Protein AF-0000000080633480 (afdb_homodimer)

Radius of gyration: 26.57 Å; Cα contacts (8 Å, |Δi|>4): 1887; chains: 2; bounding box: 62×73×63 Å

Organism: NCBI:txid1064539

Sequence (780 aa):
MRIVEIREKTVGIKSDIANAYIDFSQMTCSTVAVITDVVRDGKPVIGYGFNSNGRYGAGGLMRERFIPRLTSAAPDSLIDEANGNLDPFKIWARLMTNEKPGGHGERSVAMGTIDMAVWDAVAKIAGKPLYRLLADRYRGGVADESVWVYAAGGYYYPGKGVEALQNEMRSYRDRGYNVVKMKIGATSLEDDLRRIEAVLEVVGDGRNLCVDANGRFDLKTAIAYAEALKPYNLFWYEEAGDPLDYALQAELANHYDRPMATGENLFSHQDARNLIRHGGMRPDRDWLQFDCALSYGLVEYMRTLDMLAENGWSSRRVVPHGGHQMSLNIAAGLHLGGNESYPDVFKPFCGFADSIAVEDGRVRLPALPGIGFEDKAELFRTMREALETAMRIVEIREKTVGIKSDIANAYIDFSQMTCSTVAVITDVVRDGKPVIGYGFNSNGRYGAGGLMRERFIPRLTSAAPDSLIDEANGNLDPFKIWARLMTNEKPGGHGERSVAMGTIDMAVWDAVAKIAGKPLYRLLADRYRGGVADESVWVYAAGGYYYPGKGVEALQNEMRSYRDRGYNVVKMKIGATSLEDDLRRIEAVLEVVGDGRNLCVDANGRFDLKTAIAYAEALKPYNLFWYEEAGDPLDYALQAELANHYDRPMATGENLFSHQDARNLIRHGGMRPDRDWLQFDCALSYGLVEYMRTLDMLAENGWSSRRVVPHGGHQMSLNIAAGLHLGGNESYPDVFKPFCGFADSIAVEDGRVRLPALPGIGFEDKAELFRTMREALETA

Nearest PDB structures (foldseek):
  4kem-assembly1_B  TM=9.926E-01  e=9.141E-79  Azospirillum sp. B510
  2dw7-assembly2_D  TM=9.799E-01  e=2.629E-63  Bradyrhizobium japonicum
  2dw6-assembly1_B  TM=9.782E-01  e=1.026E-62  Bradyrhizobium japonicum
  1tzz-assembly2_B  TM=9.638E-01  e=8.851E-61  Bradyrhizobium japonicum
  1tzz-assembly1_A  TM=9.645E-01  e=4.709E-60  Bradyrhizobium japonicum

Solvent-accessible surface area (backbone atoms only — not comparable to full-atom values): 38200 Å² total; per-residue (Å²): 125,42,79,74,47,75,39,75,39,65,42,80,42,58,36,93,42,26,60,50,65,34,61,32,64,77,33,28,32,21,34,33,34,38,32,32,71,48,69,54,96,89,34,61,43,64,4,54,22,46,37,45,82,89,45,67,44,38,44,45,55,30,66,74,48,40,50,54,48,49,70,68,47,62,50,76,70,32,48,27,74,92,73,75,40,64,22,66,63,47,45,51,52,50,50,50,57,63,57,64,61,40,54,55,16,51,58,13,31,34,41,3,13,50,40,40,6,46,49,19,29,40,18,40,73,69,64,28,18,33,24,57,50,40,1,50,74,73,41,85,54,53,50,52,78,53,33,44,38,32,39,52,46,55,57,55,44,92,87,60,48,65,65,57,48,35,50,54,53,46,52,43,43,74,53,20,33,57,32,37,30,30,52,34,68,70,60,52,70,69,56,44,49,54,47,49,55,50,42,39,69,68,55,71,39,31,65,21,33,32,39,32,19,71,24,63,33,55,62,70,55,36,45,53,49,35,57,68,46,58,84,52,52,43,48,24,53,22,27,42,30,39,68,68,42,26,63,52,46,28,54,44,46,78,61,32,92,63,30,36,29,41,37,54,46,38,33,36,50,62,50,49,50,44,36,67,74,50,14,57,69,46,73,90,59,30,37,39,16,45,17,44,28,43,15,38,4,60,71,40,40,53,52,36,52,50,52,36,49,77,68,70,32,59,53,52,39,30,33,26,32,50,22,29,40,65,37,44,30,49,17,21,8,64,51,33,44,17,25,40,28,21,86,85,50,55,67,54,77,30,30,65,42,70,86,52,66,47,52,84,19,24,32,60,75,74,78,45,47,10,62,35,54,81,45,22,61,67,36,36,50,51,51,43,55,56,57,68,66,108,123,43,80,74,46,75,39,73,38,66,41,79,43,57,38,94,41,25,61,50,65,33,62,31,63,76,34,28,32,22,35,33,34,39,32,32,71,47,69,54,98,88,34,62,44,64,4,52,20,48,36,45,83,90,43,68,44,35,45,47,54,31,68,73,46,38,50,55,48,50,71,69,47,62,50,77,68,32,48,26,72,92,74,75,39,65,23,66,64,45,46,51,52,50,50,49,57,62,56,63,62,42,53,52,14,52,60,14,30,34,41,3,13,50,40,39,5,46,49,19,30,40,17,40,75,70,65,28,18,32,24,55,52,42,1,50,74,73,40,85,55,53,51,52,76,53,34,44,38,30,38,52,46,55,57,54,45,92,85,61,49,65,65,57,47,36,52,54,53,46,52,44,42,73,52,20,32,58,32,37,30,30,51,33,68,68,61,53,70,69,56,43,50,54,47,49,54,50,42,38,68,68,54,69,40,30,66,23,33,31,39,33,19,71,25,65,32,54,62,69,56,35,45,53,50,36,58,68,45,58,85,52,53,44,49,25,53,22,26,42,30,39,67,68,43,27,63,53,46,27,54,44,46,80,60,33,93,62,28,34,29,40,37,55,42,38,27,36,51,61,53,50,50,43,35,66,75,50,15,56,69,46,73,91,60,31,38,38,17,48,16,42,27,41,17,38,4,61,71,41,40,53,53,36,52,51,53,36,48,77,68,69,32,58,53,52,39,30,34,26,31,49,23,30,41,65,37,45,31,49,17,22,7,64,52,33,44,16,25,40,28,20,84,84,49,54,66,55,78,31,30,64,42,72,88,52,64,47,52,84,18,25,32,61,75,74,78,44,47,9,61,35,55,81,45,21,62,68,37,36,50,52,52,42,56,56,55,68,67,105

InterPro domains:
  IPR013342 Mandelate racemase, C-terminal domain [PF13378] (165-374)
  IPR013342 Mandelate racemase, C-terminal domain [SM00922] (162-259)
  IPR029017 Enolase-like, N-terminal [G3DSA:3.30.390.10] (1-127)
  IPR029017 Enolase-like, N-terminal [SSF54826] (1-139)
  IPR034593 D-galactonate dehydratase DgoD-like [PTHR48080] (5-385)
  IPR034611 D-tartrate dehydratase [SFLDF00118] (1-385)
  IPR034611 D-tartrate dehydratase [cd03326] (2-386)
  IPR036849 Enolase-like, C-terminal domain superfamily [G3DSA:3.20.20.120] (129-389)
  IPR036849 Enolase-like, C-terminal domain superfamily [SSF51604] (123-382)

pLDDT: mean 95.54, std 5.27, range [52.72, 98.88]

Foldseek 3Di:
DFFPDKFKDKDQLADQFDFQPDHNRGAIKMKMWGWDPDDDPRDTQIFIFMFFTPDHYPRVCLVPAQRVQLVPDDRVQQDDPVLRFGHLLSSLVSSCPPPDPDDPASVLLSLARVSQRRLQSRLVSSFWESLQVLQVVPVVRAFAQWFFEEAEDATDHVPCDLVNLLVVLLVRVVQAALAYEHEDQNDDLVRVVVSVVSNCVNNVAQLRYHYEDPARDDLVVLLVSQQVCQVRLHVEHENSHDLQPLQSQQVSCVRHVAEYEYACPPAALVSLLCNLVRNNHDQVHYAYAHAQSRRSHDSRVVVSCVSCVVSPHDQLRYEYEGQELRSRSCCRNVVHNHYYFHPDGSPPRTHAFPVWTHHNSIIGHDGGGGSRQVRRPRSVVVSCVRTPVD/DFFPDKFKDKDQLADQFDFQPDHNRGAIKMKMWGWDPDDDPRDTQIFIFMFFTPDHYLRVCLVPAQRVQLVPDDRVQQDDPVLRFGHLLSSLVSSCPPPDPDDQASSLLSLARVSQRRLQSRLVSSFWESLQVLQVVPVVRAFAQWFFEEAEDQTDHVPCDLVNLLVVLLVRVVQAALAYEHEDQNDDLVRVVVSVVSNCVNNVAQLRYHYEDPARDDLVVLLVSQQVCQVRLHVEHENSHDLQPLQSQQVSCVRHVAEYEYACPPAALVSLLCNLVRNNHDQVHYAYAHAQSRRSHDSRVVVSCVSCVVSPHDQLRYEYEGQELRSRSCCRNVVHNHYYFHPDGSPPRTHAFPVWTHHNSIIGHDGGGGSRQVRRPRSVVVSCVRTPVD

Secondary structure (DSSP, 8-state):
--EEEEEEEEEE---S-B-SS-BGGG-EEEEEEEEEEEEETTEEEEEEEEPPTTS---HHHIIIIIHHHHHTS-GGGGEEGGGTEE-HHHHHHHHHTTPPSS--HHHHHHHHHHHHHHHHHHHHHHTSBHHHHHHHHHSTT---SSEEEEEEE--B-TT--HHHHHHHHHHHHHTT-S-EEEE-SSS-HHHHHHHHHHHHHHHSSGGGEEEE-TT---HHHHHHHHHHHGGG--SEEE--S-TT-HHHHHHHHTT--S-EEE-TT--SHHHHHHHHHHS---TTT-EE---TTTTTHHHHHHHHHHHHHHTT--GGGB--S-SSHHHHHHHHHHT-S-EEE-SSSSTTSSS--TT--EETTEE----SSBSSGGG-HHHHHHHHHHHT--/--EEEEEEEEEE---S-B-SS-BGGG-EEEEEEEEEEEEETTEEEEEEEEPPTTS---HHHIIIIIHHHHHTS-GGGGEEGGGTEE-HHHHHHHHHTTPPSS--HHHHHHHHHHHHHHHHHHHHHHTSBHHHHHHHHHSTT---SSEEEEEEE--B-TT--HHHHHHHHHHHHHTT-S-EEEE-SSS-HHHHHHHHHHHHHHHSSGGGEEEE-TT---HHHHHHHHHHHGGG--SEEE--S-TT-HHHHHHHHTT--S-EEE-TT--SHHHHHHHHHHS---TTT-EE---TTTTTHHHHHHHHHHHHHHTT--GGGB--S-SSHHHHHHHHHHT-S-EEE-SSSSTTSSS--TT--EETTEE----SSBS-GGG-HHHHHHHHHHHT--

Structure (mmCIF, N/CA/C/O backbone):
data_AF-0000000080633480-model_v1
#
loop_
_entity.id
_entity.type
_entity.pdbx_description
1 polymer 'Mandelate racemase/muconate cycloisomerase'
#
loop_
_atom_site.group_PDB
_atom_site.id
_atom_site.type_symbol
_atom_site.label_atom_id
_atom_site.label_alt_id
_atom_site.label_comp_id
_atom_site.label_asym_id
_atom_site.label_entity_id
_atom_site.label_seq_id
_atom_site.pdbx_PDB_ins_code
_atom_site.Cartn_x
_atom_site.Cartn_y
_atom_site.Cartn_z
_atom_site.occupancy
_atom_site.B_iso_or_equiv
_atom_site.auth_seq_id
_atom_site.auth_comp_id
_atom_site.auth_asym_id
_atom_site.auth_atom_id
_atom_site.pdbx_PDB_model_num
ATOM 1 N N . MET A 1 1 ? 28.25 -4.805 -20.219 1 94 1 MET A N 1
ATOM 2 C CA . MET A 1 1 ? 26.844 -5.195 -20.156 1 94 1 MET A CA 1
ATOM 3 C C . MET A 1 1 ? 26 -4.094 -19.531 1 94 1 MET A C 1
ATOM 5 O O . MET A 1 1 ? 26.406 -3.482 -18.531 1 94 1 MET A O 1
ATOM 9 N N . ARG A 1 2 ? 24.969 -3.793 -20.188 1 96 2 ARG A N 1
ATOM 10 C CA . ARG A 1 2 ? 24.109 -2.754 -19.625 1 96 2 ARG A CA 1
ATOM 11 C C . ARG A 1 2 ? 22.672 -2.9 -20.125 1 96 2 ARG A C 1
ATOM 13 O O . ARG A 1 2 ? 22.438 -3.533 -21.156 1 96 2 ARG A O 1
ATOM 20 N N . ILE A 1 3 ? 21.734 -2.359 -19.422 1 98 3 ILE A N 1
ATOM 21 C CA . ILE A 1 3 ? 20.359 -2.152 -19.859 1 98 3 ILE A CA 1
ATOM 22 C C . ILE A 1 3 ? 20.297 -0.964 -20.812 1 98 3 ILE A C 1
ATOM 24 O O . ILE A 1 3 ? 20.641 0.16 -20.438 1 98 3 ILE A O 1
ATOM 28 N N . VAL A 1 4 ? 19.844 -1.218 -22.016 1 97.31 4 VAL A N 1
ATOM 29 C CA . VAL A 1 4 ? 19.875 -0.192 -23.047 1 97.31 4 VAL A CA 1
ATOM 30 C C . VAL A 1 4 ? 18.562 0.591 -23.047 1 97.31 4 VAL A C 1
ATOM 32 O O . VAL A 1 4 ? 18.547 1.784 -23.359 1 97.31 4 VAL A O 1
ATOM 35 N N . GLU A 1 5 ? 17.547 -0.101 -22.781 1 97.06 5 GLU A N 1
ATOM 36 C CA . GLU A 1 5 ? 16.219 0.501 -22.812 1 97.06 5 GLU A CA 1
ATOM 37 C C . GLU A 1 5 ? 15.227 -0.31 -21.984 1 97.06 5 GLU A C 1
ATOM 39 O O . GLU A 1 5 ? 15.383 -1.522 -21.828 1 97.06 5 GLU A O 1
ATOM 44 N N . ILE A 1 6 ? 14.32 0.315 -21.375 1 98.31 6 ILE A N 1
ATOM 45 C CA . ILE A 1 6 ? 13.18 -0.324 -20.734 1 98.31 6 ILE A CA 1
ATOM 46 C C . ILE A 1 6 ? 11.883 0.199 -21.344 1 98.31 6 ILE A C 1
ATOM 48 O O . ILE A 1 6 ? 11.672 1.412 -21.438 1 98.31 6 ILE A O 1
ATOM 52 N N . ARG A 1 7 ? 11.07 -0.711 -21.844 1 98.06 7 ARG A N 1
ATOM 53 C CA . ARG A 1 7 ? 9.773 -0.373 -22.406 1 98.06 7 ARG A CA 1
ATOM 54 C C . ARG A 1 7 ? 8.641 -0.89 -21.531 1 98.06 7 ARG A C 1
ATOM 56 O O . ARG A 1 7 ? 8.742 -1.966 -20.938 1 98.06 7 ARG A O 1
ATOM 63 N N . GLU A 1 8 ? 7.613 -0.135 -21.391 1 97.31 8 GLU A N 1
ATOM 64 C CA . GLU A 1 8 ? 6.426 -0.516 -20.625 1 97.31 8 GLU A CA 1
ATOM 65 C C . GLU A 1 8 ? 5.148 -0.204 -21.406 1 97.31 8 GLU A C 1
ATOM 67 O O . GLU A 1 8 ? 5.059 0.829 -22.078 1 97.31 8 GLU A O 1
ATOM 72 N N . LYS A 1 9 ? 4.234 -1.097 -21.406 1 96.38 9 LYS A N 1
ATOM 73 C CA . LYS A 1 9 ? 2.9 -0.888 -21.953 1 96.38 9 LYS A CA 1
ATOM 74 C C . LYS A 1 9 ? 1.83 -1.522 -21.078 1 96.38 9 LYS A C 1
ATOM 76 O O . LYS A 1 9 ? 1.996 -2.648 -20.609 1 96.38 9 LYS A O 1
ATOM 81 N N . THR A 1 10 ? 0.834 -0.772 -20.797 1 93.44 10 THR A N 1
ATOM 82 C CA . THR A 1 10 ? -0.347 -1.313 -20.125 1 93.44 10 THR A CA 1
ATOM 83 C C . THR A 1 10 ? -1.354 -1.827 -21.156 1 93.44 10 THR A C 1
ATOM 85 O O . THR A 1 10 ? -1.679 -1.131 -22.109 1 93.44 10 THR A O 1
ATOM 88 N N . VAL A 1 11 ? -1.764 -3.066 -20.922 1 91.81 11 VAL A N 1
ATOM 89 C CA . VAL A 1 11 ? -2.709 -3.682 -21.844 1 91.81 11 VAL A CA 1
ATOM 90 C C . VAL A 1 11 ? -4.004 -4.023 -21.109 1 91.81 11 VAL A C 1
ATOM 92 O O . VAL A 1 11 ? -3.988 -4.309 -19.906 1 91.81 11 VAL A O 1
ATOM 95 N N . GLY A 1 12 ? -5.129 -3.961 -21.828 1 87.5 12 GLY A N 1
ATOM 96 C CA . GLY A 1 12 ? -6.402 -4.402 -21.281 1 87.5 12 GLY A CA 1
ATOM 97 C C . GLY A 1 12 ? -6.547 -5.91 -21.25 1 87.5 12 GLY A C 1
ATOM 98 O O . GLY A 1 12 ? -6.133 -6.598 -22.172 1 87.5 12 GLY A O 1
ATOM 99 N N . ILE A 1 13 ? -7.039 -6.48 -20.094 1 83.56 13 ILE A N 1
ATOM 100 C CA . ILE A 1 13 ? -7.285 -7.914 -19.984 1 83.56 13 ILE A CA 1
ATOM 101 C C . ILE A 1 13 ? -8.719 -8.156 -19.516 1 83.56 13 ILE A C 1
ATOM 103 O O . ILE A 1 13 ? -8.953 -8.961 -18.609 1 83.56 13 ILE A O 1
ATOM 107 N N . LYS A 1 14 ? -9.602 -7.551 -20.172 1 78.25 14 LYS A N 1
ATOM 108 C CA . LYS A 1 14 ? -11.016 -7.562 -19.797 1 78.25 14 LYS A CA 1
ATOM 109 C C . LYS A 1 14 ? -11.594 -8.977 -19.891 1 78.25 14 LYS A C 1
ATOM 111 O O . LYS A 1 14 ? -11.281 -9.719 -20.828 1 78.25 14 LYS A O 1
ATOM 116 N N . SER A 1 15 ? -12.234 -9.312 -18.844 1 77.06 15 SER A N 1
ATOM 117 C CA . SER A 1 15 ? -13.016 -10.539 -18.797 1 77.06 15 SER A CA 1
ATOM 118 C C . SER A 1 15 ? -14.375 -10.312 -18.156 1 77.06 15 SER A C 1
ATOM 120 O O . SER A 1 15 ? -14.539 -9.398 -17.344 1 77.06 15 SER A O 1
ATOM 122 N N . ASP A 1 16 ? -15.352 -11.078 -18.594 1 78.44 16 ASP A N 1
ATOM 123 C CA . ASP A 1 16 ? -16.703 -10.953 -18.047 1 78.44 16 ASP A CA 1
ATOM 124 C C . ASP A 1 16 ? -16.875 -11.852 -16.828 1 78.44 16 ASP A C 1
ATOM 126 O O . ASP A 1 16 ? -17.766 -12.703 -16.797 1 78.44 16 ASP A O 1
ATOM 130 N N . ILE A 1 17 ? -15.938 -11.758 -15.906 1 79.69 17 ILE A N 1
ATOM 131 C CA . ILE A 1 17 ? -16.031 -12.539 -14.68 1 79.69 17 ILE A CA 1
ATOM 132 C C . ILE A 1 17 ? -15.93 -11.617 -13.469 1 79.69 17 ILE A C 1
ATOM 134 O O . ILE A 1 17 ? -15.5 -10.469 -13.586 1 79.69 17 ILE A O 1
ATOM 138 N N . ALA A 1 18 ? -16.5 -12.102 -12.383 1 81.38 18 ALA A N 1
ATOM 139 C CA . ALA A 1 18 ? -16.422 -11.359 -11.133 1 81.38 18 ALA A CA 1
ATOM 140 C C . ALA A 1 18 ? -16.094 -12.281 -9.961 1 81.38 18 ALA A C 1
ATOM 142 O O . ALA A 1 18 ? -16.344 -13.484 -10.031 1 81.38 18 ALA A O 1
ATOM 143 N N . ASN A 1 19 ? -15.391 -11.797 -9.023 1 82.69 19 ASN A N 1
ATOM 144 C CA . ASN A 1 19 ? -15.328 -12.438 -7.711 1 82.69 19 ASN A CA 1
ATOM 145 C C . ASN A 1 19 ? -16.156 -11.68 -6.684 1 82.69 19 ASN A C 1
ATOM 147 O O . ASN A 1 19 ? -17.062 -10.914 -7.043 1 82.69 19 ASN A O 1
ATOM 151 N N . ALA A 1 20 ? -15.938 -11.953 -5.453 1 80.25 20 ALA A N 1
ATOM 152 C CA . ALA A 1 20 ? -16.781 -11.398 -4.406 1 80.25 20 ALA A CA 1
ATOM 153 C C . ALA A 1 20 ? -16.625 -9.883 -4.324 1 80.25 20 ALA A C 1
ATOM 155 O O . ALA A 1 20 ? -17.453 -9.195 -3.727 1 80.25 20 ALA A O 1
ATOM 156 N N . TYR A 1 21 ? -15.562 -9.312 -5 1 76.5 21 TYR A N 1
ATOM 157 C CA . TYR A 1 21 ? -15.25 -7.906 -4.766 1 76.5 21 TYR A CA 1
ATOM 158 C C . TYR A 1 21 ? -15.211 -7.133 -6.078 1 76.5 21 TYR A C 1
ATOM 160 O O . TYR A 1 21 ? -15.57 -5.953 -6.121 1 76.5 21 TYR A O 1
ATOM 168 N N . ILE A 1 22 ? -14.719 -7.766 -7.078 1 80.06 22 ILE A N 1
ATOM 169 C CA . ILE A 1 22 ? -14.438 -6.961 -8.258 1 80.06 22 ILE A CA 1
ATOM 170 C C . ILE A 1 22 ? -15.008 -7.648 -9.5 1 80.06 22 ILE A C 1
ATOM 172 O O . ILE A 1 22 ? -15.141 -8.875 -9.531 1 80.06 22 ILE A O 1
ATOM 176 N N . ASP A 1 23 ? -15.32 -6.719 -10.422 1 82.38 23 ASP A N 1
ATOM 177 C CA . ASP A 1 23 ? -15.562 -7.137 -11.797 1 82.38 23 ASP A CA 1
ATOM 178 C C . ASP A 1 23 ? -14.328 -6.91 -12.664 1 82.38 23 ASP A C 1
ATOM 180 O O . ASP A 1 23 ? -13.688 -5.859 -12.578 1 82.38 23 ASP A O 1
ATOM 184 N N . PHE A 1 24 ? -14 -7.844 -13.523 1 80.25 24 PHE A N 1
ATOM 185 C CA . PHE A 1 24 ? -12.727 -7.816 -14.234 1 80.25 24 PHE A CA 1
ATOM 186 C C . PHE A 1 24 ? -12.883 -7.145 -15.594 1 80.25 24 PHE A C 1
ATOM 188 O O . PHE A 1 24 ? -11.945 -7.148 -16.406 1 80.25 24 PHE A O 1
ATOM 195 N N . SER A 1 25 ? -13.992 -6.5 -15.836 1 79.06 25 SER A N 1
ATOM 196 C CA . SER A 1 25 ? -14.305 -5.953 -17.156 1 79.06 25 SER A CA 1
ATOM 197 C C . SER A 1 25 ? -13.391 -4.785 -17.5 1 79.06 25 SER A C 1
ATOM 199 O O . SER A 1 25 ? -13.227 -4.441 -18.672 1 79.06 25 SER A O 1
ATOM 201 N N . GLN A 1 26 ? -12.734 -4.191 -16.5 1 82.94 26 GLN A N 1
ATOM 202 C CA . GLN A 1 26 ? -11.883 -3.033 -16.75 1 82.94 26 GLN A CA 1
ATOM 203 C C . GLN A 1 26 ? -10.453 -3.295 -16.281 1 82.94 26 GLN A C 1
ATOM 205 O O . GLN A 1 26 ? -9.672 -2.359 -16.109 1 82.94 26 GLN A O 1
ATOM 210 N N . MET A 1 27 ? -10.164 -4.52 -16.109 1 87.06 27 MET A N 1
ATOM 211 C CA . MET A 1 27 ? -8.859 -4.863 -15.57 1 87.06 27 MET A CA 1
ATOM 212 C C . MET A 1 27 ? -7.762 -4.629 -16.609 1 87.06 27 MET A C 1
ATOM 214 O O . MET A 1 27 ? -7.961 -4.871 -17.797 1 87.06 27 MET A O 1
ATOM 218 N N . THR A 1 28 ? -6.629 -4.137 -16.094 1 90.62 28 THR A N 1
ATOM 219 C CA . THR A 1 28 ? -5.465 -3.898 -16.938 1 90.62 28 THR A CA 1
ATOM 220 C C . THR A 1 28 ? -4.246 -4.645 -16.406 1 90.62 28 THR A C 1
ATOM 222 O O . THR A 1 28 ? -4.242 -5.086 -15.25 1 90.62 28 THR A O 1
ATOM 225 N N . CYS A 1 29 ? -3.285 -4.844 -17.25 1 93.44 29 CYS A N 1
ATOM 226 C CA . CYS A 1 29 ? -2.016 -5.484 -16.938 1 93.44 29 CYS A CA 1
ATOM 227 C C . CYS A 1 29 ? -0.846 -4.719 -17.531 1 93.44 29 CYS A C 1
ATOM 229 O O . CYS A 1 29 ? -0.849 -4.41 -18.719 1 93.44 29 CYS A O 1
ATOM 231 N N . SER A 1 30 ? 0.11 -4.348 -16.672 1 95.88 30 SER A N 1
ATOM 232 C CA . SER A 1 30 ? 1.332 -3.742 -17.188 1 95.88 30 SER A CA 1
ATOM 233 C C . SER A 1 30 ? 2.311 -4.805 -17.672 1 95.88 30 SER A C 1
ATOM 235 O O . SER A 1 30 ? 2.471 -5.848 -17.047 1 95.88 30 SER A O 1
ATOM 237 N N . THR A 1 31 ? 2.908 -4.516 -18.844 1 97.31 31 THR A N 1
ATOM 238 C CA . THR A 1 31 ? 3.98 -5.34 -19.391 1 97.31 31 THR A CA 1
ATOM 239 C C . THR A 1 31 ? 5.266 -4.531 -19.531 1 97.31 31 THR A C 1
ATOM 241 O O . THR A 1 31 ? 5.227 -3.324 -19.781 1 97.31 31 THR A O 1
ATOM 244 N N . VAL A 1 32 ? 6.395 -5.199 -19.312 1 98.5 32 VAL A N 1
ATOM 245 C CA . VAL A 1 32 ? 7.688 -4.527 -19.344 1 98.5 32 VAL A CA 1
ATOM 246 C C . VAL A 1 32 ? 8.68 -5.352 -20.172 1 98.5 32 VAL A C 1
ATOM 248 O O . VAL A 1 32 ? 8.656 -6.582 -20.125 1 98.5 32 VAL A O 1
ATOM 251 N N . ALA A 1 33 ? 9.492 -4.707 -20.953 1 98.56 33 ALA A N 1
ATOM 252 C CA . ALA A 1 33 ? 10.656 -5.285 -21.625 1 98.56 33 ALA A CA 1
ATOM 253 C C . ALA A 1 33 ? 11.945 -4.59 -21.188 1 98.56 33 ALA A C 1
ATOM 255 O O . ALA A 1 33 ? 12.062 -3.365 -21.281 1 98.56 33 ALA A O 1
ATOM 256 N N . VAL A 1 34 ? 12.844 -5.312 -20.625 1 98.62 34 VAL A N 1
ATOM 257 C CA . VAL A 1 34 ? 14.203 -4.855 -20.359 1 98.62 34 VAL A CA 1
ATOM 258 C C . VAL A 1 34 ? 15.133 -5.281 -21.484 1 98.62 34 VAL A C 1
ATOM 260 O O . VAL A 1 34 ? 15.453 -6.465 -21.625 1 98.62 34 VAL A O 1
ATOM 263 N N . ILE A 1 35 ? 15.57 -4.344 -22.266 1 98.31 35 ILE A N 1
ATOM 264 C CA . ILE A 1 35 ? 16.422 -4.605 -23.422 1 98.31 35 ILE A CA 1
ATOM 265 C C . ILE A 1 35 ? 17.891 -4.422 -23.031 1 98.31 35 ILE A C 1
ATOM 267 O O . ILE A 1 35 ? 18.266 -3.383 -22.484 1 98.31 35 ILE A O 1
ATOM 271 N N . THR A 1 36 ? 18.719 -5.438 -23.312 1 98.31 36 THR A N 1
ATOM 272 C CA . THR A 1 36 ? 20.125 -5.391 -22.953 1 98.31 36 THR A CA 1
ATOM 273 C C . THR A 1 36 ? 21 -5.309 -24.203 1 98.31 36 THR A C 1
ATOM 275 O O . THR A 1 36 ? 20.5 -5.445 -25.312 1 98.31 36 THR A O 1
ATOM 278 N N . ASP A 1 37 ? 22.312 -5.004 -23.953 1 97.81 37 ASP A N 1
ATOM 279 C CA . ASP A 1 37 ? 23.25 -4.98 -25.078 1 97.81 37 ASP A CA 1
ATOM 280 C C . ASP A 1 37 ? 23.906 -6.344 -25.266 1 97.81 37 ASP A C 1
ATOM 282 O O . ASP A 1 37 ? 24.828 -6.484 -26.078 1 97.81 37 ASP A O 1
ATOM 286 N N . VAL A 1 38 ? 23.516 -7.309 -24.484 1 97.94 38 VAL A N 1
ATOM 287 C CA . VAL A 1 38 ? 24.031 -8.664 -24.656 1 97.94 38 VAL A CA 1
ATOM 288 C C . VAL A 1 38 ? 23.344 -9.32 -25.859 1 97.94 38 VAL A C 1
ATOM 290 O O . VAL A 1 38 ? 22.125 -9.234 -26.016 1 97.94 38 VAL A O 1
ATOM 293 N N . VAL A 1 39 ? 24.172 -9.906 -26.672 1 97 39 VAL A N 1
ATOM 294 C CA . VAL A 1 39 ? 23.641 -10.523 -27.891 1 97 39 VAL A CA 1
ATOM 295 C C . VAL A 1 39 ? 23.734 -12.047 -27.781 1 97 39 VAL A C 1
ATOM 297 O O . VAL A 1 39 ? 24.781 -12.586 -27.391 1 97 39 VAL A O 1
ATOM 300 N N . ARG A 1 40 ? 22.562 -12.641 -27.953 1 93.31 40 ARG A N 1
ATOM 301 C CA . ARG A 1 40 ? 22.469 -14.094 -28.078 1 93.31 40 ARG A CA 1
ATOM 302 C C . ARG A 1 40 ? 21.75 -14.477 -29.375 1 93.31 40 ARG A C 1
ATOM 304 O O . ARG A 1 40 ? 20.719 -13.898 -29.719 1 93.31 40 ARG A O 1
ATOM 311 N N . ASP A 1 41 ? 22.359 -15.383 -30.094 1 91.75 41 ASP A N 1
ATOM 312 C CA . ASP A 1 41 ? 21.797 -15.844 -31.359 1 91.75 41 ASP A CA 1
ATOM 313 C C . ASP A 1 41 ? 21.469 -14.664 -32.281 1 91.75 41 ASP A C 1
ATOM 315 O O . ASP A 1 41 ? 20.391 -14.617 -32.875 1 91.75 41 ASP A O 1
ATOM 319 N N . GLY A 1 42 ? 22.234 -13.648 -32.281 1 94.12 42 GLY A N 1
ATOM 320 C CA . GLY A 1 42 ? 22.172 -12.531 -33.188 1 94.12 42 GLY A CA 1
ATOM 321 C C . GLY A 1 42 ? 21.188 -11.461 -32.781 1 94.12 42 GLY A C 1
ATOM 322 O O . GLY A 1 42 ? 20.984 -10.477 -33.5 1 94.12 42 GLY A O 1
ATOM 323 N N . LYS A 1 43 ? 20.594 -11.617 -31.672 1 95.62 43 LYS A N 1
ATOM 324 C CA . LYS A 1 43 ? 19.625 -10.641 -31.203 1 95.62 43 LYS A CA 1
ATOM 325 C C . LYS A 1 43 ? 19.906 -10.203 -29.781 1 95.62 43 LYS A C 1
ATOM 327 O O . LYS A 1 43 ? 20.469 -10.969 -28.984 1 95.62 43 LYS A O 1
ATOM 332 N N . PRO A 1 44 ? 19.516 -9 -29.516 1 97.0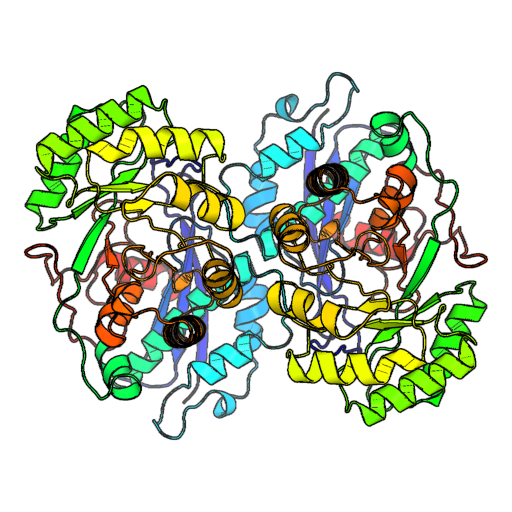6 44 PRO A N 1
ATOM 333 C CA . PRO A 1 44 ? 19.641 -8.586 -28.109 1 97.06 44 PRO A CA 1
ATOM 334 C C . PRO A 1 44 ? 18.797 -9.422 -27.172 1 97.06 44 PRO A C 1
ATOM 336 O O . PRO A 1 44 ? 17.672 -9.797 -27.516 1 97.06 44 PRO A O 1
ATOM 339 N N . VAL A 1 45 ? 19.375 -9.711 -26.031 1 98.25 45 VAL A N 1
ATOM 340 C CA . VAL A 1 45 ? 18.594 -10.375 -24.984 1 98.25 45 VAL A CA 1
ATOM 341 C C . VAL A 1 45 ? 17.578 -9.406 -24.406 1 98.25 45 VAL A C 1
ATOM 343 O O . VAL A 1 45 ? 17.938 -8.305 -23.969 1 98.25 45 VAL A O 1
ATOM 346 N N . ILE A 1 46 ? 16.328 -9.789 -24.453 1 98.44 46 ILE A N 1
ATOM 347 C CA . ILE A 1 46 ? 15.242 -9 -23.891 1 98.44 46 ILE A CA 1
ATOM 348 C C . ILE A 1 46 ? 14.555 -9.789 -22.766 1 98.44 46 ILE A C 1
ATOM 350 O O . ILE A 1 46 ? 14.156 -10.938 -22.969 1 98.44 46 ILE A O 1
ATOM 354 N N . GLY A 1 47 ? 14.516 -9.188 -21.516 1 98.69 47 GLY A N 1
ATOM 355 C CA . GLY A 1 47 ? 13.703 -9.734 -20.438 1 98.69 47 GLY A CA 1
ATOM 356 C C . GLY A 1 47 ? 12.297 -9.164 -20.406 1 98.69 47 GLY A C 1
ATOM 357 O O . GLY A 1 47 ? 12.102 -7.965 -20.625 1 98.69 47 GLY A O 1
ATOM 358 N N . TYR A 1 48 ? 11.336 -10.062 -20.156 1 98.62 48 TYR A N 1
ATOM 359 C CA . TYR A 1 48 ? 9.938 -9.641 -20.125 1 98.62 48 TYR A CA 1
ATOM 360 C C . TYR A 1 48 ? 9.328 -9.828 -18.75 1 98.62 48 TYR A C 1
ATOM 362 O O . TYR A 1 48 ? 9.742 -10.711 -18 1 98.62 48 TYR A O 1
ATOM 370 N N . GLY A 1 49 ? 8.391 -8.992 -18.375 1 97.94 49 GLY A N 1
ATOM 371 C CA . GLY A 1 49 ? 7.613 -9.109 -17.156 1 97.94 49 GLY A CA 1
ATOM 372 C C . GLY A 1 49 ? 6.215 -8.531 -17.281 1 97.94 49 GLY A C 1
ATOM 373 O O . GLY A 1 49 ? 5.938 -7.766 -18.203 1 97.94 49 GLY A O 1
ATOM 374 N N . PHE A 1 50 ? 5.336 -8.953 -16.484 1 97.19 50 PHE A N 1
ATOM 375 C CA . PHE A 1 50 ? 3.984 -8.414 -16.375 1 97.19 50 PHE A CA 1
ATOM 376 C C . PHE A 1 50 ? 3.445 -8.602 -14.961 1 97.19 50 PHE A C 1
ATOM 378 O O . PHE A 1 50 ? 3.906 -9.477 -14.227 1 97.19 50 PHE A O 1
ATOM 385 N N . ASN A 1 51 ? 2.533 -7.719 -14.547 1 94.81 51 ASN A N 1
ATOM 386 C CA . ASN A 1 51 ? 2.002 -7.875 -13.195 1 94.81 51 ASN A CA 1
ATOM 387 C C . ASN A 1 51 ? 0.875 -8.906 -13.156 1 94.81 51 ASN A C 1
ATOM 389 O O . ASN A 1 51 ? 0.227 -9.164 -14.172 1 94.81 51 ASN A O 1
ATOM 393 N N . SER A 1 52 ? 0.651 -9.453 -11.992 1 88.69 52 SER A N 1
ATOM 394 C CA . SER A 1 52 ? -0.373 -10.469 -11.781 1 88.69 52 SER A CA 1
ATOM 395 C C . SER A 1 52 ? -1.772 -9.891 -11.961 1 88.69 52 SER A C 1
ATOM 397 O O . SER A 1 52 ? -1.999 -8.711 -11.711 1 88.69 52 SER A O 1
ATOM 399 N N . ASN A 1 53 ? -2.627 -10.812 -12.305 1 83.19 53 ASN A N 1
ATOM 400 C CA . ASN A 1 53 ? -4.023 -10.453 -12.516 1 83.19 53 ASN A CA 1
ATOM 401 C C . ASN A 1 53 ? -4.73 -10.148 -11.195 1 83.19 53 ASN A C 1
ATOM 403 O O . ASN A 1 53 ? -4.328 -10.648 -10.141 1 83.19 53 ASN A O 1
ATOM 407 N N . GLY A 1 54 ? -5.742 -9.32 -11.289 1 81 54 GLY A N 1
ATOM 408 C CA . GLY A 1 54 ? -6.523 -8.969 -10.117 1 81 54 GLY A CA 1
ATOM 409 C C . GLY A 1 54 ? -6.168 -7.613 -9.547 1 81 54 GLY A C 1
ATOM 410 O O . GLY A 1 54 ? -6.855 -7.105 -8.656 1 81 54 GLY A O 1
ATOM 411 N N . ARG A 1 55 ? -5.066 -7.129 -10.008 1 88.38 55 ARG A N 1
ATOM 412 C CA . ARG A 1 55 ? -4.684 -5.746 -9.742 1 88.38 55 ARG A CA 1
ATOM 413 C C . ARG A 1 55 ? -4.48 -4.973 -11.039 1 88.38 55 ARG A C 1
ATOM 415 O O . ARG A 1 55 ? -4.133 -5.559 -12.07 1 88.38 55 ARG A O 1
ATOM 422 N N . TYR A 1 56 ? -4.684 -3.689 -10.977 1 90.69 56 TYR A N 1
ATOM 423 C CA . TYR A 1 56 ? -4.543 -2.861 -12.172 1 90.69 56 TYR A CA 1
ATOM 424 C C . TYR A 1 56 ? -3.074 -2.639 -12.508 1 90.69 56 TYR A C 1
ATOM 426 O O . TYR A 1 56 ? -2.207 -2.756 -11.641 1 90.69 56 TYR A O 1
ATOM 434 N N . GLY A 1 57 ? -2.918 -2.342 -13.82 1 91.81 57 GLY A N 1
ATOM 435 C CA . GLY A 1 57 ? -1.571 -1.999 -14.25 1 91.81 57 GLY A CA 1
ATOM 436 C C . GLY A 1 57 ? -1.012 -0.78 -13.539 1 91.81 57 GLY A C 1
ATOM 437 O O . GLY A 1 57 ? -1.767 0.083 -13.086 1 91.81 57 GLY A O 1
ATOM 438 N N . ALA A 1 58 ? 0.312 -0.752 -13.453 1 93.06 58 ALA A N 1
ATOM 439 C CA . ALA A 1 58 ? 1 0.338 -12.766 1 93.06 58 ALA A CA 1
ATOM 440 C C . ALA A 1 58 ? 1.905 1.106 -13.727 1 93.06 58 ALA A C 1
ATOM 442 O O . ALA A 1 58 ? 2.988 1.556 -13.344 1 93.06 58 ALA A O 1
ATOM 443 N N . GLY A 1 59 ? 1.457 1.224 -14.969 1 93.88 59 GLY A N 1
ATOM 444 C CA . GLY A 1 59 ? 2.289 1.812 -16.016 1 93.88 59 GLY A CA 1
ATOM 445 C C . GLY A 1 59 ? 2.703 3.238 -15.703 1 93.88 59 GLY A C 1
ATOM 446 O O . GLY A 1 59 ? 3.857 3.617 -15.922 1 93.88 59 GLY A O 1
ATOM 447 N N . GLY A 1 60 ? 1.796 4.074 -15.219 1 92.12 60 GLY A N 1
ATOM 448 C CA . GLY A 1 60 ? 2.121 5.449 -14.875 1 92.12 60 GLY A CA 1
ATOM 449 C C . GLY A 1 60 ? 3.26 5.566 -13.883 1 92.12 60 GLY A C 1
ATOM 450 O O . GLY A 1 60 ? 4.168 6.379 -14.062 1 92.12 60 GLY A O 1
ATOM 451 N N . LEU A 1 61 ? 3.258 4.77 -12.891 1 92.06 61 LEU A N 1
ATOM 452 C CA . LEU A 1 61 ? 4.297 4.762 -11.867 1 92.06 61 LEU A CA 1
ATOM 453 C C . LEU A 1 61 ? 5.645 4.355 -12.461 1 92.06 61 LEU A C 1
ATOM 455 O O . LEU A 1 61 ? 6.676 4.945 -12.133 1 92.06 61 LEU A O 1
ATOM 459 N N . MET A 1 62 ? 5.605 3.361 -13.312 1 95.69 62 MET A N 1
ATOM 460 C CA . MET A 1 62 ? 6.844 2.877 -13.914 1 95.69 62 MET A CA 1
ATOM 461 C C . MET A 1 62 ? 7.465 3.943 -14.812 1 95.69 62 MET A C 1
ATOM 463 O O . MET A 1 62 ? 8.656 4.234 -14.703 1 95.69 62 MET A O 1
ATOM 467 N N . ARG A 1 63 ? 6.641 4.562 -15.609 1 94.62 63 ARG A N 1
ATOM 468 C CA . ARG A 1 63 ? 7.133 5.535 -16.578 1 94.62 63 ARG A CA 1
ATOM 469 C C . ARG A 1 63 ? 7.637 6.793 -15.883 1 94.62 63 ARG A C 1
ATOM 471 O O . ARG A 1 63 ? 8.633 7.383 -16.297 1 94.62 63 ARG A O 1
ATOM 478 N N . GLU A 1 64 ? 7.012 7.172 -14.805 1 91.56 64 GLU A N 1
ATOM 479 C CA . GLU A 1 64 ? 7.266 8.477 -14.203 1 91.56 64 GLU A CA 1
ATOM 480 C C . GLU A 1 64 ? 8.359 8.391 -13.141 1 91.56 64 GLU A C 1
ATOM 482 O O . GLU A 1 64 ? 9.008 9.391 -12.828 1 91.56 64 GLU A O 1
ATOM 487 N N . ARG A 1 65 ? 8.57 7.246 -12.625 1 92.81 65 ARG A N 1
ATOM 488 C CA . ARG A 1 65 ? 9.414 7.211 -11.43 1 92.81 65 ARG A CA 1
ATOM 489 C C . ARG A 1 65 ? 10.469 6.117 -11.539 1 92.81 65 ARG A C 1
ATOM 491 O O . ARG A 1 65 ? 11.656 6.41 -11.672 1 92.81 65 ARG A O 1
ATOM 498 N N . PHE A 1 66 ? 10.125 4.922 -11.805 1 96.44 66 PHE A N 1
ATOM 499 C CA . PHE A 1 66 ? 11.047 3.812 -11.578 1 96.44 66 PHE A CA 1
ATOM 500 C C . PHE A 1 66 ? 11.945 3.6 -12.789 1 96.44 66 PHE A C 1
ATOM 502 O O . PHE A 1 66 ? 13.148 3.363 -12.648 1 96.44 66 PHE A O 1
ATOM 509 N N . ILE A 1 67 ? 11.344 3.648 -13.992 1 97.88 67 ILE A N 1
ATOM 510 C CA . ILE A 1 67 ? 12.141 3.428 -15.188 1 97.88 67 ILE A CA 1
ATOM 511 C C . ILE A 1 67 ? 13.203 4.52 -15.312 1 97.88 67 ILE A C 1
ATOM 513 O O . ILE A 1 67 ? 14.383 4.227 -15.5 1 97.88 67 ILE A O 1
ATOM 517 N N . PRO A 1 68 ? 12.82 5.801 -15.086 1 96.19 68 PRO A N 1
ATOM 518 C CA . PRO A 1 68 ? 13.859 6.836 -15.117 1 96.19 68 PRO A CA 1
ATOM 519 C C . PRO A 1 68 ? 14.945 6.609 -14.062 1 96.19 68 PRO A C 1
ATOM 521 O O . PRO A 1 68 ? 16.125 6.852 -14.32 1 96.19 68 PRO A O 1
ATOM 524 N N . ARG A 1 69 ? 14.609 6.18 -12.906 1 95.38 69 ARG A N 1
ATOM 525 C CA . ARG A 1 69 ? 15.562 5.918 -11.836 1 95.38 69 ARG A CA 1
ATOM 526 C C . ARG A 1 69 ? 16.578 4.859 -12.258 1 95.38 69 ARG A C 1
ATOM 528 O O . ARG A 1 69 ? 17.781 5.008 -12.023 1 95.38 69 ARG A O 1
ATOM 535 N N . LEU A 1 70 ? 16.094 3.824 -12.852 1 97.38 70 LEU A N 1
ATOM 536 C CA . LEU A 1 70 ? 16.953 2.723 -13.258 1 97.38 70 LEU A CA 1
ATOM 537 C C . LEU A 1 70 ? 17.828 3.121 -14.445 1 97.38 70 LEU A C 1
ATOM 539 O O . LEU A 1 70 ? 19.031 2.832 -14.461 1 97.38 70 LEU A O 1
ATOM 543 N N . THR A 1 71 ? 17.25 3.816 -15.391 1 96.19 71 THR A N 1
ATOM 544 C CA . THR A 1 71 ? 17.969 4.164 -16.609 1 96.19 71 THR A CA 1
ATOM 545 C C . THR A 1 71 ? 19.031 5.223 -16.328 1 96.19 71 THR A C 1
ATOM 547 O O . THR A 1 71 ? 19.984 5.371 -17.094 1 96.19 71 THR A O 1
ATOM 550 N N . SER A 1 72 ? 18.906 5.953 -15.227 1 95.25 72 SER A N 1
ATOM 551 C CA . SER A 1 72 ? 19.875 6.984 -14.875 1 95.25 72 SER A CA 1
ATOM 552 C C . SER A 1 72 ? 21.031 6.398 -14.086 1 95.25 72 SER A C 1
ATOM 554 O O . SER A 1 72 ? 22.031 7.086 -13.844 1 95.25 72 SER A O 1
ATOM 556 N N . ALA A 1 73 ? 20.953 5.188 -13.75 1 96.56 73 ALA A N 1
ATOM 557 C CA . ALA A 1 73 ? 22 4.562 -12.953 1 96.56 73 ALA A CA 1
ATOM 558 C C . ALA A 1 73 ? 23.25 4.309 -13.805 1 96.56 73 ALA A C 1
ATOM 560 O O . ALA A 1 73 ? 23.141 4.004 -14.992 1 96.56 73 ALA A O 1
ATOM 561 N N . ALA A 1 74 ? 24.453 4.398 -13.133 1 97.06 74 ALA A N 1
ATOM 562 C CA . ALA A 1 74 ? 25.688 3.967 -13.805 1 97.06 74 ALA A CA 1
ATOM 563 C C . ALA A 1 74 ? 25.625 2.482 -14.156 1 97.06 74 ALA A C 1
ATOM 565 O O . ALA A 1 74 ? 25.406 1.642 -13.281 1 97.06 74 ALA A O 1
ATOM 566 N N . PRO A 1 75 ? 25.828 2.145 -15.398 1 96.5 75 PRO A N 1
ATOM 567 C CA . PRO A 1 75 ? 25.672 0.75 -15.812 1 96.5 75 PRO A CA 1
ATOM 568 C C . PRO A 1 75 ? 26.5 -0.217 -14.969 1 96.5 75 PRO A C 1
ATOM 570 O O . PRO A 1 75 ? 26.016 -1.296 -14.609 1 96.5 75 PRO A O 1
ATOM 573 N N . ASP A 1 76 ? 27.656 0.193 -14.578 1 97 76 ASP A N 1
ATOM 574 C CA . ASP A 1 76 ? 28.547 -0.686 -13.836 1 97 76 ASP A CA 1
ATOM 575 C C . ASP A 1 76 ? 28.016 -0.966 -12.438 1 97 76 ASP A C 1
ATOM 577 O O . ASP A 1 76 ? 28.359 -1.978 -11.828 1 97 76 ASP A O 1
ATOM 581 N N . SER A 1 77 ? 27.125 -0.097 -11.992 1 98 77 SER A N 1
ATOM 582 C CA . SER A 1 77 ? 26.578 -0.245 -10.648 1 98 77 SER A CA 1
ATOM 583 C C . SER A 1 77 ? 25.516 -1.337 -10.594 1 98 77 SER A C 1
ATOM 585 O O . SER A 1 77 ? 25.109 -1.754 -9.508 1 98 77 SER A O 1
ATOM 587 N N . LEU A 1 78 ? 25.156 -1.856 -11.758 1 98.5 78 LEU A N 1
ATOM 588 C CA . LEU A 1 78 ? 24.047 -2.801 -11.836 1 98.5 78 LEU A CA 1
ATOM 589 C C . LEU A 1 78 ? 24.547 -4.199 -12.18 1 98.5 78 LEU A C 1
ATOM 591 O O . LEU A 1 78 ? 23.766 -5.09 -12.492 1 98.5 78 LEU A O 1
ATOM 595 N N . ILE A 1 79 ? 25.828 -4.426 -12.109 1 98.19 79 ILE A N 1
ATOM 596 C CA . ILE A 1 79 ? 26.391 -5.656 -12.656 1 98.19 79 ILE A CA 1
ATOM 597 C C . ILE A 1 79 ? 26.781 -6.59 -11.508 1 98.19 79 ILE A C 1
ATOM 599 O O . ILE A 1 79 ? 27.328 -6.141 -10.492 1 98.19 79 ILE A O 1
ATOM 603 N N . ASP A 1 80 ? 26.406 -7.809 -11.688 1 97.75 80 ASP A N 1
ATOM 604 C CA . ASP A 1 80 ? 26.969 -8.906 -10.906 1 97.75 80 ASP A CA 1
ATOM 605 C C . ASP A 1 80 ? 28.297 -9.383 -11.5 1 97.75 80 ASP A C 1
ATOM 607 O O . ASP A 1 80 ? 28.312 -10.289 -12.328 1 97.75 80 ASP A O 1
ATOM 611 N N . GLU A 1 81 ? 29.391 -8.922 -11.023 1 95.75 81 GLU A N 1
ATOM 612 C CA . GLU A 1 81 ? 30.703 -9.195 -11.602 1 95.75 81 GLU A CA 1
ATOM 613 C C . GLU A 1 81 ? 31.062 -10.672 -11.477 1 95.75 81 GLU A C 1
ATOM 615 O O . GLU A 1 81 ? 31.656 -11.25 -12.391 1 95.75 81 GLU A O 1
ATOM 620 N N . ALA A 1 82 ? 30.672 -11.203 -10.391 1 94.88 82 ALA A N 1
ATOM 621 C CA . ALA A 1 82 ? 31.031 -12.586 -10.117 1 94.88 82 ALA A CA 1
ATOM 622 C C . ALA A 1 82 ? 30.422 -13.531 -11.148 1 94.88 82 ALA A C 1
ATOM 624 O O . ALA A 1 82 ? 31.031 -14.547 -11.5 1 94.88 82 ALA A O 1
ATOM 625 N N . ASN A 1 83 ? 29.25 -13.148 -11.703 1 94.69 83 ASN A N 1
ATOM 626 C CA . ASN A 1 83 ? 28.547 -14.047 -12.617 1 94.69 83 ASN A CA 1
ATOM 627 C C . ASN A 1 83 ? 28.516 -13.492 -14.039 1 94.69 83 ASN A C 1
ATOM 629 O O . ASN A 1 83 ? 27.938 -14.109 -14.938 1 94.69 83 ASN A O 1
ATOM 633 N N . GLY A 1 84 ? 29.203 -12.344 -14.258 1 95.62 84 GLY A N 1
ATOM 634 C CA . GLY A 1 84 ? 29.156 -11.75 -15.586 1 95.62 84 GLY A CA 1
ATOM 635 C C . GLY A 1 84 ? 27.75 -11.508 -16.094 1 95.62 84 GLY A C 1
ATOM 636 O O . GLY A 1 84 ? 27.406 -11.906 -17.203 1 95.62 84 GLY A O 1
ATOM 637 N N . ASN A 1 85 ? 26.922 -10.93 -15.289 1 98.25 85 ASN A N 1
ATOM 638 C CA . ASN A 1 85 ? 25.5 -10.742 -15.547 1 98.25 85 ASN A CA 1
ATOM 639 C C . ASN A 1 85 ? 24.984 -9.461 -14.906 1 98.25 85 ASN A C 1
ATOM 641 O O . ASN A 1 85 ? 25.734 -8.734 -14.258 1 98.25 85 ASN A O 1
ATOM 645 N N . LEU A 1 86 ? 23.766 -9.062 -15.242 1 98.62 86 LEU A N 1
ATOM 646 C CA . LEU A 1 86 ? 23.062 -8.078 -14.43 1 98.62 86 LEU A CA 1
ATOM 647 C C . LEU A 1 86 ? 22.828 -8.594 -13.016 1 98.62 86 LEU A C 1
ATOM 649 O O . LEU A 1 86 ? 22.688 -9.805 -12.812 1 98.62 86 LEU A O 1
ATOM 653 N N . ASP A 1 87 ? 22.797 -7.723 -12.031 1 98.75 87 ASP A N 1
ATOM 654 C CA . ASP A 1 87 ? 22.547 -8.078 -10.641 1 98.75 87 ASP A CA 1
ATOM 655 C C . ASP A 1 87 ? 21.141 -7.688 -10.211 1 98.75 87 ASP A C 1
ATOM 657 O O . ASP A 1 87 ? 20.859 -6.512 -9.961 1 98.75 87 ASP A O 1
ATOM 661 N N . PRO A 1 88 ? 20.25 -8.695 -10.117 1 98.75 88 PRO A N 1
ATOM 662 C CA . PRO A 1 88 ? 18.859 -8.359 -9.75 1 98.75 88 PRO A CA 1
ATOM 663 C C . PRO A 1 88 ? 18.766 -7.629 -8.414 1 98.75 88 PRO A C 1
ATOM 665 O O . PRO A 1 88 ? 17.906 -6.773 -8.234 1 98.75 88 PRO A O 1
ATOM 668 N N . PHE A 1 89 ? 19.641 -7.922 -7.48 1 98.75 89 PHE A N 1
ATOM 669 C CA . PHE A 1 89 ? 19.609 -7.305 -6.16 1 98.75 89 PHE A CA 1
ATOM 670 C C . PHE A 1 89 ? 20.047 -5.848 -6.227 1 98.75 89 PHE A C 1
ATOM 672 O O . PHE A 1 89 ? 19.438 -4.98 -5.594 1 98.75 89 PHE A O 1
ATOM 679 N N . LYS A 1 90 ? 21.094 -5.516 -6.984 1 98.69 90 LYS A N 1
ATOM 680 C CA . LYS A 1 90 ? 21.516 -4.133 -7.168 1 98.69 90 LYS A CA 1
ATOM 681 C C . LYS A 1 90 ? 20.469 -3.324 -7.922 1 98.69 90 LYS A C 1
ATOM 683 O O . LYS A 1 90 ? 20.219 -2.16 -7.598 1 98.69 90 LYS A O 1
AT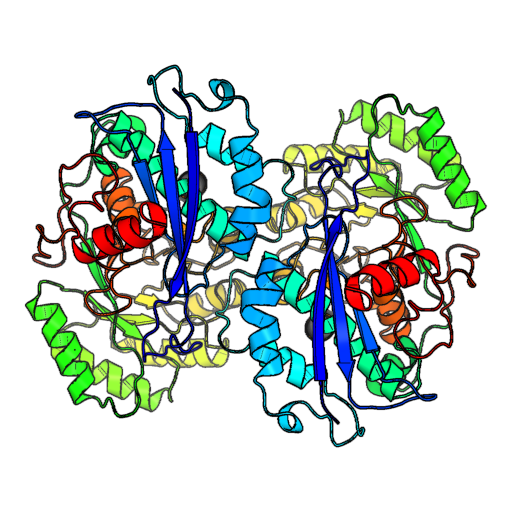OM 688 N N . ILE A 1 91 ? 19.891 -3.953 -8.938 1 98.81 91 ILE A N 1
ATOM 689 C CA . ILE A 1 91 ? 18.844 -3.289 -9.719 1 98.81 91 ILE A CA 1
ATOM 690 C C . ILE A 1 91 ? 17.656 -2.979 -8.82 1 98.81 91 ILE A C 1
ATOM 692 O O . ILE A 1 91 ? 17.125 -1.864 -8.844 1 98.81 91 ILE A O 1
ATOM 696 N N . TRP A 1 92 ? 17.25 -3.969 -8.031 1 98.5 92 TRP A N 1
ATOM 697 C CA . TRP A 1 92 ? 16.156 -3.783 -7.09 1 98.5 92 TRP A CA 1
ATOM 698 C C . TRP A 1 92 ? 16.453 -2.654 -6.109 1 98.5 92 TRP A C 1
ATOM 700 O O . TRP A 1 92 ? 15.609 -1.794 -5.863 1 98.5 92 TRP A O 1
ATOM 710 N N . ALA A 1 93 ? 17.641 -2.604 -5.57 1 97.88 93 ALA A N 1
ATOM 711 C CA . ALA A 1 93 ? 18.047 -1.558 -4.637 1 97.88 93 ALA A CA 1
ATOM 712 C C . ALA A 1 93 ? 18 -0.183 -5.301 1 97.88 93 ALA A C 1
ATOM 714 O O . ALA A 1 93 ? 17.594 0.797 -4.68 1 97.88 93 ALA A O 1
ATOM 715 N N . ARG A 1 94 ? 18.422 -0.115 -6.539 1 97.81 94 ARG A N 1
ATOM 716 C CA . ARG A 1 94 ? 18.375 1.137 -7.289 1 97.81 94 ARG A CA 1
ATOM 717 C C . ARG A 1 94 ? 16.953 1.628 -7.457 1 97.81 94 ARG A C 1
ATOM 719 O O . ARG A 1 94 ? 16.672 2.818 -7.293 1 97.81 94 ARG A O 1
ATOM 726 N N . LEU A 1 95 ? 16.094 0.721 -7.758 1 97.31 95 LEU A N 1
ATOM 727 C CA . LEU A 1 95 ? 14.688 1.059 -7.941 1 97.31 95 LEU A CA 1
ATOM 728 C C . LEU A 1 95 ? 14.078 1.568 -6.637 1 97.31 95 LEU A C 1
ATOM 730 O O . LEU A 1 95 ? 13.227 2.461 -6.656 1 97.31 95 LEU A O 1
ATOM 734 N N . MET A 1 96 ? 14.562 1.092 -5.5 1 94.88 96 MET A N 1
ATOM 735 C CA . MET A 1 96 ? 13.977 1.41 -4.203 1 94.88 96 MET A CA 1
ATOM 736 C C . MET A 1 96 ? 14.617 2.658 -3.605 1 94.88 96 MET A C 1
ATOM 738 O O . MET A 1 96 ? 14.172 3.15 -2.564 1 94.88 96 MET A O 1
ATOM 742 N N . THR A 1 97 ? 15.586 3.195 -4.324 1 93.38 97 THR A N 1
ATOM 743 C CA . THR A 1 97 ? 16.219 4.41 -3.814 1 93.38 97 THR A CA 1
ATOM 744 C C . THR A 1 97 ? 15.18 5.52 -3.643 1 93.38 97 THR A C 1
ATOM 746 O O . THR A 1 97 ? 14.312 5.703 -4.496 1 93.38 97 THR A O 1
ATOM 749 N N . ASN A 1 98 ? 15.227 6.219 -2.467 1 90.81 98 ASN A N 1
ATOM 750 C CA . ASN A 1 98 ? 14.445 7.414 -2.178 1 90.81 98 ASN A CA 1
ATOM 751 C C . ASN A 1 98 ? 12.969 7.082 -1.989 1 90.81 98 ASN A C 1
ATOM 753 O O . ASN A 1 98 ? 12.102 7.914 -2.26 1 90.81 98 ASN A O 1
ATOM 757 N N . GLU A 1 99 ? 12.727 5.793 -1.661 1 91.38 99 GLU A N 1
ATOM 758 C CA . GLU A 1 99 ? 11.383 5.395 -1.262 1 91.38 99 GLU A CA 1
ATOM 759 C C . GLU A 1 99 ? 11.25 5.32 0.257 1 91.38 99 GLU A C 1
ATOM 761 O O . GLU A 1 99 ? 12.008 4.602 0.913 1 91.38 99 GLU A O 1
ATOM 766 N N . LYS A 1 100 ? 10.258 6.016 0.817 1 90.62 100 LYS A N 1
ATOM 767 C CA . LYS A 1 100 ? 10.055 6.016 2.262 1 90.62 100 LYS A CA 1
ATOM 768 C C . LYS A 1 100 ? 9.461 4.691 2.732 1 90.62 100 LYS A C 1
ATOM 770 O O . LYS A 1 100 ? 8.742 4.027 1.985 1 90.62 100 LYS A O 1
ATOM 775 N N . PRO A 1 101 ? 9.789 4.348 3.992 1 90.44 101 PRO A N 1
ATOM 776 C CA . PRO A 1 101 ? 9.156 3.156 4.555 1 90.44 101 PRO A CA 1
ATOM 777 C C . PRO A 1 101 ? 7.645 3.316 4.719 1 90.44 101 PRO A C 1
ATOM 779 O O . PRO A 1 101 ? 7.121 4.43 4.605 1 90.44 101 PRO A O 1
ATOM 782 N N . GLY A 1 102 ? 7.008 2.24 4.891 1 87.75 102 GLY A N 1
ATOM 783 C CA . GLY A 1 102 ? 5.562 2.229 5.051 1 87.75 102 GLY A CA 1
ATOM 784 C C . GLY A 1 102 ? 4.816 2.502 3.758 1 87.75 102 GLY A C 1
ATOM 785 O O . GLY A 1 102 ? 5.422 2.881 2.752 1 87.75 102 GLY A O 1
ATOM 786 N N . GLY A 1 103 ? 3.623 2.24 3.645 1 83.5 103 GLY A N 1
ATOM 787 C CA . GLY A 1 103 ? 2.762 2.521 2.508 1 83.5 103 GLY A CA 1
ATOM 788 C C . GLY A 1 103 ? 3.164 1.771 1.253 1 83.5 103 GLY A C 1
ATOM 789 O O . GLY A 1 103 ? 3.609 2.379 0.276 1 83.5 103 GLY A O 1
ATOM 790 N N . HIS A 1 104 ? 3.01 0.43 0.981 1 81.44 104 HIS A N 1
ATOM 791 C CA . HIS A 1 104 ? 3.537 -0.424 -0.077 1 81.44 104 HIS A CA 1
ATOM 792 C C . HIS A 1 104 ? 2.564 -0.514 -1.248 1 81.44 104 HIS A C 1
ATOM 794 O O . HIS A 1 104 ? 2.961 -0.859 -2.363 1 81.44 104 HIS A O 1
ATOM 800 N N . GLY A 1 105 ? 1.47 -0.204 -1.33 1 76.94 105 GLY A N 1
ATOM 801 C CA . GLY A 1 105 ? 0.387 -0.321 -2.295 1 76.94 105 GLY A CA 1
ATOM 802 C C . GLY A 1 105 ? 0.873 -0.554 -3.713 1 76.94 105 GLY A C 1
ATOM 803 O O . GLY A 1 105 ? 1.633 -1.491 -3.967 1 76.94 105 GLY A O 1
ATOM 804 N N . GLU A 1 106 ? 0.625 0.25 -4.781 1 81.81 106 GLU A N 1
ATOM 805 C CA . GLU A 1 106 ? 0.845 0.112 -6.219 1 81.81 106 GLU A CA 1
ATOM 806 C C . GLU A 1 106 ? 2.328 0.219 -6.562 1 81.81 106 GLU A C 1
ATOM 808 O O . GLU A 1 106 ? 2.766 -0.274 -7.605 1 81.81 106 GLU A O 1
ATOM 813 N N . ARG A 1 107 ? 3.123 0.667 -5.613 1 91.12 107 ARG A N 1
ATOM 814 C CA . ARG A 1 107 ? 4.562 0.69 -5.855 1 91.12 107 ARG A CA 1
ATOM 815 C C . ARG A 1 107 ? 5.129 -0.724 -5.918 1 91.12 107 ARG A C 1
ATOM 817 O O . ARG A 1 107 ? 6 -1.015 -6.738 1 91.12 107 ARG A O 1
ATOM 824 N N . SER A 1 108 ? 4.582 -1.573 -5.16 1 95.31 108 SER A N 1
ATOM 825 C CA . SER A 1 108 ? 5.043 -2.955 -5.109 1 95.31 108 SER A CA 1
ATOM 826 C C . SER A 1 108 ? 4.812 -3.664 -6.441 1 95.31 108 SER A C 1
ATOM 828 O O . SER A 1 108 ? 5.664 -4.434 -6.895 1 95.31 108 SER A O 1
ATOM 830 N N . VAL A 1 109 ? 3.674 -3.371 -7.125 1 95.06 109 VAL A N 1
ATOM 831 C CA . VAL A 1 109 ? 3.316 -4.012 -8.383 1 95.06 109 VAL A CA 1
ATOM 832 C C . VAL A 1 109 ? 4.266 -3.543 -9.492 1 95.06 109 VAL A C 1
ATOM 834 O O . VAL A 1 109 ? 4.738 -4.352 -10.289 1 95.06 109 VAL A O 1
ATOM 837 N N . ALA A 1 110 ? 4.551 -2.217 -9.492 1 95.88 110 ALA A N 1
ATOM 838 C CA . ALA A 1 110 ? 5.504 -1.677 -10.461 1 95.88 110 ALA A CA 1
ATOM 839 C C . ALA A 1 110 ? 6.875 -2.328 -10.297 1 95.88 110 ALA A C 1
ATOM 841 O O . ALA A 1 110 ? 7.473 -2.775 -11.281 1 95.88 110 ALA A O 1
ATOM 842 N N . MET A 1 111 ? 7.301 -2.42 -9.078 1 96.62 111 MET A N 1
ATOM 843 C CA . MET A 1 111 ? 8.594 -3.016 -8.766 1 96.62 111 MET A CA 1
ATOM 844 C C . MET A 1 111 ? 8.625 -4.488 -9.164 1 96.62 111 MET A C 1
ATOM 846 O O . MET A 1 111 ? 9.594 -4.953 -9.766 1 96.62 111 MET A O 1
ATOM 850 N N . GLY A 1 112 ? 7.539 -5.164 -8.766 1 97.06 112 GLY A N 1
ATOM 851 C CA . GLY A 1 112 ? 7.488 -6.586 -9.055 1 97.06 112 GLY A CA 1
ATOM 852 C C . GLY A 1 112 ? 7.488 -6.891 -10.539 1 97.06 112 GLY A C 1
ATOM 853 O O . GLY A 1 112 ? 8.102 -7.863 -10.984 1 97.06 112 GLY A O 1
ATOM 854 N N . THR A 1 113 ? 6.855 -6.059 -11.336 1 97.88 113 THR A N 1
ATOM 855 C CA . THR A 1 113 ? 6.789 -6.238 -12.781 1 97.88 113 THR A CA 1
ATOM 856 C C . THR A 1 113 ? 8.164 -6.035 -13.414 1 97.88 113 THR A C 1
ATOM 858 O O . THR A 1 113 ? 8.602 -6.855 -14.227 1 97.88 113 THR A O 1
ATOM 861 N N . ILE A 1 114 ? 8.852 -5.008 -13.008 1 98.69 114 ILE A N 1
ATOM 862 C CA . ILE A 1 114 ? 10.188 -4.734 -13.531 1 98.69 114 ILE A CA 1
ATOM 863 C C . ILE A 1 114 ? 11.148 -5.836 -13.086 1 98.69 114 ILE A C 1
ATOM 865 O O . ILE A 1 114 ? 11.953 -6.324 -13.875 1 98.69 114 ILE A O 1
ATOM 869 N N . ASP A 1 115 ? 11.023 -6.246 -11.852 1 98.75 115 ASP A N 1
ATOM 870 C CA . ASP A 1 115 ? 11.883 -7.297 -11.305 1 98.75 115 ASP A CA 1
ATOM 871 C C . ASP A 1 115 ? 11.734 -8.594 -12.102 1 98.75 115 ASP A C 1
ATOM 873 O O . ASP A 1 115 ? 12.727 -9.281 -12.367 1 98.75 115 ASP A O 1
ATOM 877 N N . MET A 1 116 ? 10.523 -8.891 -12.422 1 98.69 116 MET A N 1
ATOM 878 C CA . MET A 1 116 ? 10.273 -10.078 -13.234 1 98.69 116 MET A CA 1
ATOM 879 C C . MET A 1 116 ? 11.047 -10.008 -14.547 1 98.69 116 MET A C 1
ATOM 881 O O . MET A 1 116 ? 11.695 -10.977 -14.945 1 98.69 116 MET A O 1
ATOM 885 N N . ALA A 1 117 ? 10.984 -8.875 -15.219 1 98.81 117 ALA A N 1
ATOM 886 C CA . ALA A 1 117 ? 11.68 -8.688 -16.484 1 98.81 117 ALA A CA 1
ATOM 887 C C . ALA A 1 117 ? 13.195 -8.805 -16.297 1 98.81 117 ALA A C 1
ATOM 889 O O . ALA A 1 117 ? 13.891 -9.367 -17.156 1 98.81 117 ALA A O 1
ATOM 890 N N . VAL A 1 118 ? 13.688 -8.32 -15.203 1 98.88 118 VAL A N 1
ATOM 891 C CA . VAL A 1 118 ? 15.117 -8.367 -14.906 1 98.88 118 VAL A CA 1
ATOM 892 C C . VAL A 1 118 ? 15.562 -9.82 -14.734 1 98.88 118 VAL A C 1
ATOM 894 O O . VAL A 1 118 ? 16.562 -10.242 -15.312 1 98.88 118 VAL A O 1
ATOM 897 N N . TRP A 1 119 ? 14.82 -10.555 -13.953 1 98.88 119 TRP A N 1
ATOM 898 C CA . TRP A 1 119 ? 15.195 -11.945 -13.703 1 98.88 119 TRP A CA 1
ATOM 899 C C . TRP A 1 119 ? 15.109 -12.766 -14.984 1 98.88 119 TRP A C 1
ATOM 901 O O . TRP A 1 119 ? 15.898 -13.695 -15.188 1 98.88 119 TRP A O 1
ATOM 911 N N . ASP A 1 120 ? 14.109 -12.445 -15.812 1 98.81 120 ASP A N 1
ATOM 912 C CA . ASP A 1 120 ? 14.047 -13.102 -17.125 1 98.81 120 ASP A CA 1
ATOM 913 C C . ASP A 1 120 ? 15.312 -12.82 -17.938 1 98.81 120 ASP A C 1
ATOM 915 O O . ASP A 1 120 ? 15.906 -13.742 -18.484 1 98.81 120 ASP A O 1
ATOM 919 N N . ALA A 1 121 ? 15.734 -11.586 -18.016 1 98.81 121 ALA A N 1
ATOM 920 C CA . ALA A 1 121 ? 16.953 -11.211 -18.719 1 98.81 121 ALA A CA 1
ATOM 921 C C . ALA A 1 121 ? 18.172 -11.922 -18.141 1 98.81 121 ALA A C 1
ATOM 923 O O . ALA A 1 121 ? 19 -12.461 -18.891 1 98.81 121 ALA A O 1
ATOM 924 N N . VAL A 1 122 ? 18.266 -11.93 -16.828 1 98.81 122 VAL A N 1
ATOM 925 C CA . VAL A 1 122 ? 19.406 -12.523 -16.141 1 98.81 122 VAL A CA 1
ATOM 926 C C . VAL A 1 122 ? 19.5 -14.008 -16.484 1 98.81 122 VAL A C 1
ATOM 928 O O . VAL A 1 122 ? 20.578 -14.516 -16.781 1 98.81 122 VAL A O 1
ATOM 931 N N . ALA A 1 123 ? 18.375 -14.672 -16.422 1 98.81 123 ALA A N 1
ATOM 932 C CA . ALA A 1 123 ? 18.359 -16.094 -16.75 1 98.81 123 ALA A CA 1
ATOM 933 C C . ALA A 1 123 ? 18.703 -16.328 -18.219 1 98.81 123 ALA A C 1
ATOM 935 O O . ALA A 1 123 ? 19.438 -17.266 -18.547 1 98.81 123 ALA A O 1
ATOM 936 N N . LYS A 1 124 ? 18.203 -15.5 -19.109 1 98.62 124 LYS A N 1
ATOM 937 C CA . LYS A 1 124 ? 18.5 -15.617 -20.531 1 98.62 124 LYS A CA 1
ATOM 938 C C . LYS A 1 124 ? 19.984 -15.367 -20.812 1 98.62 124 LYS A C 1
ATOM 940 O O . LYS A 1 124 ? 20.594 -16.078 -21.594 1 98.62 124 LYS A O 1
ATOM 945 N N . ILE A 1 125 ? 20.516 -14.352 -20.172 1 98.44 125 ILE A N 1
ATOM 946 C CA . ILE A 1 125 ? 21.938 -14.047 -20.344 1 98.44 125 ILE A CA 1
ATOM 947 C C . ILE A 1 125 ? 22.766 -15.234 -19.875 1 98.44 125 ILE A C 1
ATOM 949 O O . ILE A 1 125 ? 23.781 -15.578 -20.5 1 98.44 125 ILE A O 1
ATOM 953 N N . ALA A 1 126 ? 22.344 -15.898 -18.828 1 98.06 126 ALA A N 1
ATOM 954 C CA . ALA A 1 126 ? 23.047 -17.062 -18.281 1 98.06 126 ALA A CA 1
ATOM 955 C C . ALA A 1 126 ? 22.844 -18.297 -19.141 1 98.06 126 ALA A C 1
ATOM 957 O O . ALA A 1 126 ? 23.516 -19.312 -18.984 1 98.06 126 ALA A O 1
ATOM 958 N N . GLY A 1 127 ? 21.844 -18.25 -20.031 1 97.56 127 GLY A N 1
ATOM 959 C CA . GLY A 1 127 ? 21.516 -19.391 -20.875 1 97.56 127 GLY A CA 1
ATOM 960 C C . GLY A 1 127 ? 20.844 -20.516 -20.125 1 97.56 127 GLY A C 1
ATOM 961 O O . GLY A 1 127 ? 21.031 -21.688 -20.469 1 97.56 127 GLY A O 1
ATOM 962 N N . LYS A 1 128 ? 20.109 -20.203 -19.078 1 98.12 128 LYS A N 1
ATOM 963 C CA . LYS A 1 128 ? 19.453 -21.203 -18.234 1 98.12 128 LYS A CA 1
ATOM 964 C C . LYS A 1 128 ? 17.984 -20.844 -18 1 98.12 128 LYS A C 1
ATOM 966 O O . LYS A 1 128 ? 17.625 -19.672 -17.984 1 98.12 128 LYS A O 1
ATOM 971 N N . PRO A 1 129 ? 17.188 -21.953 -17.828 1 98.5 129 PRO A N 1
ATOM 972 C CA . PRO A 1 129 ? 15.891 -21.609 -17.25 1 98.5 129 PRO A CA 1
ATOM 973 C C . PRO A 1 129 ? 16 -20.953 -15.875 1 98.5 129 PRO A C 1
ATOM 975 O O . PRO A 1 129 ? 16.906 -21.281 -15.094 1 98.5 129 PRO A O 1
ATOM 978 N N . LEU A 1 130 ? 15.07 -20.062 -15.617 1 98.75 130 LEU A N 1
ATOM 979 C CA . LEU A 1 130 ? 15.141 -19.344 -14.359 1 98.75 130 LEU A CA 1
ATOM 980 C C . LEU A 1 130 ? 15.133 -20.297 -13.172 1 98.75 130 LEU A C 1
ATOM 982 O O . LEU A 1 130 ? 15.891 -20.109 -12.219 1 98.75 130 LEU A O 1
ATOM 986 N N . TYR A 1 131 ? 14.25 -21.344 -13.156 1 98.69 131 TYR A N 1
ATOM 987 C CA . TYR A 1 131 ? 14.172 -22.25 -12.016 1 98.69 131 TYR A CA 1
ATOM 988 C C . TYR A 1 131 ? 15.508 -22.938 -11.773 1 98.69 131 TYR A C 1
ATOM 990 O O . TYR A 1 131 ? 15.898 -23.156 -10.625 1 98.69 131 TYR A O 1
ATOM 998 N N . ARG A 1 132 ? 16.25 -23.266 -12.828 1 98.62 132 ARG A N 1
ATOM 999 C CA . ARG A 1 132 ? 17.562 -23.875 -12.695 1 98.62 132 ARG A CA 1
ATOM 1000 C C . ARG A 1 132 ? 18.578 -22.875 -12.133 1 98.62 132 ARG A C 1
ATOM 1002 O O . ARG A 1 132 ? 19.391 -23.234 -11.281 1 98.62 132 ARG A O 1
ATOM 1009 N N . LEU A 1 133 ? 18.5 -21.656 -12.672 1 98.62 133 LEU A N 1
ATOM 1010 C CA . LEU A 1 133 ? 19.375 -20.609 -12.164 1 98.62 133 LEU A CA 1
ATOM 1011 C C . LEU A 1 133 ? 19.156 -20.406 -10.664 1 98.62 133 LEU A C 1
ATOM 1013 O O . LEU A 1 133 ? 20.125 -20.297 -9.906 1 98.62 133 LEU A O 1
ATOM 1017 N N . LEU A 1 134 ? 17.938 -20.344 -10.219 1 98.75 134 LEU A N 1
ATOM 1018 C CA . LEU A 1 134 ? 17.594 -20.141 -8.812 1 98.75 134 LEU A CA 1
ATOM 1019 C C . LEU A 1 134 ? 18.078 -21.312 -7.969 1 98.75 134 LEU A C 1
ATOM 1021 O O . LEU A 1 134 ? 18.672 -21.109 -6.898 1 98.75 134 LEU A O 1
ATOM 1025 N N . ALA A 1 135 ? 17.875 -22.547 -8.453 1 98.56 135 ALA A N 1
ATOM 1026 C CA . ALA A 1 135 ? 18.328 -23.734 -7.73 1 98.56 135 ALA A CA 1
ATOM 1027 C C . ALA A 1 135 ? 19.844 -23.719 -7.562 1 98.56 135 ALA A C 1
ATOM 1029 O O . ALA A 1 135 ? 20.344 -24 -6.477 1 98.56 135 ALA A O 1
ATOM 1030 N N . ASP A 1 136 ? 20.531 -23.391 -8.602 1 98.19 136 ASP A N 1
ATOM 1031 C CA . ASP A 1 136 ? 21.984 -23.375 -8.578 1 98.19 136 ASP A CA 1
ATOM 1032 C C . ASP A 1 136 ? 22.5 -22.344 -7.57 1 98.19 136 ASP A C 1
ATOM 1034 O O . ASP A 1 136 ? 23.469 -22.594 -6.848 1 98.19 136 ASP A O 1
ATOM 1038 N N . ARG A 1 137 ? 21.844 -21.281 -7.543 1 97.25 137 ARG A N 1
ATOM 1039 C CA . ARG A 1 137 ? 22.359 -20.156 -6.754 1 97.25 137 ARG A CA 1
ATOM 1040 C C . ARG A 1 137 ? 21.906 -20.25 -5.305 1 97.25 137 ARG A C 1
ATOM 1042 O O . ARG A 1 137 ? 22.609 -19.812 -4.395 1 97.25 137 ARG A O 1
ATOM 1049 N N . TYR A 1 138 ? 20.688 -20.828 -5.125 1 97.25 138 TYR A N 1
ATOM 1050 C CA . TYR A 1 138 ? 20.109 -20.609 -3.803 1 97.25 138 TYR A CA 1
ATOM 1051 C C . TYR A 1 138 ? 19.672 -21.938 -3.186 1 97.25 138 TYR A C 1
ATOM 1053 O O . TYR A 1 138 ? 19.203 -21.969 -2.045 1 97.25 138 TYR A O 1
ATOM 1061 N N . ARG A 1 139 ? 19.797 -23 -3.891 1 96.81 139 ARG A N 1
ATOM 1062 C CA . ARG A 1 139 ? 19.328 -24.266 -3.361 1 96.81 139 ARG A CA 1
ATOM 1063 C C . ARG A 1 139 ? 20.312 -25.391 -3.656 1 96.81 139 ARG A C 1
ATOM 1065 O O . ARG A 1 139 ? 19.922 -26.531 -3.912 1 96.81 139 ARG A O 1
ATOM 1072 N N . GLY A 1 140 ? 21.562 -25.125 -3.719 1 96.62 140 GLY A N 1
ATOM 1073 C CA . GLY A 1 140 ? 22.609 -26.125 -3.896 1 96.62 140 GLY A CA 1
ATOM 1074 C C . GLY A 1 140 ? 22.469 -26.906 -5.184 1 96.62 140 GLY A C 1
ATOM 1075 O O . GLY A 1 140 ? 22.906 -28.062 -5.266 1 96.62 140 GLY A O 1
ATOM 1076 N N . GLY A 1 141 ? 21.766 -26.422 -6.098 1 97.38 141 GLY A N 1
ATOM 1077 C CA . GLY A 1 141 ? 21.656 -27.031 -7.414 1 97.38 141 GLY A CA 1
ATOM 1078 C C . GLY A 1 141 ? 20.469 -27.953 -7.551 1 97.38 141 GLY A C 1
ATOM 1079 O O . GLY A 1 141 ? 20.266 -28.578 -8.602 1 97.38 141 GLY A O 1
ATOM 1080 N N . VAL A 1 142 ? 19.641 -28.016 -6.551 1 97.62 142 VAL A N 1
ATOM 1081 C CA . VAL A 1 142 ? 18.531 -28.953 -6.582 1 97.62 142 VAL A CA 1
ATOM 1082 C C . VAL A 1 142 ? 17.234 -28.219 -6.938 1 97.62 142 VAL A C 1
ATOM 1084 O O . VAL A 1 142 ? 16.781 -27.359 -6.188 1 97.62 142 VAL A O 1
ATOM 1087 N N . ALA A 1 143 ? 16.609 -28.5 -8.062 1 98.06 143 ALA A N 1
ATOM 1088 C CA . ALA A 1 143 ? 15.297 -28.016 -8.477 1 98.06 143 ALA A CA 1
ATOM 1089 C C . ALA A 1 143 ? 14.266 -29.141 -8.469 1 98.06 143 ALA A C 1
ATOM 1091 O O . ALA A 1 143 ? 14.609 -30.297 -8.695 1 98.06 143 ALA A O 1
ATOM 1092 N N . ASP A 1 144 ? 13.078 -28.797 -8.125 1 98.38 144 ASP A N 1
ATOM 1093 C CA . ASP A 1 144 ? 12.016 -29.781 -8.273 1 98.38 144 ASP A CA 1
ATOM 1094 C C . ASP A 1 144 ? 11.789 -30.141 -9.742 1 98.38 144 ASP A C 1
ATOM 1096 O O . ASP A 1 144 ? 11.836 -29.266 -10.609 1 98.38 144 ASP A O 1
ATOM 1100 N N . GLU A 1 145 ? 11.492 -31.359 -10 1 96.75 145 GLU A N 1
ATOM 1101 C CA . GLU A 1 145 ? 11.273 -31.828 -11.367 1 96.75 145 GLU A CA 1
ATOM 1102 C C . GLU A 1 145 ? 9.898 -31.391 -11.883 1 96.75 145 GLU A C 1
ATOM 1104 O O . GLU A 1 145 ? 9.703 -31.25 -13.086 1 96.75 145 GLU A O 1
ATOM 1109 N N . SER A 1 146 ? 8.992 -31.312 -11.023 1 97.94 146 SER A N 1
ATOM 1110 C CA . SER A 1 146 ? 7.633 -30.859 -11.297 1 97.94 146 SER A CA 1
ATOM 1111 C C . SER A 1 146 ? 7.035 -30.125 -10.102 1 97.94 146 SER A C 1
ATOM 1113 O O . SER A 1 146 ? 7.578 -30.188 -8.992 1 97.94 146 SER A O 1
ATOM 1115 N N . VAL A 1 147 ? 6.051 -29.344 -10.336 1 98.44 147 VAL A N 1
ATOM 1116 C CA . VAL A 1 147 ? 5.41 -28.516 -9.32 1 98.44 147 VAL A CA 1
ATOM 1117 C C . VAL A 1 147 ? 3.934 -28.891 -9.211 1 98.44 147 VAL A C 1
ATOM 1119 O O . VAL A 1 147 ? 3.252 -29.078 -10.219 1 98.44 147 VAL A O 1
ATOM 1122 N N . TRP A 1 148 ? 3.477 -29.125 -7.992 1 98.69 148 TRP A N 1
ATOM 1123 C CA . TRP A 1 148 ? 2.043 -29.281 -7.773 1 98.69 148 TRP A CA 1
ATOM 1124 C C . TRP A 1 148 ? 1.292 -28.016 -8.164 1 98.69 148 TRP A C 1
ATOM 1126 O O . TRP A 1 148 ? 1.73 -26.906 -7.848 1 98.69 148 TRP A O 1
ATOM 1136 N N . VAL A 1 149 ? 0.166 -28.172 -8.938 1 98.5 149 VAL A N 1
ATOM 1137 C CA . VAL A 1 149 ? -0.627 -27.016 -9.352 1 98.5 149 VAL A CA 1
ATOM 1138 C C . VAL A 1 149 ? -2.107 -27.297 -9.094 1 98.5 149 VAL A C 1
ATOM 1140 O O . VAL A 1 149 ? -2.529 -28.453 -9.023 1 98.5 149 VAL A O 1
ATOM 1143 N N . TYR A 1 150 ? -2.865 -26.266 -8.867 1 98.38 150 TYR A N 1
ATOM 1144 C CA . TYR A 1 150 ? -4.316 -26.344 -8.758 1 98.38 150 TYR A CA 1
ATOM 1145 C C . TYR A 1 150 ? -4.992 -25.344 -9.688 1 98.38 150 TYR A C 1
ATOM 1147 O O . TYR A 1 150 ? -4.43 -24.297 -9.992 1 98.38 150 TYR A O 1
ATOM 1155 N N . ALA A 1 151 ? -6.168 -25.688 -10.141 1 97.75 151 ALA A N 1
ATOM 1156 C CA . ALA A 1 151 ? -6.887 -24.859 -11.102 1 97.75 151 ALA A CA 1
ATOM 1157 C C . ALA A 1 151 ? -7.875 -23.938 -10.398 1 97.75 151 ALA A C 1
ATOM 1159 O O . ALA A 1 151 ? -8.781 -24.391 -9.695 1 97.75 151 ALA A O 1
ATOM 1160 N N . ALA A 1 152 ? -7.691 -22.656 -10.617 1 95.69 152 ALA A N 1
ATOM 1161 C CA . ALA A 1 152 ? -8.586 -21.672 -10.031 1 95.69 152 ALA A CA 1
ATOM 1162 C C . ALA A 1 152 ? -9.695 -21.281 -11.008 1 95.69 152 ALA A C 1
ATOM 1164 O O . ALA A 1 152 ? -9.43 -21.031 -12.188 1 95.69 152 ALA A O 1
ATOM 1165 N N . GLY A 1 153 ? -10.836 -21.328 -10.602 1 93.94 153 GLY A N 1
ATOM 1166 C CA . GLY A 1 153 ? -12.039 -20.969 -11.336 1 93.94 153 GLY A CA 1
ATOM 1167 C C . GLY A 1 153 ? -13.25 -20.797 -10.445 1 93.94 153 GLY A C 1
ATOM 1168 O O . GLY A 1 153 ? -13.172 -20.156 -9.391 1 93.94 153 GLY A O 1
ATOM 1169 N N . GLY A 1 154 ? -14.336 -21.172 -10.969 1 94.5 154 GLY A N 1
ATOM 1170 C CA . GLY A 1 154 ? -15.578 -21.125 -10.211 1 94.5 154 GLY A CA 1
ATOM 1171 C C . GLY A 1 154 ? -16 -19.703 -9.875 1 94.5 154 GLY A C 1
ATOM 1172 O O . GLY A 1 154 ? -16.547 -19.453 -8.797 1 94.5 154 GLY A O 1
ATOM 1173 N N . TYR A 1 155 ? -15.648 -18.75 -10.734 1 93.06 155 TYR A N 1
ATOM 1174 C CA . TYR A 1 155 ? -16.094 -17.359 -10.586 1 93.06 155 TYR A CA 1
ATOM 1175 C C . TYR A 1 155 ? -17.609 -17.25 -10.75 1 93.06 155 TYR A C 1
ATOM 1177 O O . TYR A 1 155 ? -18.25 -18.188 -11.219 1 93.06 155 TYR A O 1
ATOM 1185 N N . TYR A 1 156 ? -18.125 -16.125 -10.289 1 90.5 156 TYR A N 1
ATOM 1186 C CA . TYR A 1 156 ? -19.562 -15.875 -10.453 1 90.5 156 TYR A CA 1
ATOM 1187 C C . TYR A 1 156 ? -19.844 -15.242 -11.812 1 90.5 156 TYR A C 1
ATOM 1189 O O . TYR A 1 156 ? -19.141 -14.328 -12.242 1 90.5 156 TYR A O 1
ATOM 1197 N N . TYR A 1 157 ? -20.797 -15.812 -12.492 1 83.12 157 TYR A N 1
ATOM 1198 C CA . TYR A 1 157 ? -21.266 -15.273 -13.758 1 83.12 157 TYR A CA 1
ATOM 1199 C C . TYR A 1 157 ? -22.781 -15.195 -13.789 1 83.12 157 TYR A C 1
ATOM 1201 O O . TYR A 1 157 ? -23.469 -16.078 -13.266 1 83.12 157 TYR A O 1
ATOM 1209 N N . PRO A 1 158 ? -23.203 -14.062 -14.422 1 80.62 158 PRO A N 1
ATOM 1210 C CA . PRO A 1 158 ? -24.672 -14.039 -14.578 1 80.62 158 PRO A CA 1
ATOM 1211 C C . PRO A 1 158 ? -25.203 -15.258 -15.336 1 80.62 158 PRO A C 1
ATOM 1213 O O . PRO A 1 158 ? -24.672 -15.602 -16.406 1 80.62 158 PRO A O 1
ATOM 1216 N N . GLY A 1 159 ? -26.047 -15.906 -14.766 1 81.25 159 GLY A N 1
ATOM 1217 C CA . GLY A 1 159 ? -26.703 -17.016 -15.445 1 81.25 159 GLY A CA 1
ATOM 1218 C C . GLY A 1 159 ? -25.969 -18.328 -15.305 1 81.25 159 GLY A C 1
ATOM 1219 O O . GLY A 1 159 ? -26.453 -19.375 -15.75 1 81.25 159 GLY A O 1
ATOM 1220 N N . LYS A 1 160 ? -24.75 -18.297 -14.797 1 83.38 160 LYS A N 1
ATOM 1221 C CA . LYS A 1 160 ? -24 -19.531 -14.586 1 83.38 160 LYS A CA 1
ATOM 1222 C C . LYS A 1 160 ? -24.578 -20.328 -13.414 1 83.38 160 LYS A C 1
ATOM 1224 O O . LYS A 1 160 ? -24.469 -19.906 -12.258 1 83.38 160 LYS A O 1
ATOM 1229 N N . GLY A 1 161 ? -25.266 -21.375 -13.633 1 89.38 161 GLY A N 1
ATOM 1230 C CA . GLY A 1 161 ? -25.812 -22.234 -12.602 1 89.38 161 GLY A CA 1
ATOM 1231 C C . GLY A 1 161 ? -24.859 -23.328 -12.164 1 89.38 161 GLY A C 1
ATOM 1232 O O . GLY A 1 161 ? -23.688 -23.344 -12.555 1 89.38 161 GLY A O 1
ATOM 1233 N N . VAL A 1 162 ? -25.328 -24.172 -11.383 1 95.25 162 VAL A N 1
ATOM 1234 C CA . VAL A 1 162 ? -24.562 -25.25 -10.75 1 95.25 162 VAL A CA 1
ATOM 1235 C C . VAL A 1 162 ? -24.062 -26.219 -11.812 1 95.25 162 VAL A C 1
ATOM 1237 O O . VAL A 1 162 ? -22.938 -26.719 -11.711 1 95.25 162 VAL A O 1
ATOM 1240 N N . GLU A 1 163 ? -24.812 -26.438 -12.789 1 96.69 163 GLU A N 1
ATOM 1241 C CA . GLU A 1 163 ? -24.406 -27.359 -13.852 1 96.69 163 GLU A CA 1
ATOM 1242 C C . GLU A 1 163 ? -23.188 -26.828 -14.609 1 96.69 163 GLU A C 1
ATOM 1244 O O . GLU A 1 163 ? -22.25 -27.578 -14.883 1 96.69 163 GLU A O 1
ATOM 1249 N N . ALA A 1 164 ? -23.25 -25.594 -14.945 1 96 164 ALA A N 1
ATOM 1250 C CA . ALA A 1 164 ? -22.109 -24.969 -15.633 1 96 164 ALA A CA 1
ATOM 1251 C C . ALA A 1 164 ? -20.859 -24.984 -14.758 1 96 164 ALA A C 1
ATOM 1253 O O . ALA A 1 164 ? -19.75 -25.172 -15.258 1 96 164 ALA A O 1
ATOM 1254 N N . LEU A 1 165 ? -21.078 -24.781 -13.508 1 97.12 165 LEU A N 1
ATOM 1255 C CA . LEU A 1 165 ? -19.969 -24.844 -12.555 1 97.12 165 LEU A CA 1
ATOM 1256 C C . LEU A 1 165 ? -19.359 -26.234 -12.508 1 97.12 165 LEU A C 1
ATOM 1258 O O . LEU A 1 165 ? -18.141 -26.391 -12.555 1 97.12 165 LEU A O 1
ATOM 1262 N N . GLN A 1 166 ? -20.172 -27.25 -12.453 1 98.44 166 GLN A N 1
ATOM 1263 C CA . GLN A 1 166 ? -19.688 -28.625 -12.453 1 98.44 166 GLN A CA 1
ATOM 1264 C C . GLN A 1 166 ? -18.953 -28.953 -13.75 1 98.44 166 GLN A C 1
ATOM 1266 O O . GLN A 1 166 ? -17.906 -29.625 -13.719 1 98.44 166 GLN A O 1
ATOM 1271 N N . ASN A 1 167 ? -19.516 -28.484 -14.828 1 97.88 167 ASN A N 1
ATOM 1272 C CA . ASN A 1 167 ? -18.859 -28.719 -16.109 1 97.88 167 ASN A CA 1
ATOM 1273 C C . ASN A 1 167 ? -17.484 -28.078 -16.156 1 97.88 167 ASN A C 1
ATOM 1275 O O . ASN A 1 167 ? -16.531 -28.672 -16.672 1 97.88 167 ASN A O 1
ATOM 1279 N N . GLU A 1 168 ? -17.359 -26.906 -15.656 1 97.06 168 GLU A N 1
ATOM 1280 C CA . GLU A 1 168 ? -16.078 -26.234 -15.57 1 97.06 168 GLU A CA 1
ATOM 1281 C C . GLU A 1 168 ? -15.078 -27.031 -14.75 1 97.06 168 GLU A C 1
ATOM 1283 O O . GLU A 1 168 ? -13.953 -27.266 -15.195 1 97.06 168 GLU A O 1
ATOM 1288 N N . MET A 1 169 ? -15.5 -27.547 -13.617 1 98.19 169 MET A N 1
ATOM 1289 C CA . MET A 1 169 ? -14.609 -28.297 -12.734 1 98.19 169 MET A CA 1
ATOM 1290 C C . MET A 1 169 ? -14.219 -29.625 -13.359 1 98.19 169 MET A C 1
ATOM 1292 O O . MET A 1 169 ? -13.078 -30.062 -13.242 1 98.19 169 MET A O 1
ATOM 1296 N N . ARG A 1 170 ? -15.188 -30.234 -14.008 1 98.5 170 ARG A N 1
ATOM 1297 C CA . ARG A 1 170 ? -14.891 -31.484 -14.711 1 98.5 170 ARG A CA 1
ATOM 1298 C C . ARG A 1 170 ? -13.844 -31.266 -15.797 1 98.5 170 ARG A C 1
ATOM 1300 O O . ARG A 1 170 ? -12.961 -32.125 -16 1 98.5 170 ARG A O 1
ATOM 1307 N N . SER A 1 171 ? -13.984 -30.156 -16.469 1 98.25 171 SER A N 1
ATOM 1308 C CA . SER A 1 171 ? -13.016 -29.844 -17.516 1 98.25 171 SER A CA 1
ATOM 1309 C C . SER A 1 171 ? -11.609 -29.719 -16.953 1 98.25 171 SER A C 1
ATOM 1311 O O . SER A 1 171 ? -10.633 -30.094 -17.594 1 98.25 171 SER A O 1
ATOM 1313 N N . TYR A 1 172 ? -11.453 -29.172 -15.727 1 97.94 172 TYR A N 1
ATOM 1314 C CA . TYR A 1 172 ? -10.148 -29.078 -15.086 1 97.94 172 TYR A CA 1
ATOM 1315 C C . TYR A 1 172 ? -9.609 -30.453 -14.719 1 97.94 172 TYR A C 1
ATOM 1317 O O . TYR A 1 172 ? -8.43 -30.734 -14.93 1 97.94 172 TYR A O 1
ATOM 1325 N N . ARG A 1 173 ? -10.5 -31.281 -14.219 1 98 173 ARG A N 1
ATOM 1326 C CA . ARG A 1 173 ? -10.102 -32.656 -13.891 1 98 173 ARG A CA 1
ATOM 1327 C C . ARG A 1 173 ? -9.625 -33.406 -15.125 1 98 173 ARG A C 1
ATOM 1329 O O . ARG A 1 173 ? -8.617 -34.094 -15.086 1 98 173 ARG A O 1
ATOM 1336 N N . ASP A 1 174 ? -10.328 -33.219 -16.203 1 98.06 174 ASP A N 1
ATOM 1337 C CA . ASP A 1 174 ? -10 -33.844 -17.469 1 98.06 174 ASP A CA 1
ATOM 1338 C C . ASP A 1 174 ? -8.648 -33.406 -17.984 1 98.06 174 ASP A C 1
ATOM 1340 O O . ASP A 1 174 ? -7.969 -34.125 -18.703 1 98.06 174 ASP A O 1
ATOM 1344 N N . ARG A 1 175 ? -8.219 -32.281 -17.609 1 97.19 175 ARG A N 1
ATOM 1345 C CA . ARG A 1 175 ? -6.977 -31.672 -18.094 1 97.19 175 ARG A CA 1
ATOM 1346 C C . ARG A 1 175 ? -5.805 -32.062 -17.188 1 97.19 175 ARG A C 1
ATOM 1348 O O . ARG A 1 175 ? -4.676 -31.609 -17.422 1 97.19 175 ARG A O 1
ATOM 1355 N N . GLY A 1 176 ? -6.129 -32.781 -16.109 1 98.06 176 GLY A N 1
ATOM 1356 C CA . GLY A 1 176 ? -5.043 -33.344 -15.328 1 98.06 176 GLY A CA 1
ATOM 1357 C C . GLY A 1 176 ? -4.953 -32.75 -13.93 1 98.06 176 GLY A C 1
ATOM 1358 O O . GLY A 1 176 ? -4.16 -33.219 -13.109 1 98.06 176 GLY A O 1
ATOM 1359 N N . TYR A 1 177 ? -5.77 -31.797 -13.625 1 98.19 177 TYR A N 1
ATOM 1360 C CA . TYR A 1 177 ? -5.762 -31.234 -12.289 1 98.19 177 TYR A CA 1
ATOM 1361 C C . TYR A 1 177 ? -6.48 -32.156 -11.305 1 98.19 177 TYR A C 1
ATOM 1363 O O . TYR A 1 177 ? -7.52 -32.719 -11.625 1 98.19 177 TYR A O 1
ATOM 1371 N N . ASN A 1 178 ? -5.906 -32.281 -10.141 1 98.5 178 ASN A N 1
ATOM 1372 C CA . ASN A 1 178 ? -6.578 -33 -9.07 1 98.5 178 ASN A CA 1
ATOM 1373 C C . ASN A 1 178 ? -7.32 -32.062 -8.125 1 98.5 178 ASN A C 1
ATOM 1375 O O . ASN A 1 178 ? -8.414 -32.375 -7.664 1 98.5 178 ASN A O 1
ATOM 1379 N N . VAL A 1 179 ? -6.715 -30.906 -7.852 1 98.69 179 VAL A N 1
ATOM 1380 C CA . VAL A 1 179 ? -7.273 -29.922 -6.93 1 98.69 179 VAL A CA 1
ATOM 1381 C C . VAL A 1 179 ? -7.785 -28.719 -7.715 1 98.69 179 VAL A C 1
ATOM 1383 O O . VAL A 1 179 ? -7.121 -28.25 -8.641 1 98.69 179 VAL A O 1
ATOM 1386 N N . VAL A 1 180 ? -8.992 -28.266 -7.395 1 98.69 180 VAL A N 1
ATOM 1387 C CA . VAL A 1 180 ? -9.578 -27.078 -8.016 1 98.69 180 VAL A CA 1
ATOM 1388 C C . VAL A 1 180 ? -9.961 -26.062 -6.938 1 98.69 180 VAL A C 1
ATOM 1390 O O . VAL A 1 180 ? -10.109 -26.422 -5.766 1 98.69 180 VAL A O 1
ATOM 1393 N N . LYS A 1 181 ? -10.016 -24.797 -7.305 1 98.5 181 LYS A N 1
ATOM 1394 C CA . LYS A 1 181 ? -10.461 -23.734 -6.418 1 98.5 181 LYS A CA 1
ATOM 1395 C C . LYS A 1 181 ? -11.68 -23.016 -6.992 1 98.5 181 LYS A C 1
ATOM 1397 O O . LYS A 1 181 ? -11.734 -22.734 -8.188 1 98.5 181 LYS A O 1
ATOM 1402 N N . MET A 1 182 ? -12.648 -22.734 -6.156 1 97.81 182 MET A N 1
ATOM 1403 C CA . MET A 1 182 ? -13.789 -21.922 -6.578 1 97.81 182 MET A CA 1
ATOM 1404 C C . MET A 1 182 ? -13.969 -20.719 -5.668 1 97.81 182 MET A C 1
ATOM 1406 O O . MET A 1 182 ? -13.531 -20.734 -4.516 1 97.81 182 MET A O 1
ATOM 1410 N N . LYS A 1 183 ? -14.562 -19.703 -6.207 1 97 183 LYS A N 1
ATOM 1411 C CA . LYS A 1 183 ? -14.844 -18.484 -5.453 1 97 183 LYS A CA 1
ATOM 1412 C C . LYS A 1 183 ? -16.125 -18.625 -4.629 1 97 183 LYS A C 1
ATOM 1414 O O . LYS A 1 183 ? -17.094 -19.234 -5.082 1 97 183 LYS A O 1
ATOM 1419 N N . ILE A 1 184 ? -16.109 -18.047 -3.486 1 97.88 184 ILE A N 1
ATOM 1420 C CA . ILE A 1 184 ? -17.281 -17.953 -2.635 1 97.88 184 ILE A CA 1
ATOM 1421 C C . ILE A 1 184 ? -17.438 -16.531 -2.117 1 97.88 184 ILE A C 1
ATOM 1423 O O . ILE A 1 184 ? -16.562 -15.688 -2.33 1 97.88 184 ILE A O 1
ATOM 1427 N N . GLY A 1 185 ? -18.578 -16.219 -1.512 1 96.69 185 GLY A N 1
ATOM 1428 C CA . GLY A 1 185 ? -18.75 -14.969 -0.784 1 96.69 185 GLY A CA 1
ATOM 1429 C C . GLY A 1 185 ? -19.547 -13.938 -1.554 1 96.69 185 GLY A C 1
ATOM 1430 O O . GLY A 1 185 ? -19.891 -12.883 -1.018 1 96.69 185 GLY A O 1
ATOM 1431 N N . ALA A 1 186 ? -19.859 -14.172 -2.854 1 93.88 186 ALA A N 1
ATOM 1432 C CA . ALA A 1 186 ? -20.609 -13.188 -3.627 1 93.88 186 ALA A CA 1
ATOM 1433 C C . ALA A 1 186 ? -22.109 -13.445 -3.531 1 93.88 186 ALA A C 1
ATOM 1435 O O . ALA A 1 186 ? -22.906 -12.617 -3.973 1 93.88 186 ALA A O 1
ATOM 1436 N N . THR A 1 187 ? -22.531 -14.586 -3.043 1 94.06 187 THR A N 1
ATOM 1437 C CA . THR A 1 187 ? -23.922 -14.953 -2.82 1 94.06 187 THR A CA 1
ATOM 1438 C C . THR A 1 187 ? -24.156 -15.359 -1.368 1 94.06 187 THR A C 1
ATOM 1440 O O . THR A 1 187 ? -23.25 -15.227 -0.532 1 94.06 187 THR A O 1
ATOM 1443 N N . SER A 1 188 ? -25.391 -15.844 -1.082 1 96.31 188 SER A N 1
ATOM 1444 C CA . SER A 1 188 ? -25.688 -16.25 0.287 1 96.31 188 SER A CA 1
ATOM 1445 C C . SER A 1 188 ? -24.891 -17.5 0.678 1 96.31 188 SER A C 1
ATOM 1447 O O . SER A 1 188 ? -24.453 -18.25 -0.187 1 96.31 188 SER A O 1
ATOM 1449 N N . LEU A 1 189 ? -24.672 -17.641 1.986 1 98.31 189 LEU A N 1
ATOM 1450 C CA . LEU A 1 189 ? -24.016 -18.828 2.5 1 98.31 189 LEU A CA 1
ATOM 1451 C C . LEU A 1 189 ? -24.703 -20.094 1.989 1 98.31 189 LEU A C 1
ATOM 1453 O O . LEU A 1 189 ? -24.047 -21.031 1.553 1 98.31 189 LEU A O 1
ATOM 1457 N N . GLU A 1 190 ? -26.047 -20.094 1.997 1 97.94 190 GLU A N 1
ATOM 1458 C CA . GLU A 1 190 ? -26.812 -21.234 1.525 1 97.94 190 GLU A CA 1
ATOM 1459 C C . GLU A 1 190 ? -26.516 -21.531 0.057 1 97.94 190 GLU A C 1
ATOM 1461 O O . GLU A 1 190 ? -26.297 -22.688 -0.318 1 97.94 190 GLU A O 1
ATOM 1466 N N . ASP A 1 191 ? -26.469 -20.5 -0.721 1 96.81 191 ASP A N 1
ATOM 1467 C CA . ASP A 1 191 ? -26.188 -20.656 -2.146 1 96.81 191 ASP A CA 1
ATOM 1468 C C . ASP A 1 191 ? -24.766 -21.141 -2.381 1 96.81 191 ASP A C 1
ATOM 1470 O O . ASP A 1 191 ? -24.516 -21.984 -3.246 1 96.81 191 ASP A O 1
ATOM 1474 N N . ASP A 1 192 ? -23.828 -20.641 -1.625 1 97.94 192 ASP A N 1
ATOM 1475 C CA . ASP A 1 192 ? -22.438 -21.062 -1.751 1 97.94 192 ASP A CA 1
ATOM 1476 C C . ASP A 1 192 ? -22.266 -22.531 -1.337 1 97.94 192 ASP A C 1
ATOM 1478 O O . ASP A 1 192 ? -21.484 -23.266 -1.938 1 97.94 192 ASP A O 1
ATOM 1482 N N . LEU A 1 193 ? -23.016 -22.922 -0.281 1 98.5 193 LEU A N 1
ATOM 1483 C CA . LEU A 1 193 ? -22.938 -24.312 0.139 1 98.5 193 LEU A CA 1
ATOM 1484 C C . LEU A 1 193 ? -23.484 -25.234 -0.945 1 98.5 193 LEU A C 1
ATOM 1486 O O . LEU A 1 193 ? -22.922 -26.312 -1.189 1 98.5 193 LEU A O 1
ATOM 1490 N N . ARG A 1 194 ? -24.547 -24.812 -1.6 1 97.75 194 ARG A N 1
ATOM 1491 C CA . ARG A 1 194 ? -25.078 -25.594 -2.719 1 97.75 194 ARG A CA 1
ATOM 1492 C C . ARG A 1 194 ? -24.047 -25.719 -3.832 1 97.75 194 ARG A C 1
ATOM 1494 O O . ARG A 1 194 ? -23.875 -26.781 -4.41 1 97.75 194 ARG A O 1
ATOM 1501 N N . ARG A 1 195 ? -23.328 -24.641 -4.148 1 98.12 195 ARG A N 1
ATOM 1502 C CA . ARG A 1 195 ? -22.281 -24.641 -5.164 1 98.12 195 ARG A CA 1
ATOM 1503 C C . ARG A 1 195 ? -21.125 -25.547 -4.762 1 98.12 195 ARG A C 1
ATOM 1505 O O . ARG A 1 195 ? -20.609 -26.312 -5.586 1 98.12 195 ARG A O 1
ATOM 1512 N N . ILE A 1 196 ? -20.75 -25.5 -3.506 1 98.75 196 ILE A N 1
ATOM 1513 C CA . ILE A 1 196 ? -19.641 -26.297 -2.986 1 98.75 196 ILE A CA 1
ATOM 1514 C C . ILE A 1 196 ? -20 -27.781 -3.084 1 98.75 196 ILE A C 1
ATOM 1516 O O . ILE A 1 196 ? -19.203 -28.578 -3.574 1 98.75 196 ILE A O 1
ATOM 1520 N N . GLU A 1 197 ? -21.203 -28.125 -2.654 1 98.62 197 GLU A N 1
ATOM 1521 C CA . GLU A 1 197 ? -21.641 -29.516 -2.699 1 98.62 197 GLU A CA 1
ATOM 1522 C C . GLU A 1 197 ? -21.672 -30.031 -4.133 1 98.62 197 GLU A C 1
ATOM 1524 O O . GLU A 1 197 ? -21.312 -31.188 -4.391 1 98.62 197 GLU A O 1
ATOM 1529 N N . ALA A 1 198 ? -22.062 -29.188 -4.992 1 98.5 198 ALA A N 1
ATOM 1530 C CA . ALA A 1 198 ? -22.078 -29.547 -6.406 1 98.5 198 ALA A CA 1
ATOM 1531 C C . ALA A 1 198 ? -20.672 -29.859 -6.906 1 98.5 198 ALA A C 1
ATOM 1533 O O . ALA A 1 198 ? -20.469 -30.828 -7.648 1 98.5 198 ALA A O 1
ATOM 1534 N N . VAL A 1 199 ? -19.688 -29.078 -6.543 1 98.75 199 VAL A N 1
ATOM 1535 C CA . VAL A 1 199 ? -18.312 -29.266 -6.988 1 98.75 199 VAL A CA 1
ATOM 1536 C C . VAL A 1 199 ? -17.734 -30.516 -6.328 1 98.75 199 VAL A C 1
ATOM 1538 O O . VAL A 1 199 ? -16.969 -31.25 -6.945 1 98.75 199 VAL A O 1
ATOM 1541 N N . LEU A 1 200 ? -18.109 -30.766 -5.059 1 98.75 200 LEU A N 1
ATOM 1542 C CA . LEU A 1 200 ? -17.641 -31.953 -4.344 1 98.75 200 LEU A CA 1
ATOM 1543 C C . LEU A 1 200 ? -18.078 -33.219 -5.047 1 98.75 200 LEU A C 1
ATOM 1545 O O . LEU A 1 200 ? -17.359 -34.219 -5.039 1 98.75 200 LEU A O 1
ATOM 1549 N N . GLU A 1 201 ? -19.219 -33.156 -5.66 1 98.44 201 GLU A N 1
ATOM 1550 C CA . GLU A 1 201 ? -19.672 -34.312 -6.441 1 98.44 201 GLU A CA 1
ATOM 1551 C C . GLU A 1 201 ? -18.734 -34.594 -7.602 1 98.44 201 GLU A C 1
ATOM 1553 O O . GLU A 1 201 ? -18.578 -35.75 -8.016 1 98.44 201 GLU A O 1
ATOM 1558 N N . VAL A 1 202 ? -18.156 -33.562 -8.102 1 98.56 202 VAL A N 1
ATOM 1559 C CA . VAL A 1 202 ? -17.281 -33.688 -9.258 1 98.56 202 VAL A CA 1
ATOM 1560 C C . VAL A 1 202 ? -15.891 -34.156 -8.812 1 98.56 202 VAL A C 1
ATOM 1562 O O . VAL A 1 202 ? -15.297 -35.062 -9.414 1 98.56 202 VAL A O 1
ATOM 1565 N N . VAL A 1 203 ? -15.375 -33.594 -7.715 1 98.31 203 VAL A N 1
ATOM 1566 C CA . VAL A 1 203 ? -13.969 -33.781 -7.371 1 98.31 203 VAL A CA 1
ATOM 1567 C C . VAL A 1 203 ? -13.836 -34.938 -6.387 1 98.31 203 VAL A C 1
ATOM 1569 O O . VAL A 1 203 ? -12.727 -35.438 -6.152 1 98.31 203 VAL A O 1
ATOM 1572 N N . GLY A 1 204 ? -14.867 -35.375 -5.777 1 97.69 204 GLY A N 1
ATOM 1573 C CA . GLY A 1 204 ? -14.93 -36.625 -5.043 1 97.69 204 GLY A CA 1
ATOM 1574 C C . GLY A 1 204 ? -14.547 -36.5 -3.586 1 97.69 204 GLY A C 1
ATOM 1575 O O . GLY A 1 204 ? -14.945 -37.312 -2.748 1 97.69 204 GLY A O 1
ATOM 1576 N N . ASP A 1 205 ? -13.633 -35.688 -3.26 1 97.38 205 ASP A N 1
ATOM 1577 C CA . ASP A 1 205 ? -13.102 -35.5 -1.911 1 97.38 205 ASP A CA 1
ATOM 1578 C C . ASP A 1 205 ? -12.859 -34.031 -1.605 1 97.38 205 ASP A C 1
ATOM 1580 O O . ASP A 1 205 ? -12.406 -33.281 -2.469 1 97.38 205 ASP A O 1
ATOM 1584 N N . GLY A 1 206 ? -13.18 -33.625 -0.383 1 98.38 206 GLY A N 1
ATOM 1585 C CA . GLY A 1 206 ? -12.945 -32.25 0.022 1 98.38 206 GLY A CA 1
ATOM 1586 C C . GLY A 1 206 ? -11.5 -31.828 -0.109 1 98.38 206 GLY A C 1
ATOM 1587 O O . GLY A 1 206 ? -11.211 -30.656 -0.347 1 98.38 206 GLY A O 1
ATOM 1588 N N . ARG A 1 207 ? -10.633 -32.781 -0.032 1 98.25 207 ARG A N 1
ATOM 1589 C CA . ARG A 1 207 ? -9.203 -32.469 -0.139 1 98.25 207 ARG A CA 1
ATOM 1590 C C . ARG A 1 207 ? -8.828 -32.094 -1.568 1 98.25 207 ARG A C 1
ATOM 1592 O O . ARG A 1 207 ? -7.711 -31.656 -1.821 1 98.25 207 ARG A O 1
ATOM 1599 N N . ASN A 1 208 ? -9.742 -32.125 -2.471 1 98.75 208 ASN A N 1
ATOM 1600 C CA . ASN A 1 208 ? -9.516 -31.734 -3.852 1 98.75 208 ASN A CA 1
ATOM 1601 C C . ASN A 1 208 ? -10.203 -30.406 -4.164 1 98.75 208 ASN A C 1
ATOM 1603 O O . ASN A 1 208 ? -10.352 -30.031 -5.332 1 98.75 208 ASN A O 1
ATOM 1607 N N . LEU A 1 209 ? -10.656 -29.688 -3.154 1 98.88 209 LEU A N 1
ATOM 1608 C CA . LEU A 1 209 ? -11.383 -28.438 -3.375 1 98.88 209 LEU A CA 1
ATOM 1609 C C . LEU A 1 209 ? -10.883 -27.359 -2.43 1 98.88 209 LEU A C 1
ATOM 1611 O O . LEU A 1 209 ? -10.859 -27.547 -1.212 1 98.88 209 LEU A O 1
ATOM 1615 N N . CYS A 1 210 ? -10.43 -26.25 -3.008 1 98.88 210 CYS A N 1
ATOM 1616 C CA . CYS A 1 210 ? -10.164 -25 -2.295 1 98.88 210 CYS A CA 1
ATOM 1617 C C . CYS A 1 210 ? -11.305 -24 -2.488 1 98.88 210 CYS A C 1
ATOM 1619 O O . CYS A 1 210 ? -11.883 -23.922 -3.572 1 98.88 210 CYS A O 1
ATOM 1621 N N . VAL A 1 211 ? -11.602 -23.219 -1.479 1 98.81 211 VAL A N 1
ATOM 1622 C CA . VAL A 1 211 ? -12.555 -22.125 -1.626 1 98.81 211 VAL A CA 1
ATOM 1623 C C . VAL A 1 211 ? -11.906 -20.812 -1.227 1 98.81 211 VAL A C 1
ATOM 1625 O O . VAL A 1 211 ? -11.023 -20.781 -0.363 1 98.81 211 VAL A O 1
ATOM 1628 N N . ASP A 1 212 ? -12.352 -19.781 -1.877 1 98.31 212 ASP A N 1
ATOM 1629 C CA . ASP A 1 212 ? -11.727 -18.469 -1.692 1 98.31 212 ASP A CA 1
ATOM 1630 C C . ASP A 1 212 ? -12.773 -17.359 -1.611 1 98.31 212 ASP A C 1
ATOM 1632 O O . ASP A 1 212 ? -13.547 -17.172 -2.553 1 98.31 212 ASP A O 1
ATOM 1636 N N . ALA A 1 213 ? -12.727 -16.562 -0.52 1 97.94 213 ALA A N 1
ATOM 1637 C CA . ALA A 1 213 ? -13.703 -15.5 -0.307 1 97.94 213 ALA A CA 1
ATOM 1638 C C . ALA A 1 213 ? -13.133 -14.141 -0.692 1 97.94 213 ALA A C 1
ATOM 1640 O O . ALA A 1 213 ? -13.828 -13.125 -0.63 1 97.94 213 ALA A O 1
ATOM 1641 N N . ASN A 1 214 ? -11.906 -14.102 -1.073 1 96.06 214 ASN A N 1
ATOM 1642 C CA . ASN A 1 214 ? -11.203 -12.922 -1.578 1 96.06 214 ASN A CA 1
ATOM 1643 C C . ASN A 1 214 ? -11.297 -11.75 -0.602 1 96.06 214 ASN A C 1
ATOM 1645 O O . ASN A 1 214 ? -11.445 -10.602 -1.018 1 96.06 214 ASN A O 1
ATOM 1649 N N . GLY A 1 215 ? -11.367 -12.008 0.671 1 96.25 215 GLY A N 1
ATOM 1650 C CA . GLY A 1 215 ? -11.305 -10.969 1.692 1 96.25 215 GLY A CA 1
ATOM 1651 C C . GLY A 1 215 ? -12.633 -10.289 1.938 1 96.25 215 GLY A C 1
ATOM 1652 O O . GLY A 1 215 ? -12.68 -9.18 2.48 1 96.25 215 GLY A O 1
ATOM 1653 N N . ARG A 1 216 ? -13.688 -10.867 1.617 1 96.12 216 ARG A N 1
ATOM 1654 C CA . ARG A 1 216 ? -15.008 -10.234 1.58 1 96.12 216 ARG A CA 1
ATOM 1655 C C . ARG A 1 216 ? -15.609 -10.156 2.977 1 96.12 216 ARG A C 1
ATOM 1657 O O . ARG A 1 216 ? -16.375 -9.227 3.275 1 96.12 216 ARG A O 1
ATOM 1664 N N . PHE A 1 217 ? -15.312 -11.07 3.857 1 98 217 PHE A N 1
ATOM 1665 C CA . PHE A 1 217 ? -16.156 -11.289 5.031 1 98 217 PHE A CA 1
ATOM 1666 C C . PHE A 1 217 ? -15.656 -10.461 6.211 1 98 217 PHE A C 1
ATOM 1668 O O . PHE A 1 217 ? -14.453 -10.273 6.383 1 98 217 PHE A O 1
ATOM 1675 N N . ASP A 1 218 ? -16.672 -9.961 6.98 1 97.31 218 ASP A N 1
ATOM 1676 C CA . ASP A 1 218 ? -16.359 -9.586 8.352 1 97.31 218 ASP A CA 1
ATOM 1677 C C . ASP A 1 218 ? -16.203 -10.82 9.234 1 97.31 218 ASP A C 1
ATOM 1679 O O . ASP A 1 218 ? -16.359 -11.945 8.773 1 97.31 218 ASP A O 1
ATOM 1683 N N . LEU A 1 219 ? -15.867 -10.617 10.445 1 98.19 219 LEU A N 1
ATOM 1684 C CA . LEU A 1 219 ? -15.539 -11.727 11.336 1 98.19 219 LEU A CA 1
ATOM 1685 C C . LEU A 1 219 ? -16.75 -12.648 11.516 1 98.19 219 LEU A C 1
ATOM 1687 O O . LEU A 1 219 ? -16.609 -13.867 11.445 1 98.19 219 LEU A O 1
ATOM 1691 N N . LYS A 1 220 ? -17.906 -12.086 11.789 1 98.56 220 LYS A N 1
ATOM 1692 C CA . LYS A 1 220 ? -19.109 -12.883 12.023 1 98.56 220 LYS A CA 1
ATOM 1693 C C . LYS A 1 220 ? -19.406 -13.789 10.836 1 98.56 220 LYS A C 1
ATOM 1695 O O . LYS A 1 220 ? -19.656 -14.984 11 1 98.56 220 LYS A O 1
ATOM 1700 N N . THR A 1 221 ? -19.344 -13.234 9.633 1 98.75 221 THR A N 1
ATOM 1701 C CA . THR A 1 221 ? -19.609 -13.992 8.414 1 98.75 221 THR A CA 1
ATOM 1702 C C . THR A 1 221 ? -18.5 -15.031 8.18 1 98.75 221 THR A C 1
ATOM 1704 O O . THR A 1 221 ? -18.781 -16.156 7.77 1 98.75 221 THR A O 1
ATOM 1707 N N . ALA A 1 222 ? -17.25 -14.633 8.43 1 98.75 222 ALA A N 1
ATOM 1708 C CA . ALA A 1 222 ? -16.125 -15.555 8.266 1 98.75 222 ALA A CA 1
ATOM 1709 C C . ALA A 1 222 ? -16.297 -16.797 9.133 1 98.75 222 ALA A C 1
ATOM 1711 O O . ALA A 1 222 ? -16.078 -17.922 8.68 1 98.75 222 ALA A O 1
ATOM 1712 N N . ILE A 1 223 ? -16.75 -16.609 10.359 1 98.81 223 ILE A N 1
ATOM 1713 C CA . ILE A 1 223 ? -16.938 -17.703 11.305 1 98.81 223 ILE A CA 1
ATOM 1714 C C . ILE A 1 223 ? -18.125 -18.562 10.883 1 98.81 223 ILE A C 1
ATOM 1716 O O . ILE A 1 223 ? -18.078 -19.781 10.969 1 98.81 223 ILE A O 1
ATOM 1720 N N . ALA A 1 224 ? -19.203 -17.906 10.438 1 98.88 224 ALA A N 1
ATOM 1721 C CA . ALA A 1 224 ? -20.359 -18.656 9.961 1 98.88 224 ALA A CA 1
ATOM 1722 C C . ALA A 1 224 ? -19.969 -19.594 8.828 1 98.88 224 ALA A C 1
ATOM 1724 O O . ALA A 1 224 ? -20.391 -20.766 8.805 1 98.88 224 ALA A O 1
ATOM 1725 N N . TYR A 1 225 ? -19.203 -19.109 7.887 1 98.88 225 TYR A N 1
ATOM 1726 C CA . TYR A 1 225 ? -18.719 -19.953 6.801 1 98.88 225 TYR A CA 1
ATOM 1727 C C . TYR A 1 225 ? -17.828 -21.062 7.332 1 98.88 225 TYR A C 1
ATOM 1729 O O . TYR A 1 225 ? -17.938 -22.219 6.918 1 98.88 225 TYR A O 1
ATOM 1737 N N . ALA A 1 226 ? -16.938 -20.703 8.219 1 98.75 226 ALA A N 1
ATOM 1738 C CA . ALA A 1 226 ? -16.016 -21.688 8.805 1 98.75 226 ALA A CA 1
ATOM 1739 C C . ALA A 1 226 ? -16.797 -22.859 9.398 1 98.75 226 ALA A C 1
ATOM 1741 O O . ALA A 1 226 ? -16.453 -24.031 9.141 1 98.75 226 ALA A O 1
ATOM 1742 N N . GLU A 1 227 ? -17.766 -22.547 10.211 1 98.56 227 GLU A N 1
ATOM 1743 C CA . GLU A 1 227 ? -18.578 -23.594 10.844 1 98.56 227 GLU A CA 1
ATOM 1744 C C . GLU A 1 227 ? -19.266 -24.469 9.797 1 98.56 227 GLU A C 1
ATOM 1746 O O . GLU A 1 227 ? -19.312 -25.688 9.93 1 98.56 227 GLU A O 1
ATOM 1751 N N . ALA A 1 228 ? -19.75 -23.844 8.812 1 98.69 228 ALA A N 1
ATOM 1752 C CA . ALA A 1 228 ? -20.484 -24.562 7.773 1 98.69 228 ALA A CA 1
ATOM 1753 C C . ALA A 1 228 ? -19.547 -25.422 6.938 1 98.69 228 ALA A C 1
ATOM 1755 O O . ALA A 1 228 ? -19.953 -26.453 6.406 1 98.69 228 ALA A O 1
ATOM 1756 N N . LEU A 1 229 ? -18.281 -25.078 6.828 1 98.75 229 LEU A N 1
ATOM 1757 C CA . LEU A 1 229 ? -17.328 -25.734 5.934 1 98.75 229 LEU A CA 1
ATOM 1758 C C . LEU A 1 229 ? -16.656 -26.922 6.617 1 98.75 229 LEU A C 1
ATOM 1760 O O . LEU A 1 229 ? -16.078 -27.781 5.949 1 98.75 229 LEU A O 1
ATOM 1764 N N . LYS A 1 230 ? -16.75 -27.078 7.895 1 98 230 LYS A N 1
ATOM 1765 C CA . LYS A 1 230 ? -16.031 -28.062 8.695 1 98 230 LYS A CA 1
ATOM 1766 C C . LYS A 1 230 ? -16.281 -29.469 8.195 1 98 230 LYS A C 1
ATOM 1768 O O . LYS A 1 230 ? -15.352 -30.266 8.047 1 98 230 LYS A O 1
ATOM 1773 N N . PRO A 1 231 ? -17.5 -29.75 7.859 1 97.69 231 PRO A N 1
ATOM 1774 C CA . PRO A 1 231 ? -17.766 -31.141 7.5 1 97.69 231 PRO A CA 1
ATOM 1775 C C . PRO A 1 231 ? -17.141 -31.547 6.168 1 97.69 231 PRO A C 1
ATOM 1777 O O . PRO A 1 231 ? -17.016 -32.75 5.871 1 97.69 231 PRO A O 1
ATOM 1780 N N . TYR A 1 232 ? -16.766 -30.641 5.34 1 98.38 232 TYR A N 1
ATOM 1781 C CA . TYR A 1 232 ? -16.375 -30.938 3.965 1 98.38 232 TYR A CA 1
ATOM 1782 C C . TYR A 1 232 ? -14.906 -31.328 3.887 1 98.38 232 TYR A C 1
ATOM 1784 O O . TYR A 1 232 ? -14.453 -31.891 2.883 1 98.38 232 TYR A O 1
ATOM 1792 N N . ASN A 1 233 ? -14.078 -31.016 4.895 1 97.75 233 ASN A N 1
ATOM 1793 C CA . ASN A 1 233 ? -12.656 -31.344 4.902 1 97.75 233 ASN A CA 1
ATOM 1794 C C . ASN A 1 233 ? -11.953 -30.812 3.656 1 97.75 233 ASN A C 1
ATOM 1796 O O . ASN A 1 233 ? -11.25 -31.562 2.971 1 97.75 233 ASN A O 1
ATOM 1800 N N . LEU A 1 234 ? -12.133 -29.516 3.375 1 98.88 234 LEU A N 1
ATOM 1801 C CA . LEU A 1 234 ? -11.617 -28.859 2.182 1 98.88 234 LEU A CA 1
ATOM 1802 C C . LEU A 1 234 ? -10.094 -28.781 2.229 1 98.88 234 LEU A C 1
ATOM 1804 O O . LEU A 1 234 ? -9.492 -28.875 3.303 1 98.88 234 LEU A O 1
ATOM 1808 N N . PHE A 1 235 ? -9.461 -28.641 1.061 1 98.81 235 PHE A N 1
ATOM 1809 C CA . PHE A 1 235 ? -8.023 -28.438 0.982 1 98.81 235 PHE A CA 1
ATOM 1810 C C . PHE A 1 235 ? -7.605 -27.188 1.743 1 98.81 235 PHE A C 1
ATOM 1812 O O . PHE A 1 235 ? -6.66 -27.219 2.531 1 98.81 235 PHE A O 1
ATOM 1819 N N . TRP A 1 236 ? -8.32 -25.969 1.435 1 98.88 236 TRP A N 1
ATOM 1820 C CA . TRP A 1 236 ? -8.156 -24.797 2.293 1 98.88 236 TRP A CA 1
ATOM 1821 C C . TRP A 1 236 ? -9.367 -23.875 2.189 1 98.88 236 TRP A C 1
ATOM 1823 O O . TRP A 1 236 ? -10.148 -23.969 1.242 1 98.88 236 TRP A O 1
ATOM 1833 N N . TYR A 1 237 ? -9.648 -23.203 3.217 1 98.88 237 TYR A N 1
ATOM 1834 C CA . TYR A 1 237 ? -10.516 -22.031 3.307 1 98.88 237 TYR A CA 1
ATOM 1835 C C . TYR A 1 237 ? -9.703 -20.734 3.215 1 98.88 237 TYR A C 1
ATOM 1837 O O . TYR A 1 237 ? -8.992 -20.375 4.156 1 98.88 237 TYR A O 1
ATOM 1845 N N . GLU A 1 238 ? -9.906 -20.031 2.006 1 98.69 238 GLU A N 1
ATOM 1846 C CA . GLU A 1 238 ? -8.945 -19 1.648 1 98.69 238 GLU A CA 1
ATOM 1847 C C . GLU A 1 238 ? -9.539 -17.609 1.853 1 98.69 238 GLU A C 1
ATOM 1849 O O . GLU A 1 238 ? -10.68 -17.344 1.464 1 98.69 238 GLU A O 1
ATOM 1854 N N . GLU A 1 239 ? -8.656 -16.703 2.447 1 97.94 239 GLU A N 1
ATOM 1855 C CA . GLU A 1 239 ? -8.805 -15.25 2.535 1 97.94 239 GLU A CA 1
ATOM 1856 C C . GLU A 1 239 ? -10.242 -14.867 2.873 1 97.94 239 GLU A C 1
ATOM 1858 O O . GLU A 1 239 ? -10.875 -14.102 2.137 1 97.94 239 GLU A O 1
ATOM 1863 N N . ALA A 1 240 ? -10.688 -15.312 4.051 1 98.12 240 ALA A N 1
ATOM 1864 C CA . ALA A 1 240 ? -12.047 -15.047 4.512 1 98.12 240 ALA A CA 1
ATOM 1865 C C . ALA A 1 240 ? -12.312 -13.547 4.617 1 98.12 240 ALA A C 1
ATOM 1867 O O . ALA A 1 240 ? -13.242 -13.031 4 1 98.12 240 ALA A O 1
ATOM 1868 N N . GLY A 1 241 ? -11.5 -12.875 5.328 1 97.31 241 GLY A N 1
ATOM 1869 C CA . GLY A 1 241 ? -11.602 -11.438 5.488 1 97.31 241 GLY A CA 1
ATOM 1870 C C . GLY A 1 241 ? -10.414 -10.688 4.922 1 97.31 241 GLY A C 1
ATOM 1871 O O . GLY A 1 241 ? -9.547 -11.281 4.281 1 97.31 241 GLY A O 1
ATOM 1872 N N . ASP A 1 242 ? -10.375 -9.328 5.062 1 96.5 242 ASP A N 1
ATOM 1873 C CA . ASP A 1 242 ? -9.258 -8.508 4.621 1 96.5 242 ASP A CA 1
ATOM 1874 C C . ASP A 1 242 ? -7.926 -9.094 5.078 1 96.5 242 ASP A C 1
ATOM 1876 O O . ASP A 1 242 ? -7.711 -9.297 6.277 1 96.5 242 ASP A O 1
ATOM 1880 N N . PRO A 1 243 ? -7.023 -9.352 4.117 1 96.12 243 PRO A N 1
ATOM 1881 C CA . PRO A 1 243 ? -5.773 -10.023 4.473 1 96.12 243 PRO A CA 1
ATOM 1882 C C . PRO A 1 243 ? -4.914 -9.211 5.438 1 96.12 243 PRO A C 1
ATOM 1884 O O . PRO A 1 243 ? -4.043 -9.758 6.113 1 96.12 243 PRO A O 1
ATOM 1887 N N . LEU A 1 244 ? -5.164 -7.938 5.551 1 96.69 244 LEU A N 1
ATOM 1888 C CA . LEU A 1 244 ? -4.426 -7.105 6.492 1 96.69 244 LEU A CA 1
ATOM 1889 C C . LEU A 1 244 ? -5.078 -7.129 7.867 1 96.69 244 LEU A C 1
ATOM 1891 O O . LEU A 1 244 ? -4.5 -6.641 8.844 1 96.69 244 LEU A O 1
ATOM 1895 N N . ASP A 1 245 ? -6.262 -7.598 7.957 1 97.75 245 ASP A N 1
ATOM 1896 C CA . ASP A 1 245 ? -6.887 -7.73 9.266 1 97.75 245 ASP A CA 1
ATOM 1897 C C . ASP A 1 245 ? -6.398 -8.984 9.992 1 97.75 245 ASP A C 1
ATOM 1899 O O . ASP A 1 245 ? -7.113 -9.984 10.062 1 97.75 245 ASP A O 1
ATOM 1903 N N . TYR A 1 246 ? -5.234 -8.883 10.602 1 98.31 246 TYR A N 1
ATOM 1904 C CA . TYR A 1 246 ? -4.57 -10.023 11.227 1 98.31 246 TYR A CA 1
ATOM 1905 C C . TYR A 1 246 ? -5.398 -10.57 12.391 1 98.31 246 TYR A C 1
ATOM 1907 O O . TYR A 1 246 ? -5.406 -11.773 12.641 1 98.31 246 TYR A O 1
ATOM 1915 N N . ALA A 1 247 ? -6.082 -9.672 13.062 1 98.25 247 ALA A N 1
ATOM 1916 C CA . ALA A 1 247 ? -6.898 -10.102 14.195 1 98.25 247 ALA A CA 1
ATOM 1917 C C . ALA A 1 247 ? -8.047 -10.992 13.742 1 98.25 247 ALA A C 1
ATOM 1919 O O . ALA A 1 247 ? -8.367 -11.984 14.398 1 98.25 247 ALA A O 1
ATOM 1920 N N . LEU A 1 248 ? -8.672 -10.617 12.641 1 98.25 248 LEU A N 1
ATOM 1921 C CA . LEU A 1 248 ? -9.719 -11.469 12.078 1 98.25 248 LEU A CA 1
ATOM 1922 C C . LEU A 1 248 ? -9.172 -12.844 11.727 1 98.25 248 LEU A C 1
ATOM 1924 O O . LEU A 1 248 ? -9.781 -13.867 12.062 1 98.25 248 LEU A O 1
ATOM 1928 N N . GLN A 1 249 ? -8.047 -12.906 11.078 1 98.44 249 GLN A N 1
A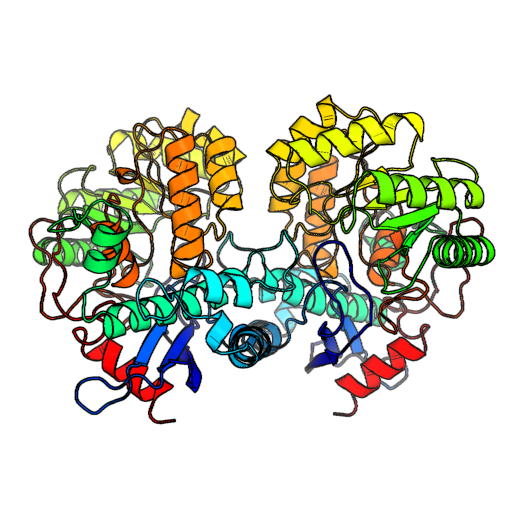TOM 1929 C CA . GLN A 1 249 ? -7.43 -14.172 10.703 1 98.44 249 GLN A CA 1
ATOM 1930 C C . GLN A 1 249 ? -7.117 -15.023 11.93 1 98.44 249 GLN A C 1
ATOM 1932 O O . GLN A 1 249 ? -7.383 -16.219 11.945 1 98.44 249 GLN A O 1
ATOM 1937 N N . ALA A 1 250 ? -6.547 -14.367 12.914 1 98.62 250 ALA A N 1
ATOM 1938 C CA . ALA A 1 250 ? -6.176 -15.07 14.141 1 98.62 250 ALA A CA 1
ATOM 1939 C C . ALA A 1 250 ? -7.406 -15.664 14.82 1 98.62 250 ALA A C 1
ATOM 1941 O O . ALA A 1 250 ? -7.387 -16.812 15.266 1 98.62 250 ALA A O 1
ATOM 1942 N N . GLU A 1 251 ? -8.43 -14.875 14.945 1 98.62 251 GLU A N 1
ATOM 1943 C CA . GLU A 1 251 ? -9.656 -15.32 15.602 1 98.62 251 GLU A CA 1
ATOM 1944 C C . GLU A 1 251 ? -10.312 -16.453 14.836 1 98.62 251 GLU A C 1
ATOM 1946 O O . GLU A 1 251 ? -10.852 -17.391 15.43 1 98.62 251 GLU A O 1
ATOM 1951 N N . LEU A 1 252 ? -10.289 -16.359 13.531 1 98.62 252 LEU A N 1
ATOM 1952 C CA . LEU A 1 252 ? -10.906 -17.375 12.68 1 98.62 252 LEU A CA 1
ATOM 1953 C C . LEU A 1 252 ? -10.297 -18.75 12.945 1 98.62 252 LEU A C 1
ATOM 1955 O O . LEU A 1 252 ? -11.008 -19.75 12.914 1 98.62 252 LEU A O 1
ATOM 1959 N N . ALA A 1 253 ? -9.016 -18.797 13.219 1 97.75 253 ALA A N 1
ATOM 1960 C CA . ALA A 1 253 ? -8.305 -20.062 13.453 1 97.75 253 ALA A CA 1
ATOM 1961 C C . ALA A 1 253 ? -8.859 -20.781 14.68 1 97.75 253 ALA A C 1
ATOM 1963 O O . ALA A 1 253 ? -8.766 -22 14.781 1 97.75 253 ALA A O 1
ATOM 1964 N N . ASN A 1 254 ? -9.461 -20.047 15.633 1 98.06 254 ASN A N 1
ATOM 1965 C CA . ASN A 1 254 ? -10.078 -20.641 16.812 1 98.06 254 ASN A CA 1
ATOM 1966 C C . ASN A 1 254 ? -11.391 -21.344 16.469 1 98.06 254 ASN A C 1
ATOM 1968 O O . ASN A 1 254 ? -11.898 -22.141 17.266 1 98.06 254 ASN A O 1
ATOM 1972 N N . HIS A 1 255 ? -11.906 -21.078 15.312 1 98.19 255 HIS A N 1
ATOM 1973 C CA . HIS A 1 255 ? -13.227 -21.594 14.945 1 98.19 255 HIS A CA 1
ATOM 1974 C C . HIS A 1 255 ? -13.125 -22.594 13.789 1 98.19 255 HIS A C 1
ATOM 1976 O O . HIS A 1 255 ? -14.117 -23.219 13.422 1 98.19 255 HIS A O 1
ATOM 1982 N N . TYR A 1 256 ? -12.016 -22.766 13.227 1 98.38 256 TYR A N 1
ATOM 1983 C CA . TYR A 1 256 ? -11.82 -23.609 12.047 1 98.38 256 TYR A CA 1
ATOM 1984 C C . TYR A 1 256 ? -10.531 -24.406 12.156 1 98.38 256 TYR A C 1
ATOM 1986 O O . TYR A 1 256 ? -9.438 -23.875 11.93 1 98.38 256 TYR A O 1
ATOM 1994 N N . ASP A 1 257 ? -10.594 -25.641 12.414 1 97.25 257 ASP A N 1
ATOM 1995 C CA . ASP A 1 257 ? -9.422 -26.469 12.703 1 97.25 257 ASP A CA 1
ATOM 1996 C C . ASP A 1 257 ? -8.82 -27.031 11.422 1 97.25 257 ASP A C 1
ATOM 1998 O O . ASP A 1 257 ? -7.762 -27.672 11.453 1 97.25 257 ASP A O 1
ATOM 2002 N N . ARG A 1 258 ? -9.422 -26.797 10.289 1 98 258 ARG A N 1
ATOM 2003 C CA . ARG A 1 258 ? -8.93 -27.266 9 1 98 258 ARG A CA 1
ATOM 2004 C C . ARG A 1 258 ? -8.016 -26.219 8.359 1 98 258 ARG A C 1
ATOM 2006 O O . ARG A 1 258 ? -7.902 -25.094 8.852 1 98 258 ARG A O 1
ATOM 2013 N N . PRO A 1 259 ? -7.332 -26.547 7.242 1 98.75 259 PRO A N 1
ATOM 2014 C CA . PRO A 1 259 ? -6.352 -25.641 6.641 1 98.75 259 PRO A CA 1
ATOM 2015 C C . PRO A 1 259 ? -6.98 -24.344 6.113 1 98.75 259 PRO A C 1
ATOM 2017 O O . PRO A 1 259 ? -8.055 -24.391 5.516 1 98.75 259 PRO A O 1
ATOM 2020 N N . MET A 1 260 ? -6.336 -23.281 6.398 1 98.88 260 MET A N 1
ATOM 2021 C CA . MET A 1 260 ? -6.656 -21.969 5.836 1 98.88 260 MET A CA 1
ATOM 2022 C C . MET A 1 260 ? -5.543 -21.5 4.91 1 98.88 260 MET A C 1
ATOM 2024 O O . MET A 1 260 ? -4.441 -22.047 4.922 1 98.88 260 MET A O 1
ATOM 2028 N N . ALA A 1 261 ? -5.848 -20.547 4.051 1 98.81 261 ALA A N 1
ATOM 2029 C CA . ALA A 1 261 ? -4.855 -19.938 3.168 1 98.81 261 ALA A CA 1
ATOM 2030 C C . ALA A 1 261 ? -5.086 -18.438 3.041 1 98.81 261 ALA A C 1
ATOM 2032 O O . ALA A 1 261 ? -6.227 -17.969 3.1 1 98.81 261 ALA A O 1
ATOM 2033 N N . THR A 1 262 ? -4.055 -17.672 2.982 1 98.38 262 THR A N 1
ATOM 2034 C CA . THR A 1 262 ? -4.145 -16.234 2.738 1 98.38 262 THR A CA 1
ATOM 2035 C C . THR A 1 262 ? -2.791 -15.672 2.312 1 98.38 262 THR A C 1
ATOM 2037 O O . THR A 1 262 ? -1.807 -16.406 2.23 1 98.38 262 THR A O 1
ATOM 2040 N N . GLY A 1 263 ? -2.781 -14.367 1.87 1 96.81 263 GLY A N 1
ATOM 2041 C CA . GLY A 1 263 ? -1.521 -13.68 1.641 1 96.81 263 GLY A CA 1
ATOM 2042 C C . GLY A 1 263 ? -1.39 -13.125 0.234 1 96.81 263 GLY A C 1
ATOM 2043 O O . GLY A 1 263 ? -0.5 -12.32 -0.04 1 96.81 263 GLY A O 1
ATOM 2044 N N . GLU A 1 264 ? -2.303 -13.477 -0.682 1 95.44 264 GLU A N 1
ATOM 2045 C CA . GLU A 1 264 ? -2.156 -13.078 -2.08 1 95.44 264 GLU A CA 1
ATOM 2046 C C . GLU A 1 264 ? -2.229 -11.562 -2.232 1 95.44 264 GLU A C 1
ATOM 2048 O O . GLU A 1 264 ? -1.689 -11.008 -3.189 1 95.44 264 GLU A O 1
ATOM 2053 N N . ASN A 1 265 ? -2.895 -10.922 -1.283 1 95 265 ASN A N 1
ATOM 2054 C CA . ASN A 1 265 ? -3.061 -9.477 -1.357 1 95 265 ASN A CA 1
ATOM 2055 C C . ASN A 1 265 ? -2.227 -8.758 -0.298 1 95 265 ASN A C 1
ATOM 2057 O O . ASN A 1 265 ? -2.555 -7.641 0.107 1 95 265 ASN A O 1
ATOM 2061 N N . LEU A 1 266 ? -1.218 -9.422 0.241 1 95.69 266 LEU A N 1
ATOM 2062 C CA . LEU A 1 266 ? -0.146 -8.797 1.014 1 95.69 266 LEU A CA 1
ATOM 2063 C C . LEU A 1 266 ? 1.059 -8.5 0.128 1 95.69 266 LEU A C 1
ATOM 2065 O O . LEU A 1 266 ? 1.637 -9.406 -0.471 1 95.69 266 LEU A O 1
ATOM 2069 N N . PHE A 1 267 ? 1.495 -7.234 0.11 1 93.38 267 PHE A N 1
ATOM 2070 C CA . PHE A 1 267 ? 2.344 -6.82 -1.001 1 93.38 267 PHE A CA 1
ATOM 2071 C C . PHE A 1 267 ? 3.75 -6.496 -0.516 1 93.38 267 PHE A C 1
ATOM 2073 O O . PHE A 1 267 ? 4.531 -5.863 -1.233 1 93.38 267 PHE A O 1
ATOM 2080 N N . SER A 1 268 ? 4.113 -6.863 0.717 1 94 268 SER A N 1
ATOM 2081 C CA . SER A 1 268 ? 5.469 -6.625 1.2 1 94 268 SER A CA 1
ATOM 2082 C C . SER A 1 268 ? 5.914 -7.719 2.162 1 94 268 SER A C 1
ATOM 2084 O O . SER A 1 268 ? 5.082 -8.398 2.768 1 94 268 SER A O 1
ATOM 2086 N N . HIS A 1 269 ? 7.273 -7.828 2.23 1 95.94 269 HIS A N 1
ATOM 2087 C CA . HIS A 1 269 ? 7.859 -8.703 3.236 1 95.94 269 HIS A CA 1
ATOM 2088 C C . HIS A 1 269 ? 7.379 -8.336 4.637 1 95.94 269 HIS A C 1
ATOM 2090 O O . HIS A 1 269 ? 7.133 -9.211 5.465 1 95.94 269 HIS A O 1
ATOM 2096 N N . GLN A 1 270 ? 7.199 -7.055 4.867 1 95.81 270 GLN A N 1
ATOM 2097 C CA . GLN A 1 270 ? 6.766 -6.598 6.184 1 95.81 270 GLN A CA 1
ATOM 2098 C C . GLN A 1 270 ? 5.336 -7.039 6.477 1 95.81 270 GLN A C 1
ATOM 2100 O O . GLN A 1 270 ? 5.02 -7.434 7.598 1 95.81 270 GLN A O 1
ATOM 2105 N N . ASP A 1 271 ? 4.441 -6.945 5.516 1 96.12 271 ASP A N 1
ATOM 2106 C CA . ASP A 1 271 ? 3.078 -7.441 5.688 1 96.12 271 ASP A CA 1
ATOM 2107 C C . ASP A 1 271 ? 3.07 -8.945 5.965 1 96.12 271 ASP A C 1
ATOM 2109 O O . ASP A 1 271 ? 2.316 -9.422 6.816 1 96.12 271 ASP A O 1
ATOM 2113 N N . ALA A 1 272 ? 3.922 -9.648 5.188 1 97.62 272 ALA A N 1
ATOM 2114 C CA . ALA A 1 272 ? 4.039 -11.086 5.414 1 97.62 272 ALA A CA 1
ATOM 2115 C C . ALA A 1 272 ? 4.512 -11.383 6.836 1 97.62 272 ALA A C 1
ATOM 2117 O O . ALA A 1 272 ? 3.961 -12.258 7.512 1 97.62 272 ALA A O 1
ATOM 2118 N N . ARG A 1 273 ? 5.52 -10.656 7.258 1 98 273 ARG A N 1
ATOM 2119 C CA . ARG A 1 273 ? 6.039 -10.82 8.609 1 98 273 ARG A CA 1
ATOM 2120 C C . ARG A 1 273 ? 4.953 -10.555 9.648 1 98 273 ARG A C 1
ATOM 2122 O O . ARG A 1 273 ? 4.84 -11.289 10.633 1 98 273 ARG A O 1
ATOM 2129 N N . ASN A 1 274 ? 4.145 -9.539 9.469 1 98.12 274 ASN A N 1
ATOM 2130 C CA . ASN A 1 274 ? 3.059 -9.227 10.391 1 98.12 274 ASN A CA 1
ATOM 2131 C C . ASN A 1 274 ? 2.01 -10.328 10.422 1 98.12 274 ASN A C 1
ATOM 2133 O O . ASN A 1 274 ? 1.476 -10.656 11.484 1 98.12 274 ASN A O 1
ATOM 2137 N N . LEU A 1 275 ? 1.707 -10.859 9.258 1 98.5 275 LEU A N 1
ATOM 2138 C CA . LEU A 1 275 ? 0.772 -11.977 9.219 1 98.5 275 LEU A CA 1
ATOM 2139 C C . LEU A 1 275 ? 1.272 -13.141 10.07 1 98.5 275 LEU A C 1
ATOM 2141 O O . LEU A 1 275 ? 0.507 -13.727 10.844 1 98.5 275 LEU A O 1
ATOM 2145 N N . ILE A 1 276 ? 2.568 -13.461 9.938 1 98.69 276 ILE A N 1
ATOM 2146 C CA . ILE A 1 276 ? 3.164 -14.57 10.672 1 98.69 276 ILE A CA 1
ATOM 2147 C C . ILE A 1 276 ? 3.145 -14.266 12.164 1 98.69 276 ILE A C 1
ATOM 2149 O O . ILE A 1 276 ? 2.854 -15.148 12.977 1 98.69 276 ILE A O 1
ATOM 2153 N N . ARG A 1 277 ? 3.342 -13 12.531 1 98.19 277 ARG A N 1
ATOM 2154 C CA . ARG A 1 277 ? 3.455 -12.602 13.93 1 98.19 277 ARG A CA 1
ATOM 2155 C C . ARG A 1 277 ? 2.08 -12.484 14.578 1 98.19 277 ARG A C 1
ATOM 2157 O O . ARG A 1 277 ? 1.909 -12.836 15.75 1 98.19 277 ARG A O 1
ATOM 2164 N N . HIS A 1 278 ? 1.095 -11.992 13.758 1 98.31 278 HIS A N 1
ATOM 2165 C CA . HIS A 1 278 ? -0.131 -11.523 14.398 1 98.31 278 HIS A CA 1
ATOM 2166 C C . HIS A 1 278 ? -1.352 -12.25 13.844 1 98.31 278 HIS A C 1
ATOM 2168 O O . HIS A 1 278 ? -2.436 -12.188 14.422 1 98.31 278 HIS A O 1
ATOM 2174 N N . GLY A 1 279 ? -1.262 -12.969 12.75 1 98.38 279 GLY A N 1
ATOM 2175 C CA . GLY A 1 279 ? -2.414 -13.508 12.039 1 98.38 279 GLY A CA 1
ATOM 2176 C C . GLY A 1 279 ? -2.826 -14.883 12.531 1 98.38 279 GLY A C 1
ATOM 2177 O O . GLY A 1 279 ? -3.873 -15.398 12.133 1 98.38 279 GLY A O 1
ATOM 2178 N N . GLY A 1 280 ? -2.014 -15.562 13.359 1 98.06 280 GLY A N 1
ATOM 2179 C CA . GLY A 1 280 ? -2.369 -16.844 13.953 1 98.06 280 GLY A CA 1
ATOM 2180 C C . GLY A 1 280 ? -2.324 -17.984 12.953 1 98.06 280 GLY A C 1
ATOM 2181 O O . GLY A 1 280 ? -3.018 -18.984 13.125 1 98.06 280 GLY A O 1
ATOM 2182 N N . MET A 1 281 ? -1.552 -17.844 11.898 1 98.5 281 MET A N 1
ATOM 2183 C CA . MET A 1 281 ? -1.396 -18.922 10.93 1 98.5 281 MET A CA 1
ATOM 2184 C C . MET A 1 281 ? -0.663 -20.109 11.547 1 98.5 281 MET A C 1
ATOM 2186 O O . MET A 1 281 ? 0.249 -19.938 12.352 1 98.5 281 MET A O 1
ATOM 2190 N N . ARG A 1 282 ? -1.028 -21.344 11.195 1 98.62 282 ARG A N 1
ATOM 2191 C CA . ARG A 1 282 ? -0.489 -22.578 11.773 1 98.62 282 ARG A CA 1
ATOM 2192 C C . ARG A 1 282 ? 0.427 -23.281 10.781 1 98.62 282 ARG A C 1
ATOM 2194 O O . ARG A 1 282 ? -0.039 -23.828 9.781 1 98.62 282 ARG A O 1
ATOM 2201 N N . PRO A 1 283 ? 1.768 -23.281 11.008 1 98.5 283 PRO A N 1
ATOM 2202 C CA . PRO A 1 283 ? 2.75 -23.781 10.039 1 98.5 283 PRO A CA 1
ATOM 2203 C C . PRO A 1 283 ? 2.561 -25.25 9.695 1 98.5 283 PRO A C 1
ATOM 2205 O O . PRO A 1 283 ? 3.115 -25.734 8.711 1 98.5 283 PRO A O 1
ATOM 2208 N N . ASP A 1 284 ? 1.874 -25.969 10.523 1 98.31 284 ASP A N 1
ATOM 2209 C CA . ASP A 1 284 ? 1.722 -27.406 10.297 1 98.31 284 ASP A CA 1
ATOM 2210 C C . ASP A 1 284 ? 0.581 -27.688 9.32 1 98.31 284 ASP A C 1
ATOM 2212 O O . ASP A 1 284 ? 0.465 -28.797 8.805 1 98.31 284 ASP A O 1
ATOM 2216 N N . ARG A 1 285 ? -0.223 -26.609 8.945 1 98.25 285 ARG A N 1
ATOM 2217 C CA . ARG A 1 285 ? -1.362 -27.016 8.125 1 98.25 285 ARG A CA 1
ATOM 2218 C C . ARG A 1 285 ? -1.813 -25.875 7.227 1 98.25 285 ARG A C 1
ATOM 2220 O O . ARG A 1 285 ? -2.408 -26.109 6.172 1 98.25 285 ARG A O 1
ATOM 2227 N N . ASP A 1 286 ? -1.578 -24.609 7.598 1 98.81 286 ASP A N 1
ATOM 2228 C CA . ASP A 1 286 ? -2.062 -23.469 6.812 1 98.81 286 ASP A CA 1
ATOM 2229 C C . ASP A 1 286 ? -1.12 -23.172 5.648 1 98.81 286 ASP A C 1
ATOM 2231 O O . ASP A 1 286 ? 0.005 -23.672 5.609 1 98.81 286 ASP A O 1
ATOM 2235 N N . TRP A 1 287 ? -1.633 -22.375 4.695 1 98.88 287 TRP A N 1
ATOM 2236 C CA . TRP A 1 287 ? -0.917 -22.094 3.455 1 98.88 287 TRP A CA 1
ATOM 2237 C C . TRP A 1 287 ? -0.737 -20.594 3.268 1 98.88 287 TRP A C 1
ATOM 2239 O O . TRP A 1 287 ? -1.63 -19.812 3.598 1 98.88 287 TRP A O 1
ATOM 2249 N N . LEU A 1 288 ? 0.421 -20.203 2.756 1 98.88 288 LEU A N 1
ATOM 2250 C CA . LEU A 1 288 ? 0.75 -18.812 2.445 1 98.88 288 LEU A CA 1
ATOM 2251 C C . LEU A 1 288 ? 0.825 -18.594 0.938 1 98.88 288 LEU A C 1
ATOM 2253 O O . LEU A 1 288 ? 1.526 -19.328 0.236 1 98.88 288 LEU A O 1
ATOM 2257 N N . GLN A 1 289 ? 0.135 -17.562 0.446 1 98.38 289 GLN A N 1
ATOM 2258 C CA . GLN A 1 289 ? -0.037 -17.438 -0.998 1 98.38 289 GLN A CA 1
ATOM 2259 C C . GLN A 1 289 ? 0.489 -16.094 -1.504 1 98.38 289 GLN A C 1
ATOM 2261 O O . GLN A 1 289 ? -0.118 -15.477 -2.379 1 98.38 289 GLN A O 1
ATOM 2266 N N . PHE A 1 290 ? 1.6 -15.602 -1.007 1 97.31 290 PHE A N 1
ATOM 2267 C CA . PHE A 1 290 ? 2.184 -14.336 -1.446 1 97.31 290 PHE A CA 1
ATOM 2268 C C . PHE A 1 290 ? 2.438 -14.352 -2.949 1 97.31 290 PHE A C 1
ATOM 2270 O O . PHE A 1 290 ? 2.938 -15.344 -3.488 1 97.31 290 PHE A O 1
ATOM 2277 N N . ASP A 1 291 ? 2.053 -13.312 -3.623 1 96.44 291 ASP A N 1
ATOM 2278 C CA . ASP A 1 291 ? 2.24 -13.156 -5.062 1 96.44 291 ASP A CA 1
ATOM 2279 C C . ASP A 1 291 ? 3.533 -12.414 -5.375 1 96.44 291 ASP A C 1
ATOM 2281 O O . ASP A 1 291 ? 3.664 -11.227 -5.055 1 96.44 291 ASP A O 1
ATOM 2285 N N . CYS A 1 292 ? 4.434 -13.008 -6.031 1 96.38 292 CYS A N 1
ATOM 2286 C CA . CYS A 1 292 ? 5.762 -12.461 -6.285 1 96.38 292 CYS A CA 1
ATOM 2287 C C . CYS A 1 292 ? 5.664 -11.156 -7.074 1 96.38 292 CYS A C 1
ATOM 2289 O O . CYS A 1 292 ? 6.285 -10.156 -6.703 1 96.38 292 CYS A O 1
ATOM 2291 N N . ALA A 1 293 ? 4.832 -11.102 -8.078 1 95 293 ALA A N 1
ATOM 2292 C CA . ALA A 1 293 ? 4.73 -9.953 -8.969 1 95 293 ALA A CA 1
ATOM 2293 C C . ALA A 1 293 ? 4.027 -8.789 -8.273 1 95 293 ALA A C 1
ATOM 2295 O O . ALA A 1 293 ? 4.234 -7.625 -8.641 1 95 293 ALA A O 1
ATOM 2296 N N . LEU A 1 294 ? 3.229 -9.109 -7.254 1 95 294 LEU A N 1
ATOM 2297 C CA . LEU A 1 294 ? 2.504 -8.055 -6.547 1 95 294 LEU A CA 1
ATOM 2298 C C . LEU A 1 294 ? 3.291 -7.578 -5.332 1 95 294 LEU A C 1
ATOM 2300 O O . LEU A 1 294 ? 2.998 -6.516 -4.773 1 95 294 LEU A O 1
ATOM 2304 N N . SER A 1 295 ? 4.25 -8.375 -4.914 1 94.81 295 SER A N 1
ATOM 2305 C CA . SER A 1 295 ? 4.949 -8.117 -3.66 1 94.81 295 SER A CA 1
ATOM 2306 C C . SER A 1 295 ? 6.41 -7.742 -3.906 1 94.81 295 SER A C 1
ATOM 2308 O O . SER A 1 295 ? 7.316 -8.328 -3.312 1 94.81 295 SER A O 1
ATOM 2310 N N . TYR A 1 296 ? 6.684 -6.773 -4.746 1 96.44 296 TYR A N 1
ATOM 2311 C CA . TYR A 1 296 ? 7.961 -6.117 -4.984 1 96.44 296 TYR A CA 1
ATOM 2312 C C . TYR A 1 296 ? 8.922 -7.039 -5.73 1 96.44 296 TYR A C 1
ATOM 2314 O O . TYR A 1 296 ? 10.117 -6.758 -5.816 1 96.44 296 TYR A O 1
ATOM 2322 N N . GLY A 1 297 ? 8.523 -8.273 -6.176 1 97.44 297 GLY A N 1
ATOM 2323 C CA . GLY A 1 297 ? 9.352 -9.125 -7.016 1 97.44 297 GLY A CA 1
ATOM 2324 C C . GLY A 1 297 ? 10.141 -10.156 -6.234 1 97.44 297 GLY A C 1
ATOM 2325 O O . GLY A 1 297 ? 9.922 -10.328 -5.031 1 97.44 297 GLY A O 1
ATOM 2326 N N . LEU A 1 298 ? 10.977 -10.844 -6.953 1 98.62 298 LEU A N 1
ATOM 2327 C CA . LEU A 1 298 ? 11.648 -12.023 -6.434 1 98.62 298 LEU A CA 1
ATOM 2328 C C . LEU A 1 298 ? 12.672 -11.641 -5.371 1 98.62 298 LEU A C 1
ATOM 2330 O O . LEU A 1 298 ? 12.867 -12.375 -4.398 1 98.62 298 LEU A O 1
ATOM 2334 N N . VAL A 1 299 ? 13.328 -10.508 -5.504 1 98.5 299 VAL A N 1
ATOM 2335 C CA . VAL A 1 299 ? 14.305 -10.078 -4.508 1 98.5 299 VAL A CA 1
ATOM 2336 C C . VAL A 1 299 ? 13.625 -9.969 -3.143 1 98.5 299 VAL A C 1
ATOM 2338 O O . VAL A 1 299 ? 14.109 -10.523 -2.154 1 98.5 299 VAL A O 1
ATOM 2341 N N . GLU A 1 300 ? 12.5 -9.273 -3.125 1 97.56 300 GLU A N 1
ATOM 2342 C CA . GLU A 1 300 ? 11.734 -9.148 -1.891 1 97.56 300 GLU A CA 1
ATOM 2343 C C . GLU A 1 300 ? 11.164 -10.5 -1.46 1 97.56 300 GLU A C 1
ATOM 2345 O O . GLU A 1 300 ? 11.086 -10.797 -0.265 1 97.56 300 GLU A O 1
ATOM 2350 N N . TYR A 1 301 ? 10.742 -11.258 -2.391 1 98.19 301 TYR A N 1
ATOM 2351 C CA . TYR A 1 301 ? 10.156 -12.562 -2.111 1 98.19 301 TYR A CA 1
ATOM 2352 C C . TYR A 1 301 ? 11.148 -13.469 -1.386 1 98.19 301 TYR A C 1
ATOM 2354 O O . TYR A 1 301 ? 10.781 -14.188 -0.455 1 98.19 301 TYR A O 1
ATOM 2362 N N . MET A 1 302 ? 12.406 -13.453 -1.785 1 98.56 302 MET A N 1
ATOM 2363 C CA . MET A 1 302 ? 13.445 -14.25 -1.137 1 98.56 302 MET A CA 1
ATOM 2364 C C . MET A 1 302 ? 13.656 -13.805 0.305 1 98.56 302 MET A C 1
ATOM 2366 O O . MET A 1 302 ? 13.914 -14.625 1.184 1 98.56 302 MET A O 1
ATOM 2370 N N . ARG A 1 303 ? 13.492 -12.477 0.561 1 97.94 303 ARG A N 1
ATOM 2371 C CA . ARG A 1 303 ? 13.516 -11.992 1.937 1 97.94 303 ARG A CA 1
ATOM 2372 C C . ARG A 1 303 ? 12.367 -12.578 2.746 1 97.94 303 ARG A C 1
ATOM 2374 O O . ARG A 1 303 ? 12.539 -12.93 3.914 1 97.94 303 ARG A O 1
ATOM 2381 N N . THR A 1 304 ? 11.234 -12.68 2.137 1 98.56 304 THR A N 1
ATOM 2382 C CA . THR A 1 304 ? 10.07 -13.281 2.779 1 98.56 304 THR A CA 1
ATOM 2383 C C . THR A 1 304 ? 10.336 -14.742 3.119 1 98.56 304 THR A C 1
ATOM 2385 O O . THR A 1 304 ? 10.031 -15.195 4.227 1 98.56 304 THR A O 1
ATOM 2388 N N . LEU A 1 305 ? 10.945 -15.484 2.191 1 98.62 305 LEU A N 1
ATOM 2389 C CA . LEU A 1 305 ? 11.242 -16.891 2.432 1 98.62 305 LEU A CA 1
ATOM 2390 C C . LEU A 1 305 ? 12.227 -17.047 3.584 1 98.62 305 LEU A C 1
ATOM 2392 O O . LEU A 1 305 ? 12.07 -17.938 4.422 1 98.62 305 LEU A O 1
ATOM 2396 N N . ASP A 1 306 ? 13.234 -16.172 3.639 1 98.5 306 ASP A N 1
ATOM 2397 C CA . ASP A 1 306 ? 14.172 -16.203 4.754 1 98.5 306 ASP A CA 1
ATOM 2398 C C . ASP A 1 306 ? 13.461 -15.945 6.082 1 98.5 306 ASP A C 1
ATOM 2400 O O . ASP A 1 306 ? 13.695 -16.656 7.062 1 98.5 306 ASP A O 1
ATOM 2404 N N . MET A 1 307 ? 12.617 -14.953 6.074 1 98.5 307 MET A N 1
ATOM 2405 C CA . MET A 1 307 ? 11.836 -14.625 7.266 1 98.5 307 MET A CA 1
ATOM 2406 C C . MET A 1 307 ? 10.977 -15.805 7.699 1 98.5 307 MET A C 1
ATOM 2408 O O . MET A 1 307 ? 10.891 -16.109 8.891 1 98.5 307 MET A O 1
ATOM 2412 N N . LEU A 1 308 ? 10.359 -16.484 6.781 1 98.75 308 LEU A N 1
ATOM 2413 C CA . LEU A 1 308 ? 9.531 -17.641 7.09 1 98.75 308 LEU A CA 1
ATOM 2414 C C . LEU A 1 308 ? 10.367 -18.75 7.727 1 98.75 308 LEU A C 1
ATOM 2416 O O . LEU A 1 308 ? 9.961 -19.328 8.742 1 98.75 308 LEU A O 1
ATOM 2420 N N . ALA A 1 309 ? 11.5 -19.031 7.137 1 98.5 309 ALA A N 1
ATOM 2421 C CA . ALA A 1 309 ? 12.391 -20.047 7.68 1 98.5 309 ALA A CA 1
ATOM 2422 C C . ALA A 1 309 ? 12.789 -19.719 9.117 1 98.5 309 ALA A C 1
ATOM 2424 O O . ALA A 1 309 ? 12.773 -20.594 9.992 1 98.5 309 ALA A O 1
ATOM 2425 N N . GLU A 1 310 ? 13.078 -18.453 9.383 1 98.19 310 GLU A N 1
ATOM 2426 C CA . GLU A 1 310 ? 13.469 -18 10.711 1 98.19 310 GLU A CA 1
ATOM 2427 C C . GLU A 1 310 ? 12.32 -18.141 11.703 1 98.19 310 GLU A C 1
ATOM 2429 O O . GLU A 1 310 ? 12.539 -18.141 12.922 1 98.19 310 GLU A O 1
ATOM 2434 N N . ASN A 1 311 ? 11.141 -18.266 11.18 1 98.12 311 ASN A N 1
ATOM 2435 C CA . ASN A 1 311 ? 9.969 -18.359 12.047 1 98.12 311 ASN A CA 1
ATOM 2436 C C . ASN A 1 311 ? 9.344 -19.75 12.008 1 98.12 311 ASN A C 1
ATOM 2438 O O . ASN A 1 311 ? 8.172 -19.906 12.344 1 98.12 311 ASN A O 1
ATOM 2442 N N . GLY A 1 312 ? 10.031 -20.75 11.539 1 98.25 312 GLY A N 1
ATOM 2443 C CA . GLY A 1 312 ? 9.648 -22.141 11.664 1 98.25 312 GLY A CA 1
ATOM 2444 C C . GLY A 1 312 ? 8.734 -22.609 10.547 1 98.25 312 GLY A C 1
ATOM 2445 O O . GLY A 1 312 ? 8.07 -23.641 10.672 1 98.25 312 GLY A O 1
ATOM 2446 N N . TRP A 1 313 ? 8.68 -21.891 9.516 1 98.75 313 TRP A N 1
ATOM 2447 C CA . TRP A 1 313 ? 7.848 -22.281 8.383 1 98.75 313 TRP A CA 1
ATOM 2448 C C . TRP A 1 313 ? 8.688 -22.953 7.301 1 98.75 313 TRP A C 1
ATOM 2450 O O . TRP A 1 313 ? 9.766 -22.469 6.961 1 98.75 313 TRP A O 1
ATOM 2460 N N . SER A 1 314 ? 8.18 -24.047 6.828 1 98.56 314 SER A N 1
ATOM 2461 C CA . SER A 1 314 ? 8.758 -24.656 5.633 1 98.56 314 SER A CA 1
ATOM 2462 C C . SER A 1 314 ? 8.359 -23.875 4.379 1 98.56 314 SER A C 1
ATOM 2464 O O . SER A 1 314 ? 7.215 -23.438 4.246 1 98.56 314 SER A O 1
ATOM 2466 N N . SER A 1 315 ? 9.32 -23.766 3.447 1 98.5 315 SER A N 1
ATOM 2467 C CA . SER A 1 315 ? 8.992 -23.141 2.17 1 98.5 315 SER A CA 1
ATOM 2468 C C . SER A 1 315 ? 7.902 -23.922 1.439 1 98.5 315 SER A C 1
ATOM 2470 O O . SER A 1 315 ? 7.191 -23.359 0.6 1 98.5 315 SER A O 1
ATOM 2472 N N . ARG A 1 316 ? 7.73 -25.156 1.76 1 98.56 316 ARG A N 1
ATOM 2473 C CA . ARG A 1 316 ? 6.73 -26.016 1.131 1 98.56 316 ARG A CA 1
ATOM 2474 C C . ARG A 1 316 ? 5.32 -25.578 1.521 1 98.56 316 ARG A C 1
ATOM 2476 O O . ARG A 1 316 ? 4.34 -26 0.903 1 98.56 316 ARG A O 1
ATOM 2483 N N . ARG A 1 317 ? 5.203 -24.672 2.514 1 98.75 317 ARG A N 1
ATOM 2484 C CA . ARG A 1 317 ? 3.906 -24.156 2.928 1 98.75 317 ARG A CA 1
ATOM 2485 C C . ARG A 1 317 ? 3.533 -22.906 2.123 1 98.75 317 ARG A C 1
ATOM 2487 O O . ARG A 1 317 ? 2.441 -22.359 2.287 1 98.75 317 ARG A O 1
ATOM 2494 N N . VAL A 1 318 ? 4.406 -22.531 1.237 1 98.81 318 VAL A N 1
ATOM 2495 C CA . VAL A 1 318 ? 4.172 -21.359 0.384 1 98.81 318 VAL A CA 1
ATOM 2496 C C . VAL A 1 318 ? 3.717 -21.828 -1 1 98.81 318 VAL A C 1
ATOM 2498 O O . VAL A 1 318 ? 4.434 -22.562 -1.681 1 98.81 318 VAL A O 1
ATOM 2501 N N . VAL A 1 319 ? 2.525 -21.438 -1.405 1 98.69 319 VAL A N 1
ATOM 2502 C CA . VAL A 1 319 ? 1.963 -21.688 -2.729 1 98.69 319 VAL A CA 1
ATOM 2503 C C . VAL A 1 319 ? 1.614 -20.359 -3.398 1 98.69 319 VAL A C 1
ATOM 2505 O O . VAL A 1 319 ? 0.493 -19.859 -3.262 1 98.69 319 VAL A O 1
ATOM 2508 N N . PRO A 1 320 ? 2.566 -19.828 -4.148 1 97.06 320 PRO A N 1
ATOM 2509 C CA . PRO A 1 320 ? 2.359 -18.484 -4.691 1 97.06 320 PRO A CA 1
ATOM 2510 C C . PRO A 1 320 ? 1.069 -18.359 -5.5 1 97.06 320 PRO A C 1
ATOM 2512 O O . PRO A 1 320 ? 0.728 -19.281 -6.258 1 97.06 320 PRO A O 1
ATOM 2515 N N . HIS A 1 321 ? 0.465 -17.281 -5.164 1 94 321 HIS A N 1
ATOM 2516 C CA . HIS A 1 321 ? -0.6 -16.828 -6.059 1 94 321 HIS A CA 1
ATOM 2517 C C . HIS A 1 321 ? -0.038 -16.375 -7.398 1 94 321 HIS A C 1
ATOM 2519 O O . HIS A 1 321 ? 1.171 -16.172 -7.531 1 94 321 HIS A O 1
ATOM 2525 N N . GLY A 1 322 ? -0.811 -16.25 -8.359 1 84.12 322 GLY A N 1
ATOM 2526 C CA . GLY A 1 322 ? -0.395 -15.797 -9.68 1 84.12 322 GLY A CA 1
ATOM 2527 C C . GLY A 1 322 ? -0.276 -16.922 -10.688 1 84.12 322 GLY A C 1
ATOM 2528 O O . GLY A 1 322 ? 0.789 -17.531 -10.828 1 84.12 322 GLY A O 1
ATOM 2529 N N . GLY A 1 323 ? -1.136 -17.438 -11.359 1 86.88 323 GLY A N 1
ATOM 2530 C CA . GLY A 1 323 ? -1.303 -18.562 -12.266 1 86.88 323 GLY A CA 1
ATOM 2531 C C . GLY A 1 323 ? -0.489 -18.422 -13.539 1 86.88 323 GLY A C 1
ATOM 2532 O O . GLY A 1 323 ? -1.008 -18.625 -14.641 1 86.88 323 GLY A O 1
ATOM 2533 N N . HIS A 1 324 ? 0.894 -18.031 -13.297 1 90.12 324 HIS A N 1
ATOM 2534 C CA . HIS A 1 324 ? 1.741 -17.844 -14.469 1 90.12 324 HIS A CA 1
ATOM 2535 C C . HIS A 1 324 ? 3.141 -18.406 -14.227 1 90.12 324 HIS A C 1
ATOM 2537 O O . HIS A 1 324 ? 3.414 -18.969 -13.172 1 90.12 324 HIS A O 1
ATOM 2543 N N . GLN A 1 325 ? 3.998 -18.266 -15.195 1 95.25 325 GLN A N 1
ATOM 2544 C CA . GLN A 1 325 ? 5.262 -18.984 -15.297 1 95.25 325 GLN A CA 1
ATOM 2545 C C . GLN A 1 325 ? 6.27 -18.484 -14.266 1 95.25 325 GLN A C 1
ATOM 2547 O O . GLN A 1 325 ? 7.109 -19.234 -13.789 1 95.25 325 GLN A O 1
ATOM 2552 N N . MET A 1 326 ? 6.195 -17.203 -13.898 1 96.81 326 MET A N 1
ATOM 2553 C CA . MET A 1 326 ? 7.113 -16.703 -12.875 1 96.81 326 MET A CA 1
ATOM 2554 C C . MET A 1 326 ? 6.961 -17.469 -11.57 1 96.81 326 MET A C 1
ATOM 2556 O O . MET A 1 326 ? 7.949 -17.922 -10.992 1 96.81 326 MET A O 1
ATOM 2560 N N . SER A 1 327 ? 5.75 -17.625 -11.109 1 96.62 327 SER A N 1
ATOM 2561 C CA . SER A 1 327 ? 5.48 -18.344 -9.875 1 96.62 327 SER A CA 1
ATOM 2562 C C . SER A 1 327 ? 5.902 -19.812 -9.984 1 96.62 327 SER A C 1
ATOM 2564 O O . SER A 1 327 ? 6.383 -20.391 -9.008 1 96.62 327 SER A O 1
ATOM 2566 N N . LEU A 1 328 ? 5.73 -20.375 -11.156 1 97 328 LEU A N 1
ATOM 2567 C CA . LEU A 1 328 ? 6.145 -21.75 -11.383 1 97 328 LEU A CA 1
ATOM 2568 C C . LEU A 1 328 ? 7.656 -21.891 -11.25 1 97 328 LEU A C 1
ATOM 2570 O O . LEU A 1 328 ? 8.141 -22.844 -10.641 1 97 328 LEU A O 1
ATOM 2574 N N . ASN A 1 329 ? 8.367 -20.984 -11.867 1 98.19 329 ASN A N 1
ATOM 2575 C CA . ASN A 1 329 ? 9.828 -21 -11.781 1 98.19 329 ASN A CA 1
ATOM 2576 C C . ASN A 1 329 ? 10.305 -20.906 -10.344 1 98.19 329 ASN A C 1
ATOM 2578 O O . ASN A 1 329 ? 11.211 -21.641 -9.93 1 98.19 329 ASN A O 1
ATOM 2582 N N . ILE A 1 330 ? 9.688 -20 -9.555 1 98 330 ILE A N 1
ATOM 2583 C CA . ILE A 1 330 ? 10.18 -19.812 -8.195 1 98 330 ILE A CA 1
ATOM 2584 C C . ILE A 1 330 ? 9.766 -21 -7.328 1 98 330 ILE A C 1
ATOM 2586 O O . ILE A 1 330 ? 10.492 -21.375 -6.406 1 98 330 ILE A O 1
ATOM 2590 N N . ALA A 1 331 ? 8.625 -21.625 -7.641 1 98.44 331 ALA A N 1
ATOM 2591 C CA . ALA A 1 331 ? 8.219 -22.812 -6.906 1 98.44 331 ALA A CA 1
ATOM 2592 C C . ALA A 1 331 ? 9.219 -23.938 -7.094 1 98.44 331 ALA A C 1
ATOM 2594 O O . ALA A 1 331 ? 9.695 -24.531 -6.121 1 98.44 331 ALA A O 1
ATOM 2595 N N . ALA A 1 332 ? 9.586 -24.203 -8.328 1 98.5 332 ALA A N 1
ATOM 2596 C CA . ALA A 1 332 ? 10.5 -25.297 -8.648 1 98.5 332 ALA A CA 1
ATOM 2597 C C . ALA A 1 332 ? 11.914 -24.984 -8.164 1 98.5 332 ALA A C 1
ATOM 2599 O O . ALA A 1 332 ? 12.602 -25.859 -7.641 1 98.5 332 ALA A O 1
ATOM 2600 N N . GLY A 1 333 ? 12.297 -23.766 -8.336 1 98.69 333 GLY A N 1
ATOM 2601 C CA . GLY A 1 333 ? 13.68 -23.391 -8.086 1 98.69 333 GLY A CA 1
ATOM 2602 C C . GLY A 1 333 ? 13.977 -23.156 -6.621 1 98.69 333 GLY A C 1
ATOM 2603 O O . GLY A 1 333 ? 15.117 -23.312 -6.176 1 98.69 333 GLY A O 1
ATOM 2604 N N . LEU A 1 334 ? 12.938 -22.734 -5.859 1 98.56 334 LEU A N 1
ATOM 2605 C CA . LEU A 1 334 ? 13.172 -22.344 -4.477 1 98.56 334 LEU A CA 1
ATOM 2606 C C . LEU A 1 334 ? 12.422 -23.25 -3.512 1 98.56 334 LEU A C 1
ATOM 2608 O O . LEU A 1 334 ? 12.25 -22.906 -2.338 1 98.56 334 LEU A O 1
ATOM 2612 N N . HIS A 1 335 ? 11.891 -24.375 -3.982 1 98.12 335 HIS A N 1
ATOM 2613 C CA . HIS A 1 335 ? 11.344 -25.438 -3.146 1 98.12 335 HIS A CA 1
ATOM 2614 C C . HIS A 1 335 ? 10.039 -25 -2.479 1 98.12 335 HIS A C 1
ATOM 2616 O O . HIS A 1 335 ? 9.828 -25.266 -1.296 1 98.12 335 HIS A O 1
ATOM 2622 N N . LEU A 1 336 ? 9.188 -24.297 -3.256 1 98.69 336 LEU A N 1
ATOM 2623 C CA . LEU A 1 336 ? 7.891 -23.922 -2.709 1 98.69 336 LEU A CA 1
ATOM 2624 C C . LEU A 1 336 ? 6.883 -25.062 -2.869 1 98.69 336 LEU A C 1
ATOM 2626 O O . LEU A 1 336 ? 7.203 -26.094 -3.457 1 98.69 336 LEU A O 1
ATOM 2630 N N . GLY A 1 337 ? 5.703 -24.891 -2.332 1 98.5 337 GLY A N 1
ATOM 2631 C CA . GLY A 1 337 ? 4.75 -25.969 -2.189 1 98.5 337 GLY A CA 1
ATOM 2632 C C . GLY A 1 337 ? 3.902 -26.188 -3.428 1 98.5 337 GLY A C 1
ATOM 2633 O O . GLY A 1 337 ? 3.254 -27.234 -3.568 1 98.5 337 GLY A O 1
ATOM 2634 N N . GLY A 1 338 ? 3.92 -25.266 -4.344 1 98.38 338 GLY A N 1
ATOM 2635 C CA . GLY A 1 338 ? 3.096 -25.359 -5.535 1 98.38 338 GLY A CA 1
ATOM 2636 C C . GLY A 1 338 ? 2.838 -24.031 -6.199 1 98.38 338 GLY A C 1
ATOM 2637 O O . GLY A 1 338 ? 3.615 -23.078 -6.035 1 98.38 338 GLY A O 1
ATOM 2638 N N . ASN A 1 339 ? 1.779 -24.031 -7.031 1 97.31 339 ASN A N 1
ATOM 2639 C CA . ASN A 1 339 ? 1.421 -22.828 -7.758 1 97.31 339 ASN A CA 1
ATOM 2640 C C . ASN A 1 339 ? -0.032 -22.859 -8.219 1 97.31 339 ASN A C 1
ATOM 2642 O O . ASN A 1 339 ? -0.556 -23.922 -8.562 1 97.31 339 ASN A O 1
ATOM 2646 N N . GLU A 1 340 ? -0.604 -21.703 -8.188 1 97.25 340 GLU A N 1
ATOM 2647 C CA . GLU A 1 340 ? -1.928 -21.516 -8.773 1 97.25 340 GLU A CA 1
ATOM 2648 C C . GLU A 1 340 ? -1.873 -21.578 -10.297 1 97.25 340 GLU A C 1
ATOM 2650 O O . GLU A 1 340 ? -0.859 -21.234 -10.898 1 97.25 340 GLU A O 1
ATOM 2655 N N . SER A 1 341 ? -2.934 -22.109 -10.883 1 95.5 341 SER A N 1
ATOM 2656 C CA . SER A 1 341 ? -3.09 -22.094 -12.328 1 95.5 341 SER A CA 1
ATOM 2657 C C . SER A 1 341 ? -4.426 -21.484 -12.742 1 95.5 341 SER A C 1
ATOM 2659 O O . SER A 1 341 ? -5.441 -21.703 -12.078 1 95.5 341 SER A O 1
ATOM 2661 N N . TYR A 1 342 ? -4.41 -20.672 -13.812 1 92.12 342 TYR A N 1
ATOM 2662 C CA . TYR A 1 342 ? -5.613 -20.172 -14.461 1 92.12 342 TYR A CA 1
ATOM 2663 C C . TYR A 1 342 ? -5.762 -20.75 -15.867 1 92.12 342 TYR A C 1
ATOM 2665 O O . TYR A 1 342 ? -5.336 -20.125 -16.844 1 92.12 342 TYR A O 1
ATOM 2673 N N . PRO A 1 343 ? -6.477 -21.844 -15.984 1 89.31 343 PRO A N 1
ATOM 2674 C CA . PRO A 1 343 ? -6.508 -22.5 -17.297 1 89.31 343 PRO A CA 1
ATOM 2675 C C . PRO A 1 343 ? -7.312 -21.703 -18.328 1 89.31 343 PRO A C 1
ATOM 2677 O O . PRO A 1 343 ? -6.984 -21.719 -19.516 1 89.31 343 PRO A O 1
ATOM 2680 N N . ASP A 1 344 ? -8.352 -20.969 -17.844 1 87.38 344 ASP A N 1
ATOM 2681 C CA . ASP A 1 344 ? -9.273 -20.438 -18.844 1 87.38 344 ASP A CA 1
ATOM 2682 C C . ASP A 1 344 ? -9.516 -18.953 -18.625 1 87.38 344 ASP A C 1
ATOM 2684 O O . ASP A 1 344 ? -10.195 -18.312 -19.438 1 87.38 344 ASP A O 1
ATOM 2688 N N . VAL A 1 345 ? -8.992 -18.438 -17.578 1 85.31 345 VAL A N 1
ATOM 2689 C CA . VAL A 1 345 ? -9.273 -17.031 -17.281 1 85.31 345 VAL A CA 1
ATOM 2690 C C . VAL A 1 345 ? -7.984 -16.219 -17.359 1 85.31 345 VAL A C 1
ATOM 2692 O O . VAL A 1 345 ? -6.891 -16.766 -17.234 1 85.31 345 VAL A O 1
ATOM 2695 N N . PHE A 1 346 ? -8.125 -14.883 -17.734 1 87.94 346 PHE A N 1
ATOM 2696 C CA . PHE A 1 346 ? -7.039 -13.906 -17.75 1 87.94 346 PHE A CA 1
ATOM 2697 C C . PHE A 1 346 ? -6.094 -14.164 -18.922 1 87.94 346 PHE A C 1
ATOM 2699 O O . PHE A 1 346 ? -4.891 -13.93 -18.812 1 87.94 346 PHE A O 1
ATOM 2706 N N . LYS A 1 347 ? -6.562 -14.734 -19.969 1 88.19 347 LYS A N 1
ATOM 2707 C CA . LYS A 1 347 ? -5.758 -14.914 -21.172 1 88.19 347 LYS A CA 1
ATOM 2708 C C . LYS A 1 347 ? -5.312 -13.562 -21.734 1 88.19 347 LYS A C 1
ATOM 2710 O O . LYS A 1 347 ? -6.074 -12.594 -21.703 1 88.19 347 LYS A O 1
ATOM 2715 N N . PRO A 1 348 ? -4.125 -13.508 -22.234 1 91.94 348 PRO A N 1
ATOM 2716 C CA . PRO A 1 348 ? -3.107 -14.555 -22.375 1 91.94 348 PRO A CA 1
ATOM 2717 C C . PRO A 1 348 ? -2.152 -14.602 -21.172 1 91.94 348 PRO A C 1
ATOM 2719 O O . PRO A 1 348 ? -1.188 -15.367 -21.188 1 91.94 348 PRO A O 1
ATOM 2722 N N . PHE A 1 349 ? -2.383 -13.781 -20.141 1 91.81 349 PHE A N 1
ATOM 2723 C CA . PHE A 1 349 ? -1.469 -13.633 -19.016 1 91.81 349 PHE A CA 1
ATOM 2724 C C . PHE A 1 349 ? -1.744 -14.688 -17.953 1 91.81 349 PHE A C 1
ATOM 2726 O O . PHE A 1 349 ? -1.853 -14.359 -16.766 1 91.81 349 PHE A O 1
ATOM 2733 N N . CYS A 1 350 ? -1.906 -15.883 -18.359 1 88.75 350 CYS A N 1
ATOM 2734 C CA . CYS A 1 350 ? -2.238 -17.016 -17.5 1 88.75 350 CYS A CA 1
ATOM 2735 C C . CYS A 1 350 ? -1.545 -18.281 -17.984 1 88.75 350 CYS A C 1
ATOM 2737 O O . CYS A 1 350 ? -0.969 -18.312 -19.062 1 88.75 350 CYS A O 1
ATOM 2739 N N . GLY A 1 351 ? -1.484 -19.234 -17.094 1 89.25 351 GLY A N 1
ATOM 2740 C CA . GLY A 1 351 ? -1.124 -20.594 -17.5 1 89.25 351 GLY A CA 1
ATOM 2741 C C . GLY A 1 351 ? 0.369 -20.781 -17.688 1 89.25 351 GLY A C 1
ATOM 2742 O O . GLY A 1 351 ? 1.17 -19.984 -17.188 1 89.25 351 GLY A O 1
ATOM 2743 N N . PHE A 1 352 ? 0.645 -21.938 -18.312 1 94.81 352 PHE A N 1
ATOM 2744 C CA . PHE A 1 352 ? 2.021 -22.406 -18.422 1 94.81 352 PHE A CA 1
ATOM 2745 C C . PHE A 1 352 ? 2.398 -22.641 -19.891 1 94.81 352 PHE A C 1
ATOM 2747 O O . PHE A 1 352 ? 1.654 -22.266 -20.797 1 94.81 352 PHE A O 1
ATOM 2754 N N . ALA A 1 353 ? 3.619 -23.125 -20.094 1 95.38 353 ALA A N 1
ATOM 2755 C CA . ALA A 1 353 ? 4.148 -23.359 -21.422 1 95.38 353 ALA A CA 1
ATOM 2756 C C . ALA A 1 353 ? 3.199 -24.234 -22.25 1 95.38 353 ALA A C 1
ATOM 2758 O O . ALA A 1 353 ? 2.619 -25.188 -21.719 1 95.38 353 ALA A O 1
ATOM 2759 N N . ASP A 1 354 ? 3.037 -23.922 -23.516 1 95.62 354 ASP A N 1
ATOM 2760 C CA . ASP A 1 354 ? 2.158 -24.672 -24.406 1 95.62 354 ASP A CA 1
ATOM 2761 C C . ASP A 1 354 ? 2.631 -26.125 -24.562 1 95.62 354 ASP A C 1
ATOM 2763 O O . ASP A 1 354 ? 1.82 -27.031 -24.766 1 95.62 354 ASP A O 1
ATOM 2767 N N . SER A 1 355 ? 3.867 -26.359 -24.375 1 95.5 355 SER A N 1
ATOM 2768 C CA . SER A 1 355 ? 4.457 -27.656 -24.672 1 95.5 355 SER A CA 1
ATOM 2769 C C . SER A 1 355 ? 4.359 -28.594 -23.469 1 95.5 355 SER A C 1
ATOM 2771 O O . SER A 1 355 ? 4.695 -29.781 -23.578 1 95.5 355 SER A O 1
ATOM 2773 N N . ILE A 1 356 ? 3.898 -28.109 -22.391 1 95.25 356 ILE A N 1
ATOM 2774 C CA . ILE A 1 356 ? 3.924 -28.922 -21.172 1 95.25 356 ILE A CA 1
ATOM 2775 C C . ILE A 1 356 ? 2.51 -29.047 -20.609 1 95.25 356 ILE A C 1
ATOM 2777 O O . ILE A 1 356 ? 1.881 -28.047 -20.266 1 95.25 356 ILE A O 1
ATOM 2781 N N . ALA A 1 357 ? 2.062 -30.219 -20.469 1 95.25 357 ALA A N 1
ATOM 2782 C CA . ALA A 1 357 ? 0.712 -30.484 -19.969 1 95.25 357 ALA A CA 1
ATOM 2783 C C . ALA A 1 357 ? 0.71 -30.672 -18.453 1 95.25 357 ALA A C 1
ATOM 2785 O O . ALA A 1 357 ? 1.737 -31.016 -17.875 1 95.25 357 ALA A O 1
ATOM 2786 N N . VAL A 1 358 ? -0.418 -30.422 -17.844 1 97.19 358 VAL A N 1
ATOM 2787 C CA . VAL A 1 358 ? -0.628 -30.812 -16.453 1 97.19 358 VAL A CA 1
ATOM 2788 C C . VAL A 1 358 ? -0.957 -32.312 -16.391 1 97.19 358 VAL A C 1
ATOM 2790 O O . VAL A 1 358 ? -1.832 -32.781 -17.109 1 97.19 358 VAL A O 1
ATOM 2793 N N . GLU A 1 359 ? -0.208 -33.031 -15.57 1 97.75 359 GLU A N 1
ATOM 2794 C CA . GLU A 1 359 ? -0.421 -34.469 -15.375 1 97.75 359 GLU A CA 1
ATOM 2795 C C . GLU A 1 359 ? -0.485 -34.812 -13.891 1 97.75 359 GLU A C 1
ATOM 2797 O O . GLU A 1 359 ? 0.471 -34.562 -13.148 1 97.75 359 GLU A O 1
ATOM 2802 N N . ASP A 1 360 ? -1.61 -35.344 -13.516 1 97.88 360 ASP A N 1
ATOM 2803 C CA . ASP A 1 360 ? -1.817 -35.812 -12.141 1 97.88 360 ASP A CA 1
ATOM 2804 C C . ASP A 1 360 ? -1.549 -34.656 -11.156 1 97.88 360 ASP A C 1
ATOM 2806 O O . ASP A 1 360 ? -0.805 -34.844 -10.188 1 97.88 360 ASP A O 1
ATOM 2810 N N . GLY A 1 361 ? -2.021 -33.531 -11.539 1 98.31 361 GLY A N 1
ATOM 2811 C CA . GLY A 1 361 ? -1.958 -32.375 -10.664 1 98.31 361 GLY A CA 1
ATOM 2812 C C . GLY A 1 361 ? -0.591 -31.734 -10.633 1 98.31 361 GLY A C 1
ATOM 2813 O O . GLY A 1 361 ? -0.318 -30.875 -9.781 1 98.31 361 GLY A O 1
ATOM 2814 N N . ARG A 1 362 ? 0.301 -32.125 -11.492 1 98.5 362 ARG A N 1
ATOM 2815 C CA . ARG A 1 362 ? 1.65 -31.562 -11.508 1 98.5 362 ARG A CA 1
ATOM 2816 C C . ARG A 1 362 ? 2.037 -31.094 -12.906 1 98.5 362 ARG A C 1
ATOM 2818 O O . ARG A 1 362 ? 1.507 -31.594 -13.898 1 98.5 362 ARG A O 1
ATOM 2825 N N . VAL A 1 363 ? 2.934 -30.141 -12.961 1 97.69 363 VAL A N 1
ATOM 2826 C CA . VAL A 1 363 ? 3.402 -29.625 -14.25 1 97.69 363 VAL A CA 1
ATOM 2827 C C . VAL A 1 363 ? 4.922 -29.484 -14.227 1 97.69 363 VAL A C 1
ATOM 2829 O O . VAL A 1 363 ? 5.5 -29.094 -13.211 1 97.69 363 VAL A O 1
ATOM 2832 N N . ARG A 1 364 ? 5.551 -29.906 -15.258 1 97.19 364 ARG A N 1
ATOM 2833 C CA . ARG A 1 364 ? 6.988 -29.719 -15.43 1 97.19 364 ARG A CA 1
ATOM 2834 C C . ARG A 1 364 ? 7.305 -28.344 -16 1 97.19 364 ARG A C 1
ATOM 2836 O O . ARG A 1 364 ? 6.406 -27.531 -16.219 1 97.19 364 ARG A O 1
ATOM 2843 N N . LEU A 1 365 ? 8.539 -28 -16.156 1 96.62 365 LEU A N 1
ATOM 2844 C CA . LEU A 1 365 ? 8.945 -26.703 -16.672 1 96.62 365 LEU A CA 1
ATOM 2845 C C . LEU A 1 365 ? 9.812 -26.859 -17.922 1 96.62 365 LEU A C 1
ATOM 2847 O O . LEU A 1 365 ? 10.562 -27.828 -18.031 1 96.62 365 LEU A O 1
ATOM 2851 N N . PRO A 1 366 ? 9.711 -25.875 -18.766 1 94.44 366 PRO A N 1
ATOM 2852 C CA . PRO A 1 366 ? 10.531 -25.938 -19.984 1 94.44 366 PRO A CA 1
ATOM 2853 C C . PRO A 1 366 ? 12.008 -25.703 -19.703 1 94.44 366 PRO A C 1
ATOM 2855 O O . PRO A 1 366 ? 12.359 -25.047 -18.719 1 94.44 366 PRO A O 1
ATOM 2858 N N . ALA A 1 367 ? 12.82 -26.141 -20.609 1 95.25 367 ALA A N 1
ATOM 2859 C CA . ALA A 1 367 ? 14.266 -26 -20.469 1 95.25 367 ALA A CA 1
ATOM 2860 C C . ALA A 1 367 ? 14.758 -24.719 -21.125 1 95.25 367 ALA A C 1
ATOM 2862 O O . ALA A 1 367 ? 15.938 -24.375 -21.016 1 95.25 367 ALA A O 1
ATOM 2863 N N . LEU A 1 368 ? 13.891 -23.922 -21.656 1 96.19 368 LEU A N 1
ATOM 2864 C CA . LEU A 1 368 ? 14.258 -22.688 -22.344 1 96.19 368 LEU A CA 1
ATOM 2865 C C . LEU A 1 368 ? 14.852 -21.688 -21.375 1 96.19 368 LEU A C 1
ATOM 2867 O O . LEU A 1 368 ? 14.398 -21.578 -20.234 1 96.19 368 LEU A O 1
ATOM 2871 N N . PRO A 1 369 ? 15.883 -20.953 -21.891 1 97.94 369 PRO A N 1
ATOM 2872 C CA . PRO A 1 369 ? 16.422 -19.891 -21.031 1 97.94 369 PRO A CA 1
ATOM 2873 C C . PRO A 1 369 ? 15.367 -18.844 -20.656 1 97.94 369 PRO A C 1
ATOM 2875 O O . PRO A 1 369 ? 14.516 -18.5 -21.469 1 97.94 369 PRO A O 1
ATOM 2878 N N . GLY A 1 370 ? 15.484 -18.344 -19.438 1 98.44 370 GLY A N 1
ATOM 2879 C CA . GLY A 1 370 ? 14.531 -17.344 -18.969 1 98.44 370 GLY A CA 1
ATOM 2880 C C . GLY A 1 370 ? 13.359 -17.953 -18.219 1 98.44 370 GLY A C 1
ATOM 2881 O O . GLY A 1 370 ? 13.461 -19.062 -17.688 1 98.44 370 GLY A O 1
ATOM 2882 N N . ILE A 1 371 ? 12.281 -17.188 -18.141 1 98.25 371 ILE A N 1
ATOM 2883 C CA . ILE A 1 371 ? 11.078 -17.609 -17.438 1 98.25 371 ILE A CA 1
ATOM 2884 C C . ILE A 1 371 ? 10.281 -18.578 -18.312 1 98.25 371 ILE A C 1
ATOM 2886 O O . ILE A 1 371 ? 9.492 -19.375 -17.797 1 98.25 371 ILE A O 1
ATOM 2890 N N . GLY A 1 372 ? 10.539 -18.578 -19.578 1 97.25 372 GLY A N 1
ATOM 2891 C CA . GLY A 1 372 ? 9.883 -19.516 -20.484 1 97.25 372 GLY A CA 1
ATOM 2892 C C . GLY A 1 372 ? 8.68 -18.938 -21.188 1 97.25 372 GLY A C 1
ATOM 2893 O O . GLY A 1 372 ? 7.848 -19.672 -21.719 1 97.25 372 GLY A O 1
ATOM 2894 N N . PHE A 1 373 ? 8.578 -17.594 -21.281 1 97.12 373 PHE A N 1
ATOM 2895 C CA . PHE A 1 373 ? 7.438 -16.953 -21.922 1 97.12 373 PHE A CA 1
ATOM 2896 C C . PHE A 1 373 ? 7.375 -17.297 -23.406 1 97.12 373 PHE A C 1
ATOM 2898 O O . PHE A 1 373 ? 6.289 -17.375 -23.984 1 97.12 373 PHE A O 1
ATOM 2905 N N . GLU A 1 374 ? 8.547 -17.594 -23.969 1 96.44 374 GLU A N 1
ATOM 2906 C CA . GLU A 1 374 ? 8.656 -17.891 -25.391 1 96.44 374 GLU A CA 1
ATOM 2907 C C . GLU A 1 374 ? 7.902 -19.172 -25.75 1 96.44 374 GLU A C 1
ATOM 2909 O O . GLU A 1 374 ? 7.551 -19.391 -26.906 1 96.44 374 GLU A O 1
ATOM 2914 N N . ASP A 1 375 ? 7.637 -19.969 -24.766 1 96.81 375 ASP A N 1
ATOM 2915 C CA . ASP A 1 375 ? 6.969 -21.25 -24.984 1 96.81 375 ASP A CA 1
ATOM 2916 C C . ASP A 1 375 ? 5.469 -21.141 -24.719 1 96.81 375 ASP A C 1
ATOM 2918 O O . ASP A 1 375 ? 4.793 -22.141 -24.516 1 96.81 375 ASP A O 1
ATOM 2922 N N . LYS A 1 376 ? 4.953 -19.984 -24.578 1 96.12 376 LYS A N 1
ATOM 2923 C CA . LYS A 1 376 ? 3.531 -19.656 -24.531 1 96.12 376 LYS A CA 1
ATOM 2924 C C . LYS A 1 376 ? 3.16 -18.672 -25.641 1 96.12 376 LYS A C 1
ATOM 2926 O O . LYS A 1 376 ? 3.141 -17.453 -25.422 1 96.12 376 LYS A O 1
ATOM 2931 N N . ALA A 1 377 ? 2.707 -19.203 -26.688 1 96.75 377 ALA A N 1
ATOM 2932 C CA . ALA A 1 377 ? 2.689 -18.5 -27.969 1 96.75 377 ALA A CA 1
ATOM 2933 C C . ALA A 1 377 ? 1.826 -17.25 -27.891 1 96.75 377 ALA A C 1
ATOM 2935 O O . ALA A 1 377 ? 2.266 -16.156 -28.281 1 96.75 377 ALA A O 1
ATOM 2936 N N . GLU A 1 378 ? 0.612 -17.375 -27.391 1 95.81 378 GLU A N 1
ATOM 2937 C CA . GLU A 1 378 ? -0.304 -16.234 -27.359 1 95.81 378 GLU A CA 1
ATOM 2938 C C . GLU A 1 378 ? 0.219 -15.125 -26.453 1 95.81 378 GLU A C 1
ATOM 2940 O O . GLU A 1 378 ? 0.177 -13.945 -26.812 1 95.81 378 GLU A O 1
ATOM 2945 N N . LEU A 1 379 ? 0.687 -15.523 -25.312 1 95.62 379 LEU A N 1
ATOM 2946 C CA . LEU A 1 379 ? 1.256 -14.562 -24.375 1 95.62 379 LEU A CA 1
ATOM 2947 C C . LEU A 1 379 ? 2.461 -13.852 -24.984 1 95.62 379 LEU A C 1
ATOM 2949 O O . LEU A 1 379 ? 2.551 -12.625 -24.938 1 95.62 379 LEU A O 1
ATOM 2953 N N . PHE A 1 380 ? 3.361 -14.625 -25.531 1 96.81 380 PHE A N 1
ATOM 2954 C CA . PHE A 1 380 ? 4.598 -14.062 -26.078 1 96.81 380 PHE A CA 1
ATOM 2955 C C . PHE A 1 380 ? 4.305 -13.125 -27.234 1 96.81 380 PHE A C 1
ATOM 2957 O O . PHE A 1 380 ? 4.91 -12.055 -27.344 1 96.81 380 PHE A O 1
ATOM 2964 N N . ARG A 1 381 ? 3.385 -13.469 -28.047 1 96.56 381 ARG A N 1
ATOM 2965 C CA . ARG A 1 381 ? 2.98 -12.602 -29.156 1 96.56 381 ARG A CA 1
ATOM 2966 C C . ARG A 1 381 ? 2.422 -11.281 -28.641 1 96.56 381 ARG A C 1
ATOM 2968 O O . ARG A 1 381 ? 2.762 -10.211 -29.141 1 96.56 381 ARG A O 1
ATOM 2975 N N . THR A 1 382 ? 1.615 -11.375 -27.641 1 95.31 382 THR A N 1
ATOM 2976 C CA . THR A 1 382 ? 1.003 -10.195 -27.062 1 95.31 382 THR A CA 1
ATOM 2977 C C . THR A 1 382 ? 2.068 -9.266 -26.469 1 95.31 382 THR A C 1
ATOM 2979 O O . THR A 1 382 ? 2.035 -8.055 -26.703 1 95.31 382 THR A O 1
ATOM 2982 N N . MET A 1 383 ? 3.055 -9.836 -25.75 1 95.94 383 MET A N 1
ATOM 2983 C CA . MET A 1 383 ? 4.117 -9.031 -25.156 1 95.94 383 MET A CA 1
ATOM 2984 C C . MET A 1 383 ? 5.004 -8.414 -26.234 1 95.94 383 MET A C 1
ATOM 2986 O O . MET A 1 383 ? 5.375 -7.242 -26.125 1 95.94 383 MET A O 1
ATOM 2990 N N . ARG A 1 384 ? 5.277 -9.148 -27.266 1 96.06 384 ARG A N 1
ATOM 2991 C CA . ARG A 1 384 ? 6.109 -8.633 -28.344 1 96.06 384 ARG A CA 1
ATOM 2992 C C . ARG A 1 384 ? 5.406 -7.492 -29.078 1 96.06 384 ARG A C 1
ATOM 2994 O O . ARG A 1 384 ? 6.023 -6.465 -29.375 1 96.06 384 ARG A O 1
ATOM 3001 N N . GLU A 1 385 ? 4.148 -7.668 -29.344 1 95.56 385 GLU A N 1
ATOM 3002 C CA . GLU A 1 385 ? 3.379 -6.629 -30.016 1 95.56 385 GLU A CA 1
ATOM 3003 C C . GLU A 1 385 ? 3.301 -5.359 -29.188 1 95.56 385 GLU A C 1
ATOM 3005 O O . GLU A 1 385 ? 3.41 -4.25 -29.719 1 95.56 385 GLU A O 1
ATOM 3010 N N . ALA A 1 386 ? 3.162 -5.547 -27.922 1 93.88 386 ALA A N 1
ATOM 3011 C CA . ALA A 1 386 ? 3.021 -4.406 -27.031 1 93.88 386 ALA A CA 1
ATOM 3012 C C . ALA A 1 386 ? 4.352 -3.684 -26.844 1 93.88 386 ALA A C 1
ATOM 3014 O O . ALA A 1 386 ? 4.387 -2.457 -26.734 1 93.88 386 ALA A O 1
ATOM 3015 N N . LEU A 1 387 ? 5.461 -4.422 -26.891 1 95.06 387 LEU A N 1
ATOM 3016 C CA . LEU A 1 387 ? 6.699 -3.861 -26.359 1 95.06 387 LEU A CA 1
ATOM 3017 C C . LEU A 1 387 ? 7.738 -3.686 -27.453 1 95.06 387 LEU A C 1
ATOM 3019 O O . LEU A 1 387 ? 8.695 -2.922 -27.297 1 95.06 387 LEU A O 1
ATOM 3023 N N . GLU A 1 388 ? 7.68 -4.426 -28.484 1 88.75 388 GLU A N 1
ATOM 3024 C CA . GLU A 1 388 ? 8.711 -4.367 -29.516 1 88.75 388 GLU A CA 1
ATOM 3025 C C . GLU A 1 388 ? 8.227 -3.604 -30.75 1 88.75 388 GLU A C 1
ATOM 3027 O O . GLU A 1 388 ? 9.031 -3.115 -31.531 1 88.75 388 GLU A O 1
ATOM 3032 N N . THR A 1 389 ? 7.012 -3.598 -31.094 1 73.19 389 THR A N 1
ATOM 3033 C CA . THR A 1 389 ? 6.543 -2.961 -32.312 1 73.19 389 THR A CA 1
ATOM 3034 C C . THR A 1 389 ? 6.07 -1.537 -32.062 1 73.19 389 THR A C 1
ATOM 3036 O O . THR A 1 389 ? 5.859 -0.756 -32.969 1 73.19 389 THR A O 1
ATOM 3039 N N . ALA A 1 390 ? 5.941 -1.107 -31.031 1 52.78 390 ALA A N 1
ATOM 3040 C CA . ALA A 1 390 ? 5.391 0.242 -30.922 1 52.78 390 ALA A CA 1
ATOM 3041 C C . ALA A 1 390 ? 6.465 1.294 -31.188 1 52.78 390 ALA A C 1
ATOM 3043 O O . ALA A 1 390 ? 7.637 1.09 -30.859 1 52.78 390 ALA A O 1
ATOM 3044 N N . MET B 1 1 ? -26.938 19.547 -9.812 1 93.94 1 MET B N 1
ATOM 3045 C CA . MET B 1 1 ? -25.547 19.703 -9.375 1 93.94 1 MET B CA 1
ATOM 3046 C C . MET B 1 1 ? -24.703 18.516 -9.828 1 93.94 1 MET B C 1
ATOM 3048 O O . MET B 1 1 ? -25.156 17.359 -9.75 1 93.94 1 MET B O 1
ATOM 3052 N N . ARG B 1 2 ? -23.625 18.828 -10.414 1 96 2 ARG B N 1
ATOM 3053 C CA . ARG B 1 2 ? -22.781 17.734 -10.867 1 96 2 ARG B CA 1
ATOM 3054 C C . ARG B 1 2 ? -21.328 18.188 -10.977 1 96 2 ARG B C 1
ATOM 3056 O O . ARG B 1 2 ? -21.047 19.391 -11.078 1 96 2 ARG B O 1
ATOM 3063 N N . ILE B 1 3 ? -20.406 17.281 -10.938 1 98 3 ILE B N 1
ATOM 3064 C CA . ILE B 1 3 ? -19 17.469 -11.297 1 98 3 ILE B CA 1
ATOM 3065 C C . ILE B 1 3 ? -18.859 17.516 -12.812 1 98 3 ILE B C 1
ATOM 3067 O O . ILE B 1 3 ? -19.188 16.547 -13.508 1 98 3 ILE B O 1
ATOM 3071 N N . VAL B 1 4 ? -18.344 18.625 -13.312 1 97.31 4 VAL B N 1
ATOM 3072 C CA . VAL B 1 4 ? -18.312 18.828 -14.758 1 97.31 4 VAL B CA 1
ATOM 3073 C C . VAL B 1 4 ? -16.984 18.328 -15.312 1 97.31 4 VAL B C 1
ATOM 3075 O O . VAL B 1 4 ? -16.922 17.859 -16.453 1 97.31 4 VAL B O 1
ATOM 3078 N N . GLU B 1 5 ? -16 18.5 -14.547 1 97.06 5 GLU B N 1
ATOM 3079 C CA . GLU B 1 5 ? -14.648 18.141 -14.984 1 97.06 5 GLU B CA 1
ATOM 3080 C C . GLU B 1 5 ? -13.719 17.953 -13.789 1 97.06 5 GLU B C 1
ATOM 3082 O O . GLU B 1 5 ? -13.914 18.547 -12.734 1 97.06 5 GLU B O 1
ATOM 3087 N N . ILE B 1 6 ? -12.82 17.062 -13.875 1 98.25 6 ILE B N 1
ATOM 3088 C CA . ILE B 1 6 ? -11.727 16.906 -12.922 1 98.25 6 ILE B CA 1
ATOM 3089 C C . ILE B 1 6 ? -10.391 17.047 -13.641 1 98.25 6 ILE B C 1
ATOM 3091 O O . ILE B 1 6 ? -10.141 16.375 -14.648 1 98.25 6 ILE B O 1
ATOM 3095 N N . ARG B 1 7 ? -9.586 17.984 -13.18 1 98.06 7 ARG B N 1
ATOM 3096 C CA . ARG B 1 7 ? -8.25 18.203 -13.727 1 98.06 7 ARG B CA 1
ATOM 3097 C C . ARG B 1 7 ? -7.176 17.781 -12.727 1 98.06 7 ARG B C 1
ATOM 3099 O O . ARG B 1 7 ? -7.34 17.969 -11.523 1 98.06 7 ARG B O 1
ATOM 3106 N N . GLU B 1 8 ? -6.141 17.188 -13.195 1 97.25 8 GLU B N 1
ATOM 3107 C CA . GLU B 1 8 ? -5.004 16.781 -12.375 1 97.25 8 GLU B CA 1
ATOM 3108 C C . GLU B 1 8 ? -3.682 17.172 -13.016 1 97.25 8 GLU B C 1
ATOM 3110 O O . GLU B 1 8 ? -3.529 17.094 -14.242 1 97.25 8 GLU B O 1
ATOM 3115 N N . LYS B 1 9 ? -2.785 17.703 -12.258 1 96.38 9 LYS B N 1
ATOM 3116 C CA . LYS B 1 9 ? -1.422 17.984 -12.688 1 96.38 9 LYS B CA 1
ATOM 3117 C C . LYS B 1 9 ? -0.412 17.625 -11.602 1 96.38 9 LYS B C 1
ATOM 3119 O O . LYS B 1 9 ? -0.638 17.906 -10.422 1 96.38 9 LYS B O 1
ATOM 3124 N N . THR B 1 10 ? 0.595 16.938 -11.984 1 93.38 10 THR B N 1
ATOM 3125 C CA . THR B 1 10 ? 1.728 16.703 -11.102 1 93.38 10 THR B CA 1
ATOM 3126 C C . THR B 1 10 ? 2.764 17.812 -11.234 1 93.38 10 THR B C 1
ATOM 3128 O O . THR B 1 10 ? 3.15 18.172 -12.352 1 93.38 10 THR B O 1
ATOM 3131 N N . VAL B 1 11 ? 3.119 18.359 -10.078 1 91.56 11 VAL B N 1
ATOM 3132 C CA . VAL B 1 11 ? 4.086 19.453 -10.078 1 91.56 11 VAL B CA 1
ATOM 3133 C C . VAL B 1 11 ? 5.336 19.031 -9.305 1 91.56 11 VAL B C 1
ATOM 3135 O O . VAL B 1 11 ? 5.254 18.234 -8.367 1 91.56 11 VAL B O 1
ATOM 3138 N N . GLY B 1 12 ? 6.488 19.547 -9.703 1 87.38 12 GLY B N 1
ATOM 3139 C CA . GLY B 1 12 ? 7.723 19.344 -8.961 1 87.38 12 GLY B CA 1
ATOM 3140 C C . GLY B 1 12 ? 7.828 20.203 -7.719 1 87.38 12 GLY B C 1
ATOM 3141 O O . GLY B 1 12 ? 7.434 21.375 -7.73 1 87.38 12 GLY B O 1
ATOM 3142 N N . ILE B 1 13 ? 8.266 19.609 -6.566 1 83.12 13 ILE B N 1
ATOM 3143 C CA . ILE B 1 13 ? 8.461 20.375 -5.336 1 83.12 13 ILE B CA 1
ATOM 3144 C C . ILE B 1 13 ? 9.867 20.109 -4.797 1 83.12 13 ILE B C 1
ATOM 3146 O O . ILE B 1 13 ? 10.047 19.875 -3.6 1 83.12 13 ILE B O 1
ATOM 3150 N N . LYS B 1 14 ? 10.781 20.219 -5.641 1 78.56 14 LYS B N 1
ATOM 3151 C CA . LYS B 1 14 ? 12.18 19.906 -5.344 1 78.56 14 LYS B CA 1
ATOM 3152 C C . LYS B 1 14 ? 12.727 20.812 -4.25 1 78.56 14 LYS B C 1
ATOM 3154 O O . LYS B 1 14 ? 12.438 22.016 -4.234 1 78.56 14 LYS B O 1
ATOM 3159 N N . SER B 1 15 ? 13.297 20.172 -3.303 1 77.5 15 SER B N 1
ATOM 3160 C CA . SER B 1 15 ? 14.047 20.859 -2.262 1 77.5 15 SER B CA 1
ATOM 3161 C C . SER B 1 15 ? 15.383 20.172 -1.981 1 77.5 15 SER B C 1
ATOM 3163 O O . SER B 1 15 ? 15.516 18.969 -2.189 1 77.5 15 SER B O 1
ATOM 3165 N N . ASP B 1 16 ? 16.359 20.984 -1.619 1 78.62 16 ASP B N 1
ATOM 3166 C CA . ASP B 1 16 ? 17.672 20.422 -1.316 1 78.62 16 ASP B CA 1
ATOM 3167 C C . ASP B 1 16 ? 17.766 20 0.149 1 78.62 16 ASP B C 1
ATOM 3169 O O . ASP B 1 16 ? 18.625 20.484 0.888 1 78.62 16 ASP B O 1
ATOM 3173 N N . ILE B 1 17 ? 16.812 19.203 0.566 1 80.5 17 ILE B N 1
ATOM 3174 C CA . ILE B 1 17 ? 16.812 18.703 1.935 1 80.5 17 ILE B CA 1
ATOM 3175 C C . ILE B 1 17 ? 16.672 17.188 1.923 1 80.5 17 ILE B C 1
ATOM 3177 O O . ILE B 1 17 ? 16.281 16.594 0.909 1 80.5 17 ILE B O 1
ATOM 3181 N N . ALA B 1 18 ? 17.156 16.594 2.988 1 81.75 18 ALA B N 1
ATOM 3182 C CA . ALA B 1 18 ? 17.031 15.141 3.139 1 81.75 18 ALA B CA 1
ATOM 3183 C C . ALA B 1 18 ? 16.625 14.773 4.562 1 81.75 18 ALA B C 1
ATOM 3185 O O . ALA B 1 18 ? 16.859 15.531 5.5 1 81.75 18 ALA B O 1
ATOM 3186 N N . ASN B 1 19 ? 15.891 13.742 4.691 1 83.56 19 ASN B N 1
ATOM 3187 C CA . ASN B 1 19 ? 15.75 13.078 5.984 1 83.56 19 ASN B CA 1
ATOM 3188 C C . ASN B 1 19 ? 16.547 11.781 6.039 1 83.56 19 ASN B C 1
ATOM 3190 O O . ASN B 1 19 ? 17.484 11.586 5.266 1 83.56 19 ASN B O 1
ATOM 3194 N N . ALA B 1 20 ? 16.25 10.984 6.988 1 80.81 20 ALA B N 1
ATOM 3195 C CA . ALA B 1 20 ? 17.062 9.789 7.211 1 80.81 20 ALA B CA 1
ATOM 3196 C C . ALA B 1 20 ? 16.938 8.812 6.043 1 80.81 20 ALA B C 1
ATOM 3198 O O . ALA B 1 20 ? 17.75 7.902 5.895 1 80.81 20 ALA B O 1
ATOM 3199 N N . TYR B 1 21 ? 15.93 9.039 5.141 1 78.12 21 TYR B N 1
ATOM 3200 C CA . TYR B 1 21 ? 15.641 8.016 4.141 1 78.12 21 TYR B CA 1
ATOM 3201 C C . TYR B 1 21 ? 15.688 8.602 2.734 1 78.12 21 TYR B C 1
ATOM 3203 O O . TYR B 1 21 ? 16.094 7.922 1.787 1 78.12 21 TYR B O 1
ATOM 3211 N N . ILE B 1 22 ? 15.227 9.789 2.613 1 80.38 22 ILE B N 1
ATOM 3212 C CA . ILE B 1 22 ? 15.023 10.25 1.246 1 80.38 22 ILE B CA 1
ATOM 3213 C C . ILE B 1 22 ? 15.641 11.641 1.076 1 80.38 22 ILE B C 1
ATOM 3215 O O . ILE B 1 22 ? 15.742 12.398 2.039 1 80.38 22 ILE B O 1
ATOM 3219 N N . ASP B 1 23 ? 16.016 11.797 -0.2 1 83.06 23 ASP B N 1
ATOM 3220 C CA . ASP B 1 23 ? 16.344 13.133 -0.697 1 83.06 23 ASP B CA 1
ATOM 3221 C C . ASP B 1 23 ? 15.156 13.727 -1.462 1 83.06 23 ASP B C 1
ATOM 3223 O O . ASP B 1 23 ? 14.547 13.047 -2.295 1 83.06 23 ASP B O 1
ATOM 3227 N N . PHE B 1 24 ? 14.844 14.992 -1.236 1 80.75 24 PHE B N 1
ATOM 3228 C CA . PHE B 1 24 ? 13.602 15.57 -1.746 1 80.75 24 PHE B CA 1
ATOM 3229 C C . PHE B 1 24 ? 13.844 16.25 -3.092 1 80.75 24 PHE B C 1
ATOM 3231 O O . PHE B 1 24 ? 12.945 16.906 -3.625 1 80.75 24 PHE B O 1
ATOM 3238 N N . SER B 1 25 ? 14.977 16.047 -3.693 1 79.5 25 SER B N 1
ATOM 3239 C CA . SER B 1 25 ? 15.367 16.75 -4.906 1 79.5 25 SER B CA 1
ATOM 3240 C C . SER B 1 25 ? 14.5 16.344 -6.094 1 79.5 25 SER B C 1
ATOM 3242 O O . SER B 1 25 ? 14.398 17.078 -7.078 1 79.5 25 SER B O 1
ATOM 3244 N N . GLN B 1 26 ? 13.828 15.195 -5.992 1 83.12 26 GLN B N 1
ATOM 3245 C CA . GLN B 1 26 ? 13.023 14.719 -7.109 1 83.12 26 GLN B CA 1
ATOM 3246 C C . GLN B 1 26 ? 11.562 14.547 -6.699 1 83.12 26 GLN B C 1
ATOM 3248 O O . GLN B 1 26 ? 10.797 13.875 -7.391 1 83.12 26 GLN B O 1
ATOM 3253 N N . MET B 1 27 ? 11.242 15.141 -5.629 1 87.25 27 MET B N 1
ATOM 3254 C CA . MET B 1 27 ? 9.891 14.945 -5.094 1 87.25 27 MET B CA 1
ATOM 3255 C C . MET B 1 27 ? 8.859 15.664 -5.953 1 87.25 27 MET B C 1
ATOM 3257 O O . MET B 1 27 ? 9.117 16.766 -6.457 1 87.25 27 MET B O 1
ATOM 3261 N N . THR B 1 28 ? 7.723 14.992 -6.109 1 90.56 28 THR B N 1
ATOM 3262 C CA . THR B 1 28 ? 6.605 15.555 -6.859 1 90.56 28 THR B CA 1
ATOM 3263 C C . THR B 1 28 ? 5.344 15.602 -6.004 1 90.56 28 THR B C 1
ATOM 3265 O O . THR B 1 28 ? 5.273 14.953 -4.961 1 90.56 28 THR B O 1
ATOM 3268 N N . CYS B 1 29 ? 4.418 16.422 -6.414 1 93.38 29 CYS B N 1
ATOM 3269 C CA . CYS B 1 29 ? 3.117 16.578 -5.766 1 93.38 29 CYS B CA 1
ATOM 3270 C C . CYS B 1 29 ? 1.998 16.625 -6.801 1 93.38 29 CYS B C 1
ATOM 3272 O O . CYS B 1 29 ? 2.072 17.391 -7.77 1 93.38 29 CYS B O 1
ATOM 3274 N N . SER B 1 30 ? 0.999 15.75 -6.613 1 95.75 30 SER B N 1
ATOM 3275 C CA . SER B 1 30 ? -0.18 15.828 -7.469 1 95.75 30 SER B CA 1
ATOM 3276 C C . SER B 1 30 ? -1.155 16.891 -6.969 1 95.75 30 SER B C 1
ATOM 3278 O O . SER B 1 30 ? -1.373 17.016 -5.762 1 95.75 30 SER B O 1
ATOM 3280 N N . THR B 1 31 ? -1.683 17.672 -7.93 1 97.25 31 THR B N 1
ATOM 3281 C CA . THR B 1 31 ? -2.744 18.625 -7.656 1 97.25 31 THR B CA 1
ATOM 3282 C C . THR B 1 31 ? -4 18.297 -8.453 1 97.25 31 THR B C 1
ATOM 3284 O O . THR B 1 31 ? -3.916 17.766 -9.562 1 97.25 31 THR B O 1
ATOM 3287 N N . VAL B 1 32 ? -5.164 18.531 -7.836 1 98.44 32 VAL B N 1
ATOM 3288 C CA . VAL B 1 32 ? -6.438 18.188 -8.461 1 98.44 32 VAL B CA 1
ATOM 3289 C C . VAL B 1 32 ? -7.406 19.359 -8.344 1 98.44 32 VAL B C 1
ATOM 3291 O O . VAL B 1 32 ? -7.422 20.062 -7.328 1 98.44 32 VAL B O 1
ATOM 3294 N N . ALA B 1 33 ? -8.164 19.625 -9.375 1 98.56 33 ALA B N 1
ATOM 3295 C CA . ALA B 1 33 ? -9.305 20.531 -9.367 1 98.56 33 ALA B CA 1
ATOM 3296 C C . ALA B 1 33 ? -10.594 19.797 -9.727 1 98.56 33 ALA B C 1
ATOM 3298 O O . ALA B 1 33 ? -10.672 19.141 -10.773 1 98.56 33 ALA B O 1
ATOM 3299 N N . VAL B 1 34 ? -11.547 19.812 -8.867 1 98.62 34 VAL B N 1
ATOM 3300 C CA . VAL B 1 34 ? -12.906 19.344 -9.141 1 98.62 34 VAL B CA 1
ATOM 3301 C C . VAL B 1 34 ? -13.789 20.531 -9.523 1 98.62 34 VAL B C 1
ATOM 3303 O O . VAL B 1 34 ? -14.133 21.359 -8.672 1 98.62 34 VAL B O 1
ATOM 3306 N N . ILE B 1 35 ? -14.156 20.609 -10.766 1 98.31 35 ILE B N 1
ATOM 3307 C CA . ILE B 1 35 ? -14.961 21.703 -11.289 1 98.31 35 ILE B CA 1
ATOM 3308 C C . ILE B 1 35 ? -16.438 21.312 -11.273 1 98.31 35 ILE B C 1
ATOM 3310 O O . ILE B 1 35 ? -16.812 20.266 -11.797 1 98.31 35 ILE B O 1
ATOM 3314 N N . THR B 1 36 ? -17.281 22.156 -10.664 1 98.31 36 THR B N 1
ATOM 3315 C CA . THR B 1 36 ? -18.703 21.875 -10.555 1 98.31 36 THR B CA 1
ATOM 3316 C C . THR B 1 36 ? -19.516 22.844 -11.414 1 98.31 36 THR B C 1
ATOM 3318 O O . THR B 1 36 ? -18.969 23.812 -11.945 1 98.31 36 THR B O 1
ATOM 3321 N N . ASP B 1 37 ? -20.828 22.5 -11.586 1 97.75 37 ASP B N 1
ATOM 3322 C CA . ASP B 1 37 ? -21.703 23.406 -12.328 1 97.75 37 ASP B CA 1
ATOM 3323 C C . ASP B 1 37 ? -22.391 24.391 -11.391 1 97.75 37 ASP B C 1
ATOM 3325 O O . ASP B 1 37 ? -23.266 25.141 -11.812 1 97.75 37 ASP B O 1
ATOM 3329 N N . VAL B 1 38 ? -22.062 24.328 -10.125 1 97.94 38 VAL B N 1
ATOM 3330 C CA . VAL B 1 38 ? -22.609 25.297 -9.172 1 97.94 38 VAL B CA 1
ATOM 3331 C C . VAL B 1 38 ? -21.891 26.641 -9.336 1 97.94 38 VAL B C 1
ATOM 3333 O O . VAL B 1 38 ? -20.656 26.688 -9.43 1 97.94 38 VAL B O 1
ATOM 3336 N N . VAL B 1 39 ? -22.688 27.656 -9.391 1 96.94 39 VAL B N 1
ATOM 3337 C CA . VAL B 1 39 ? -22.109 28.984 -9.594 1 96.94 39 VAL B CA 1
ATOM 3338 C C . VAL B 1 39 ? -22.266 29.812 -8.312 1 96.94 39 VAL B C 1
ATOM 3340 O O . VAL B 1 39 ? -23.344 29.859 -7.719 1 96.94 39 VAL B O 1
ATOM 3343 N N . ARG B 1 40 ? -21.109 30.281 -7.867 1 93.12 40 ARG B N 1
ATOM 3344 C CA . ARG B 1 40 ? -21.047 31.25 -6.781 1 93.12 40 ARG B CA 1
ATOM 3345 C C . ARG B 1 40 ? -20.281 32.5 -7.211 1 93.12 40 ARG B C 1
ATOM 3347 O O . ARG B 1 40 ? -19.219 32.406 -7.82 1 93.12 40 ARG B O 1
ATOM 3354 N N . ASP B 1 41 ? -20.875 33.656 -6.953 1 91.56 41 ASP B N 1
ATOM 3355 C CA . ASP B 1 41 ? -20.266 34.938 -7.312 1 91.56 41 ASP B CA 1
ATOM 3356 C C . ASP B 1 41 ? -19.859 34.938 -8.789 1 91.56 41 ASP B C 1
ATOM 3358 O O . ASP B 1 41 ? -18.75 35.375 -9.125 1 91.56 41 ASP B O 1
ATOM 3362 N N . GLY B 1 42 ? -20.594 34.344 -9.648 1 94.06 42 GLY B N 1
ATOM 3363 C CA . GLY B 1 42 ? -20.453 34.406 -11.094 1 94.06 42 GLY B CA 1
ATOM 3364 C C . GLY B 1 42 ? -19.453 33.406 -11.641 1 94.06 42 GLY B C 1
ATOM 3365 O O . GLY B 1 42 ? -19.188 33.375 -12.844 1 94.06 42 GLY B O 1
ATOM 3366 N N . LYS B 1 43 ? -18.922 32.594 -10.828 1 95.56 43 LYS B N 1
ATOM 3367 C CA . LYS B 1 43 ? -17.938 31.625 -11.281 1 95.56 43 LYS B CA 1
ATOM 3368 C C . LYS B 1 43 ? -18.281 30.234 -10.789 1 95.56 43 LYS B C 1
ATOM 3370 O O . LYS B 1 43 ? -18.906 30.078 -9.734 1 95.56 43 LYS B O 1
ATOM 3375 N N . PRO B 1 44 ? -17.875 29.281 -11.57 1 97 44 PRO B N 1
ATOM 3376 C CA . PRO B 1 44 ? -18.047 27.906 -11.07 1 97 44 PRO B CA 1
ATOM 3377 C C . PRO B 1 44 ? -17.266 27.641 -9.781 1 97 44 PRO B C 1
ATOM 3379 O O . PRO B 1 44 ? -16.141 28.125 -9.633 1 97 44 PRO B O 1
ATOM 3382 N N . VAL B 1 45 ? -17.922 26.922 -8.906 1 98.25 45 VAL B N 1
ATOM 3383 C CA . VAL B 1 45 ? -17.219 26.469 -7.711 1 98.25 45 VAL B CA 1
ATOM 3384 C C . VAL B 1 45 ? -16.203 25.391 -8.086 1 98.25 45 VAL B C 1
ATOM 3386 O O . VAL B 1 45 ? -16.547 24.391 -8.719 1 98.25 45 VAL B O 1
ATOM 3389 N N . ILE B 1 46 ? -14.961 25.625 -7.738 1 98.44 46 ILE B N 1
ATOM 3390 C CA . ILE B 1 46 ? -13.875 24.672 -7.98 1 98.44 46 ILE B CA 1
ATOM 3391 C C . ILE B 1 46 ? -13.266 24.234 -6.648 1 98.44 46 ILE B C 1
ATOM 3393 O O . ILE B 1 46 ? -12.883 25.078 -5.828 1 98.44 46 ILE B O 1
ATOM 3397 N N . GLY B 1 47 ? -13.273 22.891 -6.371 1 98.69 47 GLY B N 1
ATOM 3398 C CA . GLY B 1 47 ? -12.531 22.328 -5.25 1 98.69 47 GLY B CA 1
ATOM 3399 C C . GLY B 1 47 ? -11.109 21.922 -5.613 1 98.69 47 GLY B C 1
ATOM 3400 O O . GLY B 1 47 ? -10.875 21.375 -6.688 1 98.69 47 GLY B O 1
ATOM 3401 N N . TYR B 1 48 ? -10.18 22.234 -4.699 1 98.62 48 TYR B N 1
ATOM 3402 C CA . TYR B 1 48 ? -8.781 21.938 -4.957 1 98.62 48 TYR B CA 1
ATOM 3403 C C . TYR B 1 48 ? -8.242 20.922 -3.943 1 98.62 48 TYR B C 1
ATOM 3405 O O . TYR B 1 48 ? -8.719 20.859 -2.809 1 98.62 48 TYR B O 1
ATOM 3413 N N . GLY B 1 49 ? -7.309 20.109 -4.344 1 97.94 49 GLY B N 1
ATOM 3414 C CA . GLY B 1 49 ? -6.59 19.172 -3.48 1 97.94 49 GLY B CA 1
ATOM 3415 C C . GLY B 1 49 ? -5.172 18.906 -3.947 1 97.94 49 GLY B C 1
ATOM 3416 O O . GLY B 1 49 ? -4.832 19.172 -5.102 1 97.94 49 GLY B O 1
ATOM 3417 N N . PHE B 1 50 ? -4.336 18.516 -3.096 1 97.12 50 PHE B N 1
ATOM 3418 C CA . PHE B 1 50 ? -2.98 18.062 -3.389 1 97.12 50 PHE B CA 1
ATOM 3419 C C . PHE B 1 50 ? -2.516 17.031 -2.363 1 97.12 50 PHE B C 1
ATOM 3421 O O . PHE B 1 50 ? -3.035 16.984 -1.246 1 97.12 50 PHE B O 1
ATOM 3428 N N . ASN B 1 51 ? -1.604 16.156 -2.768 1 94.75 51 ASN B N 1
ATOM 3429 C CA . ASN B 1 51 ? -1.143 15.164 -1.806 1 94.75 51 ASN B CA 1
ATOM 3430 C C . ASN B 1 51 ? -0.041 15.719 -0.908 1 94.75 51 ASN B C 1
ATOM 3432 O O . ASN B 1 51 ? 0.643 16.672 -1.277 1 94.75 51 ASN B O 1
ATOM 3436 N N . SER B 1 52 ? 0.11 15.109 0.239 1 88.88 52 SER B N 1
ATOM 3437 C CA . SER B 1 52 ? 1.103 15.539 1.221 1 88.88 52 SER B CA 1
ATOM 3438 C C . SER B 1 52 ? 2.521 15.297 0.712 1 88.88 52 SER B C 1
ATOM 3440 O O . SER B 1 52 ? 2.758 14.375 -0.07 1 88.88 52 SER B O 1
ATOM 3442 N N . ASN B 1 53 ? 3.361 16.109 1.283 1 83.38 53 ASN B N 1
ATOM 3443 C CA . ASN B 1 53 ? 4.777 16.031 0.933 1 83.38 53 ASN B CA 1
ATOM 3444 C C . ASN B 1 53 ? 5.422 14.773 1.523 1 83.38 53 ASN B C 1
ATOM 3446 O O . ASN B 1 53 ? 4.961 14.258 2.541 1 83.38 53 ASN B O 1
ATOM 3450 N N . GLY B 1 54 ? 6.441 14.305 0.843 1 81.31 54 GLY B N 1
ATOM 3451 C CA . GLY B 1 54 ? 7.172 13.133 1.309 1 81.31 54 GLY B CA 1
ATOM 3452 C C . GLY B 1 54 ? 6.816 11.867 0.553 1 81.31 54 GLY B C 1
ATOM 3453 O O . GLY B 1 54 ? 7.469 10.836 0.717 1 81.31 54 GLY B O 1
ATOM 3454 N N . ARG B 1 55 ? 5.754 11.984 -0.165 1 88.62 55 ARG B N 1
ATOM 3455 C CA . ARG B 1 55 ? 5.398 10.945 -1.125 1 88.62 55 ARG B CA 1
ATOM 3456 C C . ARG B 1 55 ? 5.277 11.516 -2.533 1 88.62 55 ARG B C 1
ATOM 3458 O O . ARG B 1 55 ? 4.965 12.695 -2.705 1 88.62 55 ARG B O 1
ATOM 3465 N N . TYR B 1 56 ? 5.512 10.68 -3.502 1 90.75 56 TYR B N 1
ATOM 3466 C CA . TYR B 1 56 ? 5.453 11.133 -4.887 1 90.75 56 TYR B CA 1
ATOM 3467 C C . TYR B 1 56 ? 4.008 11.305 -5.344 1 90.75 56 TYR B C 1
ATOM 3469 O O . TYR B 1 56 ? 3.094 10.695 -4.781 1 90.75 56 TYR B O 1
ATOM 3477 N N . GLY B 1 57 ? 3.926 12.18 -6.383 1 91.88 57 GLY B N 1
ATOM 3478 C CA . GLY B 1 57 ? 2.611 12.352 -6.98 1 91.88 57 GLY B CA 1
ATOM 3479 C C . GLY B 1 57 ? 2.047 11.07 -7.562 1 91.88 57 GLY B C 1
ATOM 3480 O O . GLY B 1 57 ? 2.801 10.172 -7.953 1 91.88 57 GLY B O 1
ATOM 3481 N N . ALA B 1 58 ? 0.714 11.023 -7.586 1 93.06 58 ALA B N 1
ATOM 3482 C CA . ALA B 1 58 ? 0.022 9.836 -8.078 1 93.06 58 ALA B CA 1
ATOM 3483 C C . ALA B 1 58 ? -0.811 10.156 -9.312 1 93.06 58 ALA B C 1
ATOM 3485 O O . ALA B 1 58 ? -1.896 9.602 -9.5 1 93.06 58 ALA B O 1
ATOM 3486 N N . GLY B 1 59 ? -0.293 11.062 -10.133 1 93.75 59 GLY B N 1
ATOM 3487 C CA . GLY B 1 59 ? -1.053 11.555 -11.273 1 93.75 59 GLY B CA 1
ATOM 3488 C C . GLY B 1 59 ? -1.445 10.461 -12.242 1 93.75 59 GLY B C 1
ATOM 3489 O O . GLY B 1 59 ? -2.574 10.438 -12.742 1 93.75 59 GLY B O 1
ATOM 3490 N N . GLY B 1 60 ? -0.544 9.547 -12.57 1 91.94 60 GLY B N 1
ATOM 3491 C CA . GLY B 1 60 ? -0.848 8.461 -13.484 1 91.94 60 GLY B CA 1
ATOM 3492 C C . GLY B 1 60 ? -2.037 7.625 -13.039 1 91.94 60 GLY B C 1
ATOM 3493 O O . GLY B 1 60 ? -2.908 7.301 -13.852 1 91.94 60 GLY B O 1
ATOM 3494 N N . LEU B 1 61 ? -2.125 7.32 -11.812 1 92.06 61 LEU B N 1
ATOM 3495 C CA . LEU B 1 61 ? -3.221 6.535 -11.258 1 92.06 61 LEU B CA 1
ATOM 3496 C C . LEU B 1 61 ? -4.539 7.293 -11.359 1 92.06 61 LEU B C 1
ATOM 3498 O O . LEU B 1 61 ? -5.574 6.707 -11.688 1 92.06 61 LEU B O 1
ATOM 3502 N N . MET B 1 62 ? -4.473 8.57 -11.062 1 95.56 62 MET B N 1
ATOM 3503 C CA . MET B 1 62 ? -5.688 9.375 -11.102 1 95.56 62 MET B CA 1
ATOM 3504 C C . MET B 1 62 ? -6.234 9.469 -12.523 1 95.56 62 MET B C 1
ATOM 3506 O O . MET B 1 62 ? -7.426 9.234 -12.75 1 95.56 62 MET B O 1
ATOM 3510 N N . ARG B 1 63 ? -5.348 9.703 -13.461 1 94.5 63 ARG B N 1
ATOM 3511 C CA . ARG B 1 63 ? -5.766 9.898 -14.844 1 94.5 63 ARG B CA 1
ATOM 3512 C C . ARG B 1 63 ? -6.273 8.594 -15.453 1 94.5 63 ARG B C 1
ATOM 3514 O O . ARG B 1 63 ? -7.234 8.602 -16.219 1 94.5 63 ARG B O 1
ATOM 3521 N N . GLU B 1 64 ? -5.695 7.484 -15.07 1 91.38 64 GLU B N 1
ATOM 3522 C CA . GLU B 1 64 ? -5.945 6.223 -15.758 1 91.38 64 GLU B CA 1
ATOM 3523 C C . GLU B 1 64 ? -7.09 5.453 -15.102 1 91.38 64 GLU B C 1
ATOM 3525 O O . GLU B 1 64 ? -7.723 4.609 -15.742 1 91.38 64 GLU B O 1
ATOM 3530 N N . ARG B 1 65 ? -7.359 5.746 -13.891 1 92.69 65 ARG B N 1
ATOM 3531 C CA . ARG B 1 65 ? -8.258 4.836 -13.18 1 92.69 65 ARG B CA 1
ATOM 3532 C C . ARG B 1 65 ? -9.336 5.609 -12.43 1 92.69 65 ARG B C 1
ATOM 3534 O O . ARG B 1 65 ? -10.508 5.582 -12.812 1 92.69 65 ARG B O 1
ATOM 3541 N N . PHE B 1 66 ? -9.016 6.531 -11.625 1 96.31 66 PHE B N 1
ATOM 3542 C CA . PHE B 1 66 ? -9.969 7.043 -10.648 1 96.31 66 PHE B CA 1
ATOM 3543 C C . PHE B 1 66 ? -10.812 8.164 -11.25 1 96.31 66 PHE B C 1
ATOM 3545 O O . PHE B 1 66 ? -12.023 8.219 -11.031 1 96.31 66 PHE B O 1
ATOM 3552 N N . ILE B 1 67 ? -10.141 9.078 -11.977 1 97.81 67 ILE B N 1
ATOM 3553 C CA . ILE B 1 67 ? -10.891 10.195 -12.555 1 97.81 67 ILE B CA 1
ATOM 3554 C C . ILE B 1 67 ? -11.914 9.656 -13.555 1 97.81 67 ILE B C 1
ATOM 3556 O O . ILE B 1 67 ? -13.094 10.016 -13.492 1 97.81 67 ILE B O 1
ATOM 3560 N N . PRO B 1 68 ? -11.516 8.703 -14.43 1 96.06 68 PRO B N 1
ATOM 3561 C CA . PRO B 1 68 ? -12.523 8.125 -15.32 1 96.06 68 PRO B CA 1
ATOM 3562 C C . PRO B 1 68 ? -13.664 7.449 -14.57 1 96.06 68 PRO B C 1
ATOM 3564 O O . PRO B 1 68 ? -14.82 7.547 -14.977 1 96.06 68 PRO B O 1
ATOM 3567 N N . ARG B 1 69 ? -13.398 6.777 -13.516 1 95.25 69 ARG B N 1
ATOM 3568 C CA . ARG B 1 69 ? -14.414 6.105 -12.719 1 95.25 69 ARG B CA 1
ATOM 3569 C C . ARG B 1 69 ? -15.43 7.102 -12.172 1 95.25 69 ARG B C 1
ATOM 3571 O O . ARG B 1 69 ? -16.641 6.852 -12.211 1 95.25 69 ARG B O 1
ATOM 3578 N N . LEU B 1 70 ? -14.945 8.188 -11.68 1 97.31 70 LEU B N 1
ATOM 3579 C CA . LEU B 1 70 ? -15.82 9.188 -11.078 1 97.31 70 LEU B CA 1
ATOM 3580 C C . LEU B 1 70 ? -16.625 9.922 -12.148 1 97.31 70 LEU B C 1
ATOM 3582 O O . LEU B 1 70 ? -17.828 10.148 -11.992 1 97.31 70 LEU B O 1
ATOM 3586 N N . THR B 1 71 ? -15.969 10.25 -13.25 1 96.06 71 THR B N 1
ATOM 3587 C CA . THR B 1 71 ? -16.625 11.031 -14.289 1 96.06 71 THR B CA 1
ATOM 3588 C C . THR B 1 71 ? -17.672 10.195 -15.016 1 96.06 71 THR B C 1
ATOM 3590 O O . THR B 1 71 ? -18.578 10.742 -15.648 1 96.06 71 THR B O 1
ATOM 3593 N N . SER B 1 72 ? -17.578 8.883 -14.945 1 95.19 72 SER B N 1
ATOM 3594 C CA . SER B 1 72 ? -18.547 8 -15.609 1 95.19 72 SER B CA 1
ATOM 3595 C C . SER B 1 72 ? -19.75 7.746 -14.719 1 95.19 72 SER B C 1
ATOM 3597 O O . SER B 1 72 ? -20.75 7.16 -15.172 1 95.19 72 SER B O 1
ATOM 3599 N N . ALA B 1 73 ? -19.719 8.195 -13.547 1 96.5 73 ALA B N 1
ATOM 3600 C CA . ALA B 1 73 ? -20.828 7.965 -12.617 1 96.5 73 ALA B CA 1
ATOM 3601 C C . ALA B 1 73 ? -22.031 8.828 -12.984 1 96.5 73 ALA B C 1
ATOM 3603 O O . ALA B 1 73 ? -21.875 9.953 -13.453 1 96.5 73 ALA B O 1
ATOM 3604 N N . ALA B 1 74 ? -23.266 8.266 -12.719 1 97.06 74 ALA B N 1
ATOM 3605 C CA . ALA B 1 74 ? -24.469 9.094 -12.836 1 97.06 74 ALA B CA 1
ATOM 3606 C C . ALA B 1 74 ? -24.438 10.266 -11.859 1 97.06 74 ALA B C 1
ATOM 3608 O O . ALA B 1 74 ? -24.266 10.062 -10.648 1 97.06 74 ALA B O 1
ATOM 3609 N N . PRO B 1 75 ? -24.594 11.453 -12.344 1 96.44 75 PRO B N 1
ATOM 3610 C CA . PRO B 1 75 ? -24.438 12.625 -11.477 1 96.44 75 PRO B CA 1
ATOM 3611 C C . PRO B 1 75 ? -25.328 12.547 -10.234 1 96.44 75 PRO B C 1
ATOM 3613 O O . PRO B 1 75 ? -24.906 12.898 -9.133 1 96.44 75 PRO B O 1
ATOM 3616 N N . ASP B 1 76 ? -26.5 12.016 -10.391 1 96.94 76 ASP B N 1
ATOM 3617 C CA . ASP B 1 76 ? -27.453 11.977 -9.289 1 96.94 76 ASP B CA 1
ATOM 3618 C C . ASP B 1 76 ? -26.984 11.008 -8.195 1 96.94 76 ASP B C 1
ATOM 3620 O O . ASP B 1 76 ? -27.391 11.133 -7.039 1 96.94 76 ASP B O 1
ATOM 3624 N N . SER B 1 77 ? -26.109 10.109 -8.578 1 98 77 SER B N 1
ATOM 3625 C CA . SER B 1 77 ? -25.641 9.109 -7.625 1 98 77 SER B CA 1
ATOM 3626 C C . SER B 1 77 ? -24.609 9.695 -6.668 1 98 77 SER B C 1
ATOM 3628 O O . SER B 1 77 ? -24.25 9.078 -5.66 1 98 77 SER B O 1
ATOM 3630 N N . LEU B 1 78 ? -24.203 10.93 -6.934 1 98.44 78 LEU B N 1
ATOM 3631 C CA . LEU B 1 78 ? -23.109 11.531 -6.168 1 98.44 78 LEU B CA 1
ATOM 3632 C C . LEU B 1 78 ? -23.625 12.656 -5.285 1 98.44 78 LEU B C 1
ATOM 3634 O O . LEU B 1 78 ? -22.844 13.43 -4.727 1 98.44 78 LEU B O 1
ATOM 3638 N N . ILE B 1 79 ? -24.906 12.781 -5.121 1 98.19 79 ILE B N 1
ATOM 3639 C CA . ILE B 1 79 ? -25.484 13.969 -4.492 1 98.19 79 ILE B CA 1
ATOM 3640 C C . ILE B 1 79 ? -25.953 13.625 -3.08 1 98.19 79 ILE B C 1
ATOM 3642 O O . ILE B 1 79 ? -26.531 12.555 -2.852 1 98.19 79 ILE B O 1
ATOM 3646 N N . ASP B 1 80 ? -25.609 14.484 -2.195 1 97.75 80 ASP B N 1
ATOM 3647 C CA . ASP B 1 80 ? -26.25 14.531 -0.881 1 97.75 80 ASP B CA 1
ATOM 3648 C C . ASP B 1 80 ? -27.547 15.32 -0.927 1 97.75 80 ASP B C 1
ATOM 3650 O O . ASP B 1 80 ? -27.562 16.531 -0.699 1 97.75 80 ASP B O 1
ATOM 3654 N N . GLU B 1 81 ? -28.641 14.688 -1.062 1 95.69 81 GLU B N 1
ATOM 3655 C CA . GLU B 1 81 ? -29.938 15.336 -1.26 1 95.69 81 GLU B CA 1
ATOM 3656 C C . GLU B 1 81 ? -30.344 16.141 -0.024 1 95.69 81 GLU B C 1
ATOM 3658 O O . GLU B 1 81 ? -30.906 17.219 -0.141 1 95.69 81 GLU B O 1
ATOM 3663 N N . ALA B 1 82 ? -30.016 15.578 1.062 1 94.75 82 ALA B N 1
ATOM 3664 C CA . ALA B 1 82 ? -30.438 16.203 2.316 1 94.75 82 ALA B CA 1
ATOM 3665 C C . ALA B 1 82 ? -29.812 17.578 2.482 1 94.75 82 ALA B C 1
ATOM 3667 O O . ALA B 1 82 ? -30.422 18.484 3.045 1 94.75 82 ALA B O 1
ATOM 3668 N N . ASN B 1 83 ? -28.594 17.766 1.908 1 94.5 83 ASN B N 1
ATOM 3669 C CA . ASN B 1 83 ? -27.875 19.031 2.115 1 94.5 83 ASN B CA 1
ATOM 3670 C C . ASN B 1 83 ? -27.75 19.812 0.819 1 94.5 83 ASN B C 1
ATOM 3672 O O . ASN B 1 83 ? -27.156 20.906 0.805 1 94.5 83 ASN B O 1
ATOM 3676 N N . GLY B 1 84 ? -28.406 19.328 -0.261 1 95.56 84 GLY B N 1
ATOM 3677 C CA . GLY B 1 84 ? -28.281 20.031 -1.531 1 95.56 84 GLY B CA 1
ATOM 3678 C C . GLY B 1 84 ? -26.844 20.25 -1.954 1 95.56 84 GLY B C 1
ATOM 3679 O O . GLY B 1 84 ? -26.453 21.375 -2.289 1 95.56 84 GLY B O 1
ATOM 3680 N N . ASN B 1 85 ? -26.047 19.25 -1.906 1 98.25 85 ASN B N 1
ATOM 3681 C CA . ASN B 1 85 ? -24.609 19.312 -2.131 1 98.25 85 ASN B CA 1
ATOM 3682 C C . ASN B 1 85 ? -24.078 18.016 -2.75 1 98.25 85 ASN B C 1
ATOM 3684 O O . ASN B 1 85 ? -24.844 17.078 -2.98 1 98.25 85 ASN B O 1
ATOM 3688 N N . LEU B 1 86 ? -22.844 18.016 -3.199 1 98.56 86 LEU B N 1
ATOM 3689 C CA . LEU B 1 86 ? -22.141 16.766 -3.463 1 98.56 86 LEU B CA 1
ATOM 3690 C C . LEU B 1 86 ? -22 15.938 -2.188 1 98.56 86 LEU B C 1
ATOM 3692 O O . LEU B 1 86 ? -21.891 16.5 -1.093 1 98.56 86 LEU B O 1
ATOM 3696 N N . ASP B 1 87 ? -22 14.625 -2.293 1 98.75 87 ASP B N 1
ATOM 3697 C CA . ASP B 1 87 ? -21.828 13.719 -1.157 1 98.75 87 ASP B CA 1
ATOM 3698 C C . ASP B 1 87 ? -20.422 13.109 -1.149 1 98.75 87 ASP B C 1
ATOM 3700 O O . ASP B 1 87 ? -20.125 12.195 -1.918 1 98.75 87 ASP B O 1
ATOM 3704 N N . PRO B 1 88 ? -19.562 13.625 -0.239 1 98.75 88 PRO B N 1
ATOM 3705 C CA . PRO B 1 88 ? -18.188 13.094 -0.223 1 98.75 88 PRO B CA 1
ATOM 3706 C C . PRO B 1 88 ? -18.141 11.586 0.004 1 98.75 88 PRO B C 1
ATOM 3708 O O . PRO B 1 88 ? -17.266 10.906 -0.527 1 98.75 88 PRO B O 1
ATOM 3711 N N . PHE B 1 89 ? -19.078 11.039 0.753 1 98.69 89 PHE B N 1
ATOM 3712 C CA . PHE B 1 89 ? -19.078 9.617 1.057 1 98.69 89 PHE B CA 1
ATOM 3713 C C . PHE B 1 89 ? -19.469 8.805 -0.169 1 98.69 89 PHE B C 1
ATOM 3715 O O . PHE B 1 89 ? -18.875 7.762 -0.451 1 98.69 89 PHE B O 1
ATOM 3722 N N . LYS B 1 90 ? -20.469 9.227 -0.942 1 98.69 90 LYS B N 1
ATOM 3723 C CA . LYS B 1 90 ? -20.844 8.555 -2.178 1 98.69 90 LYS B CA 1
ATOM 3724 C C . LYS B 1 90 ? -19.75 8.641 -3.225 1 98.69 90 LYS B C 1
ATOM 3726 O O . LYS B 1 90 ? -19.484 7.68 -3.947 1 98.69 90 LYS B O 1
ATOM 3731 N N . ILE B 1 91 ? -19.141 9.812 -3.301 1 98.81 91 ILE B N 1
ATOM 3732 C CA . ILE B 1 91 ? -18.047 10.016 -4.246 1 98.81 91 ILE B CA 1
ATOM 3733 C C . ILE B 1 91 ? -16.875 9.086 -3.898 1 98.81 91 ILE B C 1
ATOM 3735 O O . ILE B 1 91 ? -16.328 8.422 -4.773 1 98.81 91 ILE B O 1
ATOM 3739 N N . TRP B 1 92 ? -16.547 9.039 -2.611 1 98.5 92 TRP B N 1
ATOM 3740 C CA . TRP B 1 92 ? -15.484 8.156 -2.143 1 98.5 92 TRP B CA 1
ATOM 3741 C C . TRP B 1 92 ? -15.812 6.699 -2.469 1 98.5 92 TRP B C 1
ATOM 3743 O O . TRP B 1 92 ? -14.953 5.965 -2.965 1 98.5 92 TRP B O 1
ATOM 3753 N N . ALA B 1 93 ? -17.016 6.266 -2.252 1 97.88 93 ALA B N 1
ATOM 3754 C CA . ALA B 1 93 ? -17.438 4.902 -2.547 1 97.88 93 ALA B CA 1
ATOM 3755 C C . ALA B 1 93 ? -17.328 4.602 -4.039 1 97.88 93 ALA B C 1
ATOM 3757 O O . ALA B 1 93 ? -16.906 3.508 -4.426 1 97.88 93 ALA B O 1
ATOM 3758 N N . ARG B 1 94 ? -17.688 5.562 -4.855 1 97.81 94 ARG B N 1
ATOM 3759 C CA . ARG B 1 94 ? -17.578 5.402 -6.301 1 97.81 94 ARG B CA 1
ATOM 3760 C C . ARG B 1 94 ? -16.125 5.207 -6.723 1 97.81 94 ARG B C 1
ATOM 3762 O O . ARG B 1 94 ? -15.82 4.355 -7.559 1 97.81 94 ARG B O 1
ATOM 3769 N N . LEU B 1 95 ? -15.281 5.977 -6.141 1 97.19 95 LEU B N 1
ATOM 3770 C CA . LEU B 1 95 ? -13.859 5.887 -6.449 1 97.19 95 LEU B CA 1
ATOM 3771 C C . LEU B 1 95 ? -13.297 4.527 -6.047 1 97.19 95 LEU B C 1
ATOM 3773 O O . LEU B 1 95 ? -12.43 3.982 -6.727 1 97.19 95 LEU B O 1
ATOM 3777 N N . MET B 1 96 ? -13.844 3.914 -5.004 1 94.81 96 MET B N 1
ATOM 3778 C CA . MET B 1 96 ? -13.312 2.674 -4.449 1 94.81 96 MET B CA 1
ATOM 3779 C C . MET B 1 96 ? -13.953 1.46 -5.117 1 94.81 96 MET B C 1
ATOM 3781 O O . MET B 1 96 ? -13.555 0.323 -4.859 1 94.81 96 MET B O 1
ATOM 3785 N N . THR B 1 97 ? -14.875 1.737 -6.023 1 93.25 97 THR B N 1
ATOM 3786 C CA . THR B 1 97 ? -15.492 0.613 -6.719 1 93.25 97 THR B CA 1
ATOM 3787 C C . THR B 1 97 ? -14.445 -0.22 -7.445 1 93.25 97 THR B C 1
ATOM 3789 O O . THR B 1 97 ? -13.523 0.327 -8.062 1 93.25 97 THR B O 1
ATOM 3792 N N . ASN B 1 98 ? -14.531 -1.578 -7.301 1 90.62 98 ASN B N 1
ATOM 3793 C CA . ASN B 1 98 ? -13.734 -2.549 -8.039 1 90.62 98 ASN B CA 1
ATOM 3794 C C . ASN B 1 98 ? -12.281 -2.535 -7.586 1 90.62 98 ASN B C 1
ATOM 3796 O O . ASN B 1 98 ? -11.375 -2.842 -8.367 1 90.62 98 ASN B O 1
ATOM 3800 N N . GLU B 1 99 ? -12.086 -2.021 -6.352 1 91.25 99 GLU B N 1
ATOM 3801 C CA . GLU B 1 99 ? -10.773 -2.131 -5.727 1 91.25 99 GLU B CA 1
ATOM 3802 C C . GLU B 1 99 ? -10.719 -3.299 -4.742 1 91.25 99 GLU B C 1
ATOM 3804 O O . GLU B 1 99 ? -11.523 -3.365 -3.811 1 91.25 99 GLU B O 1
ATOM 3809 N N . LYS B 1 100 ? -9.75 -4.188 -4.918 1 90.44 100 LYS B N 1
ATOM 3810 C CA . LYS B 1 100 ? -9.609 -5.344 -4.035 1 90.44 100 LYS B CA 1
ATOM 3811 C C . LYS B 1 100 ? -9.086 -4.93 -2.664 1 90.44 100 LYS B C 1
ATOM 3813 O O . LYS B 1 100 ? -8.359 -3.941 -2.545 1 90.44 100 LYS B O 1
ATOM 3818 N N . PRO B 1 101 ? -9.477 -5.719 -1.642 1 90.25 101 PRO B N 1
ATOM 3819 C CA . PRO B 1 101 ? -8.906 -5.453 -0.32 1 90.25 101 PRO B CA 1
ATOM 3820 C C . PRO B 1 101 ? -7.398 -5.695 -0.27 1 90.25 101 PRO B C 1
ATOM 3822 O O . PRO B 1 101 ? -6.832 -6.277 -1.198 1 90.25 101 PRO B O 1
ATOM 3825 N N . GLY B 1 102 ? -6.789 -5.18 0.738 1 87.56 102 GLY B N 1
ATOM 3826 C CA . GLY B 1 102 ? -5.352 -5.305 0.905 1 87.56 102 GLY B CA 1
ATOM 3827 C C . GLY B 1 102 ? -4.559 -4.453 -0.07 1 87.56 102 GLY B C 1
ATOM 3828 O O . GLY B 1 102 ? -5.129 -3.857 -0.987 1 87.56 102 GLY B O 1
ATOM 3829 N N . GLY B 1 103 ? -3.369 -4.207 0.156 1 82.31 103 GLY B N 1
ATOM 3830 C CA . GLY B 1 103 ? -2.477 -3.51 -0.754 1 82.31 103 GLY B CA 1
ATOM 3831 C C . GLY B 1 103 ? -2.766 -2.025 -0.853 1 82.31 103 GLY B C 1
ATOM 3832 O O . GLY B 1 103 ? -3.035 -1.51 -1.94 1 82.31 103 GLY B O 1
ATOM 3833 N N . HIS B 1 104 ? -2.67 -1.072 0.102 1 79.69 104 HIS B N 1
ATOM 3834 C CA . HIS B 1 104 ? -3.129 0.31 0.17 1 79.69 104 HIS B CA 1
ATOM 3835 C C . HIS B 1 104 ? -2.068 1.27 -0.358 1 79.69 104 HIS B C 1
ATOM 3837 O O . HIS B 1 104 ? -2.336 2.459 -0.542 1 79.69 104 HIS B O 1
ATOM 3843 N N . GLY B 1 105 ? -0.967 1.091 -0.773 1 75.06 105 GLY B N 1
ATOM 3844 C CA . GLY B 1 105 ? 0.157 1.926 -1.165 1 75.06 105 GLY B CA 1
ATOM 3845 C C . GLY B 1 105 ? -0.263 3.188 -1.896 1 75.06 105 GLY B C 1
ATOM 3846 O O . GLY B 1 105 ? -1.022 3.998 -1.36 1 75.06 105 GLY B O 1
ATOM 3847 N N . GLU B 1 106 ? 0.042 3.498 -3.248 1 78.88 106 GLU B N 1
ATOM 3848 C CA . GLU B 1 106 ? -0.115 4.727 -4.02 1 78.88 106 GLU B CA 1
ATOM 3849 C C . GLU B 1 106 ? -1.578 4.969 -4.379 1 78.88 106 GLU B C 1
ATOM 3851 O O . GLU B 1 106 ? -1.974 6.102 -4.664 1 78.88 106 GLU B O 1
ATOM 3856 N N . ARG B 1 107 ? -2.414 4 -4.18 1 91 107 ARG B N 1
ATOM 3857 C CA . ARG B 1 107 ? -3.834 4.234 -4.434 1 91 107 ARG B CA 1
ATOM 3858 C C . ARG B 1 107 ? -4.438 5.137 -3.363 1 91 107 ARG B C 1
ATOM 3860 O O . ARG B 1 107 ? -5.273 5.992 -3.664 1 91 107 ARG B O 1
ATOM 3867 N N . SER B 1 108 ? -3.949 5.016 -2.197 1 95.25 108 SER B N 1
ATOM 3868 C CA . SER B 1 108 ? -4.445 5.816 -1.083 1 95.25 108 SER B CA 1
ATOM 3869 C C . SER B 1 108 ? -4.172 7.301 -1.304 1 95.25 108 SER B C 1
ATOM 3871 O O . SER B 1 108 ? -5.02 8.141 -1.005 1 95.25 108 SER B O 1
ATOM 3873 N N . VAL B 1 109 ? -2.994 7.645 -1.883 1 95.06 109 VAL B N 1
ATOM 3874 C CA . VAL B 1 109 ? -2.598 9.031 -2.113 1 95.06 109 VAL B CA 1
ATOM 3875 C C . VAL B 1 109 ? -3.479 9.648 -3.193 1 95.06 109 VAL B C 1
ATOM 3877 O O . VAL B 1 109 ? -3.939 10.789 -3.055 1 95.06 109 VAL B O 1
ATOM 3880 N N . ALA B 1 110 ? -3.73 8.859 -4.262 1 95.88 110 ALA B N 1
ATOM 3881 C CA . ALA B 1 110 ? -4.625 9.328 -5.32 1 95.88 110 ALA B CA 1
ATOM 3882 C C . ALA B 1 110 ? -6.016 9.625 -4.77 1 95.88 110 ALA B C 1
ATOM 3884 O O . ALA B 1 110 ? -6.578 10.695 -5.031 1 95.88 110 ALA B O 1
ATOM 3885 N N . MET B 1 111 ? -6.5 8.719 -3.982 1 96.56 111 MET B N 1
ATOM 3886 C CA . MET B 1 111 ? -7.824 8.852 -3.379 1 96.56 111 MET B CA 1
ATOM 3887 C C . MET B 1 111 ? -7.875 10.055 -2.441 1 96.56 111 MET B C 1
ATOM 3889 O O . MET B 1 111 ? -8.828 10.844 -2.48 1 96.56 111 MET B O 1
ATOM 3893 N N . GLY B 1 112 ? -6.828 10.117 -1.613 1 97 112 GLY B N 1
ATOM 3894 C CA . GLY B 1 112 ? -6.797 11.203 -0.648 1 97 112 GLY B CA 1
ATOM 3895 C C . GLY B 1 112 ? -6.734 12.57 -1.295 1 97 112 GLY B C 1
ATOM 3896 O O . GLY B 1 112 ? -7.348 13.523 -0.808 1 97 112 GLY B O 1
ATOM 3897 N N . THR B 1 113 ? -6.047 12.695 -2.402 1 97.81 113 THR B N 1
ATOM 3898 C CA . THR B 1 113 ? -5.91 13.961 -3.119 1 97.81 113 THR B CA 1
ATOM 3899 C C . THR B 1 113 ? -7.246 14.375 -3.732 1 97.81 113 THR B C 1
ATOM 3901 O O . THR B 1 113 ? -7.668 15.523 -3.588 1 97.81 113 THR B O 1
ATOM 3904 N N . ILE B 1 114 ? -7.93 13.453 -4.34 1 98.62 114 ILE B N 1
ATOM 3905 C CA . ILE B 1 114 ? -9.227 13.727 -4.938 1 98.62 114 ILE B CA 1
ATOM 3906 C C . ILE B 1 114 ? -10.242 14.062 -3.84 1 98.62 114 ILE B C 1
ATOM 3908 O O . ILE B 1 114 ? -11.023 15.008 -3.969 1 98.62 114 ILE B O 1
ATOM 3912 N N . ASP B 1 115 ? -10.188 13.328 -2.77 1 98.69 115 ASP B N 1
ATOM 3913 C CA . ASP B 1 115 ? -11.102 13.539 -1.65 1 98.69 115 ASP B CA 1
ATOM 3914 C C . ASP B 1 115 ? -10.945 14.945 -1.077 1 98.69 115 ASP B C 1
ATOM 3916 O O . ASP B 1 115 ? -11.938 15.594 -0.738 1 98.69 115 ASP B O 1
ATOM 3920 N N . MET B 1 116 ? -9.727 15.344 -0.962 1 98.62 116 MET B N 1
ATOM 3921 C CA . MET B 1 116 ? -9.469 16.703 -0.49 1 98.62 116 MET B CA 1
ATOM 3922 C C . MET B 1 116 ? -10.164 17.734 -1.374 1 98.62 116 MET B C 1
ATOM 3924 O O . MET B 1 116 ? -10.82 18.641 -0.871 1 98.62 116 MET B O 1
ATO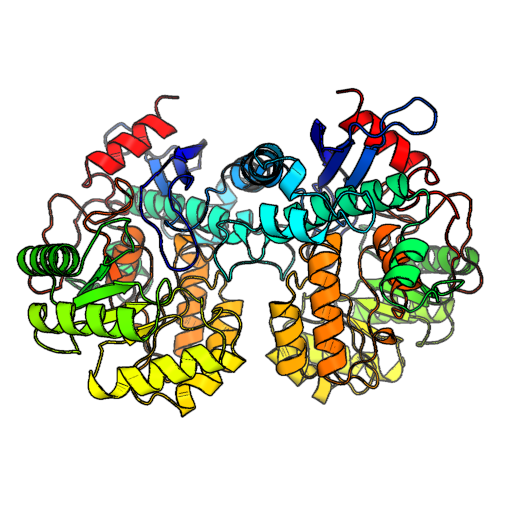M 3928 N N . ALA B 1 117 ? -10.047 17.578 -2.68 1 98.81 117 ALA B N 1
ATOM 3929 C CA . ALA B 1 117 ? -10.68 18.5 -3.621 1 98.81 117 ALA B CA 1
ATOM 3930 C C . ALA B 1 117 ? -12.195 18.453 -3.496 1 98.81 117 ALA B C 1
ATOM 3932 O O . ALA B 1 117 ? -12.859 19.484 -3.59 1 98.81 117 ALA B O 1
ATOM 3933 N N . VAL B 1 118 ? -12.742 17.297 -3.252 1 98.88 118 VAL B N 1
ATOM 3934 C CA . VAL B 1 118 ? -14.18 17.125 -3.107 1 98.88 118 VAL B CA 1
ATOM 3935 C C . VAL B 1 118 ? -14.672 17.875 -1.866 1 98.88 118 VAL B C 1
ATOM 3937 O O . VAL B 1 118 ? -15.656 18.609 -1.925 1 98.88 118 VAL B O 1
ATOM 3940 N N . TRP B 1 119 ? -13.992 17.672 -0.778 1 98.88 119 TRP B N 1
ATOM 3941 C CA . TRP B 1 119 ? -14.406 18.312 0.463 1 98.88 119 TRP B CA 1
ATOM 3942 C C . TRP B 1 119 ? -14.289 19.844 0.356 1 98.88 119 TRP B C 1
ATOM 3944 O O . TRP B 1 119 ? -15.086 20.578 0.938 1 98.88 119 TRP B O 1
ATOM 3954 N N . ASP B 1 120 ? -13.234 20.281 -0.343 1 98.81 120 ASP B N 1
ATOM 3955 C CA . ASP B 1 120 ? -13.125 21.703 -0.601 1 98.81 120 ASP B CA 1
ATOM 3956 C C . ASP B 1 120 ? -14.336 22.219 -1.372 1 98.81 120 ASP B C 1
ATOM 3958 O O . ASP B 1 120 ? -14.93 23.234 -1 1 98.81 120 ASP B O 1
ATOM 3962 N N . ALA B 1 121 ? -14.734 21.562 -2.426 1 98.81 121 ALA B N 1
ATOM 3963 C CA . ALA B 1 121 ? -15.906 21.922 -3.217 1 98.81 121 ALA B CA 1
ATOM 3964 C C . ALA B 1 121 ? -17.172 21.922 -2.361 1 98.81 121 ALA B C 1
ATOM 3966 O O . ALA B 1 121 ? -17.969 22.859 -2.418 1 98.81 121 ALA B O 1
ATOM 3967 N N . VAL B 1 122 ? -17.328 20.875 -1.575 1 98.81 122 VAL B N 1
ATOM 3968 C CA . VAL B 1 122 ? -18.516 20.719 -0.745 1 98.81 122 VAL B CA 1
ATOM 3969 C C . VAL B 1 122 ? -18.625 21.891 0.228 1 98.81 122 VAL B C 1
ATOM 3971 O O . VAL B 1 122 ? -19.703 22.453 0.395 1 98.81 122 VAL B O 1
ATOM 3974 N N . ALA B 1 123 ? -17.531 22.203 0.853 1 98.81 123 ALA B N 1
ATOM 3975 C CA . ALA B 1 123 ? -17.531 23.312 1.803 1 98.81 123 ALA B CA 1
ATOM 3976 C C . ALA B 1 123 ? -17.812 24.641 1.098 1 98.81 123 ALA B C 1
ATOM 3978 O O . ALA B 1 123 ? -18.547 25.484 1.61 1 98.81 123 ALA B O 1
ATOM 3979 N N . LYS B 1 124 ? -17.25 24.844 -0.082 1 98.56 124 LYS B N 1
ATOM 3980 C CA . LYS B 1 124 ? -17.484 26.062 -0.856 1 98.56 124 LYS B CA 1
ATOM 3981 C C . LYS B 1 124 ? -18.938 26.156 -1.297 1 98.56 124 LYS B C 1
ATOM 3983 O O . LYS B 1 124 ? -19.531 27.234 -1.239 1 98.56 124 LYS B O 1
ATOM 3988 N N . ILE B 1 125 ? -19.469 25.062 -1.763 1 98.44 125 ILE B N 1
ATOM 3989 C CA . ILE B 1 125 ? -20.875 25.047 -2.172 1 98.44 125 ILE B CA 1
ATOM 3990 C C . ILE B 1 125 ? -21.766 25.406 -0.986 1 98.44 125 ILE B C 1
ATOM 3992 O O . ILE B 1 125 ? -22.75 26.141 -1.138 1 98.44 125 ILE B O 1
ATOM 3996 N N . ALA B 1 126 ? -21.406 24.969 0.196 1 98.06 126 ALA B N 1
ATOM 3997 C CA . ALA B 1 126 ? -22.172 25.234 1.412 1 98.06 126 ALA B CA 1
ATOM 3998 C C . ALA B 1 126 ? -21.938 26.672 1.89 1 98.06 126 ALA B C 1
ATOM 4000 O O . ALA B 1 126 ? -22.656 27.156 2.764 1 98.06 126 ALA B O 1
ATOM 4001 N N . GLY B 1 127 ? -20.891 27.328 1.382 1 97.56 127 GLY B N 1
ATOM 4002 C CA . GLY B 1 127 ? -20.562 28.672 1.791 1 97.56 127 GLY B CA 1
ATOM 4003 C C . GLY B 1 127 ? -19.953 28.75 3.18 1 97.56 127 GLY B C 1
ATOM 4004 O O . GLY B 1 127 ? -20.172 29.719 3.908 1 97.56 127 GLY B O 1
ATOM 4005 N N . LYS B 1 128 ? -19.266 27.703 3.607 1 98.12 128 LYS B N 1
ATOM 4006 C CA . LYS B 1 128 ? -18.688 27.609 4.941 1 98.12 128 LYS B CA 1
ATOM 4007 C C . LYS B 1 128 ? -17.219 27.172 4.879 1 98.12 128 LYS B C 1
ATOM 4009 O O . LYS B 1 128 ? -16.828 26.438 3.965 1 98.12 128 LYS B O 1
ATOM 4014 N N . PRO B 1 129 ? -16.469 27.672 5.906 1 98.5 129 PRO B N 1
ATOM 4015 C CA . PRO B 1 129 ? -15.18 26.984 6.055 1 98.5 129 PRO B CA 1
ATOM 4016 C C . PRO B 1 129 ? -15.344 25.484 6.34 1 98.5 129 PRO B C 1
ATOM 4018 O O . PRO B 1 129 ? -16.281 25.094 7.023 1 98.5 129 PRO B O 1
ATOM 4021 N N . LEU B 1 130 ? -14.406 24.734 5.824 1 98.75 130 LEU B N 1
ATOM 4022 C CA . LEU B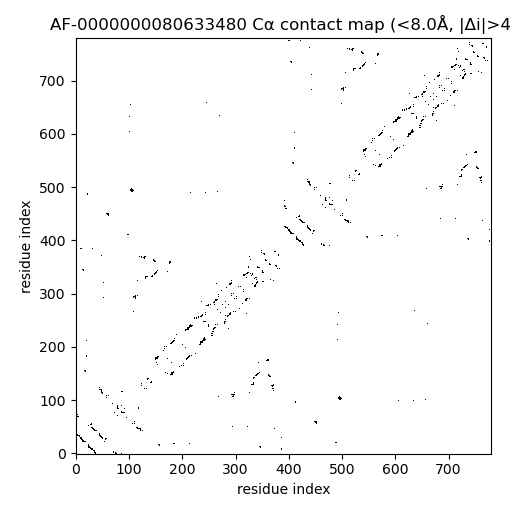 1 130 ? -14.523 23.281 5.988 1 98.75 130 LEU B CA 1
ATOM 4023 C C . LEU B 1 130 ? -14.602 22.906 7.465 1 98.75 130 LEU B C 1
ATOM 4025 O O . LEU B 1 130 ? -15.398 22.047 7.855 1 98.75 130 LEU B O 1
ATOM 4029 N N . TYR B 1 131 ? -13.742 23.5 8.352 1 98.69 131 TYR B N 1
ATOM 4030 C CA . TYR B 1 131 ? -13.75 23.141 9.766 1 98.69 131 TYR B CA 1
ATOM 4031 C C . TYR B 1 131 ? -15.117 23.391 10.391 1 98.69 131 TYR B C 1
ATOM 4033 O O . TYR B 1 131 ? -15.562 22.609 11.234 1 98.69 131 TYR B O 1
ATOM 4041 N N . ARG B 1 132 ? -15.812 24.438 9.984 1 98.62 132 ARG B N 1
ATOM 4042 C CA . ARG B 1 132 ? -17.141 24.734 10.492 1 98.62 132 ARG B CA 1
ATOM 4043 C C . ARG B 1 132 ? -18.156 23.703 9.977 1 98.62 132 ARG B C 1
ATOM 4045 O O . ARG B 1 132 ? -19.031 23.25 10.727 1 98.62 132 ARG B O 1
ATOM 4052 N N . LEU B 1 133 ? -18.031 23.406 8.68 1 98.62 133 LEU B N 1
ATOM 4053 C CA . LEU B 1 133 ? -18.906 22.391 8.109 1 98.62 133 LEU B CA 1
ATOM 4054 C C . LEU B 1 133 ? -18.75 21.062 8.852 1 98.62 133 LEU B C 1
ATOM 4056 O O . LEU B 1 133 ? -19.75 20.406 9.164 1 98.62 133 LEU B O 1
ATOM 4060 N N . LEU B 1 134 ? -17.547 20.641 9.125 1 98.75 134 LEU B N 1
ATOM 4061 C CA . LEU B 1 134 ? -17.266 19.391 9.828 1 98.75 134 LEU B CA 1
ATOM 4062 C C . LEU B 1 134 ? -17.828 19.422 11.25 1 98.75 134 LEU B C 1
ATOM 4064 O O . LEU B 1 134 ? -18.469 18.453 11.695 1 98.75 134 LEU B O 1
ATOM 4068 N N . ALA B 1 135 ? -17.625 20.547 11.945 1 98.62 135 ALA B N 1
ATOM 4069 C CA . ALA B 1 135 ? -18.156 20.688 13.305 1 98.62 135 ALA B CA 1
ATOM 4070 C C . ALA B 1 135 ? -19.672 20.594 13.32 1 98.62 135 ALA B C 1
ATOM 4072 O O . ALA B 1 135 ? -20.25 19.906 14.172 1 98.62 135 ALA B O 1
ATOM 4073 N N . ASP B 1 136 ? -20.312 21.234 12.398 1 98.19 136 ASP B N 1
ATOM 4074 C CA . ASP B 1 136 ? -21.766 21.234 12.32 1 98.19 136 ASP B CA 1
ATOM 4075 C C . ASP B 1 136 ? -22.297 19.828 12.078 1 98.19 136 ASP B C 1
ATOM 4077 O O . ASP B 1 136 ? -23.297 19.422 12.672 1 98.19 136 ASP B O 1
ATOM 4081 N N . ARG B 1 137 ? -21.609 19.141 11.281 1 97.19 137 ARG B N 1
ATOM 4082 C CA . ARG B 1 137 ? -22.125 17.859 10.836 1 97.19 137 ARG B CA 1
ATOM 4083 C C . ARG B 1 137 ? -21.75 16.75 11.805 1 97.19 137 ARG B C 1
ATOM 4085 O O . ARG B 1 137 ? -22.484 15.773 11.977 1 97.19 137 ARG B O 1
ATOM 4092 N N . TYR B 1 138 ? -20.562 16.922 12.438 1 97.31 138 TYR B N 1
ATOM 4093 C CA . TYR B 1 138 ? -20.047 15.734 13.094 1 97.31 138 TYR B CA 1
ATOM 4094 C C . TYR B 1 138 ? -19.672 16.031 14.547 1 97.31 138 TYR B C 1
ATOM 4096 O O . TYR B 1 138 ? -19.266 15.125 15.281 1 97.31 138 TYR B O 1
ATOM 4104 N N . ARG B 1 139 ? -19.797 17.219 14.969 1 96.88 139 ARG B N 1
ATOM 4105 C CA . ARG B 1 139 ? -19.391 17.562 16.328 1 96.88 139 ARG B CA 1
ATOM 4106 C C . ARG B 1 139 ? -20.391 18.484 17 1 96.88 139 ARG B C 1
ATOM 4108 O O . ARG B 1 139 ? -20.031 19.359 17.781 1 96.88 139 ARG B O 1
ATOM 4115 N N . GLY B 1 140 ? -21.625 18.406 16.656 1 96.62 140 GLY B N 1
ATOM 4116 C CA . GLY B 1 140 ? -22.688 19.172 17.297 1 96.62 140 GLY B CA 1
ATOM 4117 C C . GLY B 1 140 ? -22.516 20.672 17.156 1 96.62 140 GLY B C 1
ATOM 4118 O O . GLY B 1 140 ? -22.984 21.438 18 1 96.62 140 GLY B O 1
ATOM 4119 N N . GLY B 1 141 ? -21.75 21.094 16.266 1 97.44 141 GLY B N 1
ATOM 4120 C CA . GLY B 1 141 ? -21.594 22.5 15.961 1 97.44 141 GLY B CA 1
ATOM 4121 C C . GLY B 1 141 ? -20.422 23.141 16.688 1 97.44 141 GLY B C 1
ATOM 4122 O O . GLY B 1 141 ? -20.172 24.344 16.547 1 97.44 141 GLY B O 1
ATOM 4123 N N . VAL B 1 142 ? -19.656 22.359 17.391 1 97.69 142 VAL B N 1
ATOM 4124 C CA . VAL B 1 142 ? -18.562 22.922 18.188 1 97.69 142 VAL B CA 1
ATOM 4125 C C . VAL B 1 142 ? -17.234 22.734 17.438 1 97.69 142 VAL B C 1
ATOM 4127 O O . VAL B 1 142 ? -16.797 21.594 17.219 1 97.69 142 VAL B O 1
ATOM 4130 N N . ALA B 1 143 ? -16.562 23.781 17.031 1 98.06 143 ALA B N 1
ATOM 4131 C CA . ALA B 1 143 ? -15.219 23.781 16.453 1 98.06 143 ALA B CA 1
ATOM 4132 C C . ALA B 1 143 ? -14.211 24.422 17.406 1 98.06 143 ALA B C 1
ATOM 4134 O O . ALA B 1 143 ? -14.57 25.312 18.203 1 98.06 143 ALA B O 1
ATOM 4135 N N . ASP B 1 144 ? -13.031 23.938 17.391 1 98.38 144 ASP B N 1
ATOM 4136 C CA . ASP B 1 144 ? -11.984 24.641 18.141 1 98.38 144 ASP B CA 1
ATOM 4137 C C . ASP B 1 144 ? -11.703 26.016 17.547 1 98.38 144 ASP B C 1
ATOM 4139 O O . ASP B 1 144 ? -11.688 26.172 16.328 1 98.38 144 ASP B O 1
ATOM 4143 N N . GLU B 1 145 ? -11.422 26.953 18.391 1 96.81 145 GLU B N 1
ATOM 4144 C CA . GLU B 1 145 ? -11.148 28.312 17.938 1 96.81 145 GLU B CA 1
ATOM 4145 C C . GLU B 1 145 ? -9.742 28.438 17.359 1 96.81 145 GLU B C 1
ATOM 4147 O O . GLU B 1 145 ? -9.477 29.312 16.531 1 96.81 145 GLU B O 1
ATOM 4152 N N . SER B 1 146 ? -8.875 27.672 17.859 1 98.06 146 SER B N 1
ATOM 4153 C CA . SER B 1 146 ? -7.492 27.594 17.391 1 98.06 146 SER B CA 1
ATOM 4154 C C . SER B 1 146 ? -6.934 26.188 17.562 1 98.06 146 SER B C 1
ATOM 4156 O O . SER B 1 146 ? -7.535 25.359 18.25 1 98.06 146 SER B O 1
ATOM 4158 N N . VAL B 1 147 ? -5.91 25.891 16.859 1 98.5 147 VAL B N 1
ATOM 4159 C CA . VAL B 1 147 ? -5.297 24.562 16.828 1 98.5 147 VAL B CA 1
ATOM 4160 C C . VAL B 1 147 ? -3.838 24.672 17.281 1 98.5 147 VAL B C 1
ATOM 4162 O O . VAL B 1 147 ? -3.111 25.562 16.844 1 98.5 147 VAL B O 1
ATOM 4165 N N . TRP B 1 148 ? -3.447 23.828 18.219 1 98.75 148 TRP B N 1
ATOM 4166 C CA . TRP B 1 148 ? -2.029 23.703 18.547 1 98.75 148 TRP B CA 1
ATOM 4167 C C . TRP B 1 148 ? -1.228 23.234 17.344 1 98.75 148 TRP B C 1
ATOM 4169 O O . TRP B 1 148 ? -1.653 22.328 16.625 1 98.75 148 TRP B O 1
ATOM 4179 N N . VAL B 1 149 ? -0.074 23.922 17.047 1 98.56 149 VAL B N 1
ATOM 4180 C CA . VAL B 1 149 ? 0.769 23.547 15.93 1 98.56 149 VAL B CA 1
ATOM 4181 C C . VAL B 1 149 ? 2.227 23.469 16.375 1 98.56 149 VAL B C 1
ATOM 4183 O O . VAL B 1 149 ? 2.615 24.109 17.359 1 98.56 149 VAL B O 1
ATOM 4186 N N . TYR B 1 150 ? 3.01 22.656 15.734 1 98.44 150 TYR B N 1
ATOM 4187 C CA . TYR B 1 150 ? 4.449 22.578 15.938 1 98.44 150 TYR B CA 1
ATOM 4188 C C . TYR B 1 150 ? 5.195 22.703 14.609 1 98.44 150 TYR B C 1
ATOM 4190 O O . TYR B 1 150 ? 4.672 22.328 13.562 1 98.44 150 TYR B O 1
ATOM 4198 N N . ALA B 1 151 ? 6.379 23.234 14.664 1 97.88 151 ALA B N 1
ATOM 4199 C CA . ALA B 1 151 ? 7.164 23.5 13.453 1 97.88 151 ALA B CA 1
ATOM 4200 C C . ALA B 1 151 ? 8.141 22.359 13.188 1 97.88 151 ALA B C 1
ATOM 4202 O O . ALA B 1 151 ? 8.992 22.047 14.023 1 97.88 151 ALA B O 1
ATOM 4203 N N . ALA B 1 152 ? 8 21.766 12.031 1 95.81 152 ALA B N 1
ATOM 4204 C CA . ALA B 1 152 ? 8.891 20.688 11.633 1 95.81 152 ALA B CA 1
ATOM 4205 C C . ALA B 1 152 ? 10.055 21.203 10.797 1 95.81 152 ALA B C 1
ATOM 4207 O O . ALA B 1 152 ? 9.859 22 9.883 1 95.81 152 ALA B O 1
ATOM 4208 N N . GLY B 1 153 ? 11.18 20.875 11.117 1 94.12 153 GLY B N 1
ATOM 4209 C CA . GLY B 1 153 ? 12.422 21.219 10.445 1 94.12 153 GLY B CA 1
ATOM 4210 C C . GLY B 1 153 ? 13.594 20.375 10.906 1 94.12 153 GLY B C 1
ATOM 4211 O O . GLY B 1 153 ? 13.477 19.156 11.031 1 94.12 153 GLY B O 1
ATOM 4212 N N . GLY B 1 154 ? 14.695 20.984 10.945 1 94.62 154 GLY B N 1
ATOM 4213 C CA . GLY B 1 154 ? 15.898 20.328 11.414 1 94.62 154 GLY B CA 1
ATOM 4214 C C . GLY B 1 154 ? 16.344 19.188 10.508 1 94.62 154 GLY B C 1
ATOM 4215 O O . GLY B 1 154 ? 16.844 18.172 10.984 1 94.62 154 GLY B O 1
ATOM 4216 N N . TYR B 1 155 ? 16.047 19.312 9.211 1 93.31 155 TYR B N 1
ATOM 4217 C CA . TYR B 1 155 ? 16.516 18.344 8.219 1 93.31 155 TYR B CA 1
ATOM 4218 C C . TYR B 1 155 ? 18.031 18.375 8.102 1 93.31 155 TYR B C 1
ATOM 4220 O O . TYR B 1 155 ? 18.688 19.297 8.594 1 93.31 155 TYR B O 1
ATOM 4228 N N . TYR B 1 156 ? 18.562 17.312 7.492 1 90.69 156 TYR B N 1
ATOM 4229 C CA . TYR B 1 156 ? 20 17.25 7.258 1 90.69 156 TYR B CA 1
ATOM 4230 C C . TYR B 1 156 ? 20.359 17.953 5.953 1 90.69 156 TYR B C 1
ATOM 4232 O O . TYR B 1 156 ? 19.688 17.766 4.934 1 90.69 156 TYR B O 1
ATOM 4240 N N . TYR B 1 157 ? 21.344 18.797 6.043 1 83 157 TYR B N 1
ATOM 4241 C CA . TYR B 1 157 ? 21.891 19.469 4.867 1 83 157 TYR B CA 1
ATOM 4242 C C . TYR B 1 157 ? 23.406 19.422 4.871 1 83 157 TYR B C 1
ATOM 4244 O O . TYR B 1 157 ? 24.047 19.547 5.926 1 83 157 TYR B O 1
ATOM 4252 N N . PRO B 1 158 ? 23.891 19.266 3.596 1 80.81 158 PRO B N 1
ATOM 4253 C CA . PRO B 1 158 ? 25.359 19.344 3.557 1 80.81 158 PRO B CA 1
ATOM 4254 C C . PRO B 1 158 ? 25.875 20.672 4.094 1 80.81 158 PRO B C 1
ATOM 4256 O O . PRO B 1 158 ? 25.391 21.734 3.705 1 80.81 158 PRO B O 1
ATOM 4259 N N . GLY B 1 159 ? 26.688 20.609 5.012 1 81.5 159 GLY B N 1
ATOM 4260 C CA . GLY B 1 159 ? 27.344 21.797 5.516 1 81.5 159 GLY B CA 1
ATOM 4261 C C . GLY B 1 159 ? 26.562 22.5 6.613 1 81.5 159 GLY B C 1
ATOM 4262 O O . GLY B 1 159 ? 27.047 23.469 7.203 1 81.5 159 GLY B O 1
ATOM 4263 N N . LYS B 1 160 ? 25.328 22.078 6.855 1 83.88 160 LYS B N 1
ATOM 4264 C CA . LYS B 1 160 ? 24.547 22.672 7.938 1 83.88 160 LYS B CA 1
ATOM 4265 C C . LYS B 1 160 ? 25.031 22.188 9.297 1 83.88 160 LYS B C 1
ATOM 4267 O O . LYS B 1 160 ? 24.859 21.016 9.648 1 83.88 160 LYS B O 1
ATOM 4272 N N . GLY B 1 161 ? 25.719 22.984 10.031 1 89.56 161 GLY B N 1
ATOM 4273 C CA . GLY B 1 161 ? 26.188 22.641 11.367 1 89.56 161 GLY B CA 1
ATOM 4274 C C . GLY B 1 161 ? 25.188 22.984 12.453 1 89.56 161 GLY B C 1
ATOM 4275 O O . GLY B 1 161 ? 24.047 23.344 12.172 1 89.56 161 GLY B O 1
ATOM 4276 N N . VAL B 1 162 ? 25.609 22.859 13.625 1 95.31 162 VAL B N 1
ATOM 4277 C CA . VAL B 1 162 ? 24.781 23.016 14.82 1 95.31 162 VAL B CA 1
ATOM 4278 C C . VAL B 1 162 ? 24.312 24.469 14.93 1 95.31 162 VAL B C 1
ATOM 4280 O O . VAL B 1 162 ? 23.172 24.719 15.344 1 95.31 162 VAL B O 1
ATOM 4283 N N . GLU B 1 163 ? 25.109 25.359 14.555 1 96.75 163 GLU B N 1
ATOM 4284 C CA . GLU B 1 163 ? 24.734 26.766 14.633 1 96.75 163 GLU B CA 1
ATOM 4285 C C . GLU B 1 163 ? 23.562 27.078 13.703 1 96.75 163 GLU B C 1
ATOM 4287 O O . GLU B 1 163 ? 22.625 27.766 14.086 1 96.75 163 GLU B O 1
ATOM 4292 N N . ALA B 1 164 ? 23.672 26.609 12.516 1 96 164 ALA B N 1
ATOM 4293 C CA . ALA B 1 164 ? 22.594 26.812 11.555 1 96 164 ALA B CA 1
ATOM 4294 C C . ALA B 1 164 ? 21.297 26.156 12.031 1 96 164 ALA B C 1
ATOM 4296 O O . ALA B 1 164 ? 20.203 26.688 11.828 1 96 164 ALA B O 1
ATOM 4297 N N . LEU B 1 165 ? 21.453 25.016 12.641 1 97.12 165 LEU B N 1
ATOM 4298 C CA . LEU B 1 165 ? 20.297 24.328 13.203 1 97.12 165 LEU B CA 1
ATOM 4299 C C . LEU B 1 165 ? 19.656 25.141 14.32 1 97.12 165 LEU B C 1
ATOM 4301 O O . LEU B 1 165 ? 18.438 25.312 14.352 1 97.12 165 LEU B O 1
ATOM 4305 N N . GLN B 1 166 ? 20.438 25.688 15.195 1 98.44 166 GLN B N 1
ATOM 4306 C CA . GLN B 1 166 ? 19.922 26.531 16.266 1 98.44 166 GLN B CA 1
ATOM 4307 C C . GLN B 1 166 ? 19.234 27.781 15.719 1 98.44 166 GLN B C 1
ATOM 4309 O O . GLN B 1 166 ? 18.188 28.188 16.219 1 98.44 166 GLN B O 1
ATOM 4314 N N . ASN B 1 167 ? 19.875 28.344 14.734 1 97.94 167 ASN B N 1
ATOM 4315 C CA . ASN B 1 167 ? 19.281 29.531 14.117 1 97.94 167 ASN B CA 1
ATOM 4316 C C . ASN B 1 167 ? 17.906 29.203 13.516 1 97.94 167 ASN B C 1
ATOM 4318 O O . ASN B 1 167 ? 16.984 30.016 13.625 1 97.94 167 ASN B O 1
ATOM 4322 N N . GLU B 1 168 ? 17.797 28.109 12.875 1 97.12 168 GLU B N 1
ATOM 4323 C CA . GLU B 1 168 ? 16.516 27.672 12.32 1 97.12 168 GLU B CA 1
ATOM 4324 C C . GLU B 1 168 ? 15.461 27.516 13.406 1 97.12 168 GLU B C 1
ATOM 4326 O O . GLU B 1 168 ? 14.352 28.047 13.273 1 97.12 168 GLU B O 1
ATOM 4331 N N . MET B 1 169 ? 15.812 26.906 14.508 1 98.19 169 MET B N 1
ATOM 4332 C CA . MET B 1 169 ? 14.867 26.672 15.602 1 98.19 169 MET B CA 1
ATOM 4333 C C . MET B 1 169 ? 14.469 27.984 16.266 1 98.19 169 MET B C 1
ATOM 4335 O O . MET B 1 169 ? 13.312 28.172 16.625 1 98.19 169 MET B O 1
ATOM 4339 N N . ARG B 1 170 ? 15.453 28.859 16.422 1 98.5 170 ARG B N 1
ATOM 4340 C CA . ARG B 1 170 ? 15.164 30.172 16.984 1 98.5 170 ARG B CA 1
ATOM 4341 C C . ARG B 1 170 ? 14.172 30.938 16.109 1 98.5 170 ARG B C 1
ATOM 4343 O O . ARG B 1 170 ? 13.281 31.625 16.609 1 98.5 170 ARG B O 1
ATOM 4350 N N . SER B 1 171 ? 14.367 30.797 14.828 1 98.25 171 SER B N 1
ATOM 4351 C CA . SER B 1 171 ? 13.461 31.469 13.914 1 98.25 171 SER B CA 1
ATOM 4352 C C . SER B 1 171 ? 12.031 30.969 14.078 1 98.25 171 SER B C 1
ATOM 4354 O O . SER B 1 171 ? 11.078 31.734 13.938 1 98.25 171 SER B O 1
ATOM 4356 N N . TYR B 1 172 ? 11.828 29.672 14.359 1 98 172 TYR B N 1
ATOM 4357 C CA . TYR B 1 172 ? 10.5 29.125 14.594 1 98 172 TYR B CA 1
ATOM 4358 C C . TYR B 1 172 ? 9.906 29.672 15.891 1 98 172 TYR B C 1
ATOM 4360 O O . TYR B 1 172 ? 8.734 30.047 15.938 1 98 172 TYR B O 1
ATOM 4368 N N . ARG B 1 173 ? 10.758 29.766 16.891 1 98.06 173 ARG B N 1
ATOM 4369 C CA . ARG B 1 173 ? 10.312 30.328 18.172 1 98.06 173 ARG B CA 1
ATOM 4370 C C . ARG B 1 173 ? 9.875 31.781 18 1 98.06 173 ARG B C 1
ATOM 4372 O O . ARG B 1 173 ? 8.852 32.188 18.547 1 98.06 173 ARG B O 1
ATOM 4379 N N . ASP B 1 174 ? 10.633 32.5 17.25 1 98.12 174 ASP B N 1
ATOM 4380 C CA . ASP B 1 174 ? 10.352 33.906 17 1 98.12 174 ASP B CA 1
ATOM 4381 C C . ASP B 1 174 ? 9.039 34.094 16.234 1 98.12 174 ASP B C 1
ATOM 4383 O O . ASP B 1 174 ? 8.383 35.125 16.359 1 98.12 174 ASP B O 1
ATOM 4387 N N . ARG B 1 175 ? 8.617 33.125 15.547 1 97.31 175 ARG B N 1
ATOM 4388 C CA . ARG B 1 175 ? 7.41 33.188 14.727 1 97.31 175 ARG B CA 1
ATOM 4389 C C . ARG B 1 175 ? 6.188 32.719 15.508 1 97.31 175 ARG B C 1
ATOM 4391 O O . ARG B 1 175 ? 5.082 32.656 14.961 1 97.31 175 ARG B O 1
ATOM 4398 N N . GLY B 1 176 ? 6.434 32.281 16.75 1 98.12 176 GLY B N 1
ATOM 4399 C CA . GLY B 1 176 ? 5.297 32 17.625 1 98.12 176 GLY B CA 1
ATOM 4400 C C . GLY B 1 176 ? 5.152 30.547 17.984 1 98.12 176 GLY B C 1
ATOM 4401 O O . GLY B 1 176 ? 4.316 30.188 18.812 1 98.12 176 GLY B O 1
ATOM 4402 N N . TYR B 1 177 ? 5.992 29.703 17.438 1 98.25 177 TYR B N 1
ATOM 4403 C CA . TYR B 1 177 ? 5.934 28.281 17.797 1 98.25 177 TYR B CA 1
ATOM 4404 C C . TYR B 1 177 ? 6.578 28.031 19.156 1 98.25 177 TYR B C 1
ATOM 4406 O O . TYR B 1 177 ? 7.613 28.625 19.469 1 98.25 177 TYR B O 1
ATOM 4414 N N . ASN B 1 178 ? 5.949 27.203 19.922 1 98.5 178 ASN B N 1
ATOM 4415 C CA . ASN B 1 178 ? 6.551 26.766 21.172 1 98.5 178 ASN B CA 1
ATOM 4416 C C . ASN B 1 178 ? 7.273 25.438 21.031 1 98.5 178 ASN B C 1
ATOM 4418 O O . ASN B 1 178 ? 8.336 25.234 21.625 1 98.5 178 ASN B O 1
ATOM 4422 N N . VAL B 1 179 ? 6.68 24.531 20.234 1 98.75 179 VAL B N 1
ATOM 4423 C CA . VAL B 1 179 ? 7.219 23.188 20.031 1 98.75 179 VAL B CA 1
ATOM 4424 C C . VAL B 1 179 ? 7.797 23.078 18.625 1 98.75 179 VAL B C 1
ATOM 4426 O O . VAL B 1 179 ? 7.195 23.547 17.656 1 98.75 179 VAL B O 1
ATOM 4429 N N . VAL B 1 180 ? 9 22.516 18.516 1 98.69 180 VAL B N 1
ATOM 4430 C CA . VAL B 1 180 ? 9.648 22.281 17.219 1 98.69 180 VAL B CA 1
ATOM 4431 C C . VAL B 1 180 ? 10.008 20.812 17.078 1 98.69 180 VAL B C 1
ATOM 4433 O O . VAL B 1 180 ? 10.086 20.078 18.078 1 98.69 180 VAL B O 1
ATOM 4436 N N . LYS B 1 181 ? 10.109 20.344 15.844 1 98.5 181 LYS B N 1
ATOM 4437 C CA . LYS B 1 181 ? 10.531 18.969 15.539 1 98.5 181 LYS B CA 1
ATOM 4438 C C . LYS B 1 181 ? 11.789 18.969 14.68 1 98.5 181 LYS B C 1
ATOM 4440 O O . LYS B 1 181 ? 11.914 19.75 13.734 1 98.5 181 LYS B O 1
ATOM 4445 N N . MET B 1 182 ? 12.727 18.125 15.008 1 97.88 182 MET B N 1
ATOM 4446 C CA . MET B 1 182 ? 13.914 17.953 14.172 1 97.88 182 MET B CA 1
ATOM 4447 C C . MET B 1 182 ? 14.078 16.484 13.758 1 97.88 182 MET B C 1
ATOM 4449 O O . MET B 1 182 ? 13.586 15.586 14.445 1 97.88 182 MET B O 1
ATOM 4453 N N . LYS B 1 183 ? 14.719 16.297 12.656 1 97.12 183 LYS B N 1
ATOM 4454 C CA . LYS B 1 183 ? 14.992 14.953 12.148 1 97.12 183 LYS B CA 1
ATOM 4455 C C . LYS B 1 183 ? 16.234 14.352 12.82 1 97.12 183 LYS B C 1
ATOM 4457 O O . LYS B 1 183 ? 17.203 15.055 13.078 1 97.12 183 LYS B O 1
ATOM 4462 N N . ILE B 1 184 ? 16.156 13.086 13.031 1 98 184 ILE B N 1
ATOM 4463 C CA . ILE B 1 184 ? 17.297 12.32 13.523 1 98 184 ILE B CA 1
ATOM 4464 C C . ILE B 1 184 ? 17.469 11.047 12.695 1 98 184 ILE B C 1
ATOM 4466 O O . ILE B 1 184 ? 16.625 10.734 11.859 1 98 184 ILE B O 1
ATOM 4470 N N . GLY B 1 185 ? 18.594 10.359 12.875 1 96.81 185 GLY B N 1
ATOM 4471 C CA . GLY B 1 185 ? 18.766 9.023 12.32 1 96.81 185 GLY B CA 1
ATOM 4472 C C . GLY B 1 185 ? 19.625 9 11.07 1 96.81 185 GLY B C 1
ATOM 4473 O O . GLY B 1 185 ? 19.969 7.93 10.57 1 96.81 185 GLY B O 1
ATOM 4474 N N . ALA B 1 186 ? 19.969 10.172 10.492 1 94.06 186 ALA B N 1
ATOM 4475 C CA . ALA B 1 186 ? 20.781 10.18 9.273 1 94.06 186 ALA B CA 1
ATOM 4476 C C . ALA B 1 186 ? 22.281 10.227 9.609 1 94.06 186 ALA B C 1
ATOM 4478 O O . ALA B 1 186 ? 23.125 10.078 8.727 1 94.06 186 ALA B O 1
ATOM 4479 N N . THR B 1 187 ? 22.641 10.508 10.836 1 94.19 187 THR B N 1
ATOM 4480 C CA . THR B 1 187 ? 24.016 10.523 11.328 1 94.19 187 THR B CA 1
ATOM 4481 C C . THR B 1 187 ? 24.156 9.609 12.547 1 94.19 187 THR B C 1
ATOM 4483 O O . THR B 1 187 ? 23.234 8.875 12.891 1 94.19 187 THR B O 1
ATOM 4486 N N . SER B 1 188 ? 25.375 9.641 13.164 1 96.38 188 SER B N 1
ATOM 4487 C CA . SER B 1 188 ? 25.594 8.781 14.328 1 96.38 188 SER B CA 1
ATOM 4488 C C . SER B 1 188 ? 24.75 9.234 15.508 1 96.38 188 SER B C 1
ATOM 4490 O O . SER B 1 188 ? 24.328 10.398 15.578 1 96.38 188 SER B O 1
ATOM 4492 N N . LEU B 1 189 ? 24.469 8.289 16.406 1 98.31 189 LEU B N 1
ATOM 4493 C CA . LEU B 1 189 ? 23.766 8.609 17.641 1 98.31 189 LEU B CA 1
ATOM 4494 C C . LEU B 1 189 ? 24.438 9.758 18.375 1 98.31 189 LEU B C 1
ATOM 4496 O O . LEU B 1 189 ? 23.781 10.688 18.828 1 98.31 189 LEU B O 1
ATOM 4500 N N . GLU B 1 190 ? 25.781 9.719 18.438 1 98 190 GLU B N 1
ATOM 4501 C CA . GLU B 1 190 ? 26.531 10.766 19.109 1 98 190 GLU B CA 1
ATOM 4502 C C . GLU B 1 190 ? 26.297 12.125 18.453 1 98 190 GLU B C 1
ATOM 4504 O O . GLU B 1 190 ? 26.078 13.125 19.141 1 98 190 GLU B O 1
ATOM 4509 N N . ASP B 1 191 ? 26.312 12.117 17.156 1 96.88 191 ASP B N 1
ATOM 4510 C CA . ASP B 1 191 ? 26.109 13.359 16.422 1 96.88 191 ASP B CA 1
ATOM 4511 C C . ASP B 1 191 ? 24.672 13.875 16.594 1 96.88 191 ASP B C 1
ATOM 4513 O O . ASP B 1 191 ? 24.453 15.078 16.734 1 96.88 191 ASP B O 1
ATOM 4517 N N . ASP B 1 192 ? 23.719 12.984 16.594 1 98 192 ASP B N 1
ATOM 4518 C CA . ASP B 1 192 ? 22.328 13.375 16.797 1 98 192 ASP B CA 1
ATOM 4519 C C . ASP B 1 192 ? 22.109 13.93 18.203 1 98 192 ASP B C 1
ATOM 4521 O O . ASP B 1 192 ? 21.328 14.867 18.391 1 98 192 ASP B O 1
ATOM 4525 N N . LEU B 1 193 ? 22.781 13.312 19.172 1 98.5 193 LEU B N 1
ATOM 4526 C CA . LEU B 1 193 ? 22.656 13.82 20.531 1 98.5 193 LEU B CA 1
ATOM 4527 C C . LEU B 1 193 ? 23.234 15.227 20.656 1 98.5 193 LEU B C 1
ATOM 4529 O O . LEU B 1 193 ? 22.656 16.078 21.328 1 98.5 193 LEU B O 1
ATOM 4533 N N . ARG B 1 194 ? 24.344 15.469 19.969 1 97.81 194 ARG B N 1
ATOM 4534 C CA . ARG B 1 194 ? 24.906 16.812 19.938 1 97.81 194 ARG B CA 1
ATOM 4535 C C . ARG B 1 194 ? 23.922 17.797 19.328 1 97.81 194 ARG B C 1
ATOM 4537 O O . ARG B 1 194 ? 23.75 18.922 19.828 1 97.81 194 ARG B O 1
ATOM 4544 N N . ARG B 1 195 ? 23.25 17.422 18.25 1 98.19 195 ARG B N 1
ATOM 4545 C CA . ARG B 1 195 ? 22.25 18.25 17.578 1 98.19 195 ARG B CA 1
ATOM 4546 C C . ARG B 1 195 ? 21.062 18.5 18.484 1 98.19 195 ARG B C 1
ATOM 4548 O O . ARG B 1 195 ? 20.562 19.641 18.578 1 98.19 195 ARG B O 1
ATOM 4555 N N . ILE B 1 196 ? 20.625 17.484 19.188 1 98.75 196 ILE B N 1
ATOM 4556 C CA . ILE B 1 196 ? 19.469 17.578 20.094 1 98.75 196 ILE B CA 1
ATOM 4557 C C . ILE B 1 196 ? 19.797 18.547 21.234 1 98.75 196 ILE B C 1
ATOM 4559 O O . ILE B 1 196 ? 19 19.438 21.547 1 98.75 196 ILE B O 1
ATOM 4563 N N . GLU B 1 197 ? 20.969 18.375 21.812 1 98.62 197 GLU B N 1
ATOM 4564 C CA . GLU B 1 197 ? 21.375 19.234 22.922 1 98.62 197 GLU B CA 1
ATOM 4565 C C . GLU B 1 197 ? 21.453 20.688 22.484 1 98.62 197 GLU B C 1
ATOM 4567 O O . GLU B 1 197 ? 21.094 21.594 23.219 1 98.62 197 GLU B O 1
ATOM 4572 N N . ALA B 1 198 ? 21.922 20.859 21.312 1 98.5 198 ALA B N 1
ATOM 4573 C CA . ALA B 1 198 ? 21.984 22.219 20.766 1 98.5 198 ALA B CA 1
ATOM 4574 C C . ALA B 1 198 ? 20.594 22.828 20.641 1 98.5 198 ALA B C 1
ATOM 4576 O O . ALA B 1 198 ? 20.406 24 20.953 1 98.5 198 ALA B O 1
ATOM 4577 N N . VAL B 1 199 ? 19.625 22.078 20.188 1 98.75 199 VAL B N 1
ATOM 4578 C CA . VAL B 1 199 ? 18.266 22.594 20 1 98.75 199 VAL B CA 1
ATOM 4579 C C . VAL B 1 199 ? 17.625 22.828 21.375 1 98.75 199 VAL B C 1
ATOM 4581 O O . VAL B 1 199 ? 16.859 23.781 21.547 1 98.75 199 VAL B O 1
ATOM 4584 N N . LEU B 1 200 ? 17.938 21.953 22.344 1 98.75 200 LEU B N 1
ATOM 4585 C CA . LEU B 1 200 ? 17.391 22.109 23.688 1 98.75 200 LEU B CA 1
ATOM 4586 C C . LEU B 1 200 ? 17.828 23.422 24.312 1 98.75 200 LEU B C 1
ATOM 4588 O O . LEU B 1 200 ? 17.078 24.031 25.078 1 98.75 200 LEU B O 1
ATOM 4592 N N . GLU B 1 201 ? 19 23.844 23.953 1 98.44 201 GLU B N 1
ATOM 4593 C CA . GLU B 1 201 ? 19.469 25.141 24.422 1 98.44 201 GLU B CA 1
ATOM 4594 C C . GLU B 1 201 ? 18.562 26.266 23.922 1 98.44 201 GLU B C 1
ATOM 4596 O O . GLU B 1 201 ? 18.406 27.297 24.578 1 98.44 201 GLU B O 1
ATOM 4601 N N . VAL B 1 202 ? 18.047 26.062 22.781 1 98.56 202 VAL B N 1
ATOM 4602 C CA . VAL B 1 202 ? 17.219 27.094 22.141 1 98.56 202 VAL B CA 1
ATOM 4603 C C . VAL B 1 202 ? 15.805 27.047 22.703 1 98.56 202 VAL B C 1
ATOM 4605 O O . VAL B 1 202 ? 15.219 28.078 23.016 1 98.56 202 VAL B O 1
ATOM 4608 N N . VAL B 1 203 ? 15.25 25.828 22.875 1 98.31 203 VAL B N 1
ATOM 4609 C CA . VAL B 1 203 ? 13.828 25.703 23.172 1 98.31 203 VAL B CA 1
ATOM 4610 C C . VAL B 1 203 ? 13.617 25.609 24.688 1 98.31 203 VAL B C 1
ATOM 4612 O O . VAL B 1 203 ? 12.492 25.75 25.172 1 98.31 203 VAL B O 1
ATOM 4615 N N . GLY B 1 204 ? 14.609 25.359 25.453 1 97.62 204 GLY B N 1
ATOM 4616 C CA . GLY B 1 204 ? 14.609 25.531 26.906 1 97.62 204 GLY B CA 1
ATOM 4617 C C . GLY B 1 204 ? 14.148 24.297 27.656 1 97.62 204 GLY B C 1
ATOM 4618 O O . GLY B 1 204 ? 14.492 24.109 28.812 1 97.62 204 GLY B O 1
ATOM 4619 N N . ASP B 1 205 ? 13.25 23.562 27.141 1 97.31 205 ASP B N 1
ATOM 4620 C CA . ASP B 1 205 ? 12.656 22.406 27.781 1 97.31 205 ASP B CA 1
ATOM 4621 C C . ASP B 1 205 ? 12.438 21.266 26.781 1 97.31 205 ASP B C 1
ATOM 4623 O O . ASP B 1 205 ? 12.039 21.516 25.641 1 97.31 205 ASP B O 1
ATOM 4627 N N . GLY B 1 206 ? 12.703 20.047 27.219 1 98.38 206 GLY B N 1
ATOM 4628 C CA . GLY B 1 206 ? 12.484 18.906 26.344 1 98.38 206 GLY B CA 1
ATOM 4629 C C . GLY B 1 206 ? 11.055 18.781 25.844 1 98.38 206 GLY B C 1
ATOM 4630 O O . GLY B 1 206 ? 10.812 18.281 24.75 1 98.38 206 GLY B O 1
ATOM 4631 N N . ARG B 1 207 ? 10.164 19.312 26.594 1 98.31 207 ARG B N 1
ATOM 4632 C CA . ARG B 1 207 ? 8.75 19.266 26.234 1 98.31 207 ARG B CA 1
ATOM 4633 C C . ARG B 1 207 ? 8.453 20.188 25.047 1 98.31 207 ARG B C 1
ATOM 4635 O O . ARG B 1 207 ? 7.359 20.141 24.484 1 98.31 207 ARG B O 1
ATOM 4642 N N . ASN B 1 208 ? 9.406 20.906 24.594 1 98.75 208 ASN B N 1
ATOM 4643 C CA . ASN B 1 208 ? 9.258 21.766 23.422 1 98.75 208 ASN B CA 1
ATOM 4644 C C . ASN B 1 208 ? 9.992 21.203 22.203 1 98.75 208 ASN B C 1
ATOM 4646 O O . ASN B 1 208 ? 10.203 21.906 21.219 1 98.75 208 ASN B O 1
ATOM 4650 N N . LEU B 1 209 ? 10.414 19.953 22.281 1 98.88 209 LEU B N 1
ATOM 4651 C CA . LEU B 1 209 ? 11.18 19.359 21.188 1 98.88 209 LEU B CA 1
ATOM 4652 C C . LEU B 1 209 ? 10.664 17.969 20.859 1 98.88 209 LEU B C 1
ATOM 4654 O O . LEU B 1 209 ? 10.578 17.109 21.734 1 98.88 209 LEU B O 1
ATOM 4658 N N . CYS B 1 210 ? 10.273 17.766 19.594 1 98.88 210 CYS B N 1
ATOM 4659 C CA . CYS B 1 210 ? 10.008 16.453 19.016 1 98.88 210 CYS B CA 1
ATOM 4660 C C . CYS B 1 210 ? 11.172 15.992 18.156 1 98.88 210 CYS B C 1
ATOM 4662 O O . CYS B 1 210 ? 11.812 16.797 17.469 1 98.88 210 CYS B O 1
ATOM 4664 N N . VAL B 1 211 ? 11.445 14.711 18.156 1 98.81 211 VAL B N 1
ATOM 4665 C CA . VAL B 1 211 ? 12.438 14.148 17.234 1 98.81 211 VAL B CA 1
ATOM 4666 C C . VAL B 1 211 ? 11.789 13.047 16.391 1 98.81 211 VAL B C 1
ATOM 4668 O O . VAL B 1 211 ? 10.867 12.367 16.844 1 98.81 211 VAL B O 1
ATOM 4671 N N . ASP B 1 212 ? 12.297 12.93 15.203 1 98.38 212 ASP B N 1
ATOM 4672 C CA . ASP B 1 212 ? 11.703 12.008 14.234 1 98.38 212 ASP B CA 1
ATOM 4673 C C . ASP B 1 212 ? 12.773 11.258 13.453 1 98.38 212 ASP B C 1
ATOM 4675 O O . ASP B 1 212 ? 13.594 11.867 12.766 1 98.38 212 ASP B O 1
ATOM 4679 N N . ALA B 1 213 ? 12.695 9.906 13.477 1 98.06 213 ALA B N 1
ATOM 4680 C CA . ALA B 1 213 ? 13.688 9.07 12.805 1 98.06 213 ALA B CA 1
ATOM 4681 C C . ALA B 1 213 ? 13.172 8.578 11.453 1 98.06 213 ALA B C 1
ATOM 4683 O O . ALA B 1 213 ? 13.883 7.895 10.719 1 98.06 213 ALA B O 1
ATOM 4684 N N . ASN B 1 214 ? 11.969 8.883 11.125 1 96.31 214 ASN B N 1
ATOM 4685 C CA . ASN B 1 214 ? 11.328 8.594 9.844 1 96.31 214 ASN B CA 1
ATOM 4686 C C . ASN B 1 214 ? 11.398 7.105 9.508 1 96.31 214 ASN B C 1
ATOM 4688 O O . ASN B 1 214 ? 11.594 6.738 8.344 1 96.31 214 ASN B O 1
ATOM 4692 N N . GLY B 1 215 ? 11.406 6.242 10.469 1 96.31 215 GLY B N 1
ATOM 4693 C CA . GLY B 1 215 ? 11.312 4.805 10.258 1 96.31 215 GLY B CA 1
ATOM 4694 C C . GLY B 1 215 ? 12.648 4.168 9.922 1 96.31 215 GLY B C 1
ATOM 4695 O O . GLY B 1 215 ? 12.695 3.072 9.359 1 96.31 215 GLY B O 1
ATOM 4696 N N . ARG B 1 216 ? 13.703 4.742 10.242 1 96.19 216 ARG B N 1
ATOM 4697 C CA . ARG B 1 216 ? 15.031 4.359 9.789 1 96.19 216 ARG B CA 1
ATOM 4698 C C . ARG B 1 216 ? 15.578 3.182 10.586 1 96.19 216 ARG B C 1
ATOM 4700 O O . ARG B 1 216 ? 16.344 2.367 10.062 1 96.19 216 ARG B O 1
ATOM 4707 N N . PHE B 1 217 ? 15.203 3.037 11.836 1 98.06 217 PHE B N 1
ATOM 4708 C CA . PHE B 1 217 ? 15.984 2.215 12.758 1 98.06 217 PHE B CA 1
ATOM 4709 C C . PHE B 1 217 ? 15.453 0.785 12.781 1 98.06 217 PHE B C 1
ATOM 4711 O O . PHE B 1 217 ? 14.25 0.561 12.68 1 98.06 217 PHE B O 1
ATOM 4718 N N . ASP B 1 218 ? 16.453 -0.152 12.898 1 97.38 218 ASP B N 1
ATOM 4719 C CA . ASP B 1 218 ? 16.078 -1.467 13.406 1 97.38 218 ASP B CA 1
ATOM 4720 C C . ASP B 1 218 ? 15.844 -1.423 14.914 1 97.38 218 ASP B C 1
ATOM 4722 O O . ASP B 1 218 ? 16 -0.374 15.547 1 97.38 218 ASP B O 1
ATOM 4726 N N . LEU B 1 219 ? 15.453 -2.502 15.461 1 98.19 219 LEU B N 1
ATOM 4727 C CA . LEU B 1 219 ? 15.055 -2.533 16.859 1 98.19 219 LEU B CA 1
ATOM 4728 C C . LEU B 1 219 ? 16.219 -2.152 17.766 1 98.19 219 LEU B C 1
ATOM 4730 O O . LEU B 1 219 ? 16.062 -1.352 18.688 1 98.19 219 LEU B O 1
ATOM 4734 N N . LYS B 1 220 ? 17.375 -2.734 17.547 1 98.56 220 LYS B N 1
ATOM 4735 C CA . LYS B 1 220 ? 18.547 -2.469 18.375 1 98.56 220 LYS B CA 1
ATOM 4736 C C . LYS B 1 220 ? 18.875 -0.981 18.406 1 98.56 220 LYS B C 1
ATOM 4738 O O . LYS B 1 220 ? 19.094 -0.404 19.469 1 98.56 220 LYS B O 1
ATOM 4743 N N . THR B 1 221 ? 18.891 -0.353 17.234 1 98.75 221 THR B N 1
ATOM 4744 C CA . THR B 1 221 ? 19.188 1.069 17.125 1 98.75 221 THR B CA 1
ATOM 4745 C C . THR B 1 221 ? 18.078 1.908 17.75 1 98.75 221 THR B C 1
ATOM 4747 O O . THR B 1 221 ? 18.344 2.906 18.422 1 98.75 221 THR B O 1
ATOM 4750 N N . ALA B 1 222 ? 16.812 1.492 17.531 1 98.75 222 ALA B N 1
ATOM 4751 C CA . ALA B 1 222 ? 15.68 2.199 18.109 1 98.75 222 ALA B CA 1
ATOM 4752 C C . ALA B 1 222 ? 15.789 2.252 19.641 1 98.75 222 ALA B C 1
ATOM 4754 O O . ALA B 1 222 ? 15.547 3.299 20.25 1 98.75 222 ALA B O 1
ATOM 4755 N N . ILE B 1 223 ? 16.188 1.165 20.234 1 98.81 223 ILE B N 1
ATOM 4756 C CA . ILE B 1 223 ? 16.297 1.06 21.688 1 98.81 223 ILE B CA 1
ATOM 4757 C C . ILE B 1 223 ? 17.484 1.888 22.172 1 98.81 223 ILE B C 1
ATOM 4759 O O . ILE B 1 223 ? 17.391 2.562 23.203 1 98.81 223 ILE B O 1
ATOM 4763 N N . ALA B 1 224 ? 18.594 1.822 21.438 1 98.88 224 ALA B N 1
ATOM 4764 C CA . ALA B 1 224 ? 19.75 2.627 21.812 1 98.88 224 ALA B CA 1
ATOM 4765 C C . ALA B 1 224 ? 19.406 4.109 21.859 1 98.88 224 ALA B C 1
ATOM 4767 O O . ALA B 1 224 ? 19.797 4.82 22.781 1 98.88 224 ALA B O 1
ATOM 4768 N N . TYR B 1 225 ? 18.688 4.578 20.859 1 98.88 225 TYR B N 1
ATOM 4769 C CA . TYR B 1 225 ? 18.234 5.965 20.859 1 98.88 225 TYR B CA 1
ATOM 4770 C C . TYR B 1 225 ? 17.281 6.23 22.016 1 98.88 225 TYR B C 1
ATOM 4772 O O . TYR B 1 225 ? 17.375 7.254 22.688 1 98.88 225 TYR B O 1
ATOM 4780 N N . ALA B 1 226 ? 16.359 5.328 22.234 1 98.75 226 ALA B N 1
ATOM 4781 C CA . ALA B 1 226 ? 15.398 5.477 23.312 1 98.75 226 ALA B CA 1
ATOM 4782 C C . ALA B 1 226 ? 16.109 5.695 24.656 1 98.75 226 ALA B C 1
ATOM 4784 O O . ALA B 1 226 ? 15.758 6.602 25.406 1 98.75 226 ALA B O 1
ATOM 4785 N N . GLU B 1 227 ? 17.047 4.836 24.938 1 98.56 227 GLU B N 1
ATOM 4786 C CA . GLU B 1 227 ? 17.797 4.938 26.188 1 98.56 227 GLU B CA 1
ATOM 4787 C C . GLU B 1 227 ? 18.516 6.281 26.281 1 98.56 227 GLU B C 1
ATOM 4789 O O . GLU B 1 227 ? 18.516 6.914 27.344 1 98.56 227 GLU B O 1
ATOM 4794 N N . ALA B 1 228 ? 19.078 6.672 25.234 1 98.69 228 ALA B N 1
ATOM 4795 C CA . ALA B 1 228 ? 19.828 7.922 25.203 1 98.69 228 ALA B CA 1
ATOM 4796 C C . ALA B 1 228 ? 18.906 9.125 25.344 1 98.69 228 ALA B C 1
ATOM 4798 O O . ALA B 1 228 ? 19.312 10.164 25.891 1 98.69 228 ALA B O 1
ATOM 4799 N N . LEU B 1 229 ? 17.656 9.039 24.953 1 98.75 229 LEU B N 1
ATOM 4800 C CA . LEU B 1 229 ? 16.719 10.164 24.891 1 98.75 229 LEU B CA 1
ATOM 4801 C C . LEU B 1 229 ? 16 10.352 26.219 1 98.75 229 LEU B C 1
ATOM 4803 O O . LEU B 1 229 ? 15.422 11.414 26.469 1 98.75 229 LEU B O 1
ATOM 4807 N N . LYS B 1 230 ? 16.016 9.422 27.109 1 98 230 LYS B N 1
ATOM 4808 C CA . LYS B 1 230 ? 15.242 9.391 28.344 1 98 230 LYS B CA 1
ATOM 4809 C C . LYS B 1 230 ? 15.492 10.641 29.188 1 98 230 LYS B C 1
ATOM 4811 O O . LYS B 1 230 ? 14.555 11.25 29.688 1 98 230 LYS B O 1
ATOM 4816 N N . PRO B 1 231 ? 16.703 11.039 29.266 1 97.69 231 PRO B N 1
ATOM 4817 C CA . PRO B 1 231 ? 16.969 12.164 30.172 1 97.69 231 PRO B CA 1
ATOM 4818 C C . PRO B 1 231 ? 16.391 13.484 29.656 1 97.69 231 PRO B C 1
ATOM 4820 O O . PRO B 1 231 ? 16.25 14.438 30.422 1 97.69 231 PRO B O 1
ATOM 4823 N N . TYR B 1 232 ? 16.078 13.609 28.406 1 98.38 232 TYR B N 1
ATOM 4824 C CA . TYR B 1 232 ? 15.75 14.898 27.812 1 98.38 232 TYR B CA 1
ATOM 4825 C C . TYR B 1 232 ? 14.273 15.227 28.016 1 98.38 232 TYR B C 1
ATOM 4827 O O . TYR B 1 232 ? 13.859 16.375 27.828 1 98.38 232 TYR B O 1
ATOM 4835 N N . ASN B 1 233 ? 13.406 14.234 28.312 1 97.75 233 ASN B N 1
ATOM 4836 C CA . ASN B 1 233 ? 11.977 14.461 28.516 1 97.75 233 ASN B CA 1
ATOM 4837 C C . ASN B 1 233 ? 11.352 15.156 27.312 1 97.75 233 ASN B C 1
ATOM 4839 O O . ASN B 1 233 ? 10.664 16.172 27.453 1 97.75 233 ASN B O 1
ATOM 4843 N N . LEU B 1 234 ? 11.586 14.602 26.125 1 98.88 234 LEU B N 1
ATOM 4844 C CA . LEU B 1 234 ? 11.133 15.18 24.859 1 98.88 234 LEU B CA 1
ATOM 4845 C C . LEU B 1 234 ? 9.617 15.133 24.75 1 98.88 234 LEU B C 1
ATOM 4847 O O . LEU B 1 234 ? 8.961 14.352 25.438 1 98.88 234 LEU B O 1
ATOM 4851 N N . PHE B 1 235 ? 9.039 15.984 23.906 1 98.81 235 PHE B N 1
ATOM 4852 C CA . PHE B 1 235 ? 7.609 15.961 23.625 1 98.81 235 PHE B CA 1
ATOM 4853 C C . PHE B 1 235 ? 7.195 14.609 23.062 1 98.81 235 PHE B C 1
ATOM 4855 O O . PHE B 1 235 ? 6.211 14.016 23.516 1 98.81 235 PHE B O 1
ATOM 4862 N N . TRP B 1 236 ? 7.961 14.117 21.938 1 98.88 236 TRP B N 1
ATOM 4863 C CA . TRP B 1 236 ? 7.785 12.734 21.516 1 98.88 236 TRP B CA 1
ATOM 4864 C C . TRP B 1 236 ? 9.023 12.227 20.766 1 98.88 236 TRP B C 1
ATOM 4866 O O . TRP B 1 236 ? 9.852 13.023 20.312 1 98.88 236 TRP B O 1
ATOM 4876 N N . TYR B 1 237 ? 9.281 10.984 20.844 1 98.88 237 TYR B N 1
ATOM 4877 C CA . TYR B 1 237 ? 10.164 10.188 20.016 1 98.88 237 TYR B CA 1
ATOM 4878 C C . TYR B 1 237 ? 9.391 9.508 18.891 1 98.88 237 TYR B C 1
ATOM 4880 O O . TYR B 1 237 ? 8.648 8.555 19.125 1 98.88 237 TYR B O 1
ATOM 4888 N N . GLU B 1 238 ? 9.664 10.039 17.609 1 98.69 238 GLU B N 1
ATOM 4889 C CA . GLU B 1 238 ? 8.75 9.719 16.516 1 98.69 238 GLU B CA 1
ATOM 4890 C C . GLU B 1 238 ? 9.367 8.711 15.562 1 98.69 238 GLU B C 1
ATOM 4892 O O . GLU B 1 238 ? 10.531 8.844 15.172 1 98.69 238 GLU B O 1
ATOM 4897 N N . GLU B 1 239 ? 8.469 7.711 15.148 1 98 239 GLU B N 1
ATOM 4898 C CA . GLU B 1 239 ? 8.648 6.766 14.047 1 98 239 GLU B CA 1
ATOM 4899 C C . GLU B 1 239 ? 10.078 6.23 14.008 1 98 239 GLU B C 1
ATOM 4901 O O . GLU B 1 239 ? 10.766 6.344 12.992 1 98 239 GLU B O 1
ATOM 4906 N N . ALA B 1 240 ? 10.469 5.551 15.094 1 98.19 240 ALA B N 1
ATOM 4907 C CA . ALA B 1 240 ? 11.812 4.992 15.227 1 98.19 240 ALA B CA 1
ATOM 4908 C C . ALA B 1 240 ? 12.102 3.998 14.109 1 98.19 240 ALA B C 1
ATOM 4910 O O . ALA B 1 240 ? 13.078 4.156 13.367 1 98.19 240 ALA B O 1
ATOM 4911 N N . GLY B 1 241 ? 11.281 3.051 13.961 1 97.31 241 GLY B N 1
ATOM 4912 C CA . GLY B 1 241 ? 11.414 2.049 12.914 1 97.31 241 GLY B CA 1
ATOM 4913 C C . GLY B 1 241 ? 10.281 2.074 11.914 1 97.31 241 GLY B C 1
ATOM 4914 O O . GLY B 1 241 ? 9.43 2.969 11.953 1 97.31 241 GLY B O 1
ATOM 4915 N N . ASP B 1 242 ? 10.266 1.135 10.922 1 96.44 242 ASP B N 1
ATOM 4916 C CA . ASP B 1 242 ? 9.195 1.012 9.938 1 96.44 242 ASP B CA 1
ATOM 4917 C C . ASP B 1 242 ? 7.824 1.036 10.617 1 96.44 242 ASP B C 1
ATOM 4919 O O . ASP B 1 242 ? 7.543 0.215 11.492 1 96.44 242 ASP B O 1
ATOM 4923 N N . PRO B 1 243 ? 6.965 1.986 10.188 1 96.06 243 PRO B N 1
ATOM 4924 C CA . PRO B 1 243 ? 5.676 2.139 10.875 1 96.06 243 PRO B CA 1
ATOM 4925 C C . PRO B 1 243 ? 4.797 0.898 10.758 1 96.06 243 PRO B C 1
ATOM 4927 O O . PRO B 1 243 ? 3.875 0.712 11.555 1 96.06 243 PRO B O 1
ATOM 4930 N N . LEU B 1 244 ? 5.078 0.026 9.828 1 96.56 244 LEU B N 1
ATOM 4931 C CA . LEU B 1 244 ? 4.312 -1.209 9.695 1 96.56 244 LEU B CA 1
ATOM 4932 C C . LEU B 1 244 ? 4.891 -2.307 10.578 1 96.56 244 LEU B C 1
ATOM 4934 O O . LEU B 1 244 ? 4.273 -3.363 10.75 1 96.56 244 LEU B O 1
ATOM 4938 N N . ASP B 1 245 ? 6.059 -2.121 11.07 1 97.69 245 ASP B N 1
ATOM 4939 C CA . ASP B 1 245 ? 6.613 -3.104 11.992 1 97.69 245 ASP B CA 1
ATOM 4940 C C . ASP B 1 245 ? 6.055 -2.906 13.406 1 97.69 245 ASP B C 1
ATOM 4942 O O . ASP B 1 245 ? 6.738 -2.371 14.281 1 97.69 245 ASP B O 1
ATOM 4946 N N . TYR B 1 246 ? 4.859 -3.436 13.633 1 98.31 246 TYR B N 1
ATOM 4947 C CA . TYR B 1 246 ? 4.137 -3.229 14.883 1 98.31 246 TYR B CA 1
ATOM 4948 C C . TYR B 1 246 ? 4.891 -3.844 16.047 1 98.31 246 TYR B C 1
ATOM 4950 O O . TYR B 1 246 ? 4.859 -3.316 17.172 1 98.31 246 TYR B O 1
ATOM 4958 N N . ALA B 1 247 ? 5.562 -4.93 15.781 1 98.25 247 ALA B N 1
ATOM 4959 C CA . ALA B 1 247 ? 6.309 -5.594 16.844 1 98.25 247 ALA B CA 1
ATOM 4960 C C . ALA B 1 247 ? 7.457 -4.719 17.344 1 98.25 247 ALA B C 1
ATOM 4962 O O . ALA B 1 247 ? 7.727 -4.66 18.547 1 98.25 247 ALA B O 1
ATOM 4963 N N . LEU B 1 248 ? 8.141 -4.086 16.406 1 98.25 248 LEU B N 1
ATOM 4964 C CA . LEU B 1 248 ? 9.195 -3.154 16.797 1 98.25 248 LEU B CA 1
ATOM 4965 C C . LEU B 1 248 ? 8.633 -2.029 17.672 1 98.25 248 LEU B C 1
ATOM 4967 O O . LEU B 1 248 ? 9.195 -1.699 18.703 1 98.25 248 LEU B O 1
ATOM 4971 N N . GLN B 1 249 ? 7.535 -1.453 17.266 1 98.44 249 GLN B N 1
ATOM 4972 C CA . GLN B 1 249 ? 6.906 -0.375 18.031 1 98.44 249 GLN B CA 1
ATOM 4973 C C . GLN B 1 249 ? 6.508 -0.841 19.422 1 98.44 249 GLN B C 1
ATOM 4975 O O . GLN B 1 249 ? 6.742 -0.136 20.406 1 98.44 249 GLN B O 1
ATOM 4980 N N . ALA B 1 250 ? 5.914 -1.989 19.469 1 98.56 250 ALA B N 1
ATOM 4981 C CA . ALA B 1 250 ? 5.469 -2.539 20.75 1 98.56 250 ALA B CA 1
ATOM 4982 C C . ALA B 1 250 ? 6.648 -2.76 21.688 1 98.56 250 ALA B C 1
ATOM 4984 O O . ALA B 1 250 ? 6.574 -2.424 22.875 1 98.56 250 ALA B O 1
ATOM 4985 N N . GLU B 1 251 ? 7.688 -3.357 21.188 1 98.62 251 GLU B N 1
ATOM 4986 C CA . GLU B 1 251 ? 8.867 -3.641 22 1 98.62 251 GLU B CA 1
ATOM 4987 C C . GLU B 1 251 ? 9.531 -2.352 22.469 1 98.62 251 GLU B C 1
ATOM 4989 O O . GLU B 1 251 ? 10.023 -2.283 23.609 1 98.62 251 GLU B O 1
ATOM 4994 N N . LEU B 1 252 ? 9.57 -1.376 21.609 1 98.62 252 LEU B N 1
ATOM 4995 C CA . LEU B 1 252 ? 10.195 -0.099 21.938 1 98.62 252 LEU B CA 1
ATOM 4996 C C . LEU B 1 252 ? 9.539 0.526 23.172 1 98.62 252 LEU B C 1
ATOM 4998 O O . LEU B 1 252 ? 10.219 1.146 23.984 1 98.62 252 LEU B O 1
ATOM 5002 N N . ALA B 1 253 ? 8.242 0.385 23.312 1 97.81 253 ALA B N 1
ATOM 5003 C CA . ALA B 1 253 ? 7.488 0.961 24.422 1 97.81 253 ALA B CA 1
ATOM 5004 C C . ALA B 1 253 ? 7.969 0.403 25.766 1 97.81 253 ALA B C 1
ATOM 5006 O O . ALA B 1 253 ? 7.832 1.059 26.797 1 97.81 253 ALA B O 1
ATOM 5007 N N . ASN B 1 254 ? 8.547 -0.805 25.766 1 98.06 254 ASN B N 1
ATOM 5008 C CA . ASN B 1 254 ? 9.086 -1.407 26.984 1 98.06 254 ASN B CA 1
ATOM 5009 C C . ASN B 1 254 ? 10.398 -0.748 27.406 1 98.06 254 ASN B C 1
ATOM 5011 O O . ASN B 1 254 ? 10.852 -0.917 28.531 1 98.06 254 ASN B O 1
ATOM 5015 N N . HIS B 1 255 ? 10.984 0.008 26.516 1 98.19 255 HIS B N 1
ATOM 5016 C CA . HIS B 1 255 ? 12.297 0.577 26.781 1 98.19 255 HIS B CA 1
ATOM 5017 C C . HIS B 1 255 ? 12.234 2.098 26.875 1 98.19 255 HIS B C 1
ATOM 5019 O O . HIS B 1 255 ? 13.234 2.748 27.172 1 98.19 255 HIS B O 1
ATOM 5025 N N . TYR B 1 256 ? 11.148 2.688 26.641 1 98.44 256 TYR B N 1
ATOM 5026 C CA . TYR B 1 256 ? 10.984 4.137 26.594 1 98.44 256 TYR B CA 1
ATOM 5027 C C . TYR B 1 256 ? 9.664 4.559 27.234 1 98.44 256 TYR B C 1
ATOM 5029 O O . TYR B 1 256 ? 8.602 4.445 26.609 1 98.44 256 TYR B O 1
ATOM 5037 N N . ASP B 1 257 ? 9.695 5.09 28.375 1 97.31 257 ASP B N 1
ATOM 5038 C CA . ASP B 1 257 ? 8.484 5.379 29.156 1 97.31 257 ASP B CA 1
ATOM 5039 C C . ASP B 1 257 ? 7.93 6.758 28.797 1 97.31 257 ASP B C 1
ATOM 5041 O O . ASP B 1 257 ? 6.859 7.141 29.281 1 97.31 257 ASP B O 1
ATOM 5045 N N . ARG B 1 258 ? 8.578 7.516 27.969 1 98.06 258 ARG B N 1
ATOM 5046 C CA . ARG B 1 258 ? 8.141 8.836 27.547 1 98.06 258 ARG B CA 1
ATOM 5047 C C . ARG B 1 258 ? 7.289 8.742 26.281 1 98.06 258 ARG B C 1
ATOM 5049 O O . ARG B 1 258 ? 7.184 7.676 25.672 1 98.06 258 ARG B O 1
ATOM 5056 N N . PRO B 1 259 ? 6.664 9.836 25.828 1 98.75 259 PRO B N 1
ATOM 5057 C CA . PRO B 1 259 ? 5.738 9.797 24.688 1 98.75 259 PRO B CA 1
ATOM 5058 C C . PRO B 1 259 ? 6.426 9.43 23.375 1 98.75 259 PRO B C 1
ATOM 5060 O O . PRO B 1 259 ? 7.531 9.898 23.109 1 98.75 259 PRO B O 1
ATOM 5063 N N . MET B 1 260 ? 5.793 8.57 22.672 1 98.88 260 MET B N 1
ATOM 5064 C CA . MET B 1 260 ? 6.168 8.219 21.297 1 98.88 260 MET B CA 1
ATOM 5065 C C . MET B 1 260 ? 5.117 8.695 20.312 1 98.88 260 MET B C 1
ATOM 5067 O O . MET B 1 260 ? 4 9.047 20.688 1 98.88 260 MET B O 1
ATOM 5071 N N . ALA B 1 261 ? 5.496 8.82 19.047 1 98.81 261 ALA B N 1
ATOM 5072 C CA . ALA B 1 261 ? 4.566 9.18 17.984 1 98.81 261 ALA B CA 1
ATOM 5073 C C . ALA B 1 261 ? 4.84 8.375 16.719 1 98.81 261 ALA B C 1
ATOM 5075 O O . ALA B 1 261 ? 5.988 8.023 16.438 1 98.81 261 ALA B O 1
ATOM 5076 N N . THR B 1 262 ? 3.824 7.977 16.031 1 98.44 262 THR B N 1
ATOM 5077 C CA . THR B 1 262 ? 3.963 7.305 14.734 1 98.44 262 THR B CA 1
ATOM 5078 C C . THR B 1 262 ? 2.646 7.332 13.969 1 98.44 262 THR B C 1
ATOM 5080 O O . THR B 1 262 ? 1.647 7.867 14.453 1 98.44 262 THR B O 1
ATOM 5083 N N . GLY B 1 263 ? 2.691 6.891 12.656 1 96.88 263 GLY B N 1
ATOM 5084 C CA . GLY B 1 263 ? 1.463 6.688 11.906 1 96.88 263 GLY B CA 1
ATOM 5085 C C . GLY B 1 263 ? 1.415 7.484 10.609 1 96.88 263 GLY B C 1
ATOM 5086 O O . GLY B 1 263 ? 0.562 7.238 9.758 1 96.88 263 GLY B O 1
ATOM 5087 N N . GLU B 1 264 ? 2.361 8.406 10.391 1 95.69 264 GLU B N 1
ATOM 5088 C CA . GLU B 1 264 ? 2.299 9.297 9.234 1 95.69 264 GLU B CA 1
ATOM 5089 C C . GLU B 1 264 ? 2.416 8.508 7.93 1 95.69 264 GLU B C 1
ATOM 5091 O O . GLU B 1 264 ? 1.938 8.953 6.887 1 95.69 264 GLU B O 1
ATOM 5096 N N . ASN B 1 265 ? 3.047 7.348 8.016 1 95.12 265 ASN B N 1
ATOM 5097 C CA . ASN B 1 265 ? 3.256 6.543 6.816 1 95.12 265 ASN B CA 1
ATOM 5098 C C . ASN B 1 265 ? 2.395 5.285 6.828 1 95.12 265 ASN B C 1
ATOM 5100 O O . ASN B 1 265 ? 2.736 4.285 6.191 1 95.12 265 ASN B O 1
ATOM 5104 N N . LEU B 1 266 ? 1.339 5.27 7.617 1 95.75 266 LEU B N 1
ATOM 5105 C CA . LEU B 1 266 ? 0.252 4.301 7.527 1 95.75 266 LEU B CA 1
ATOM 5106 C C . LEU B 1 266 ? -0.904 4.855 6.703 1 95.75 266 LEU B C 1
ATOM 5108 O O . LEU B 1 266 ? -1.468 5.898 7.043 1 95.75 266 LEU B O 1
ATOM 5112 N N . PHE B 1 267 ? -1.325 4.117 5.668 1 93.31 267 PHE B N 1
ATOM 5113 C CA . PHE B 1 267 ? -2.109 4.785 4.637 1 93.31 267 PHE B CA 1
ATOM 5114 C C . PHE B 1 267 ? -3.525 4.223 4.586 1 93.31 267 PHE B C 1
ATOM 5116 O O . PHE B 1 267 ? -4.246 4.426 3.607 1 93.31 267 PHE B O 1
ATOM 5123 N N . SER B 1 268 ? -3.961 3.469 5.598 1 94.31 268 SER B N 1
ATOM 5124 C CA . SER B 1 268 ? -5.332 2.969 5.633 1 94.31 268 SER B CA 1
ATOM 5125 C C . SER B 1 268 ? -5.848 2.869 7.062 1 94.31 268 SER B C 1
ATOM 5127 O O . SER B 1 268 ? -5.062 2.771 8.008 1 94.31 268 SER B O 1
ATOM 5129 N N . HIS B 1 269 ? -7.211 2.91 7.129 1 96.06 269 HIS B N 1
ATOM 5130 C CA . HIS B 1 269 ? -7.867 2.643 8.398 1 96.06 269 HIS B CA 1
ATOM 5131 C C . HIS B 1 269 ? -7.441 1.292 8.969 1 96.06 269 HIS B C 1
ATOM 5133 O O . HIS B 1 269 ? -7.254 1.152 10.18 1 96.06 269 HIS B O 1
ATOM 5139 N N . GLN B 1 270 ? -7.238 0.341 8.094 1 95.88 270 GLN B N 1
ATOM 5140 C CA . GLN B 1 270 ? -6.852 -0.996 8.539 1 95.88 270 GLN B CA 1
ATOM 5141 C C . GLN B 1 270 ? -5.449 -0.995 9.141 1 95.88 270 GLN B C 1
ATOM 5143 O O . GLN B 1 270 ? -5.199 -1.661 10.148 1 95.88 270 GLN B O 1
ATOM 5148 N N . ASP B 1 271 ? -4.516 -0.306 8.531 1 96.19 271 ASP B N 1
ATOM 5149 C CA . ASP B 1 271 ? -3.176 -0.175 9.094 1 96.19 271 ASP B CA 1
ATOM 5150 C C . ASP B 1 271 ? -3.221 0.508 10.461 1 96.19 271 ASP B C 1
ATOM 5152 O O . ASP B 1 271 ? -2.521 0.097 11.391 1 96.19 271 ASP B O 1
ATOM 5156 N N . ALA B 1 272 ? -4.043 1.569 10.531 1 97.75 272 ALA B N 1
ATOM 5157 C CA . ALA B 1 272 ? -4.203 2.258 11.805 1 97.75 272 ALA B CA 1
ATOM 5158 C C . ALA B 1 272 ? -4.75 1.314 12.875 1 97.75 272 ALA B C 1
ATOM 5160 O O . ALA B 1 272 ? -4.254 1.289 14 1 97.75 272 ALA B O 1
ATOM 5161 N N . ARG B 1 273 ? -5.754 0.557 12.492 1 98.06 273 ARG B N 1
ATOM 5162 C CA . ARG B 1 273 ? -6.344 -0.409 13.414 1 98.06 273 ARG B CA 1
ATOM 5163 C C . ARG B 1 273 ? -5.305 -1.423 13.883 1 98.06 273 ARG B C 1
ATOM 5165 O O . ARG B 1 273 ? -5.258 -1.771 15.062 1 98.06 273 ARG B O 1
ATOM 5172 N N . ASN B 1 274 ? -4.465 -1.909 12.992 1 98.19 274 ASN B N 1
ATOM 5173 C CA . ASN B 1 274 ? -3.418 -2.859 13.352 1 98.19 274 ASN B CA 1
ATOM 5174 C C . ASN B 1 274 ? -2.4 -2.238 14.305 1 98.19 274 ASN B C 1
ATOM 5176 O O . ASN B 1 274 ? -1.928 -2.898 15.234 1 98.19 274 ASN B O 1
ATOM 5180 N N . LEU B 1 275 ? -2.053 -1.002 14.055 1 98.5 275 LEU B N 1
ATOM 5181 C CA . LEU B 1 275 ? -1.145 -0.315 14.961 1 98.5 275 LEU B CA 1
ATOM 5182 C C . LEU B 1 275 ? -1.716 -0.284 16.375 1 98.5 275 LEU B C 1
ATOM 5184 O O . LEU B 1 275 ? -1.003 -0.559 17.344 1 98.5 275 LEU B O 1
ATOM 5188 N N . ILE B 1 276 ? -3.006 0.04 16.5 1 98.69 276 ILE B N 1
ATOM 5189 C CA . ILE B 1 276 ? -3.666 0.139 17.797 1 98.69 276 ILE B CA 1
ATOM 5190 C C . ILE B 1 276 ? -3.713 -1.236 18.453 1 98.69 276 ILE B C 1
ATOM 5192 O O . ILE B 1 276 ? -3.484 -1.361 19.656 1 98.69 276 ILE B O 1
ATOM 5196 N N . ARG B 1 277 ? -3.908 -2.271 17.641 1 98.19 277 ARG B N 1
ATOM 5197 C CA . ARG B 1 277 ? -4.082 -3.623 18.156 1 98.19 277 ARG B CA 1
ATOM 5198 C C . ARG B 1 277 ? -2.742 -4.25 18.516 1 98.19 277 ARG B C 1
ATOM 5200 O O . ARG B 1 277 ? -2.639 -4.98 19.516 1 98.19 277 ARG B O 1
ATOM 5207 N N . HIS B 1 278 ? -1.697 -3.92 17.688 1 98.25 278 HIS B N 1
ATOM 5208 C CA . HIS B 1 278 ? -0.494 -4.738 17.766 1 98.25 278 HIS B CA 1
ATOM 5209 C C . HIS B 1 278 ? 0.735 -3.889 18.062 1 98.25 278 HIS B C 1
ATOM 5211 O O . HIS B 1 278 ? 1.79 -4.418 18.422 1 98.25 278 HIS B O 1
ATOM 5217 N N . GLY B 1 279 ? 0.687 -2.582 17.984 1 98.31 279 GLY B N 1
ATOM 5218 C CA . GLY B 1 279 ? 1.859 -1.724 18.047 1 98.31 279 GLY B CA 1
ATOM 5219 C C . GLY B 1 279 ? 2.209 -1.298 19.469 1 98.31 279 GLY B C 1
ATOM 5220 O O . GLY B 1 279 ? 3.26 -0.696 19.688 1 98.31 279 GLY B O 1
ATOM 5221 N N . GLY B 1 280 ? 1.331 -1.532 20.469 1 98 280 GLY B N 1
ATOM 5222 C CA . GLY B 1 280 ? 1.621 -1.24 21.859 1 98 280 GLY B CA 1
ATOM 5223 C C . GLY B 1 280 ? 1.597 0.243 22.172 1 98 280 GLY B C 1
ATOM 5224 O O . GLY B 1 280 ? 2.256 0.693 23.109 1 98 280 GLY B O 1
ATOM 5225 N N . MET B 1 281 ? 0.875 1.015 21.391 1 98.5 281 MET B N 1
ATOM 5226 C CA . MET B 1 281 ? 0.742 2.443 21.672 1 98.5 281 MET B CA 1
ATOM 5227 C C . MET B 1 281 ? -0.047 2.684 22.953 1 98.5 281 MET B C 1
ATOM 5229 O O . MET B 1 281 ? -0.991 1.95 23.25 1 98.5 281 MET B O 1
ATOM 5233 N N . ARG B 1 282 ? 0.308 3.697 23.734 1 98.56 282 ARG B N 1
ATOM 5234 C CA . ARG B 1 282 ? -0.286 3.996 25.031 1 98.56 282 ARG B CA 1
ATOM 5235 C C . ARG B 1 282 ? -1.172 5.234 24.953 1 98.56 282 ARG B C 1
ATOM 5237 O O . ARG B 1 282 ? -0.673 6.352 24.812 1 98.56 282 ARG B O 1
ATOM 5244 N N . PRO B 1 283 ? -2.531 5.082 25.031 1 98.5 283 PRO B N 1
ATOM 5245 C CA . PRO B 1 283 ? -3.479 6.172 24.781 1 98.5 283 PRO B CA 1
ATOM 5246 C C . PRO B 1 283 ? -3.312 7.328 25.766 1 98.5 283 PRO B C 1
ATOM 5248 O O . PRO B 1 283 ? -3.834 8.422 25.531 1 98.5 283 PRO B O 1
ATOM 5251 N N . ASP B 1 284 ? -2.678 7.09 26.875 1 98.25 284 ASP B N 1
ATOM 5252 C CA . ASP B 1 284 ? -2.553 8.125 27.891 1 98.25 284 ASP B CA 1
ATOM 5253 C C . ASP B 1 284 ? -1.372 9.047 27.594 1 98.25 284 ASP B C 1
ATOM 5255 O O . ASP B 1 284 ? -1.263 10.133 28.172 1 98.25 284 ASP B O 1
ATOM 5259 N N . ARG B 1 285 ? -0.526 8.688 26.547 1 98.25 285 ARG B N 1
ATOM 5260 C CA . ARG B 1 285 ? 0.641 9.555 26.422 1 98.25 285 ARG B CA 1
ATOM 5261 C C . ARG B 1 285 ? 1.168 9.57 24.984 1 98.25 285 ARG B C 1
ATOM 5263 O O . ARG B 1 285 ? 1.812 10.539 24.578 1 98.25 285 ARG B O 1
ATOM 5270 N N . ASP B 1 286 ? 0.947 8.516 24.203 1 98.81 286 ASP B N 1
ATOM 5271 C CA . ASP B 1 286 ? 1.5 8.453 22.844 1 98.81 286 ASP B CA 1
ATOM 5272 C C . ASP B 1 286 ? 0.624 9.219 21.859 1 98.81 286 ASP B C 1
ATOM 5274 O O . ASP B 1 286 ? -0.514 9.57 22.172 1 98.81 286 ASP B O 1
ATOM 5278 N N . TRP B 1 287 ? 1.204 9.492 20.688 1 98.88 287 TRP B N 1
ATOM 5279 C CA . TRP B 1 287 ? 0.56 10.328 19.672 1 98.88 287 TRP B CA 1
ATOM 5280 C C . TRP B 1 287 ? 0.428 9.578 18.359 1 98.88 287 TRP B C 1
ATOM 5282 O O . TRP B 1 287 ? 1.325 8.828 17.969 1 98.88 287 TRP B O 1
ATOM 5292 N N . LEU B 1 288 ? -0.697 9.781 17.688 1 98.88 288 LEU B N 1
ATOM 5293 C CA . LEU B 1 288 ? -0.974 9.203 16.375 1 98.88 288 LEU B CA 1
ATOM 5294 C C . LEU B 1 288 ? -0.969 10.281 15.289 1 98.88 288 LEU B C 1
ATOM 5296 O O . LEU B 1 288 ? -1.648 11.297 15.422 1 98.88 288 LEU B O 1
ATOM 5300 N N . GLN B 1 289 ? -0.242 10.031 14.188 1 98.44 289 GLN B N 1
ATOM 5301 C CA . GLN B 1 289 ? 0.004 11.109 13.234 1 98.44 289 GLN B CA 1
ATOM 5302 C C . GLN B 1 289 ? -0.453 10.719 11.836 1 98.44 289 GLN B C 1
ATOM 5304 O O . GLN B 1 289 ? 0.218 11.039 10.852 1 98.44 289 GLN B O 1
ATOM 5309 N N . PHE B 1 290 ? -1.576 10.047 11.672 1 97.44 290 PHE B N 1
ATOM 5310 C CA . PHE B 1 290 ? -2.1 9.656 10.367 1 97.44 290 PHE B CA 1
ATOM 5311 C C . PHE B 1 290 ? -2.279 10.875 9.469 1 97.44 290 PHE B C 1
ATOM 5313 O O . PHE B 1 290 ? -2.797 11.898 9.906 1 97.44 290 PHE B O 1
ATOM 5320 N N . ASP B 1 291 ? -1.809 10.789 8.25 1 96.5 291 ASP B N 1
ATOM 5321 C CA . ASP B 1 291 ? -1.919 11.852 7.266 1 96.5 291 ASP B CA 1
ATOM 5322 C C . ASP B 1 291 ? -3.176 11.688 6.414 1 96.5 291 ASP B C 1
ATOM 5324 O O . ASP B 1 291 ? -3.293 10.727 5.656 1 96.5 291 ASP B O 1
ATOM 5328 N N . CYS B 1 292 ? -4.055 12.594 6.457 1 96.38 292 CYS B N 1
ATOM 5329 C CA . CYS B 1 292 ? -5.352 12.492 5.797 1 96.38 292 CYS B CA 1
ATOM 5330 C C . CYS B 1 292 ? -5.188 12.344 4.289 1 96.38 292 CYS B C 1
ATOM 5332 O O . CYS B 1 292 ? -5.801 11.461 3.68 1 96.38 292 CYS B O 1
ATOM 5334 N N . ALA B 1 293 ? -4.312 13.094 3.684 1 94.94 293 ALA B N 1
ATOM 5335 C CA . ALA B 1 293 ? -4.141 13.109 2.232 1 94.94 293 ALA B CA 1
ATOM 5336 C C . ALA B 1 293 ? -3.438 11.844 1.749 1 94.94 293 ALA B C 1
ATOM 5338 O O . ALA B 1 293 ? -3.584 11.453 0.589 1 94.94 293 ALA B O 1
ATOM 5339 N N . LEU B 1 294 ? -2.707 11.195 2.652 1 95.06 294 LEU B N 1
ATOM 5340 C CA . LEU B 1 294 ? -1.991 9.984 2.27 1 95.06 294 LEU B CA 1
ATOM 5341 C C . LEU B 1 294 ? -2.824 8.742 2.576 1 95.06 294 LEU B C 1
ATOM 5343 O O . LEU B 1 294 ? -2.543 7.66 2.061 1 95.06 294 LEU B O 1
ATOM 5347 N N . SER B 1 295 ? -3.812 8.906 3.439 1 94.88 295 SER B N 1
ATOM 5348 C CA . SER B 1 295 ? -4.562 7.766 3.945 1 94.88 295 SER B CA 1
ATOM 5349 C C . SER B 1 295 ? -6 7.773 3.43 1 94.88 295 SER B C 1
ATOM 5351 O O . SER B 1 295 ? -6.945 7.676 4.211 1 94.88 295 SER B O 1
ATOM 5353 N N . TYR B 1 296 ? -6.215 7.855 2.146 1 96.56 296 TYR B N 1
ATOM 5354 C CA . TYR B 1 296 ? -7.469 7.676 1.418 1 96.56 296 TYR B CA 1
ATOM 5355 C C . TYR B 1 296 ? -8.414 8.852 1.661 1 96.56 296 TYR B C 1
ATOM 5357 O O . TYR B 1 296 ? -9.594 8.773 1.332 1 96.56 296 TYR B O 1
ATOM 5365 N N . GLY B 1 297 ? -8.023 9.945 2.396 1 97.44 297 GLY B N 1
ATOM 5366 C CA . GLY B 1 297 ? -8.828 11.148 2.525 1 97.44 297 GLY B CA 1
ATOM 5367 C C . GLY B 1 297 ? -9.68 11.164 3.777 1 97.44 297 GLY B C 1
ATOM 5368 O O . GLY B 1 297 ? -9.531 10.305 4.648 1 97.44 297 GLY B O 1
ATOM 5369 N N . LEU B 1 298 ? -10.5 12.164 3.85 1 98.62 298 LEU B N 1
ATOM 5370 C CA . LEU B 1 298 ? -11.234 12.469 5.074 1 98.62 298 LEU B CA 1
ATOM 5371 C C . LEU B 1 298 ? -12.305 11.422 5.352 1 98.62 298 LEU B C 1
ATOM 5373 O O . LEU B 1 298 ? -12.562 11.086 6.508 1 98.62 298 LEU B O 1
ATOM 5377 N N . VAL B 1 299 ? -12.914 10.859 4.328 1 98.5 299 VAL B N 1
ATOM 5378 C CA . VAL B 1 299 ? -13.93 9.828 4.523 1 98.5 299 VAL B CA 1
ATOM 5379 C C . VAL B 1 299 ? -13.32 8.656 5.293 1 98.5 299 VAL B C 1
ATOM 5381 O O . VAL B 1 299 ? -13.875 8.211 6.305 1 98.5 299 VAL B O 1
ATOM 5384 N N . GLU B 1 300 ? -12.172 8.203 4.809 1 97.56 300 GLU B N 1
ATOM 5385 C CA . GLU B 1 300 ? -11.469 7.121 5.492 1 97.56 300 GLU B CA 1
ATOM 5386 C C . GLU B 1 300 ? -10.953 7.574 6.855 1 97.56 300 GLU B C 1
ATOM 5388 O O . GLU B 1 300 ? -10.945 6.797 7.812 1 97.56 300 GLU B O 1
ATOM 5393 N N . TYR B 1 301 ? -10.523 8.766 6.934 1 98.25 301 TYR B N 1
ATOM 5394 C CA . TYR B 1 301 ? -9.984 9.312 8.172 1 98.25 301 TYR B CA 1
ATOM 5395 C C . TYR B 1 301 ? -11.031 9.297 9.273 1 98.25 301 TYR B C 1
ATOM 5397 O O . TYR B 1 301 ? -10.727 8.977 10.43 1 98.25 301 TYR B O 1
ATOM 5405 N N . MET B 1 302 ? -12.266 9.633 8.969 1 98.56 302 MET B N 1
ATOM 5406 C CA . MET B 1 302 ? -13.352 9.617 9.938 1 98.56 302 MET B CA 1
ATOM 5407 C C . MET B 1 302 ? -13.625 8.203 10.43 1 98.56 302 MET B C 1
ATOM 5409 O O . MET B 1 302 ? -13.953 8 11.602 1 98.56 302 MET B O 1
ATOM 5413 N N . ARG B 1 303 ? -13.445 7.199 9.523 1 98 303 ARG B N 1
ATOM 5414 C CA . ARG B 1 303 ? -13.523 5.809 9.961 1 98 303 ARG B CA 1
ATOM 5415 C C . ARG B 1 303 ? -12.43 5.488 10.977 1 98 303 ARG B C 1
ATOM 5417 O O . ARG B 1 303 ? -12.672 4.77 11.945 1 98 303 ARG B O 1
ATOM 5424 N N . THR B 1 304 ? -11.266 6.012 10.75 1 98.56 304 THR B N 1
ATOM 5425 C CA . THR B 1 304 ? -10.156 5.832 11.672 1 98.56 304 THR B CA 1
ATOM 5426 C C . THR B 1 304 ? -10.469 6.449 13.031 1 98.56 304 THR B C 1
ATOM 5428 O O . THR B 1 304 ? -10.234 5.832 14.07 1 98.56 304 THR B O 1
ATOM 5431 N N . LEU B 1 305 ? -11.055 7.648 13.039 1 98.69 305 LEU B N 1
ATOM 5432 C CA . LEU B 1 305 ? -11.398 8.312 14.297 1 98.69 305 LEU B CA 1
ATOM 5433 C C . LEU B 1 305 ? -12.445 7.508 15.062 1 98.69 305 LEU B C 1
ATOM 5435 O O . LEU B 1 305 ? -12.352 7.375 16.281 1 98.69 305 LEU B O 1
ATOM 5439 N N . ASP B 1 306 ? -13.422 6.957 14.336 1 98.56 306 ASP B N 1
ATOM 5440 C CA . ASP B 1 306 ? -14.422 6.105 14.984 1 98.56 306 ASP B CA 1
ATOM 5441 C C . ASP B 1 306 ? -13.766 4.879 15.617 1 98.56 306 ASP B C 1
ATOM 5443 O O . ASP B 1 306 ? -14.062 4.523 16.75 1 98.56 306 ASP B O 1
ATOM 5447 N N . MET B 1 307 ? -12.891 4.273 14.859 1 98.5 307 MET B N 1
ATOM 5448 C CA . MET B 1 307 ? -12.164 3.104 15.352 1 98.5 307 MET B CA 1
ATOM 5449 C C . MET B 1 307 ? -11.359 3.449 16.594 1 98.5 307 MET B C 1
ATOM 5451 O O . MET B 1 307 ? -11.336 2.686 17.562 1 98.5 307 MET B O 1
ATOM 5455 N N . LEU B 1 308 ? -10.719 4.574 16.625 1 98.75 308 LEU B N 1
ATOM 5456 C CA . LEU B 1 308 ? -9.938 5.004 17.781 1 98.75 308 LEU B CA 1
ATOM 5457 C C . LEU B 1 308 ? -10.828 5.18 19 1 98.75 308 LEU B C 1
ATOM 5459 O O . LEU B 1 308 ? -10.5 4.707 20.094 1 98.75 308 LEU B O 1
ATOM 5463 N N . ALA B 1 309 ? -11.945 5.844 18.812 1 98.5 309 ALA B N 1
ATOM 5464 C CA . ALA B 1 309 ? -12.883 6.043 19.906 1 98.5 309 ALA B CA 1
ATOM 5465 C C . ALA B 1 309 ? -13.344 4.711 20.484 1 98.5 309 ALA B C 1
ATOM 5467 O O . ALA B 1 309 ? -13.391 4.539 21.703 1 98.5 309 ALA B O 1
ATOM 5468 N N . GLU B 1 310 ? -13.617 3.748 19.609 1 98.19 310 GLU B N 1
ATOM 5469 C CA . GLU B 1 310 ? -14.07 2.42 20.031 1 98.19 310 GLU B CA 1
ATOM 5470 C C . GLU B 1 310 ? -12.977 1.683 20.797 1 98.19 310 GLU B C 1
ATOM 5472 O O . GLU B 1 310 ? -13.258 0.716 21.5 1 98.19 310 GLU B O 1
ATOM 5477 N N . ASN B 1 311 ? -11.773 2.154 20.641 1 98.12 311 ASN B N 1
ATOM 5478 C CA . ASN B 1 311 ? -10.656 1.482 21.281 1 98.12 311 ASN B CA 1
ATOM 5479 C C . ASN B 1 311 ? -10.062 2.332 22.406 1 98.12 311 ASN B C 1
ATOM 5481 O O . ASN B 1 311 ? -8.914 2.137 22.797 1 98.12 311 ASN B O 1
ATOM 5485 N N . GLY B 1 312 ? -10.75 3.33 22.891 1 98.25 312 GLY B N 1
ATOM 5486 C CA . GLY B 1 312 ? -10.414 4.062 24.094 1 98.25 312 GLY B CA 1
ATOM 5487 C C . GLY B 1 312 ? -9.461 5.215 23.859 1 98.25 312 GLY B C 1
ATOM 5488 O O . GLY B 1 312 ? -8.828 5.723 24.781 1 98.25 312 GLY B O 1
ATOM 5489 N N . TRP B 1 313 ? -9.336 5.594 22.656 1 98.75 313 TRP B N 1
ATOM 5490 C CA . TRP B 1 313 ? -8.461 6.719 22.344 1 98.75 313 TRP B CA 1
ATOM 5491 C C . TRP B 1 313 ? -9.258 8.008 22.203 1 98.75 313 TRP B C 1
ATOM 5493 O O . TRP B 1 313 ? -10.312 8.023 21.547 1 98.75 313 TRP B O 1
ATOM 5503 N N . SER B 1 314 ? -8.758 9.023 22.812 1 98.56 314 SER B N 1
ATOM 5504 C CA . SER B 1 314 ? -9.281 10.359 22.547 1 98.56 314 SER B CA 1
ATOM 5505 C C . SER B 1 314 ? -8.805 10.891 21.203 1 98.56 314 SER B C 1
ATOM 5507 O O . SER B 1 314 ? -7.645 10.695 20.828 1 98.56 314 SER B O 1
ATOM 5509 N N . SER B 1 315 ? -9.719 11.586 20.5 1 98.5 315 SER B N 1
ATOM 5510 C CA . SER B 1 315 ? -9.305 12.219 19.25 1 98.5 315 SER B CA 1
ATOM 5511 C C . SER B 1 315 ? -8.203 13.242 19.484 1 98.5 315 SER B C 1
ATOM 5513 O O . SER B 1 315 ? -7.438 13.562 18.578 1 98.5 315 SER B O 1
ATOM 5515 N N . ARG B 1 316 ? -8.078 13.734 20.688 1 98.62 316 ARG B N 1
ATOM 5516 C CA . ARG B 1 316 ? -7.07 14.727 21.047 1 98.62 316 ARG B CA 1
ATOM 5517 C C . ARG B 1 316 ? -5.668 14.125 21 1 98.62 316 ARG B C 1
ATOM 5519 O O . ARG B 1 316 ? -4.672 14.852 21.031 1 98.62 316 ARG B O 1
ATOM 5526 N N . ARG B 1 317 ? -5.57 12.781 20.875 1 98.75 317 ARG B N 1
ATOM 5527 C CA . ARG B 1 317 ? -4.281 12.102 20.766 1 98.75 317 ARG B CA 1
ATOM 5528 C C . ARG B 1 317 ? -3.838 11.992 19.312 1 98.75 317 ARG B C 1
ATOM 5530 O O . ARG B 1 317 ? -2.744 11.5 19.031 1 98.75 317 ARG B O 1
ATOM 5537 N N . VAL B 1 318 ? -4.656 12.492 18.438 1 98.81 318 VAL B N 1
ATOM 5538 C CA . VAL B 1 318 ? -4.352 12.469 17.016 1 98.81 318 VAL B CA 1
ATOM 5539 C C . VAL B 1 318 ? -3.848 13.836 16.562 1 98.81 318 VAL B C 1
ATOM 5541 O O . VAL B 1 318 ? -4.547 14.844 16.719 1 98.81 318 VAL B O 1
ATOM 5544 N N . VAL B 1 319 ? -2.627 13.906 16.078 1 98.69 319 VAL B N 1
ATOM 5545 C CA . VAL B 1 319 ? -2.006 15.102 15.5 1 98.69 319 VAL B CA 1
ATOM 5546 C C . VAL B 1 319 ? -1.593 14.828 14.055 1 98.69 319 VAL B C 1
ATOM 5548 O O . VAL B 1 319 ? -0.465 14.398 13.797 1 98.69 319 VAL B O 1
ATOM 5551 N N . PRO B 1 320 ? -2.506 15.117 13.133 1 97.19 320 PRO B N 1
ATOM 5552 C CA . PRO B 1 320 ? -2.234 14.742 11.75 1 97.19 320 PRO B CA 1
ATOM 5553 C C . PRO B 1 320 ? -0.905 15.289 11.234 1 97.19 320 PRO B C 1
ATOM 5555 O O . PRO B 1 320 ? -0.548 16.438 11.531 1 97.19 320 PRO B O 1
ATOM 5558 N N . HIS B 1 321 ? -0.292 14.359 10.586 1 94.25 321 HIS B N 1
ATOM 5559 C CA . HIS B 1 321 ? 0.834 14.781 9.766 1 94.25 321 HIS B CA 1
ATOM 5560 C C . HIS B 1 321 ? 0.362 15.586 8.555 1 94.25 321 HIS B C 1
ATOM 5562 O O . HIS B 1 321 ? -0.836 15.625 8.266 1 94.25 321 HIS B O 1
ATOM 5568 N N . GLY B 1 322 ? 1.19 16.234 7.906 1 84.5 322 GLY B N 1
ATOM 5569 C CA . GLY B 1 322 ? 0.858 17.031 6.73 1 84.5 322 GLY B CA 1
ATOM 5570 C C . GLY B 1 322 ? 0.756 18.516 7.02 1 84.5 322 GLY B C 1
ATOM 5571 O O . GLY B 1 322 ? -0.322 19.016 7.348 1 84.5 322 GLY B O 1
ATOM 5572 N N . GLY B 1 323 ? 1.637 19.344 7.113 1 87.62 323 GLY B N 1
ATOM 5573 C CA . GLY B 1 323 ? 1.818 20.75 7.469 1 87.62 323 GLY B CA 1
ATOM 5574 C C . GLY B 1 323 ? 1.081 21.703 6.547 1 87.62 323 GLY B C 1
ATOM 5575 O O . GLY B 1 323 ? 1.657 22.672 6.066 1 87.62 323 GLY B O 1
ATOM 5576 N N . HIS B 1 324 ? -0.309 21.297 6.297 1 90.38 324 HIS B N 1
ATOM 5577 C CA . HIS B 1 324 ? -1.091 22.141 5.402 1 90.38 324 HIS B CA 1
ATOM 5578 C C . HIS B 1 324 ? -2.514 22.328 5.922 1 90.38 324 HIS B C 1
ATOM 5580 O O . HIS B 1 324 ? -2.859 21.828 6.992 1 90.38 324 HIS B O 1
ATOM 5586 N N . GLN B 1 325 ? -3.314 23.047 5.188 1 95.5 325 GLN B N 1
ATOM 5587 C CA . GLN B 1 325 ? -4.59 23.594 5.641 1 95.5 325 GLN B CA 1
ATOM 5588 C C . GLN B 1 325 ? -5.633 22.484 5.812 1 95.5 325 GLN B C 1
ATOM 5590 O O . GLN B 1 325 ? -6.508 22.578 6.676 1 95.5 325 GLN B O 1
ATOM 5595 N N . MET B 1 326 ? -5.547 21.422 5.023 1 96.88 326 MET B N 1
ATOM 5596 C CA . MET B 1 326 ? -6.5 20.328 5.184 1 96.88 326 MET B CA 1
ATOM 5597 C C . MET B 1 326 ? -6.434 19.75 6.594 1 96.88 326 MET B C 1
ATOM 5599 O O . MET B 1 326 ? -7.461 19.578 7.254 1 96.88 326 MET B O 1
ATOM 5603 N N . SER B 1 327 ? -5.254 19.453 7.055 1 96.75 327 SER B N 1
ATOM 5604 C CA . SER B 1 327 ? -5.066 18.891 8.391 1 96.75 327 SER B CA 1
ATOM 5605 C C . SER B 1 327 ? -5.52 19.859 9.469 1 96.75 327 SER B C 1
ATOM 5607 O O . SER B 1 327 ? -6.059 19.453 10.5 1 96.75 327 SER B O 1
ATOM 5609 N N . LEU B 1 328 ? -5.312 21.141 9.227 1 97.12 328 LEU B N 1
ATOM 5610 C CA . LEU B 1 328 ? -5.754 22.156 10.172 1 97.12 328 LEU B CA 1
ATOM 5611 C C . LEU B 1 328 ? -7.273 22.172 10.289 1 97.12 328 LEU B C 1
ATOM 5613 O O . LEU B 1 328 ? -7.816 22.266 11.391 1 97.12 328 LEU B O 1
ATOM 5617 N N . ASN B 1 329 ? -7.934 22.125 9.156 1 98.31 329 ASN B N 1
ATOM 5618 C CA . ASN B 1 329 ? -9.391 22.094 9.141 1 98.31 329 ASN B CA 1
ATOM 5619 C C . ASN B 1 329 ? -9.938 20.891 9.898 1 98.31 329 ASN B C 1
ATOM 5621 O O . ASN B 1 329 ? -10.883 21.016 10.688 1 98.31 329 ASN B O 1
ATOM 5625 N N . ILE B 1 330 ? -9.328 19.703 9.68 1 98.06 330 ILE B N 1
ATOM 5626 C CA . ILE B 1 330 ? -9.883 18.516 10.32 1 98.06 330 ILE B CA 1
ATOM 5627 C C . ILE B 1 330 ? -9.547 18.531 11.812 1 98.06 330 ILE B C 1
ATOM 5629 O O . ILE B 1 330 ? -10.32 18.031 12.633 1 98.06 330 ILE B O 1
ATOM 5633 N N . ALA B 1 331 ? -8.406 19.125 12.18 1 98.44 331 ALA B N 1
ATOM 5634 C CA . ALA B 1 331 ? -8.07 19.25 13.594 1 98.44 331 ALA B CA 1
ATOM 5635 C C . ALA B 1 331 ? -9.102 20.109 14.328 1 98.44 331 ALA B C 1
ATOM 5637 O O . ALA B 1 331 ? -9.633 19.688 15.359 1 98.44 331 ALA B O 1
ATOM 5638 N N . ALA B 1 332 ? -9.414 21.25 13.781 1 98.56 332 ALA B N 1
ATOM 5639 C CA . ALA B 1 332 ? -10.344 22.188 14.414 1 98.56 332 ALA B CA 1
ATOM 5640 C C . ALA B 1 332 ? -11.773 21.641 14.391 1 98.56 332 ALA B C 1
ATOM 5642 O O . ALA B 1 332 ? -12.508 21.781 15.367 1 98.56 332 ALA B O 1
ATOM 5643 N N . GLY B 1 333 ? -12.109 21.062 13.289 1 98.75 333 GLY B N 1
ATOM 5644 C CA . GLY B 1 333 ? -13.492 20.672 13.078 1 98.75 333 GLY B CA 1
ATOM 5645 C C . GLY B 1 333 ? -13.852 19.359 13.734 1 98.75 333 GLY B C 1
ATOM 5646 O O . GLY B 1 333 ? -15.016 19.125 14.078 1 98.75 333 GLY B O 1
ATOM 5647 N N . LEU B 1 334 ? -12.844 18.484 13.922 1 98.56 334 LEU B N 1
ATOM 5648 C CA . LEU B 1 334 ? -13.133 17.141 14.414 1 98.56 334 LEU B CA 1
ATOM 5649 C C . LEU B 1 334 ? -12.445 16.891 15.758 1 98.56 334 LEU B C 1
ATOM 5651 O O . LEU B 1 334 ? -12.32 15.742 16.188 1 98.56 334 LEU B O 1
ATOM 5655 N N . HIS B 1 335 ? -11.922 17.938 16.406 1 98.19 335 HIS B N 1
ATOM 5656 C CA . HIS B 1 335 ? -11.445 17.891 17.781 1 98.19 335 HIS B CA 1
ATOM 5657 C C . HIS B 1 335 ? -10.172 17.062 17.891 1 98.19 335 HIS B C 1
ATOM 5659 O O . HIS B 1 335 ? -10.016 16.281 18.828 1 98.19 335 HIS B O 1
ATOM 5665 N N . LEU B 1 336 ? -9.258 17.25 16.906 1 98.69 336 LEU B N 1
ATOM 5666 C CA . LEU B 1 336 ? -7.977 16.562 17 1 98.69 336 LEU B CA 1
ATOM 5667 C C . LEU B 1 336 ? -6.996 17.344 17.859 1 98.69 336 LEU B C 1
ATOM 5669 O O . LEU B 1 336 ? -7.312 18.453 18.312 1 98.69 336 LEU B O 1
ATOM 5673 N N . GLY B 1 337 ? -5.84 16.797 18.109 1 98.5 337 GLY B N 1
ATOM 5674 C CA . GLY B 1 337 ? -4.926 17.312 19.125 1 98.5 337 GLY B CA 1
ATOM 5675 C C . GLY B 1 337 ? -4.027 18.422 18.594 1 98.5 337 GLY B C 1
ATOM 5676 O O . GLY B 1 337 ? -3.398 19.141 19.359 1 98.5 337 GLY B O 1
ATOM 5677 N N . GLY B 1 338 ? -3.98 18.594 17.297 1 98.44 338 GLY B N 1
ATOM 5678 C CA . GLY B 1 338 ? -3.105 19.594 16.703 1 98.44 338 GLY B CA 1
ATOM 5679 C C . GLY B 1 338 ? -2.781 19.297 15.242 1 98.44 338 GLY B C 1
ATOM 5680 O O . GLY B 1 338 ? -3.539 18.625 14.555 1 98.44 338 GLY B O 1
ATOM 5681 N N . ASN B 1 339 ? -1.693 19.953 14.812 1 97.5 339 ASN B N 1
ATOM 5682 C CA . ASN B 1 339 ? -1.265 19.781 13.43 1 97.5 339 ASN B CA 1
ATOM 5683 C C . ASN B 1 339 ? 0.209 20.141 13.25 1 97.5 339 ASN B C 1
ATOM 5685 O O . ASN B 1 339 ? 0.721 21.031 13.922 1 97.5 339 ASN B O 1
ATOM 5689 N N . GLU B 1 340 ? 0.816 19.406 12.375 1 97.38 340 GLU B N 1
ATOM 5690 C CA . GLU B 1 340 ? 2.174 19.734 11.945 1 97.38 340 GLU B CA 1
ATOM 5691 C C . GLU B 1 340 ? 2.195 21 11.094 1 97.38 340 GLU B C 1
ATOM 5693 O O . GLU B 1 340 ? 1.219 21.312 10.406 1 97.38 340 GLU B O 1
ATOM 5698 N N . SER B 1 341 ? 3.275 21.75 11.203 1 95.75 341 SER B N 1
ATOM 5699 C CA . SER B 1 341 ? 3.506 22.906 10.336 1 95.75 341 SER B CA 1
ATOM 5700 C C . SER B 1 341 ? 4.879 22.828 9.672 1 95.75 341 SER B C 1
ATOM 5702 O O . SER B 1 341 ? 5.852 22.391 10.297 1 95.75 341 SER B O 1
ATOM 5704 N N . TYR B 1 342 ? 4.941 23.203 8.383 1 92.38 342 TYR B N 1
ATOM 5705 C CA . TYR B 1 342 ? 6.188 23.375 7.648 1 92.38 342 TYR B CA 1
ATOM 5706 C C . TYR B 1 342 ? 6.387 24.844 7.262 1 92.38 342 TYR B C 1
ATOM 5708 O O . TYR B 1 342 ? 6.039 25.25 6.152 1 92.38 342 TYR B O 1
ATOM 5716 N N . PRO B 1 343 ? 7.07 25.594 8.109 1 89.69 343 PRO B N 1
ATOM 5717 C CA . PRO B 1 343 ? 7.141 27.031 7.832 1 89.69 343 PRO B CA 1
ATOM 5718 C C . PRO B 1 343 ? 8.023 27.359 6.629 1 89.69 343 PRO B C 1
ATOM 5720 O O . PRO B 1 343 ? 7.758 28.312 5.902 1 89.69 343 PRO B O 1
ATOM 5723 N N . ASP B 1 344 ? 9.062 26.5 6.391 1 87.75 344 ASP B N 1
ATOM 5724 C CA . ASP B 1 344 ? 10.055 26.969 5.422 1 87.75 344 ASP B CA 1
ATOM 5725 C C . ASP B 1 344 ? 10.336 25.875 4.379 1 87.75 344 ASP B C 1
ATOM 5727 O O . ASP B 1 344 ? 11.102 26.109 3.439 1 87.75 344 ASP B O 1
ATOM 5731 N N . VAL B 1 345 ? 9.75 24.75 4.566 1 85.62 345 VAL B N 1
ATOM 5732 C CA . VAL B 1 345 ? 10.062 23.656 3.637 1 85.62 345 VAL B CA 1
ATOM 5733 C C . VAL B 1 345 ? 8.797 23.25 2.875 1 85.62 345 VAL B C 1
ATOM 5735 O O . VAL B 1 345 ? 7.684 23.531 3.322 1 85.62 345 VAL B O 1
ATOM 5738 N N . PHE B 1 346 ? 9.008 22.75 1.597 1 88.19 346 PHE B N 1
ATOM 5739 C CA . PHE B 1 346 ? 7.957 22.203 0.746 1 88.19 346 PHE B CA 1
ATOM 5740 C C . PHE B 1 346 ? 7.066 23.312 0.201 1 88.19 346 PHE B C 1
ATOM 5742 O O . PHE B 1 346 ? 5.863 23.109 0.009 1 88.19 346 PHE B O 1
ATOM 5749 N N . LYS B 1 347 ? 7.57 24.469 0.038 1 88.38 347 LYS B N 1
ATOM 5750 C CA . LYS B 1 347 ? 6.82 25.562 -0.584 1 88.38 347 LYS B CA 1
ATOM 5751 C C . LYS B 1 347 ? 6.438 25.219 -2.021 1 88.38 347 LYS B C 1
ATOM 5753 O O . LYS B 1 347 ? 7.219 24.594 -2.742 1 88.38 347 LYS B O 1
ATOM 5758 N N . PRO B 1 348 ? 5.289 25.625 -2.424 1 92 348 PRO B N 1
ATOM 5759 C CA . PRO B 1 348 ? 4.254 26.391 -1.712 1 92 348 PRO B CA 1
ATOM 5760 C C . PRO B 1 348 ? 3.242 25.484 -1.011 1 92 348 PRO B C 1
ATOM 5762 O O 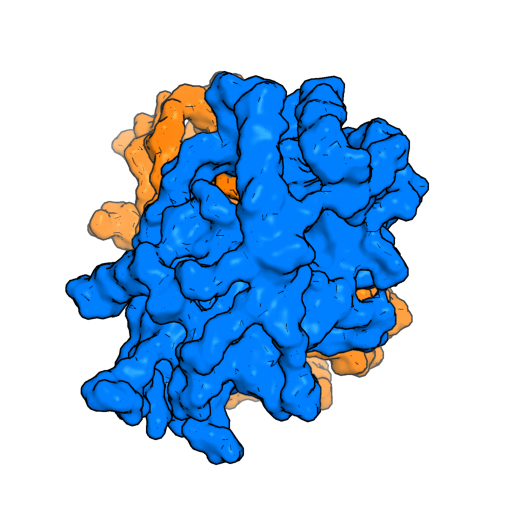. PRO B 1 348 ? 2.262 25.969 -0.445 1 92 348 PRO B O 1
ATOM 5765 N N . PHE B 1 349 ? 3.438 24.156 -1.027 1 92 349 PHE B N 1
ATOM 5766 C CA . PHE B 1 349 ? 2.473 23.188 -0.519 1 92 349 PHE B CA 1
ATOM 5767 C C . PHE B 1 349 ? 2.672 22.953 0.975 1 92 349 PHE B C 1
ATOM 5769 O O . PHE B 1 349 ? 2.725 21.812 1.434 1 92 349 PHE B O 1
ATOM 5776 N N . CYS B 1 350 ? 2.809 24 1.689 1 88.94 350 CYS B N 1
ATOM 5777 C CA . CYS B 1 350 ? 3.068 23.984 3.125 1 88.94 350 CYS B CA 1
ATOM 5778 C C . CYS B 1 350 ? 2.361 25.141 3.82 1 88.94 350 CYS B C 1
ATOM 5780 O O . CYS B 1 350 ? 1.844 26.047 3.16 1 88.94 350 CYS B O 1
ATOM 5782 N N . GLY B 1 351 ? 2.217 25.031 5.105 1 89.62 351 GLY B N 1
ATOM 5783 C CA . GLY B 1 351 ? 1.838 26.156 5.934 1 89.62 351 GLY B CA 1
ATOM 5784 C C . GLY B 1 351 ? 0.353 26.469 5.887 1 89.62 351 GLY B C 1
ATOM 5785 O O . GLY B 1 351 ? -0.45 25.609 5.52 1 89.62 351 GLY B O 1
ATOM 5786 N N . PHE B 1 352 ? 0.077 27.641 6.422 1 95 352 PHE B N 1
ATOM 5787 C CA . PHE B 1 352 ? -1.306 28.047 6.66 1 95 352 PHE B CA 1
ATOM 5788 C C . PHE B 1 352 ? -1.616 29.359 5.961 1 95 352 PHE B C 1
ATOM 5790 O O . PHE B 1 352 ? -0.824 29.844 5.148 1 95 352 PHE B O 1
ATOM 5797 N N . ALA B 1 353 ? -2.826 29.875 6.18 1 95.62 353 ALA B N 1
ATOM 5798 C CA . ALA B 1 353 ? -3.295 31.109 5.555 1 95.62 353 ALA B CA 1
ATOM 5799 C C . ALA B 1 353 ? -2.322 32.25 5.812 1 95.62 353 ALA B C 1
ATOM 5801 O O . ALA B 1 353 ? -1.785 32.375 6.914 1 95.62 353 ALA B O 1
ATOM 5802 N N . ASP B 1 354 ? -2.092 33.094 4.805 1 95.88 354 ASP B N 1
ATOM 5803 C CA . ASP B 1 354 ? -1.186 34.219 4.914 1 95.88 354 ASP B CA 1
ATOM 5804 C C . ASP B 1 354 ? -1.684 35.219 5.949 1 95.88 354 ASP B C 1
ATOM 5806 O O . ASP B 1 354 ? -0.886 35.906 6.586 1 95.88 354 ASP B O 1
ATOM 5810 N N . SER B 1 355 ? -2.936 35.25 6.195 1 95.69 355 SER B N 1
ATOM 5811 C CA . SER B 1 355 ? -3.541 36.312 7.016 1 95.69 355 SER B CA 1
ATOM 5812 C C . SER B 1 355 ? -3.535 35.938 8.492 1 95.69 355 SER B C 1
ATOM 5814 O O . SER B 1 355 ? -3.889 36.75 9.352 1 95.69 355 SER B O 1
ATOM 5816 N N . ILE B 1 356 ? -3.133 34.75 8.773 1 95.56 356 ILE B N 1
ATOM 5817 C CA . ILE B 1 356 ? -3.244 34.281 10.148 1 95.56 356 ILE B CA 1
ATOM 5818 C C . ILE B 1 356 ? -1.87 33.875 10.664 1 95.56 356 ILE B C 1
ATOM 5820 O O . ILE B 1 356 ? -1.256 32.938 10.117 1 95.56 356 ILE B O 1
ATOM 5824 N N . ALA B 1 357 ? -1.435 34.438 11.703 1 95.62 357 ALA B N 1
ATOM 5825 C CA . ALA B 1 357 ? -0.12 34.156 12.273 1 95.62 357 ALA B CA 1
ATOM 5826 C C . ALA B 1 357 ? -0.204 33.062 13.336 1 95.62 357 ALA B C 1
ATOM 5828 O O . ALA B 1 357 ? -1.27 32.844 13.906 1 95.62 357 ALA B O 1
ATOM 5829 N N . VAL B 1 358 ? 0.893 32.406 13.555 1 97.31 358 VAL B N 1
ATOM 5830 C CA . VAL B 1 358 ? 1.02 31.516 14.711 1 97.31 358 VAL B CA 1
ATOM 5831 C C . VAL B 1 358 ? 1.311 32.344 15.961 1 97.31 358 VAL B C 1
ATOM 5833 O O . VAL B 1 358 ? 2.213 33.188 15.961 1 97.31 358 VAL B O 1
ATOM 5836 N N . GLU B 1 359 ? 0.508 32.156 17 1 97.88 359 GLU B N 1
ATOM 5837 C CA . GLU B 1 359 ? 0.677 32.844 18.266 1 97.88 359 GLU B CA 1
ATOM 5838 C C . GLU B 1 359 ? 0.656 31.859 19.438 1 97.88 359 GLU B C 1
ATOM 5840 O O . GLU B 1 359 ? -0.33 31.141 19.641 1 97.88 359 GLU B O 1
ATOM 5845 N N . ASP B 1 360 ? 1.741 31.859 20.141 1 97.88 360 ASP B N 1
ATOM 5846 C CA . ASP B 1 360 ? 1.867 31.016 21.328 1 97.88 360 ASP B CA 1
ATOM 5847 C C . ASP B 1 360 ? 1.573 29.547 21 1 97.88 360 ASP B C 1
ATOM 5849 O O . ASP B 1 360 ? 0.772 28.906 21.688 1 97.88 360 ASP B O 1
ATOM 5853 N N . GLY B 1 361 ? 2.096 29.172 19.906 1 98.31 361 GLY B N 1
ATOM 5854 C CA . GLY B 1 361 ? 2.016 27.781 19.516 1 98.31 361 GLY B CA 1
ATOM 5855 C C . GLY B 1 361 ? 0.667 27.406 18.922 1 98.31 361 GLY B C 1
ATOM 5856 O O . GLY B 1 361 ? 0.371 26.219 18.75 1 98.31 361 GLY B O 1
ATOM 5857 N N . ARG B 1 362 ? -0.186 28.328 18.672 1 98.5 362 ARG B N 1
ATOM 5858 C CA . ARG B 1 362 ? -1.519 28.047 18.156 1 98.5 362 ARG B CA 1
ATOM 5859 C C . ARG B 1 362 ? -1.822 28.891 16.922 1 98.5 362 ARG B C 1
ATOM 5861 O O . ARG B 1 362 ? -1.257 29.984 16.75 1 98.5 362 ARG B O 1
ATOM 5868 N N . VAL B 1 363 ? -2.693 28.391 16.078 1 97.81 363 VAL B N 1
ATOM 5869 C CA . VAL B 1 363 ? -3.084 29.125 14.875 1 97.81 363 VAL B CA 1
ATOM 5870 C C . VAL B 1 363 ? -4.598 29.062 14.703 1 97.81 363 VAL B C 1
ATOM 5872 O O . VAL B 1 363 ? -5.215 28.016 14.953 1 97.81 363 VAL B O 1
ATOM 5875 N N . ARG B 1 364 ? -5.184 30.156 14.383 1 97.38 364 ARG B N 1
ATOM 5876 C CA . ARG B 1 364 ? -6.605 30.219 14.062 1 97.38 364 ARG B CA 1
ATOM 5877 C C . ARG B 1 364 ? -6.855 29.859 12.602 1 97.38 364 ARG B C 1
ATOM 5879 O O . ARG B 1 364 ? -5.918 29.531 11.867 1 97.38 364 ARG B O 1
ATOM 5886 N N . LEU B 1 365 ? -8.062 29.766 12.172 1 96.81 365 LEU B N 1
ATOM 5887 C CA . LEU B 1 365 ? -8.414 29.406 10.797 1 96.81 365 LEU B CA 1
ATOM 5888 C C . LEU B 1 365 ? -9.211 30.516 10.133 1 96.81 365 LEU B C 1
ATOM 5890 O O . LEU B 1 365 ? -9.984 31.219 10.789 1 96.81 365 LEU B O 1
ATOM 5894 N N . PRO B 1 366 ? -9.031 30.609 8.844 1 94.81 366 PRO B N 1
ATOM 5895 C CA . PRO B 1 366 ? -9.789 31.641 8.125 1 94.81 366 PRO B CA 1
ATOM 5896 C C . PRO B 1 366 ? -11.281 31.312 8.023 1 94.81 366 PRO B C 1
ATOM 5898 O O . PRO B 1 366 ? -11.664 30.141 8.07 1 94.81 366 PRO B O 1
ATOM 5901 N N . ALA B 1 367 ? -12.055 32.312 7.809 1 95.25 367 ALA B N 1
ATOM 5902 C CA . ALA B 1 367 ? -13.508 32.156 7.707 1 95.25 367 ALA B CA 1
ATOM 5903 C C . ALA B 1 367 ? -13.93 31.938 6.258 1 95.25 367 ALA B C 1
ATOM 5905 O O . ALA B 1 367 ? -15.109 31.672 5.984 1 95.25 367 ALA B O 1
ATOM 5906 N N . LEU B 1 368 ? -13.031 31.828 5.352 1 96.19 368 LEU B N 1
ATOM 5907 C CA . LEU B 1 368 ? -13.336 31.656 3.934 1 96.19 368 LEU B CA 1
ATOM 5908 C C . LEU B 1 368 ? -13.953 30.281 3.678 1 96.19 368 LEU B C 1
ATOM 5910 O O . LEU B 1 368 ? -13.555 29.297 4.293 1 96.19 368 LEU B O 1
ATOM 5914 N N . PRO B 1 369 ? -14.93 30.266 2.727 1 97.88 369 PRO B N 1
ATOM 5915 C CA . PRO B 1 369 ? -15.477 28.969 2.363 1 97.88 369 PRO B CA 1
ATOM 5916 C C . PRO B 1 369 ? -14.414 28.016 1.814 1 97.88 369 PRO B C 1
ATOM 5918 O O . PRO B 1 369 ? -13.516 28.438 1.087 1 97.88 369 PRO B O 1
ATOM 5921 N N . GLY B 1 370 ? -14.594 26.734 2.129 1 98.5 370 GLY B N 1
ATOM 5922 C CA . GLY B 1 370 ? -13.641 25.75 1.661 1 98.5 370 GLY B CA 1
ATOM 5923 C C . GLY B 1 370 ? -12.523 25.484 2.654 1 98.5 370 GLY B C 1
ATOM 5924 O O . GLY B 1 370 ? -12.68 25.734 3.852 1 98.5 370 GLY B O 1
ATOM 5925 N N . ILE B 1 371 ? -11.422 24.938 2.152 1 98.31 371 ILE B N 1
ATOM 5926 C CA . ILE B 1 371 ? -10.266 24.609 2.973 1 98.31 371 ILE B CA 1
ATOM 5927 C C . ILE B 1 371 ? -9.461 25.859 3.268 1 98.31 371 ILE B C 1
ATOM 5929 O O . ILE B 1 371 ? -8.727 25.922 4.258 1 98.31 371 ILE B O 1
ATOM 5933 N N . GLY B 1 372 ? -9.641 26.891 2.477 1 97.31 372 GLY B N 1
ATOM 5934 C CA . GLY B 1 372 ? -8.977 28.172 2.725 1 97.31 372 GLY B CA 1
ATOM 5935 C C . GLY B 1 372 ? -7.723 28.344 1.899 1 97.31 372 GLY B C 1
ATOM 5936 O O . GLY B 1 372 ? -6.891 29.203 2.211 1 97.31 372 GLY B O 1
ATOM 5937 N N . PHE B 1 373 ? -7.574 27.625 0.784 1 97.19 373 PHE B N 1
ATOM 5938 C CA . PHE B 1 373 ? -6.383 27.719 -0.053 1 97.19 373 PHE B CA 1
ATOM 5939 C C . PHE B 1 373 ? -6.254 29.109 -0.651 1 97.19 373 PHE B C 1
ATOM 5941 O O . PHE B 1 373 ? -5.145 29.594 -0.883 1 97.19 373 PHE B O 1
ATOM 5948 N N . GLU B 1 374 ? -7.398 29.766 -0.821 1 96.5 374 GLU B N 1
ATOM 5949 C CA . GLU B 1 374 ? -7.445 31.094 -1.436 1 96.5 374 GLU B CA 1
ATOM 5950 C C . GLU B 1 374 ? -6.711 32.125 -0.584 1 96.5 374 GLU B C 1
ATOM 5952 O O . GLU B 1 374 ? -6.297 33.188 -1.086 1 96.5 374 GLU B O 1
ATOM 5957 N N . ASP B 1 375 ? -6.512 31.797 0.657 1 96.88 375 ASP B N 1
ATOM 5958 C CA . ASP B 1 375 ? -5.863 32.719 1.576 1 96.88 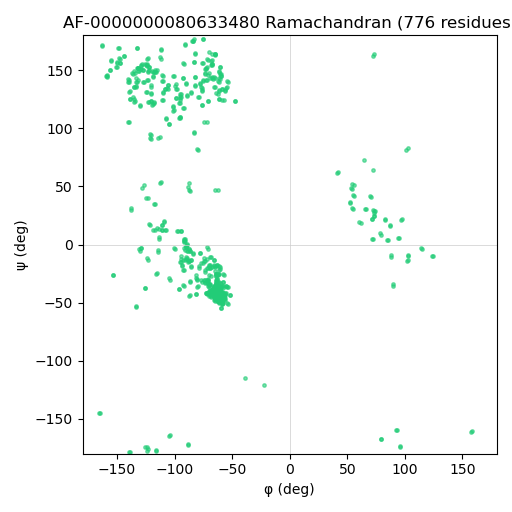375 ASP B CA 1
ATOM 5959 C C . ASP B 1 375 ? -4.379 32.406 1.729 1 96.88 375 ASP B C 1
ATOM 5961 O O . ASP B 1 375 ? -3.74 32.844 2.695 1 96.88 375 ASP B O 1
ATOM 5965 N N . LYS B 1 376 ? -3.842 31.594 0.92 1 96.31 376 LYS B N 1
ATOM 5966 C CA . LYS B 1 376 ? -2.418 31.312 0.751 1 96.31 376 LYS B CA 1
ATOM 5967 C C . LYS B 1 376 ? -1.97 31.609 -0.68 1 96.31 376 LYS B C 1
ATOM 5969 O O . LYS B 1 376 ? -1.926 30.688 -1.513 1 96.31 376 LYS B O 1
ATOM 5974 N N . ALA B 1 377 ? -1.484 32.75 -0.852 1 96.88 377 ALA B N 1
ATOM 5975 C CA . ALA B 1 377 ? -1.392 33.344 -2.18 1 96.88 377 ALA B CA 1
ATOM 5976 C C . ALA B 1 377 ? -0.5 32.531 -3.098 1 96.88 377 ALA B C 1
ATOM 5978 O O . ALA B 1 377 ? -0.893 32.188 -4.215 1 96.88 377 ALA B O 1
ATOM 5979 N N . GLU B 1 378 ? 0.686 32.156 -2.648 1 95.88 378 GLU B N 1
ATOM 5980 C CA . GLU B 1 378 ? 1.63 31.438 -3.494 1 95.88 378 GLU B CA 1
ATOM 5981 C C . GLU B 1 378 ? 1.095 30.062 -3.859 1 95.88 378 GLU B C 1
ATOM 5983 O O . GLU B 1 378 ? 1.187 29.641 -5.016 1 95.88 378 GLU B O 1
ATOM 5988 N N . LEU B 1 379 ? 0.558 29.406 -2.893 1 95.75 379 LEU B N 1
ATOM 5989 C CA . LEU B 1 379 ? -0.028 28.094 -3.119 1 95.75 379 LEU B CA 1
ATOM 5990 C C . LEU B 1 379 ? -1.186 28.188 -4.109 1 95.75 379 LEU B C 1
ATOM 5992 O O . LEU B 1 379 ? -1.245 27.406 -5.066 1 95.75 379 LEU B O 1
ATOM 5996 N N . PHE B 1 380 ? -2.082 29.109 -3.877 1 96.88 380 PHE B N 1
ATOM 5997 C CA . PHE B 1 380 ? -3.275 29.219 -4.707 1 96.88 380 PHE B CA 1
ATOM 5998 C C . PHE B 1 380 ? -2.906 29.578 -6.141 1 96.88 380 PHE B C 1
ATOM 6000 O O . PHE B 1 380 ? -3.469 29.031 -7.09 1 96.88 380 PHE B O 1
ATOM 6007 N N . ARG B 1 381 ? -1.945 30.422 -6.301 1 96.62 381 ARG B N 1
ATOM 6008 C CA . ARG B 1 381 ? -1.467 30.781 -7.637 1 96.62 381 ARG B CA 1
ATOM 6009 C C . ARG B 1 381 ? -0.897 29.562 -8.352 1 96.62 381 ARG B C 1
ATOM 6011 O O . ARG B 1 381 ? -1.181 29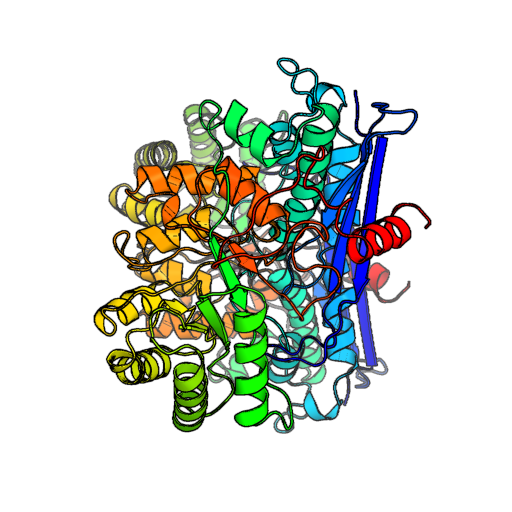.344 -9.531 1 96.62 381 ARG B O 1
ATOM 6018 N N . THR B 1 382 ? -0.142 28.812 -7.645 1 95.38 382 THR B N 1
ATOM 6019 C CA . THR B 1 382 ? 0.474 27.609 -8.211 1 95.38 382 THR B CA 1
ATOM 6020 C C . THR B 1 382 ? -0.592 26.609 -8.656 1 95.38 382 THR B C 1
ATOM 6022 O O . THR B 1 382 ? -0.514 26.062 -9.758 1 95.38 382 THR B O 1
ATOM 6025 N N . MET B 1 383 ? -1.628 26.391 -7.816 1 96 383 MET B N 1
ATOM 6026 C CA . MET B 1 383 ? -2.695 25.453 -8.148 1 96 383 MET B CA 1
ATOM 6027 C C . MET B 1 383 ? -3.514 25.969 -9.336 1 96 383 MET B C 1
ATOM 6029 O O . MET B 1 383 ? -3.854 25.203 -10.234 1 96 383 MET B O 1
ATOM 6033 N N . ARG B 1 384 ? -3.764 27.25 -9.375 1 96 384 ARG B N 1
ATOM 6034 C CA . ARG B 1 384 ? -4.527 27.828 -10.477 1 96 384 ARG B CA 1
ATOM 6035 C C . ARG B 1 384 ? -3.762 27.719 -11.797 1 96 384 ARG B C 1
ATOM 6037 O O . ARG B 1 384 ? -4.332 27.344 -12.82 1 96 384 ARG B O 1
ATOM 6044 N N . GLU B 1 385 ? -2.496 28 -11.75 1 95.56 385 GLU B N 1
ATOM 6045 C CA . GLU B 1 385 ? -1.668 27.922 -12.945 1 95.56 385 GLU B CA 1
ATOM 6046 C C . GLU B 1 385 ? -1.591 26.484 -13.461 1 95.56 385 GLU B C 1
ATOM 6048 O O . GLU B 1 385 ? -1.641 26.25 -14.672 1 95.56 385 GLU B O 1
ATOM 6053 N N . ALA B 1 386 ? -1.519 25.578 -12.547 1 93.75 386 ALA B N 1
ATOM 6054 C CA . ALA B 1 386 ? -1.388 24.172 -12.914 1 93.75 386 ALA B CA 1
ATOM 6055 C C . ALA B 1 386 ? -2.705 23.625 -13.453 1 93.75 386 ALA B C 1
ATOM 6057 O O . ALA B 1 386 ? -2.713 22.797 -14.367 1 93.75 386 ALA B O 1
ATOM 6058 N N . LEU B 1 387 ? -3.84 24.109 -12.945 1 95 387 LEU B N 1
ATOM 6059 C CA . LEU B 1 387 ? -5.082 23.375 -13.141 1 95 387 LEU B CA 1
ATOM 6060 C C . LEU B 1 387 ? -6.062 24.172 -13.992 1 95 387 LEU B C 1
ATOM 6062 O O . LEU B 1 387 ? -7 23.609 -14.562 1 95 387 LEU B O 1
ATOM 6066 N N . GLU B 1 388 ? -5.961 25.438 -14.023 1 88.44 388 GLU B N 1
ATOM 6067 C CA . GLU B 1 388 ? -6.938 26.25 -14.75 1 88.44 388 GLU B CA 1
ATOM 6068 C C . GLU B 1 388 ? -6.363 26.766 -16.062 1 88.44 388 GLU B C 1
ATOM 6070 O O . GLU B 1 388 ? -7.109 27.141 -16.969 1 88.44 388 GLU B O 1
ATOM 6075 N N . THR B 1 389 ? -5.098 26.984 -16.219 1 73.12 389 THR B N 1
ATOM 6076 C CA . THR B 1 389 ? -4.543 27.578 -17.422 1 73.12 389 THR B CA 1
ATOM 6077 C C . THR B 1 389 ? -4.074 26.516 -18.406 1 73.12 389 THR B C 1
ATOM 6079 O O . THR B 1 389 ? -3.754 26.812 -19.547 1 73.12 389 THR B O 1
ATOM 6082 N N . ALA B 1 390 ? -3.998 25.312 -17.953 1 52.72 390 ALA B N 1
ATOM 6083 C CA . ALA B 1 390 ? -3.393 24.453 -18.969 1 52.72 390 ALA B CA 1
ATOM 6084 C C . ALA B 1 390 ? -4.406 24.062 -20.047 1 52.72 390 ALA B C 1
ATOM 6086 O O . ALA B 1 390 ? -5.59 23.891 -19.75 1 52.72 390 ALA B O 1
#